Protein 9S7F (pdb70)

Secondary structure (DSSP, 8-state):
---B--S-TT----B-TT---THHHHHHHH-SEEEEE-TTSSEEEEE--HHHHHHHHT-TTEE--GGGS-GGGTTT-SS-----GGGGGG-GGG--HHHHHHHHHHHHHHT-HHHHHTTHHHHHHHHHHHHHHHHHHHHHHSS-EEHIIIIITHHHHHHHHHHHT---S-HHHHHHHHHHHHHHHTT------HHHHHHHHHHHHHHHH-----HHHHHHHHHHHHHS---HHHHHHHHHHHHHHHHHHHHHHHHHHHHHIIIIIS-TT--HHHHHHHHHHHHHH--S--BPPPEEESS-EEETTEEE-TT-EEEEBHHHHHT-TTTSSSTTS--TTSPP----TT--GGG--TTHHHHHHHHHHHHHHHHHH-TT-EESS-GGG--EE--TTSPPEES--EEE--/-PPPB--S-TT----EETT---THHHHHHHH-SEEEEE-TTSSEEEEE--HHHHHHHHT-TTEE--GGGS-GGGTTT-SSS----GGGGGG-GGG--HHHHHHHHHHHHHHT-HHHHHTTHHHHHHHHHHHHHHHHHHHHHHSS-EEHIIIIITHHHHHHHHHHHT---S-HHHHHHHHHHHHHHHTT-----HHHHHHHHHHHHHHHH--S--HHHHHHHHHHHHHS---HHHHHHHHHHHHHHHHHHHHHHHHHHHHHHHTT-S-TT--HHHHHHHHHHHHHHS-S-SBPPPEEESS-EEETTEEEPTT-EEEEBHHHHHT-TTSSSSTTS--TTSPP----TT--GGG--TTHHHHHHHHHHHHHHHHHH-TT-EESS-GGG-EEE--TTSPPEES--EEE--

GO terms:
  GO:0016709 oxidoreductase activity, acting on paired donors, with incorporation or reduction of molecular oxygen, NAD(P)H as one donor, and incorporation of one atom of oxygen (F, IDA)
  GO:1901771 daunorubicin biosynthetic process (P, IDA)

Structure (mmCIF, N/CA/C/O backbone):
data_9S7F
#
_entry.id   9S7F
#
_cell.length_a   101.755
_cell.length_b   107.708
_cell.length_c   184.457
_cell.angle_alpha   90
_cell.angle_beta   90
_cell.angle_gamma   90
#
_symmetry.space_group_name_H-M   'C 2 2 21'
#
loop_
_entity.id
_entity.type
_entity.pdbx_description
1 polymer 'Cytochrome P-450 monooxygenase DoxA'
2 non-polymer 'PROTOPORPHYRIN IX CONTAINING FE'
3 non-polymer (7~{S},9~{S})-7-[(2~{R},4~{S},5~{S},6~{S})-4-azanyl-6-methyl-5-oxidanyl-oxan-2-yl]oxy-9-ethyl-4-methoxy-6,9,11-tris(oxidanyl)-8,10-dihydro-7~{H}-tetracene-5,12-dione
4 water water
#
loop_
_atom_site.group_PDB
_atom_site.id
_atom_site.type_symbol
_atom_site.label_atom_id
_atom_site.label_alt_id
_atom_site.label_comp_id
_atom_site.label_asym_id
_atom_site.label_entity_id
_atom_site.label_seq_id
_atom_site.pdbx_PDB_ins_code
_atom_site.Cartn_x
_atom_site.Cartn_y
_atom_site.Cartn_z
_atom_site.occupancy
_atom_site.B_iso_or_equiv
_atom_site.auth_seq_id
_atom_site.auth_comp_id
_atom_site.auth_asym_id
_atom_site.auth_atom_id
_atom_site.pdbx_PDB_model_num
ATOM 1 N N . GLU A 1 39 ? 40.557 15.37 15.817 1 91.532 4 GLU A N 1
ATOM 2 C CA . GLU A 1 39 ? 40.66 16.615 16.629 1 87.057 4 GLU A CA 1
ATOM 3 C C . GLU A 1 39 ? 39.602 16.618 17.731 1 75.493 4 GLU A C 1
ATOM 4 O O . GLU A 1 39 ? 39.942 16.787 18.878 1 72.445 4 GLU A O 1
ATOM 10 N N . ALA A 1 40 ? 38.31 16.43 17.455 1 71.179 5 ALA A N 1
ATOM 11 C CA . ALA A 1 40 ? 37.354 16.411 18.536 1 67.128 5 ALA A CA 1
ATOM 12 C C . ALA A 1 40 ? 37.409 15.054 19.236 1 67.46 5 ALA A C 1
ATOM 13 O O . ALA A 1 40 ? 37.739 14.069 18.587 1 68.667 5 ALA A O 1
ATOM 15 N N . PRO A 1 41 ? 36.976 14.938 20.521 1 68.887 6 PRO A N 1
ATOM 16 C CA . PRO A 1 41 ? 36.501 13.653 21.034 1 67.852 6 PRO A CA 1
ATOM 17 C C . PRO A 1 41 ? 35.507 13.015 20.055 1 64.506 6 PRO A C 1
ATOM 18 O O . PRO A 1 41 ? 34.716 13.732 19.454 1 60.804 6 PRO A O 1
ATOM 22 N N . ARG A 1 42 ? 35.498 11.683 19.917 1 63.431 7 ARG A N 1
ATOM 23 C CA . ARG A 1 42 ? 34.647 11.041 18.932 1 62.376 7 ARG A CA 1
ATOM 24 C C . ARG A 1 42 ? 33.764 10.028 19.652 1 60.563 7 ARG A C 1
ATOM 25 O O . ARG A 1 42 ? 34.332 9.303 20.466 1 62.507 7 ARG A O 1
ATOM 33 N N . VAL A 1 43 ? 32.438 10.065 19.408 1 56.625 8 VAL A N 1
ATOM 34 C CA . VAL A 1 43 ? 31.526 9.009 19.802 1 55.168 8 VAL A CA 1
ATOM 35 C C . VAL A 1 43 ? 30.938 8.394 18.53 1 54.187 8 VAL A C 1
ATOM 36 O O . VAL A 1 43 ? 30.075 8.989 17.862 1 51.622 8 VAL A O 1
ATOM 40 N N . ALA A 1 44 ? 31.334 7.146 18.242 1 56.075 9 ALA A N 1
ATOM 41 C CA . ALA A 1 44 ? 31.062 6.511 16.962 1 56.707 9 ALA A CA 1
ATOM 42 C C . ALA A 1 44 ? 29.631 5.964 16.926 1 55.144 9 ALA A C 1
ATOM 43 O O . ALA A 1 44 ? 29.412 4.77 17.083 1 56.507 9 ALA A O 1
ATOM 45 N N . VAL A 1 45 ? 28.632 6.865 16.872 1 53.439 10 VAL A N 1
ATOM 46 C CA . VAL A 1 45 ? 27.219 6.517 16.866 1 51.22 10 VAL A CA 1
ATOM 47 C C . VAL A 1 45 ? 26.515 7.51 15.939 1 49.184 10 VAL A C 1
ATOM 48 O O . VAL A 1 45 ? 27.035 8.564 15.586 1 48.127 10 VAL A O 1
ATOM 52 N N . ASP A 1 46 ? 25.34 7.093 15.48 1 48.728 11 ASP A N 1
ATOM 53 C CA . ASP A 1 46 ? 24.439 7.951 14.749 1 45.957 11 ASP A CA 1
ATOM 54 C C . ASP A 1 46 ? 23.814 8.85 15.799 1 43.426 11 ASP A C 1
ATOM 55 O O . ASP A 1 46 ? 23.17 8.355 16.721 1 44.209 11 ASP A O 1
ATOM 60 N N . PRO A 1 47 ? 23.88 10.195 15.646 1 40.826 12 PRO A N 1
ATOM 61 C CA . PRO A 1 47 ? 23.268 11.093 16.605 1 38.866 12 PRO A CA 1
ATOM 62 C C . PRO A 1 47 ? 21.755 10.946 16.616 1 37.256 12 PRO A C 1
ATOM 63 O O . PRO A 1 47 ? 21.139 11.31 17.608 1 36.036 12 PRO A O 1
ATOM 67 N N . PHE A 1 48 ? 21.174 10.33 15.568 1 37.92 13 PHE A N 1
ATOM 68 C CA . PHE A 1 48 ? 19.705 10.248 15.456 1 37.202 13 PHE A CA 1
ATOM 69 C C . PHE A 1 48 ? 19.123 8.953 16.032 1 38.483 13 PHE A C 1
ATOM 70 O O . PHE A 1 48 ? 17.915 8.798 16.079 1 36.849 13 PHE A O 1
ATOM 78 N N . ALA A 1 49 ? 19.976 8.017 16.433 1 40.731 14 ALA A N 1
ATOM 79 C CA . ALA A 1 49 ? 19.618 6.812 17.159 1 42.599 14 ALA A CA 1
ATOM 80 C C . ALA A 1 49 ? 18.6 7.069 18.267 1 42.125 14 ALA A C 1
ATOM 81 O O . ALA A 1 49 ? 18.826 7.862 19.187 1 41.835 14 ALA A O 1
ATOM 83 N N . CYS A 1 50 ? 17.482 6.339 18.194 1 42.278 15 CYS A N 1
ATOM 84 C CA . CYS A 1 50 ? 16.377 6.515 19.128 1 42.163 15 CYS A CA 1
ATOM 85 C C . CYS A 1 50 ? 15.63 5.197 19.284 1 42.315 15 CYS A C 1
ATOM 86 O O . CYS A 1 50 ? 14.906 4.776 18.421 1 45.874 15 CYS A O 1
ATOM 89 N N . PRO A 1 51 ? 15.838 4.447 20.354 1 42.612 16 PRO A N 1
ATOM 90 C CA . PRO A 1 51 ? 14.954 3.334 20.637 1 42.794 16 PRO A CA 1
ATOM 91 C C . PRO A 1 51 ? 13.628 3.887 21.151 1 40.042 16 PRO A C 1
ATOM 92 O O . PRO A 1 51 ? 13.483 5.094 21.277 1 38.713 16 PRO A O 1
ATOM 96 N N . MET A 1 52 ? 12.649 3.022 21.387 1 41.06 17 MET A N 1
ATOM 97 C CA . MET A 1 52 ? 11.361 3.444 21.914 1 39.473 17 MET A CA 1
ATOM 98 C C . MET A 1 52 ? 11.62 4.035 23.296 1 37.153 17 MET A C 1
ATOM 99 O O . MET A 1 52 ? 12.26 3.392 24.107 1 36.86 17 MET A O 1
ATOM 104 N N . MET A 1 53 ? 11.112 5.23 23.576 1 33.57 18 MET A N 1
ATOM 105 C CA . MET A 1 53 ? 11.443 5.922 24.801 1 33.342 18 MET A CA 1
ATOM 106 C C . MET A 1 53 ? 10.218 6.012 25.696 1 32.425 18 MET A C 1
ATOM 107 O O . MET A 1 53 ? 9.104 6.101 25.145 1 30.684 18 MET A O 1
ATOM 112 N N . THR A 1 54 ? 10.413 6.043 27.025 1 32.379 19 THR A N 1
ATOM 113 C CA . THR A 1 54 ? 9.348 6.454 27.949 1 31.678 19 THR A CA 1
ATOM 114 C C . THR A 1 54 ? 9.287 7.991 27.992 1 30.46 19 THR A C 1
ATOM 115 O O . THR A 1 54 ? 10.151 8.683 27.414 1 29.341 19 THR A O 1
ATOM 119 N N . MET A 1 55 ? 8.215 8.499 28.646 1 28.901 20 MET A N 1
ATOM 120 C CA . MET A 1 55 ? 7.927 9.909 28.659 1 28.079 20 MET A CA 1
ATOM 121 C C . MET A 1 55 ? 9.065 10.687 29.328 1 28.739 20 MET A C 1
ATOM 122 O O . MET A 1 55 ? 9.258 11.83 28.949 1 27.298 20 MET A O 1
ATOM 127 N N . GLN A 1 56 ? 9.701 10.082 30.309 1 30.581 21 GLN A N 1
ATOM 128 C CA . GLN A 1 56 ? 10.6 10.802 31.194 1 33.808 21 GLN A CA 1
ATOM 129 C C . GLN A 1 56 ? 12.036 10.699 30.696 1 34.105 21 GLN A C 1
ATOM 130 O O . GLN A 1 56 ? 12.926 11.301 31.294 1 36.218 21 GLN A O 1
ATOM 136 N N . ARG A 1 57 ? 12.291 9.896 29.671 1 33.928 22 ARG A N 1
ATOM 137 C CA . ARG A 1 57 ? 13.691 9.62 29.323 1 36.855 22 ARG A CA 1
ATOM 138 C C . ARG A 1 57 ? 14.042 10.242 27.979 1 33.38 22 ARG A C 1
ATOM 139 O O . ARG A 1 57 ? 13.193 10.48 27.109 1 30.709 22 ARG A O 1
ATOM 147 N N . LYS A 1 58 ? 15.316 10.561 27.804 1 32.545 23 LYS A N 1
ATOM 148 C CA . LYS A 1 58 ? 15.853 10.983 26.532 1 31.97 23 LYS A CA 1
ATOM 149 C C . LYS A 1 58 ? 16.944 10.015 26.062 1 33.162 23 LYS A C 1
ATOM 150 O O . LYS A 1 58 ? 17.526 9.293 26.864 1 34.057 23 LYS A O 1
ATOM 156 N N . PRO A 1 59 ? 17.105 9.833 24.752 1 33.716 24 PRO A N 1
ATOM 157 C CA . PRO A 1 59 ? 18.125 8.906 24.253 1 36.563 24 PRO A CA 1
ATOM 158 C C . PRO A 1 59 ? 19.51 9.128 24.881 1 38.317 24 PRO A C 1
ATOM 159 O O . PRO A 1 59 ? 19.957 10.248 25.077 1 37.26 24 PRO A O 1
ATOM 163 N N . GLU A 1 60 ? 20.162 8.013 25.197 1 41.54 25 GLU A N 1
ATOM 164 C CA . GLU A 1 60 ? 21.469 7.935 25.852 1 44.869 25 GLU A CA 1
ATOM 165 C C . GLU A 1 60 ? 22.589 8.657 25.117 1 44.176 25 GLU A C 1
ATOM 166 O O . GLU A 1 60 ? 23.467 9.221 25.767 1 44.102 25 GLU A O 1
ATOM 172 N N . VAL A 1 61 ? 22.494 8.757 23.796 1 43.572 26 VAL A N 1
ATOM 173 C CA . VAL A 1 61 ? 23.498 9.464 23.013 1 43.886 26 VAL A CA 1
ATOM 174 C C . VAL A 1 61 ? 23.761 10.893 23.497 1 42.532 26 VAL A C 1
ATOM 175 O O . VAL A 1 61 ? 24.898 11.38 23.366 1 43.842 26 VAL A O 1
ATOM 179 N N . HIS A 1 62 ? 22.732 11.613 23.991 1 40.58 27 HIS A N 1
ATOM 180 C CA . HIS A 1 62 ? 22.91 13.007 24.408 1 39.5 27 HIS A CA 1
ATOM 181 C C . HIS A 1 62 ? 23.925 13.153 25.546 1 41.485 27 HIS A C 1
ATOM 182 O O . HIS A 1 62 ? 24.653 14.143 25.564 1 42.05 27 HIS A O 1
ATOM 189 N N . ASP A 1 63 ? 23.896 12.199 26.492 1 42.3 28 ASP A N 1
ATOM 190 C CA . ASP A 1 63 ? 24.655 12.233 27.718 1 44.473 28 ASP A CA 1
ATOM 191 C C . ASP A 1 63 ? 26.076 11.815 27.328 1 47.233 28 ASP A C 1
ATOM 192 O O . ASP A 1 63 ? 27.048 12.351 27.833 1 50.329 28 ASP A O 1
ATOM 197 N N . ALA A 1 64 ? 26.186 10.88 26.373 1 47.15 29 ALA A N 1
ATOM 198 C CA . ALA A 1 64 ? 27.474 10.382 25.911 1 49.349 29 ALA A CA 1
ATOM 199 C C . ALA A 1 64 ? 28.184 11.479 25.112 1 49.022 29 ALA A C 1
ATOM 200 O O . ALA A 1 64 ? 29.396 11.602 25.201 1 50.151 29 ALA A O 1
ATOM 202 N N . PHE A 1 65 ? 27.448 12.287 24.34 1 46.056 30 PHE A N 1
ATOM 203 C CA . PHE A 1 65 ? 28.05 13.418 23.65 1 46.233 30 PHE A CA 1
ATOM 204 C C . PHE A 1 65 ? 28.507 14.462 24.664 1 47.685 30 PHE A C 1
ATOM 205 O O . PHE A 1 65 ? 29.599 14.989 24.579 1 49.753 30 PHE A O 1
ATOM 213 N N . ARG A 1 66 ? 27.67 14.771 25.65 1 47.289 31 ARG A N 1
ATOM 214 C CA . ARG A 1 66 ? 27.944 15.868 26.568 1 48.332 31 ARG A CA 1
ATOM 215 C C . ARG A 1 66 ? 29.134 15.514 27.442 1 51.412 31 ARG A C 1
ATOM 216 O O . ARG A 1 66 ? 29.96 16.352 27.743 1 52.593 31 ARG A O 1
ATOM 224 N N . GLU A 1 67 ? 29.248 14.246 27.78 1 53.319 32 GLU A N 1
ATOM 225 C CA . GLU A 1 67 ? 30.384 13.762 28.548 1 57.11 32 GLU A CA 1
ATOM 226 C C . GLU A 1 67 ? 31.65 13.79 27.713 1 57.627 32 GLU A C 1
ATOM 227 O O . GLU A 1 67 ? 32.751 13.971 28.266 1 62.409 32 GLU A O 1
ATOM 233 N N . ALA A 1 68 ? 31.555 13.622 26.394 1 55.061 33 ALA A N 1
ATOM 234 C CA . ALA A 1 68 ? 32.763 13.632 25.581 1 56.653 33 ALA A CA 1
ATOM 235 C C . ALA A 1 68 ? 33.299 15.054 25.439 1 56.884 33 ALA A C 1
ATOM 236 O O . ALA A 1 68 ? 34.512 15.202 25.401 1 58.231 33 ALA A O 1
ATOM 238 N N . GLY A 1 69 ? 32.451 16.089 25.35 1 54.64 34 GLY A N 1
ATOM 239 C CA . GLY A 1 69 ? 32.968 17.441 25.145 1 55.325 34 GLY A CA 1
ATOM 240 C C . GLY A 1 69 ? 31.922 18.408 24.552 1 52.371 34 GLY A C 1
ATOM 241 O O . GLY A 1 69 ? 30.824 18.008 24.17 1 50.177 34 GLY A O 1
ATOM 242 N N . PRO A 1 70 ? 32.273 19.712 24.447 1 52.972 35 PRO A N 1
ATOM 243 C CA . PRO A 1 70 ? 31.425 20.709 23.812 1 51.003 35 PRO A CA 1
ATOM 244 C C . PRO A 1 70 ? 31.187 20.503 22.328 1 49.053 35 PRO A C 1
ATOM 245 O O . PRO A 1 70 ? 30.108 20.858 21.828 1 45.612 35 PRO A O 1
ATOM 249 N N . VAL A 1 71 ? 32.131 19.842 21.658 1 49.314 36 VAL A N 1
ATOM 250 C CA . VAL A 1 71 ? 32.051 19.588 20.234 1 49.001 36 VAL A CA 1
ATOM 251 C C . VAL A 1 71 ? 32.536 18.161 20.009 1 49.871 36 VAL A C 1
ATOM 252 O O . VAL A 1 71 ? 33.76 17.873 20.202 1 51.255 36 VAL A O 1
ATOM 256 N N . VAL A 1 72 ? 31.66 17.31 19.493 1 47.644 37 VAL A N 1
ATOM 257 C CA . VAL A 1 72 ? 31.873 15.876 19.443 1 48.789 37 VAL A CA 1
ATOM 258 C C . VAL A 1 72 ? 31.734 15.364 18.011 1 48.209 37 VAL A C 1
ATOM 259 O O . VAL A 1 72 ? 30.718 15.611 17.359 1 45.441 37 VAL A O 1
ATOM 263 N N . GLU A 1 73 ? 32.792 14.674 17.487 1 50.338 38 GLU A N 1
ATOM 264 C CA . GLU A 1 73 ? 32.627 14.017 16.194 1 50.527 38 GLU A CA 1
ATOM 265 C C . GLU A 1 73 ? 31.72 12.777 16.342 1 49.841 38 GLU A C 1
ATOM 266 O O . GLU A 1 73 ? 31.914 11.954 17.251 1 51.327 38 GLU A O 1
ATOM 272 N N . VAL A 1 74 ? 30.813 12.572 15.385 1 47.888 39 VAL A N 1
ATOM 273 C CA . VAL A 1 74 ? 29.943 11.404 15.384 1 47.655 39 VAL A CA 1
ATOM 274 C C . VAL A 1 74 ? 29.91 10.834 13.971 1 48.813 39 VAL A C 1
ATOM 275 O O . VAL A 1 74 ? 30.625 11.358 13.098 1 50.099 39 VAL A O 1
ATOM 279 N N . ASN A 1 75 ? 29.097 9.769 13.756 1 49.008 40 ASN A N 1
ATOM 280 C CA . ASN A 1 75 ? 28.904 9.234 12.413 1 50.299 40 ASN A CA 1
ATOM 281 C C . ASN A 1 75 ? 27.615 9.762 11.795 1 48.087 40 ASN A C 1
ATOM 282 O O . ASN A 1 75 ? 26.529 9.53 12.304 1 46.85 40 ASN A O 1
ATOM 287 N N . ALA A 1 76 ? 27.728 10.543 10.724 1 48.176 41 ALA A N 1
ATOM 288 C CA . ALA A 1 76 ? 26.529 11.02 10.043 1 47.077 41 ALA A CA 1
ATOM 289 C C . ALA A 1 76 ? 25.725 9.843 9.485 1 47.779 41 ALA A C 1
ATOM 290 O O . ALA A 1 76 ? 26.323 8.944 8.91 1 49.331 41 ALA A O 1
ATOM 292 N N . PRO A 1 77 ? 24.37 9.816 9.517 1 48.152 42 PRO A N 1
ATOM 293 C CA . PRO A 1 77 ? 23.626 8.634 9.074 1 48.579 42 PRO A CA 1
ATOM 294 C C . PRO A 1 77 ? 23.877 8.201 7.631 1 49.161 42 PRO A C 1
ATOM 295 O O . PRO A 1 77 ? 23.896 7.007 7.326 1 50.279 42 PRO A O 1
ATOM 299 N N . ALA A 1 78 ? 24.205 9.148 6.759 1 49.657 43 ALA A N 1
ATOM 300 C CA . ALA A 1 78 ? 24.339 8.846 5.338 1 52.428 43 ALA A CA 1
ATOM 301 C C . ALA A 1 78 ? 25.783 8.795 4.871 1 54.012 43 ALA A C 1
ATOM 302 O O . ALA A 1 78 ? 26.027 8.705 3.666 1 56.508 43 ALA A O 1
ATOM 304 N N . GLY A 1 79 ? 26.742 8.885 5.8 1 55.193 44 GLY A N 1
ATOM 305 C CA . GLY A 1 79 ? 28.135 8.655 5.471 1 55.678 44 GLY A CA 1
ATOM 306 C C . GLY A 1 79 ? 29.043 9.781 5.961 1 54.472 44 GLY A C 1
ATOM 307 O O . GLY A 1 79 ? 28.686 10.965 5.947 1 52.071 44 GLY A O 1
ATOM 308 N N . GLY A 1 80 ? 30.24 9.373 6.383 1 55.559 45 GLY A N 1
ATOM 309 C CA . GLY A 1 80 ? 31.266 10.291 6.847 1 55.157 45 GLY A CA 1
ATOM 310 C C . GLY A 1 80 ? 30.952 10.9 8.219 1 52.93 45 GLY A C 1
ATOM 311 O O . GLY A 1 80 ? 30.009 10.515 8.934 1 50.926 45 GLY A O 1
ATOM 312 N N . PRO A 1 81 ? 31.758 11.888 8.632 1 52.194 46 PRO A N 1
ATOM 313 C CA . PRO A 1 81 ? 31.591 12.458 9.949 1 50.465 46 PRO A CA 1
ATOM 314 C C . PRO A 1 81 ? 30.56 13.557 10.018 1 47.014 46 PRO A C 1
ATOM 315 O O . PRO A 1 81 ? 30.206 14.137 8.989 1 45.828 46 PRO A O 1
ATOM 319 N N . ALA A 1 82 ? 30.184 13.847 11.258 1 45.486 47 ALA A N 1
ATOM 320 C CA . ALA A 1 82 ? 29.372 15.004 11.612 1 42.777 47 ALA A CA 1
ATOM 321 C C . ALA A 1 82 ? 29.834 15.451 12.99 1 42.891 47 ALA A C 1
ATOM 322 O O . ALA A 1 82 ? 30.524 14.691 13.683 1 44.454 47 ALA A O 1
ATOM 324 N N . TRP A 1 83 ? 29.508 16.692 13.35 1 41.192 48 TRP A N 1
ATOM 325 C CA . TRP A 1 83 ? 29.911 17.216 14.633 1 41.843 48 TRP A CA 1
ATOM 326 C C . TRP A 1 83 ? 28.706 17.739 15.38 1 40.002 48 TRP A C 1
ATOM 327 O O . TRP A 1 83 ? 27.986 18.493 14.77 1 37.885 48 TRP A O 1
ATOM 338 N N . VAL A 1 84 ? 28.592 17.372 16.648 1 40.577 49 VAL A N 1
ATOM 339 C CA . VAL A 1 84 ? 27.494 17.803 17.483 1 39.513 49 VAL A CA 1
ATOM 340 C C . VAL A 1 84 ? 27.996 18.824 18.5 1 40.924 49 VAL A C 1
ATOM 341 O O . VAL A 1 84 ? 28.946 18.603 19.201 1 42.62 49 VAL A O 1
ATOM 345 N N . ILE A 1 85 ? 27.198 19.883 18.68 1 40.175 50 ILE A N 1
ATOM 346 C CA . ILE A 1 85 ? 27.403 20.885 19.705 1 41.871 50 ILE A CA 1
ATOM 347 C C . ILE A 1 85 ? 26.505 20.609 20.905 1 40.075 50 ILE A C 1
ATOM 348 O O . ILE A 1 85 ? 25.314 20.453 20.75 1 37.331 50 ILE A O 1
ATOM 353 N N . THR A 1 86 ? 27.104 20.414 22.088 1 41.324 51 THR A N 1
ATOM 354 C CA . THR A 1 86 ? 26.433 19.868 23.266 1 41.265 51 THR A CA 1
ATOM 355 C C . THR A 1 86 ? 26.321 20.914 24.374 1 42.405 51 THR A C 1
ATOM 356 O O . THR A 1 86 ? 25.841 20.593 25.463 1 42.815 51 THR A O 1
ATOM 360 N N . ASP A 1 87 ? 26.785 22.135 24.092 1 43.549 52 ASP A N 1
ATOM 361 C CA . ASP A 1 87 ? 26.821 23.213 25.055 1 45.034 52 ASP A CA 1
ATOM 362 C C . ASP A 1 87 ? 25.984 24.377 24.514 1 43.287 52 ASP A C 1
ATOM 363 O O . ASP A 1 87 ? 26.154 24.799 23.354 1 41.613 52 ASP A O 1
ATOM 368 N N . ASP A 1 88 ? 25.101 24.883 25.397 1 42.535 53 ASP A N 1
ATOM 369 C CA . ASP A 1 88 ? 24.126 25.89 25.048 1 42.537 53 ASP A CA 1
ATOM 370 C C . ASP A 1 88 ? 24.769 27.166 24.512 1 42.51 53 ASP A C 1
ATOM 371 O O . ASP A 1 88 ? 24.407 27.654 23.432 1 41.414 53 ASP A O 1
ATOM 376 N N . ALA A 1 89 ? 25.673 27.743 25.274 1 44.013 54 ALA A N 1
ATOM 377 C CA . ALA A 1 89 ? 26.254 29.014 24.881 1 44.813 54 ALA A CA 1
ATOM 378 C C . ALA A 1 89 ? 26.994 28.897 23.556 1 44.437 54 ALA A C 1
ATOM 379 O O . ALA A 1 89 ? 26.863 29.783 22.709 1 43.771 54 ALA A O 1
ATOM 381 N N . LEU A 1 90 ? 27.855 27.867 23.425 1 44.993 55 LEU A N 1
ATOM 382 C CA . LEU A 1 90 ? 28.528 27.579 22.176 1 44.891 55 LEU A CA 1
ATOM 383 C C . LEU A 1 90 ? 27.559 27.4 21.005 1 42.218 55 LEU A C 1
ATOM 384 O O . LEU A 1 90 ? 27.86 27.869 19.901 1 42.05 55 LEU A O 1
ATOM 389 N N . ALA A 1 91 ? 26.393 26.754 21.251 1 39.727 56 ALA A N 1
ATOM 390 C CA . ALA A 1 91 ? 25.401 26.507 20.218 1 38.082 56 ALA A CA 1
ATOM 391 C C . ALA A 1 91 ? 24.842 27.825 19.696 1 37.584 56 ALA A C 1
ATOM 392 O O . ALA A 1 91 ? 24.604 27.964 18.519 1 36.683 56 ALA A O 1
ATOM 394 N N . ARG A 1 92 ? 24.669 28.792 20.595 1 38.828 57 ARG A N 1
ATOM 395 C CA . ARG A 1 92 ? 24.158 30.108 20.253 1 38.964 57 ARG A CA 1
ATOM 396 C C . ARG A 1 92 ? 25.163 30.879 19.429 1 40.779 57 ARG A C 1
ATOM 397 O O . ARG A 1 92 ? 24.78 31.515 18.45 1 40.062 57 ARG A O 1
ATOM 405 N N . GLU A 1 93 ? 26.45 30.671 19.723 1 43.082 58 GLU A N 1
ATOM 406 C CA . GLU A 1 93 ? 27.511 31.31 18.974 1 44.728 58 GLU A CA 1
ATOM 407 C C . GLU A 1 93 ? 27.522 30.721 17.577 1 42.836 58 GLU A C 1
ATOM 408 O O . GLU A 1 93 ? 27.545 31.466 16.62 1 42.426 58 GLU A O 1
ATOM 414 N N . VAL A 1 94 ? 27.477 29.391 17.446 1 41.899 59 VAL A N 1
ATOM 415 C CA . VAL A 1 94 ? 27.492 28.747 16.131 1 41.33 59 VAL A CA 1
ATOM 416 C C . VAL A 1 94 ? 26.31 29.187 15.262 1 39.881 59 VAL A C 1
ATOM 417 O O . VAL A 1 94 ? 26.501 29.461 14.081 1 39.764 59 VAL A O 1
ATOM 421 N N . LEU A 1 95 ? 25.098 29.253 15.852 1 37.782 60 LEU A N 1
ATOM 422 C CA . LEU A 1 95 ? 23.888 29.496 15.084 1 35.975 60 LEU A CA 1
ATOM 423 C C . LEU A 1 95 ? 23.767 30.947 14.62 1 37.446 60 LEU A C 1
ATOM 424 O O . LEU A 1 95 ? 22.965 31.247 13.73 1 38.122 60 LEU A O 1
ATOM 429 N N . ALA A 1 96 ? 24.561 31.837 15.219 1 39.477 61 ALA A N 1
ATOM 430 C CA . ALA A 1 96 ? 24.695 33.211 14.769 1 41.493 61 ALA A CA 1
ATOM 431 C C . ALA A 1 96 ? 25.998 33.463 13.972 1 42.701 61 ALA A C 1
ATOM 432 O O . ALA A 1 96 ? 26.274 34.579 13.525 1 43.934 61 ALA A O 1
ATOM 434 N N . ASP A 1 97 ? 26.781 32.428 13.651 1 42.368 62 ASP A N 1
ATOM 435 C CA . ASP A 1 97 ? 28.082 32.652 13.004 1 44.525 62 ASP A CA 1
ATOM 436 C C . ASP A 1 97 ? 27.936 32.439 11.496 1 44.135 62 ASP A C 1
ATOM 437 O O . ASP A 1 97 ? 27.549 31.344 11.058 1 43.018 62 ASP A O 1
ATOM 442 N N . PRO A 1 98 ? 28.151 33.469 10.654 1 45.021 63 PRO A N 1
ATOM 443 C CA . PRO A 1 98 ? 27.874 33.313 9.233 1 44.623 63 PRO A CA 1
ATOM 444 C C . PRO A 1 98 ? 28.725 32.241 8.528 1 43.783 63 PRO A C 1
ATOM 445 O O . PRO A 1 98 ? 28.334 31.834 7.452 1 42.875 63 PRO A O 1
ATOM 449 N N . ARG A 1 99 ? 29.769 31.682 9.166 1 43.552 64 ARG A N 1
ATOM 450 C CA . ARG A 1 99 ? 30.583 30.639 8.569 1 43.871 64 ARG A CA 1
ATOM 451 C C . ARG A 1 99 ? 29.904 29.276 8.577 1 41.758 64 ARG A C 1
ATOM 452 O O . ARG A 1 99 ? 30.33 28.368 7.859 1 41.232 64 ARG A O 1
ATOM 460 N N . PHE A 1 100 ? 28.802 29.134 9.338 1 39.786 65 PHE A N 1
ATOM 461 C CA . PHE A 1 100 ? 28.062 27.898 9.272 1 38.803 65 PHE A CA 1
ATOM 462 C C . PHE A 1 100 ? 26.729 28.154 8.536 1 37.437 65 PHE A C 1
ATOM 463 O O . PHE A 1 100 ? 25.882 28.87 9.011 1 37.298 65 PHE A O 1
ATOM 471 N N . VAL A 1 101 ? 26.567 27.525 7.385 1 37.178 66 VAL A N 1
ATOM 472 C CA . VAL A 1 101 ? 25.556 27.907 6.443 1 36.477 66 VAL A CA 1
ATOM 473 C C . VAL A 1 101 ? 24.655 26.696 6.197 1 34.13 66 VAL A C 1
ATOM 474 O O . VAL A 1 101 ? 25.072 25.557 6.36 1 33.188 66 VAL A O 1
ATOM 478 N N . LYS A 1 102 ? 23.421 26.983 5.742 1 33.689 67 LYS A N 1
ATOM 479 C CA . LYS A 1 102 ? 22.506 25.926 5.323 1 32.993 67 LYS A CA 1
ATOM 480 C C . LYS A 1 102 ? 22.906 25.3 3.982 1 35.087 67 LYS A C 1
ATOM 481 O O . LYS A 1 102 ? 22.557 24.165 3.715 1 36.807 67 LYS A O 1
ATOM 487 N N . ASP A 1 103 ? 23.623 26.024 3.122 1 37.045 68 ASP A N 1
ATOM 488 C CA . ASP A 1 103 ? 23.863 25.645 1.726 1 38.836 68 ASP A CA 1
ATOM 489 C C . ASP A 1 103 ? 23.945 24.144 1.497 1 38.285 68 ASP A C 1
ATOM 490 O O . ASP A 1 103 ? 24.964 23.508 1.815 1 38.416 68 ASP A O 1
ATOM 495 N N . PRO A 1 104 ? 22.877 23.502 0.958 1 36.622 69 PRO A N 1
ATOM 496 C CA . PRO A 1 104 ? 22.879 22.057 0.825 1 38.367 69 PRO A CA 1
ATOM 497 C C . PRO A 1 104 ? 23.852 21.494 -0.191 1 40.78 69 PRO A C 1
ATOM 498 O O . PRO A 1 104 ? 24.029 20.285 -0.248 1 42.048 69 PRO A O 1
ATOM 502 N N . ASP A 1 105 ? 24.422 22.384 -1.008 1 41.857 70 ASP A N 1
ATOM 503 C CA . ASP A 1 105 ? 25.418 22.031 -1.981 1 45.314 70 ASP A CA 1
ATOM 504 C C . ASP A 1 105 ? 26.724 21.661 -1.271 1 44.887 70 ASP A C 1
ATOM 505 O O . ASP A 1 105 ? 27.511 20.973 -1.877 1 46.2 70 ASP A O 1
ATOM 510 N N . LEU A 1 106 ? 26.926 22.04 -0.002 1 42.87 71 LEU A N 1
ATOM 511 C CA . LEU A 1 106 ? 28.141 21.674 0.711 1 45.556 71 LEU A CA 1
ATOM 512 C C . LEU A 1 106 ? 28.072 20.29 1.328 1 45.163 71 LEU A C 1
ATOM 513 O O . LEU A 1 106 ? 29.104 19.811 1.792 1 44.606 71 LEU A O 1
ATOM 518 N N . ALA A 1 107 ? 26.911 19.658 1.33 1 42.145 72 ALA A N 1
ATOM 519 C CA . ALA A 1 107 ? 26.76 18.343 1.919 1 42.64 72 ALA A CA 1
ATOM 520 C C . ALA A 1 107 ? 27.507 17.331 1.08 1 45.411 72 ALA A C 1
ATOM 521 O O . ALA A 1 107 ? 27.647 17.507 -0.107 1 46.63 72 ALA A O 1
ATOM 523 N N . PRO A 1 108 ? 27.991 16.219 1.656 1 47.982 73 PRO A N 1
ATOM 524 C CA . PRO A 1 108 ? 28.722 15.234 0.868 1 51.269 73 PRO A CA 1
ATOM 525 C C . PRO A 1 108 ? 27.889 14.717 -0.315 1 52.954 73 PRO A C 1
ATOM 526 O O . PRO A 1 108 ? 26.656 14.678 -0.256 1 49.01 73 PRO A O 1
ATOM 530 N N . ALA A 1 109 ? 28.575 14.244 -1.363 1 55.697 74 ALA A N 1
ATOM 531 C CA . ALA A 1 109 ? 27.928 13.725 -2.568 1 58.199 74 ALA A CA 1
ATOM 532 C C . ALA A 1 109 ? 27.108 12.46 -2.274 1 58.739 74 ALA A C 1
ATOM 533 O O . ALA A 1 109 ? 26.054 12.236 -2.891 1 62.391 74 ALA A O 1
ATOM 535 N N . ALA A 1 110 ? 27.563 11.671 -1.295 1 57.573 75 ALA A N 1
ATOM 536 C CA . ALA A 1 110 ? 26.96 10.392 -0.95 1 59.435 75 ALA A CA 1
ATOM 537 C C . ALA A 1 110 ? 25.575 10.565 -0.329 1 57.882 75 ALA A C 1
ATOM 538 O O . ALA A 1 110 ? 24.838 9.588 -0.276 1 57.133 75 ALA A O 1
ATOM 540 N N . TRP A 1 111 ? 25.278 11.774 0.191 1 56.202 76 TRP A N 1
ATOM 541 C CA . TRP A 1 111 ? 24.039 12.08 0.882 1 54.005 76 TRP A CA 1
ATOM 542 C C . TRP A 1 111 ? 22.91 12.29 -0.125 1 56.669 76 TRP A C 1
ATOM 543 O O . TRP A 1 111 ? 21.772 11.991 0.181 1 54.554 76 TRP A O 1
ATOM 554 N N . ARG A 1 112 ? 23.227 12.777 -1.334 1 62.858 77 ARG A N 1
ATOM 555 C CA . ARG A 1 112 ? 22.203 13.198 -2.29 1 65.524 77 ARG A CA 1
ATOM 556 C C . ARG A 1 112 ? 21.415 11.984 -2.779 1 65.37 77 ARG A C 1
ATOM 557 O O . ARG A 1 112 ? 21.975 11.036 -3.305 1 67.142 77 ARG A O 1
ATOM 565 N N . GLY A 1 113 ? 20.103 12.014 -2.58 1 70.259 78 GLY A N 1
ATOM 566 C CA . GLY A 1 113 ? 19.273 10.877 -2.92 1 74.274 78 GLY A CA 1
ATOM 567 C C . GLY A 1 113 ? 19.144 9.888 -1.763 1 75.348 78 GLY A C 1
ATOM 568 O O . GLY A 1 113 ? 18.358 8.96 -1.879 1 81.179 78 GLY A O 1
ATOM 569 N N . VAL A 1 114 ? 19.88 10.079 -0.652 1 70.444 79 VAL A N 1
ATOM 570 C CA . VAL A 1 114 ? 19.92 9.067 0.386 1 64.363 79 VAL A CA 1
ATOM 571 C C . VAL A 1 114 ? 19.631 9.666 1.765 1 59.836 79 VAL A C 1
ATOM 572 O O . VAL A 1 114 ? 18.899 9.026 2.494 1 62.753 79 VAL A O 1
ATOM 576 N N . ASP A 1 115 ? 20.217 10.815 2.152 1 55.8 80 ASP A N 1
ATOM 577 C CA . ASP A 1 115 ? 20.209 11.232 3.551 1 54.175 80 ASP A CA 1
ATOM 578 C C . ASP A 1 115 ? 18.811 11.557 4.004 1 55.956 80 ASP A C 1
ATOM 579 O O . ASP A 1 115 ? 18.59 11.364 5.197 1 52.514 80 ASP A O 1
ATOM 584 N N . ASP A 1 116 ? 17.96 12.09 3.092 1 50.905 81 ASP A N 1
ATOM 585 C CA . ASP A 1 116 ? 16.544 12.344 3.394 1 58.531 81 ASP A CA 1
ATOM 586 C C . ASP A 1 116 ? 16.346 13.393 4.516 1 48.758 81 ASP A C 1
ATOM 587 O O . ASP A 1 116 ? 15.446 14.221 4.401 1 48.549 81 ASP A O 1
ATOM 592 N N . GLY A 1 117 ? 17.235 13.437 5.524 1 41.794 82 GLY A N 1
ATOM 593 C CA . GLY A 1 117 ? 17.435 14.606 6.377 1 38.537 82 GLY A CA 1
ATOM 594 C C . GLY A 1 117 ? 17.979 15.848 5.639 1 35.765 82 GLY A C 1
ATOM 595 O O . GLY A 1 117 ? 17.839 16.965 6.171 1 37.4 82 GLY A O 1
ATOM 596 N N . LEU A 1 118 ? 18.491 15.68 4.406 1 34.245 83 LEU A N 1
ATOM 597 C CA . LEU A 1 118 ? 19.093 16.783 3.654 1 33.745 83 LEU A CA 1
ATOM 598 C C . LEU A 1 118 ? 17.973 17.59 2.934 1 32.528 83 LEU A C 1
ATOM 599 O O . LEU A 1 118 ? 17.275 17.043 2.092 1 33.624 83 LEU A O 1
ATOM 604 N N . ASP A 1 119 ? 17.89 18.904 3.187 1 30.488 84 ASP A N 1
ATOM 605 C CA . ASP A 1 119 ? 16.894 19.779 2.567 1 30.037 84 ASP A CA 1
ATOM 606 C C . ASP A 1 119 ? 17.546 20.463 1.359 1 30 84 ASP A C 1
ATOM 607 O O . ASP A 1 119 ? 18.224 21.483 1.514 1 30.307 84 ASP A O 1
ATOM 612 N N . ILE A 1 120 ? 17.318 19.897 0.166 1 29.759 85 ILE A N 1
ATOM 613 C CA . ILE A 1 120 ? 17.982 20.333 -1.04 1 30.388 85 ILE A CA 1
ATOM 614 C C . ILE A 1 120 ? 17.001 20.537 -2.207 1 30.038 85 ILE A C 1
ATOM 615 O O . ILE A 1 120 ? 16.822 19.717 -3.106 1 30.467 85 ILE A O 1
ATOM 620 N N . PRO A 1 121 ? 16.258 21.676 -2.212 1 29.143 86 PRO A N 1
ATOM 621 C CA . PRO A 1 121 ? 15.484 22.052 -3.385 1 29.349 86 PRO A CA 1
ATOM 622 C C . PRO A 1 121 ? 16.329 22.197 -4.655 1 30.978 86 PRO A C 1
ATOM 623 O O . PRO A 1 121 ? 17.542 22.36 -4.575 1 32.033 86 PRO A O 1
ATOM 627 N N . VAL A 1 122 ? 15.723 22.095 -5.845 1 31.623 87 VAL A N 1
ATOM 628 C CA . VAL A 1 122 ? 16.434 22.48 -7.048 1 33.282 87 VAL A CA 1
ATOM 629 C C . VAL A 1 122 ? 16.948 23.912 -6.888 1 32.898 87 VAL A C 1
ATOM 630 O O . VAL A 1 122 ? 16.359 24.712 -6.158 1 31.351 87 VAL A O 1
ATOM 634 N N . PRO A 1 123 ? 18.103 24.273 -7.501 1 33.65 88 PRO A N 1
ATOM 635 C CA . PRO A 1 123 ? 18.675 25.602 -7.268 1 33.596 88 PRO A CA 1
ATOM 636 C C . PRO A 1 123 ? 17.692 26.781 -7.378 1 32.729 88 PRO A C 1
ATOM 637 O O . PRO A 1 123 ? 17.719 27.691 -6.548 1 31.833 88 PRO A O 1
ATOM 641 N N . GLU A 1 124 ? 16.914 26.812 -8.448 1 33.099 89 GLU A N 1
ATOM 642 C CA . GLU A 1 124 ? 16.057 27.944 -8.729 1 33.386 89 GLU A CA 1
ATOM 643 C C . GLU A 1 124 ? 14.947 28.101 -7.666 1 31.526 89 GLU A C 1
ATOM 644 O O . GLU A 1 124 ? 14.248 29.128 -7.673 1 31.398 89 GLU A O 1
ATOM 650 N N . LEU A 1 125 ? 14.718 27.099 -6.794 1 30.408 90 LEU A N 1
ATOM 651 C CA . LEU A 1 125 ? 13.68 27.2 -5.752 1 29.101 90 LEU A CA 1
ATOM 652 C C . LEU A 1 125 ? 14.282 27.488 -4.38 1 28.46 90 LEU A C 1
ATOM 653 O O . LEU A 1 125 ? 13.52 27.827 -3.485 1 27.304 90 LEU A O 1
ATOM 658 N N . ARG A 1 126 ? 15.635 27.486 -4.272 1 29.323 91 ARG A N 1
ATOM 659 C CA . ARG A 1 126 ? 16.28 27.758 -3.001 1 28.945 91 ARG A CA 1
ATOM 660 C C . ARG A 1 126 ? 15.968 29.184 -2.535 1 28.704 91 ARG A C 1
ATOM 661 O O . ARG A 1 126 ? 15.804 29.343 -1.339 1 28.135 91 ARG A O 1
ATOM 669 N N . PRO A 1 127 ? 15.932 30.22 -3.422 1 29.277 92 PRO A N 1
ATOM 670 C CA . PRO A 1 127 ? 15.571 31.572 -3.016 1 29.191 92 PRO A CA 1
ATOM 671 C C . PRO A 1 127 ? 14.193 31.698 -2.393 1 27.893 92 PRO A C 1
ATOM 672 O O . PRO A 1 127 ? 13.873 32.716 -1.778 1 27.977 92 PRO A O 1
ATOM 676 N N . PHE A 1 128 ? 13.309 30.711 -2.642 1 27.11 93 PHE A N 1
ATOM 677 C CA . PHE A 1 128 ? 11.962 30.705 -2.127 1 25.691 93 PHE A CA 1
ATOM 678 C C . PHE A 1 128 ? 11.867 29.805 -0.903 1 24.758 93 PHE A C 1
ATOM 679 O O . PHE A 1 128 ? 10.783 29.495 -0.471 1 23.774 93 PHE A O 1
ATOM 687 N N . THR A 1 129 ? 12.985 29.309 -0.387 1 24.249 94 THR A N 1
ATOM 688 C CA . THR A 1 129 ? 12.955 28.324 0.667 1 24.016 94 THR A CA 1
ATOM 689 C C . THR A 1 129 ? 13.703 28.863 1.882 1 24.456 94 THR A C 1
ATOM 690 O O . THR A 1 129 ? 14.952 28.962 1.85 1 24.52 94 THR A O 1
ATOM 694 N N . LEU A 1 130 ? 12.971 29.249 2.95 1 23.985 95 LEU A N 1
ATOM 695 C CA . LEU A 1 130 ? 13.599 29.846 4.146 1 24.444 95 LEU A CA 1
ATOM 696 C C . LEU A 1 130 ? 14.778 28.991 4.669 1 24.679 95 LEU A C 1
ATOM 697 O O . LEU A 1 130 ? 15.807 29.527 5.091 1 24.943 95 LEU A O 1
ATOM 702 N N . ILE A 1 131 ? 14.65 27.672 4.65 1 24.143 96 ILE A N 1
ATOM 703 C CA . ILE A 1 131 ? 15.641 26.81 5.264 1 24.37 96 ILE A CA 1
ATOM 704 C C . ILE A 1 131 ? 16.859 26.588 4.35 1 26.089 96 ILE A C 1
ATOM 705 O O . ILE A 1 131 ? 17.859 26.007 4.825 1 26.482 96 ILE A O 1
ATOM 710 N N . ALA A 1 132 ? 16.817 27.017 3.084 1 26.366 97 ALA A N 1
ATOM 711 C CA . ALA A 1 132 ? 17.882 26.66 2.16 1 27.571 97 ALA A CA 1
ATOM 712 C C . ALA A 1 132 ? 18.872 27.809 1.936 1 28.94 97 ALA A C 1
ATOM 713 O O . ALA A 1 132 ? 19.888 27.612 1.263 1 30.156 97 ALA A O 1
ATOM 715 N N . VAL A 1 133 ? 18.659 28.941 2.581 1 28.748 98 VAL A N 1
ATOM 716 C CA . VAL A 1 133 ? 19.469 30.114 2.283 1 30.581 98 VAL A CA 1
ATOM 717 C C . VAL A 1 133 ? 19.973 30.802 3.561 1 31.626 98 VAL A C 1
ATOM 718 O O . VAL A 1 133 ? 19.406 30.702 4.636 1 30.552 98 VAL A O 1
ATOM 722 N N . ASP A 1 134 ? 20.981 31.659 3.382 1 32.844 99 ASP A N 1
ATOM 723 C CA . ASP A 1 134 ? 21.45 32.58 4.418 1 34.711 99 ASP A CA 1
ATOM 724 C C . ASP A 1 134 ? 21.685 33.949 3.803 1 35.643 99 ASP A C 1
ATOM 725 O O . ASP A 1 134 ? 21.494 34.139 2.595 1 36.911 99 ASP A O 1
ATOM 730 N N . GLY A 1 135 ? 22.16 34.898 4.622 1 36.455 100 GLY A N 1
ATOM 731 C CA . GLY A 1 135 ? 22.634 36.163 4.061 1 37.401 100 GLY A CA 1
ATOM 732 C C . GLY A 1 135 ? 21.448 36.963 3.498 1 36.717 100 GLY A C 1
ATOM 733 O O . GLY A 1 135 ? 20.323 36.831 4.004 1 34.343 100 GLY A O 1
ATOM 734 N N . GLU A 1 136 ? 21.709 37.723 2.422 1 37.062 101 GLU A N 1
ATOM 735 C CA . GLU A 1 136 ? 20.692 38.632 1.894 1 37.4 101 GLU A CA 1
ATOM 736 C C . GLU A 1 136 ? 19.464 37.831 1.436 1 34.33 101 GLU A C 1
ATOM 737 O O . GLU A 1 136 ? 18.336 38.328 1.586 1 33.168 101 GLU A O 1
ATOM 743 N N . ALA A 1 137 ? 19.679 36.647 0.829 1 32.934 102 ALA A N 1
ATOM 744 C CA . ALA A 1 137 ? 18.554 35.874 0.308 1 32.137 102 ALA A CA 1
ATOM 745 C C . ALA A 1 137 ? 17.61 35.443 1.436 1 30.773 102 ALA A C 1
ATOM 746 O O . ALA A 1 137 ? 16.361 35.396 1.223 1 29.193 102 ALA A O 1
ATOM 748 N N . HIS A 1 138 ? 18.193 35.083 2.605 1 30.636 103 HIS A N 1
ATOM 749 C CA . HIS A 1 138 ? 17.412 34.725 3.778 1 29.914 103 HIS A CA 1
ATOM 750 C C . HIS A 1 138 ? 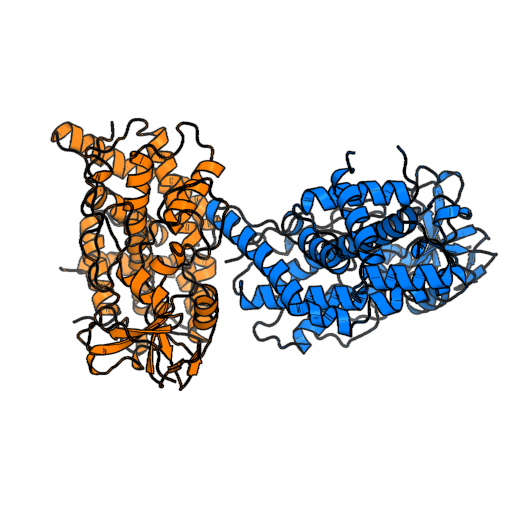16.705 35.969 4.339 1 30.551 103 HIS A C 1
ATOM 751 O O . HIS A 1 138 ? 15.521 35.906 4.633 1 28.238 103 HIS A O 1
ATOM 758 N N . ARG A 1 139 ? 17.429 37.105 4.494 1 31.933 104 ARG A N 1
ATOM 759 C CA . ARG A 1 139 ? 16.798 38.333 4.973 1 33.575 104 ARG A CA 1
ATOM 760 C C . ARG A 1 139 ? 15.569 38.717 4.105 1 32.47 104 ARG A C 1
ATOM 761 O O . ARG A 1 139 ? 14.563 39.204 4.649 1 32.948 104 ARG A O 1
ATOM 769 N N . ARG A 1 140 ? 15.645 38.534 2.772 1 31.321 105 ARG A N 1
ATOM 770 C CA . ARG A 1 140 ? 14.554 38.843 1.848 1 30.984 105 ARG A CA 1
ATOM 771 C C . ARG A 1 140 ? 13.327 38.005 2.244 1 29.485 105 ARG A C 1
ATOM 772 O O . ARG A 1 140 ? 12.202 38.501 2.314 1 30.272 105 ARG A O 1
ATOM 780 N N . LEU A 1 141 ? 13.532 36.692 2.434 1 28.616 106 LEU A N 1
ATOM 781 C CA . LEU A 1 141 ? 12.415 35.801 2.743 1 27.722 106 LEU A CA 1
ATOM 782 C C . LEU A 1 141 ? 11.853 36.136 4.117 1 27.855 106 LEU A C 1
ATOM 783 O O . LEU A 1 141 ? 10.637 36.007 4.316 1 27.038 106 LEU A O 1
ATOM 788 N N . ARG A 1 142 ? 12.716 36.526 5.077 1 28.269 107 ARG A N 1
ATOM 789 C CA . ARG A 1 142 ? 12.246 36.939 6.405 1 29.278 107 ARG A CA 1
ATOM 790 C C . ARG A 1 142 ? 11.356 38.171 6.281 1 29.549 107 ARG A C 1
ATOM 791 O O . ARG A 1 142 ? 10.307 38.283 6.925 1 29.545 107 ARG A O 1
ATOM 799 N N . ARG A 1 143 ? 11.743 39.101 5.412 1 30.35 108 ARG A N 1
ATOM 800 C CA . ARG A 1 143 ? 10.979 40.304 5.155 1 31.422 108 ARG A CA 1
ATOM 801 C C . ARG A 1 143 ? 9.6 39.971 4.577 1 30.986 108 ARG A C 1
ATOM 802 O O . ARG A 1 143 ? 8.615 40.661 4.84 1 31.844 108 ARG A O 1
ATOM 810 N N . ILE A 1 144 ? 9.547 38.97 3.709 1 28.854 109 ILE A N 1
ATOM 811 C CA . ILE A 1 144 ? 8.292 38.609 3.058 1 28.404 109 ILE A CA 1
ATOM 812 C C . ILE A 1 144 ? 7.339 37.972 4.085 1 27.3 109 ILE A C 1
ATOM 813 O O . ILE A 1 144 ? 6.119 38.254 4.077 1 27.574 109 ILE A O 1
ATOM 818 N N . HIS A 1 145 ? 7.88 37.127 4.98 1 26.368 110 HIS A N 1
ATOM 819 C CA . HIS A 1 145 ? 7.081 36.375 5.96 1 25.961 110 HIS A CA 1
ATOM 820 C C . HIS A 1 145 ? 6.68 37.187 7.206 1 27.491 110 HIS A C 1
ATOM 821 O O . HIS A 1 145 ? 5.566 36.953 7.765 1 27.821 110 HIS A O 1
ATOM 828 N N . ALA A 1 146 ? 7.509 38.157 7.637 1 28.853 111 ALA A N 1
ATOM 829 C CA . ALA A 1 146 ? 7.25 38.895 8.868 1 30.584 111 ALA A CA 1
ATOM 830 C C . ALA A 1 146 ? 5.81 39.431 8.956 1 32.65 111 ALA A C 1
ATOM 831 O O . ALA A 1 146 ? 5.089 39.101 9.901 1 33.32 111 ALA A O 1
ATOM 833 N N . PRO A 1 147 ? 5.342 40.279 8.014 1 36.855 112 PRO A N 1
ATOM 834 C CA . PRO A 1 147 ? 3.998 40.863 8.124 1 39.554 112 PRO A CA 1
ATOM 835 C C . PRO A 1 147 ? 2.908 39.815 8.059 1 40.542 112 PRO A C 1
ATOM 836 O O . PRO A 1 147 ? 1.87 39.944 8.704 1 43.237 112 PRO A O 1
ATOM 840 N N . ALA A 1 148 ? 3.18 38.699 7.379 1 39.248 113 ALA A N 1
ATOM 841 C CA . ALA A 1 148 ? 2.206 37.633 7.263 1 39.94 113 ALA A CA 1
ATOM 842 C C . ALA A 1 148 ? 1.956 36.948 8.605 1 38.028 113 ALA A C 1
ATOM 843 O O . ALA A 1 148 ? 0.891 36.396 8.83 1 38.857 113 ALA A O 1
ATOM 845 N N . PHE A 1 149 ? 2.955 36.941 9.491 1 35.338 114 PHE A N 1
ATOM 846 C CA . PHE A 1 149 ? 2.841 36.303 10.792 1 34.746 114 PHE A CA 1
ATOM 847 C C . PHE A 1 149 ? 2.683 37.366 11.892 1 37.843 114 PHE A C 1
ATOM 848 O O . PHE A 1 149 ? 3.008 37.095 13.043 1 42.437 114 PHE A O 1
ATOM 856 N N . ASN A 1 150 ? 2.289 38.59 11.54 1 40.424 115 ASN A N 1
ATOM 857 C CA . ASN A 1 150 ? 1.979 39.615 12.546 1 41.585 115 ASN A CA 1
ATOM 858 C C . ASN A 1 150 ? 1.107 39.001 13.64 1 38.506 115 ASN A C 1
ATOM 859 O O . ASN A 1 150 ? -0.044 38.626 13.393 1 38.078 115 ASN A O 1
ATOM 864 N N . PRO A 1 151 ? 1.611 38.9 14.888 1 37.5 116 PRO A N 1
ATOM 865 C CA . PRO A 1 151 ? 0.868 38.272 15.969 1 36.968 116 PRO A CA 1
ATOM 866 C C . PRO A 1 151 ? -0.477 38.916 16.302 1 40.613 116 PRO A C 1
ATOM 867 O O . PRO A 1 151 ? -1.383 38.213 16.789 1 38.555 116 PRO A O 1
ATOM 871 N N . ARG A 1 152 ? -0.656 40.213 15.992 1 41.993 117 ARG A N 1
ATOM 872 C CA . ARG A 1 152 ? -1.952 40.85 16.189 1 47.097 117 ARG A CA 1
ATOM 873 C C . ARG A 1 152 ? -2.978 40.19 15.274 1 46.83 117 ARG A C 1
ATOM 874 O O . ARG A 1 152 ? -4.12 39.925 15.663 1 45.989 117 ARG A O 1
ATOM 882 N N . ARG A 1 153 ? -2.562 39.93 14.052 1 43.08 118 ARG A N 1
ATOM 883 C CA . ARG A 1 153 ? -3.425 39.307 13.083 1 44.594 118 ARG A CA 1
ATOM 884 C C . ARG A 1 153 ? -3.748 37.868 13.466 1 44.248 118 ARG A C 1
ATOM 885 O O . ARG A 1 153 ? -4.901 37.455 13.277 1 41.724 118 ARG A O 1
ATOM 893 N N . LEU A 1 154 ? -2.752 37.112 13.954 1 41.602 119 LEU A N 1
ATOM 894 C CA . LEU A 1 154 ? -3.033 35.75 14.443 1 41.671 119 LEU A CA 1
ATOM 895 C C . LEU A 1 154 ? -4.093 35.758 15.561 1 38.943 119 LEU A C 1
ATOM 896 O O . LEU A 1 154 ? -4.987 34.889 15.605 1 37.814 119 LEU A O 1
ATOM 901 N N . ALA A 1 155 ? -3.965 36.696 16.526 1 39.346 120 ALA A N 1
ATOM 902 C CA . ALA A 1 155 ? -4.822 36.759 17.721 1 40.004 120 ALA A CA 1
ATOM 903 C C . ALA A 1 155 ? -6.293 36.979 17.369 1 41.967 120 ALA A C 1
ATOM 904 O O . ALA A 1 155 ? -7.147 36.493 18.105 1 37.674 120 ALA A O 1
ATOM 906 N N . GLU A 1 156 ? -6.558 37.748 16.292 1 41.049 121 GLU A N 1
ATOM 907 C CA . GLU A 1 156 ? -7.902 37.913 15.782 1 48.229 121 GLU A CA 1
ATOM 908 C C . GLU A 1 156 ? -8.521 36.556 15.399 1 43.845 121 GLU A C 1
ATOM 909 O O . GLU A 1 156 ? -9.751 36.531 15.223 1 44.179 121 GLU A O 1
ATOM 915 N N . ARG A 1 157 ? -7.679 35.512 15.222 1 43.744 122 ARG A N 1
ATOM 916 C CA . ARG A 1 157 ? -8.147 34.201 14.796 1 44.566 122 ARG A CA 1
ATOM 917 C C . ARG A 1 157 ? -8.375 33.23 15.967 1 41.665 122 ARG A C 1
ATOM 918 O O . ARG A 1 157 ? -8.712 32.055 15.679 1 36.325 122 ARG A O 1
ATOM 926 N N . THR A 1 158 ? -8.209 33.7 17.224 1 38.232 123 THR A N 1
ATOM 927 C CA . THR A 1 158 ? -8.272 32.865 18.416 1 36.381 123 THR A CA 1
ATOM 928 C C . THR A 1 158 ? -9.616 32.137 18.454 1 33.871 123 THR A C 1
ATOM 929 O O . THR A 1 158 ? -9.626 30.949 18.71 1 31.616 123 THR A O 1
ATOM 933 N N . ASP A 1 159 ? -10.714 32.842 18.263 1 35.134 124 ASP A N 1
ATOM 934 C CA . ASP A 1 159 ? -12.022 32.197 18.384 1 37.722 124 ASP A CA 1
ATOM 935 C C . ASP A 1 159 ? -12.202 31.051 17.361 1 36.668 124 ASP A C 1
ATOM 936 O O . ASP A 1 159 ? -12.764 30.004 17.692 1 34.174 124 ASP A O 1
ATOM 941 N N . ARG A 1 160 ? -11.757 31.273 16.119 1 37.219 125 ARG A N 1
ATOM 942 C CA . ARG A 1 160 ? -11.67 30.242 15.083 1 36.968 125 ARG A CA 1
ATOM 943 C C . ARG A 1 160 ? -10.75 29.06 15.422 1 33.362 125 ARG A C 1
ATOM 944 O O . ARG A 1 160 ? -11.098 27.886 15.203 1 32.624 125 ARG A O 1
ATOM 952 N N . ILE A 1 161 ? -9.578 29.332 15.972 1 28.428 126 ILE A N 1
ATOM 953 C CA . ILE A 1 161 ? -8.725 28.277 16.456 1 26.629 126 ILE A CA 1
ATOM 954 C C . ILE A 1 161 ? -9.395 27.394 17.514 1 25.504 126 ILE A C 1
ATOM 955 O O . ILE A 1 161 ? -9.345 26.156 17.389 1 23.894 126 ILE A O 1
ATOM 960 N N . ALA A 1 162 ? -10.051 28.047 18.493 1 26.64 127 ALA A N 1
ATOM 961 C CA . ALA A 1 162 ? -10.815 27.346 19.508 1 27.016 127 ALA A CA 1
ATOM 962 C C . ALA A 1 162 ? -11.894 26.499 18.862 1 27.851 127 ALA A C 1
ATOM 963 O O . ALA A 1 162 ? -12.174 25.424 19.397 1 28.313 127 ALA A O 1
ATOM 965 N N . ALA A 1 163 ? -12.649 27.066 17.893 1 28.41 128 ALA A N 1
ATOM 966 C CA . ALA A 1 163 ? -13.737 26.373 17.24 1 29.325 128 ALA A CA 1
ATOM 967 C C . ALA A 1 163 ? -13.24 25.098 16.559 1 27.733 128 ALA A C 1
ATOM 968 O O . ALA A 1 163 ? -13.899 24.029 16.641 1 27.296 128 ALA A O 1
ATOM 970 N N . ILE A 1 164 ? -12.136 25.23 15.864 1 26.882 129 ILE A N 1
ATOM 971 C CA . ILE A 1 164 ? -11.448 24.106 15.231 1 26.389 129 ILE A CA 1
ATOM 972 C C . ILE A 1 164 ? -11.157 22.992 16.239 1 25.038 129 ILE A C 1
ATOM 973 O O . ILE A 1 164 ? -11.582 21.832 16.072 1 25.061 129 ILE A O 1
ATOM 978 N N . ALA A 1 165 ? -10.497 23.373 17.326 1 24.181 130 ALA A N 1
ATOM 979 C CA . ALA A 1 165 ? -10.119 22.373 18.322 1 23.72 130 ALA A CA 1
ATOM 980 C C . ALA A 1 165 ? -11.373 21.711 18.899 1 24.584 130 ALA A C 1
ATOM 981 O O . ALA A 1 165 ? -11.449 20.499 19.177 1 24.441 130 ALA A O 1
ATOM 983 N N . GLY A 1 166 ? -12.373 22.546 19.198 1 25.629 131 GLY A N 1
ATOM 984 C CA . GLY A 1 166 ? -13.565 22.088 19.889 1 27.255 131 GLY A CA 1
ATOM 985 C C . GLY A 1 166 ? -14.384 21.152 19.003 1 28.149 131 GLY A C 1
ATOM 986 O O . GLY A 1 166 ? -14.982 20.191 19.498 1 28.158 131 GLY A O 1
ATOM 987 N N . ARG A 1 167 ? -14.41 21.41 17.704 1 28.58 132 ARG A N 1
ATOM 988 C CA . ARG A 1 167 ? -15.192 20.535 16.82 1 29.894 132 ARG A CA 1
ATOM 989 C C . ARG A 1 167 ? -14.486 19.172 16.7 1 28.293 132 ARG A C 1
ATOM 990 O O . ARG A 1 167 ? -15.17 18.142 16.797 1 28.748 132 ARG A O 1
ATOM 998 N N . LEU A 1 168 ? -13.159 19.193 16.557 1 26.666 133 LEU A N 1
ATOM 999 C CA . LEU A 1 168 ? -12.323 17.986 16.47 1 26.238 133 LEU A CA 1
ATOM 1000 C C . LEU A 1 168 ? -12.469 17.129 17.724 1 26.454 133 LEU A C 1
ATOM 1001 O O . LEU A 1 168 ? -12.812 15.939 17.64 1 27.105 133 LEU A O 1
ATOM 1006 N N . LEU A 1 169 ? -12.44 17.763 18.897 1 26.26 134 LEU A N 1
ATOM 1007 C CA . LEU A 1 169 ? -12.608 17.069 20.164 1 27.049 134 LEU A CA 1
ATOM 1008 C C . LEU A 1 169 ? -14.035 16.556 20.344 1 27.276 134 LEU A C 1
ATOM 1009 O O . LEU A 1 169 ? -14.17 15.434 20.834 1 27.108 134 LEU A O 1
ATOM 1014 N N . THR A 1 170 ? -15.144 17.327 20.021 1 27.922 135 THR A N 1
ATOM 1015 C CA . THR A 1 170 ? -16.496 16.842 20.131 1 29.614 135 THR A CA 1
ATOM 1016 C C . THR A 1 170 ? -16.714 15.626 19.219 1 29.782 135 THR A C 1
ATOM 1017 O O . THR A 1 170 ? -17.343 14.666 19.65 1 30.004 135 THR A O 1
ATOM 1021 N N . GLU A 1 171 ? -16.064 15.649 18.045 1 29.407 136 GLU A N 1
ATOM 1022 C CA . GLU A 1 171 ? -16.211 14.536 17.127 1 31.011 136 GLU A CA 1
ATOM 1023 C C . GLU A 1 171 ? -15.603 13.259 17.711 1 29.76 136 GLU A C 1
ATOM 1024 O O . GLU A 1 171 ? -16.17 12.189 17.588 1 30.25 136 GLU A O 1
ATOM 1030 N N . LEU A 1 172 ? -14.388 13.409 18.222 1 27.693 137 LEU A N 1
ATOM 1031 C CA . LEU A 1 172 ? -13.641 12.332 18.881 1 27.31 137 LEU A CA 1
ATOM 1032 C C . LEU A 1 172 ? -14.38 11.781 20.114 1 27.879 137 LEU A C 1
ATOM 1033 O O . LEU A 1 172 ? -14.47 10.539 20.261 1 28.568 137 LEU A O 1
ATOM 1038 N N . ALA A 1 173 ? -15.071 12.66 20.89 1 27.731 138 ALA A N 1
ATOM 1039 C CA . ALA A 1 173 ? -15.721 12.208 22.096 1 28.479 138 ALA A CA 1
ATOM 1040 C C . ALA A 1 173 ? -16.972 11.44 21.676 1 30.298 138 ALA A C 1
ATOM 1041 O O . ALA A 1 173 ? -17.303 10.393 22.252 1 31.052 138 ALA A O 1
ATOM 1043 N N . ASP A 1 174 ? -17.624 11.957 20.648 1 31.015 139 ASP A N 1
ATOM 1044 C CA . ASP A 1 174 ? -18.82 11.284 20.15 1 33.395 139 ASP A CA 1
ATOM 1045 C C . ASP A 1 174 ? -18.452 9.886 19.604 1 33.427 139 ASP A C 1
ATOM 1046 O O . ASP A 1 174 ? -19.128 8.909 19.858 1 34.501 139 ASP A O 1
ATOM 1051 N N . ALA A 1 175 ? -17.346 9.785 18.855 1 32.068 140 ALA A N 1
ATOM 1052 C CA . ALA A 1 175 ? -16.929 8.497 18.288 1 32.646 140 ALA A CA 1
ATOM 1053 C C . ALA A 1 175 ? -16.574 7.487 19.401 1 32.631 140 ALA A C 1
ATOM 1054 O O . ALA A 1 175 ? -16.907 6.304 19.31 1 34.071 140 ALA A O 1
ATOM 1056 N N . SER A 1 176 ? -15.958 7.981 20.484 1 31.305 141 SER A N 1
ATOM 1057 C CA . SER A 1 176 ? -15.637 7.14 21.63 1 31.561 141 SER A CA 1
ATOM 1058 C C . SER A 1 176 ? -16.919 6.658 22.392 1 33.226 141 SER A C 1
ATOM 1059 O O . SER A 1 176 ? -17.001 5.506 22.778 1 34.047 141 SE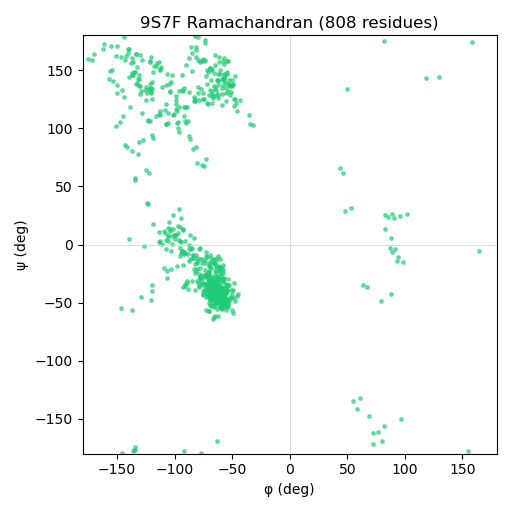R A O 1
ATOM 1062 N N . GLY A 1 177 ? -17.95 7.53 22.528 1 33.709 142 GLY A N 1
ATOM 1063 C CA . GLY A 1 177 ? -19.237 7.186 23.104 1 35.63 142 GLY A CA 1
ATOM 1064 C C . GLY A 1 177 ? -19.894 6.043 22.337 1 37.642 142 GLY A C 1
ATOM 1065 O O . GLY A 1 177 ? -20.53 5.142 22.939 1 39.364 142 GLY A O 1
ATOM 1066 N N . ARG A 1 178 ? -19.719 6.04 21.003 1 37.869 143 ARG A N 1
ATOM 1067 C CA . ARG A 1 178 ? -20.48 5.13 20.094 1 40.266 143 ARG A CA 1
ATOM 1068 C C . ARG A 1 178 ? -19.774 3.777 20.095 1 40.815 143 ARG A C 1
ATOM 1069 O O . ARG A 1 178 ? -20.399 2.739 20.041 1 42.779 143 ARG A O 1
ATOM 1077 N N . SER A 1 179 ? -18.435 3.84 20.101 1 39.013 144 SER A N 1
ATOM 1078 C CA . SER A 1 179 ? -17.52 2.719 19.871 1 39.367 144 SER A CA 1
ATOM 1079 C C . SER A 1 179 ? -17.116 1.996 21.158 1 39.236 144 SER A C 1
ATOM 1080 O O . SER A 1 179 ? -17.079 0.78 21.107 1 40.76 144 SER A O 1
ATOM 1083 N N . GLY A 1 180 ? -16.945 2.684 22.297 1 37.609 145 GLY A N 1
ATOM 1084 C CA . GLY A 1 180 ? -16.533 2.051 23.526 1 37.766 145 GLY A CA 1
ATOM 1085 C C . GLY A 1 180 ? -14.998 2.01 23.566 1 36.655 145 GLY A C 1
ATOM 1086 O O . GLY A 1 180 ? -14.461 1.429 24.456 1 36.636 145 GLY A O 1
ATOM 1087 N N . LYS A 1 181 ? -14.377 2.629 22.604 1 35.895 146 LYS A N 1
ATOM 1088 C CA . LYS A 1 181 ? -12.925 2.663 22.496 1 35.575 146 LYS A CA 1
ATOM 1089 C C . LYS A 1 181 ? -12.449 4.064 22.872 1 33.159 146 LYS A C 1
ATOM 1090 O O . LYS A 1 181 ? -13.071 5.077 22.561 1 32.495 146 LYS A O 1
ATOM 1096 N N . PRO A 1 182 ? -11.263 4.2 23.498 1 31.583 147 PRO A N 1
ATOM 1097 C CA . PRO A 1 182 ? -10.69 5.518 23.721 1 29.921 147 PRO A CA 1
ATOM 1098 C C . PRO A 1 182 ? -10.421 6.284 22.442 1 29.033 147 PRO A C 1
ATOM 1099 O O . PRO A 1 182 ? -10.259 5.709 21.369 1 29.826 147 PRO A O 1
ATOM 1103 N N . ALA A 1 183 ? -10.58 7.577 22.547 1 27.944 148 ALA A N 1
ATOM 1104 C CA . ALA A 1 183 ? -10.152 8.487 21.508 1 27.423 148 ALA A CA 1
ATOM 1105 C C . ALA A 1 183 ? -8.637 8.432 21.378 1 27.092 148 ALA A C 1
ATOM 1106 O O . ALA A 1 183 ? -7.944 8.566 22.365 1 27.037 148 ALA A O 1
ATOM 1108 N N . GLU A 1 184 ? -8.145 8.358 20.168 1 27.353 149 GLU A N 1
ATOM 1109 C CA . GLU A 1 184 ? -6.714 8.284 19.943 1 26.838 149 GLU A CA 1
ATOM 1110 C C . GLU A 1 184 ? -6.322 9.652 19.436 1 25.343 149 GLU A C 1
ATOM 1111 O O . GLU A 1 184 ? -6.511 9.924 18.239 1 25.155 149 GLU A O 1
ATOM 1117 N N . LEU A 1 185 ? -5.705 10.456 20.287 1 24.096 150 LEU A N 1
ATOM 1118 C CA . LEU A 1 185 ? -5.518 11.845 19.945 1 23.427 150 LEU A CA 1
ATOM 1119 C C . LEU A 1 185 ? -4.339 12.121 19.015 1 23.817 150 LEU A C 1
ATOM 1120 O O . LEU A 1 185 ? -4.274 13.208 18.459 1 22.545 150 LEU A O 1
ATOM 1125 N N . ILE A 1 186 ? -3.421 11.169 18.813 1 23.941 151 ILE A N 1
ATOM 1126 C CA . ILE A 1 186 ? -2.35 11.505 17.896 1 24.737 151 ILE A CA 1
ATOM 1127 C C . ILE A 1 186 ? -2.924 11.513 16.476 1 25.372 151 ILE A C 1
ATOM 1128 O O . ILE A 1 186 ? -2.787 12.503 15.742 1 25.894 151 ILE A O 1
ATOM 1133 N N . GLY A 1 187 ? -3.521 10.396 16.071 1 26.252 152 GLY A N 1
ATOM 1134 C CA . GLY A 1 187 ? -4.104 10.29 14.745 1 27.63 152 GLY A CA 1
ATOM 1135 C C . GLY A 1 187 ? -5.376 11.153 14.555 1 28.472 152 GLY A C 1
ATOM 1136 O O . GLY A 1 187 ? -5.665 11.58 13.462 1 28.57 152 GLY A O 1
ATOM 1137 N N . GLY A 1 188 ? -6.139 11.377 15.622 1 28.435 153 GLY A N 1
ATOM 1138 C CA . GLY A 1 188 ? -7.402 12.097 15.506 1 26.916 153 GLY A CA 1
ATOM 1139 C C . GLY A 1 188 ? -7.353 13.61 15.8 1 25.162 153 GLY A C 1
ATOM 1140 O O . GLY A 1 188 ? -8.345 14.323 15.487 1 25.351 153 GLY A O 1
ATOM 1141 N N . PHE A 1 189 ? -6.243 14.165 16.325 1 23.144 154 PHE A N 1
ATOM 1142 C CA . PHE A 1 189 ? -6.256 15.528 16.838 1 21.808 154 PHE A CA 1
ATOM 1143 C C . PHE A 1 189 ? -4.904 16.206 16.601 1 20.356 154 PHE A C 1
ATOM 1144 O O . PHE A 1 189 ? -4.876 17.315 16.071 1 20.027 154 PHE A O 1
ATOM 1152 N N . ALA A 1 190 ? -3.821 15.577 17.068 1 19.895 155 ALA A N 1
ATOM 1153 C CA . ALA A 1 190 ? -2.561 16.336 17.206 1 19.543 155 ALA A CA 1
ATOM 1154 C C . ALA A 1 190 ? -2.108 16.977 15.883 1 19.647 155 ALA A C 1
ATOM 1155 O O . ALA A 1 190 ? -1.585 18.127 15.956 1 19.288 155 ALA A O 1
ATOM 1157 N N . TYR A 1 191 ? -2.184 16.256 14.749 1 20.838 156 TYR A N 1
ATOM 1158 C CA . TYR A 1 191 ? -1.699 16.864 13.502 1 21.32 156 TYR A CA 1
ATOM 1159 C C . TYR A 1 191 ? -2.905 17.577 12.842 1 22.024 156 TYR A C 1
ATOM 1160 O O . TYR A 1 191 ? -2.718 18.623 12.239 1 22.072 156 TYR A O 1
ATOM 1169 N N . HIS A 1 192 ? -4.122 17.038 12.97 1 22.042 157 HIS A N 1
ATOM 1170 C CA . HIS A 1 192 ? -5.243 17.655 12.302 1 22.413 157 HIS A CA 1
ATOM 1171 C C . HIS A 1 192 ? -5.494 19.086 12.745 1 21.561 157 HIS A C 1
ATOM 1172 O O . HIS A 1 192 ? -5.844 19.928 11.894 1 22.221 157 HIS A O 1
ATOM 1179 N N . PHE A 1 193 ? -5.395 19.36 14.046 1 21.083 158 PHE A N 1
ATOM 1180 C CA . PHE A 1 193 ? -5.686 20.666 14.602 1 20.679 158 PHE A CA 1
ATOM 1181 C C . PHE A 1 193 ? -4.697 21.678 13.999 1 20.284 158 PHE A C 1
ATOM 1182 O O . PHE A 1 193 ? -5.093 22.598 13.33 1 20.7 158 PHE A O 1
ATOM 1190 N N . PRO A 1 194 ? -3.388 21.602 14.162 1 20.379 159 PRO A N 1
ATOM 1191 C CA . PRO A 1 194 ? -2.525 22.629 13.567 1 20.173 159 PRO A CA 1
ATOM 1192 C C . PRO A 1 194 ? -2.596 22.691 12.036 1 20.723 159 PRO A C 1
ATOM 1193 O O . PRO A 1 194 ? -2.302 23.763 11.482 1 21.04 159 PRO A O 1
ATOM 1197 N N . LEU A 1 195 ? -2.851 21.569 11.338 1 20.377 160 LEU A N 1
ATOM 1198 C CA . LEU A 1 195 ? -2.95 21.581 9.904 1 21.293 160 LEU A CA 1
ATOM 1199 C C . LEU A 1 195 ? -4.131 22.439 9.457 1 21.827 160 LEU A C 1
ATOM 1200 O O . LEU A 1 195 ? -4.04 23.283 8.587 1 21.308 160 LEU A O 1
ATOM 1205 N N . LEU A 1 196 ? -5.265 22.224 10.115 1 21.278 161 LEU A N 1
ATOM 1206 C CA . LEU A 1 196 ? -6.449 22.999 9.782 1 22.555 161 LEU A CA 1
ATOM 1207 C C . LEU A 1 196 ? -6.267 24.457 10.13 1 22.331 161 LEU A C 1
ATOM 1208 O O . LEU A 1 196 ? -6.721 25.29 9.375 1 23.176 161 LEU A O 1
ATOM 1213 N N . VAL A 1 197 ? -5.514 24.8 11.18 1 21.667 162 VAL A N 1
ATOM 1214 C CA . VAL A 1 197 ? -5.277 26.18 11.537 1 21.633 162 VAL A CA 1
ATOM 1215 C C . VAL A 1 197 ? -4.457 26.838 10.428 1 21.832 162 VAL A C 1
ATOM 1216 O O . VAL A 1 197 ? -4.782 27.933 10.013 1 22.406 162 VAL A O 1
ATOM 1220 N N . ILE A 1 198 ? -3.305 26.232 10.065 1 20.847 163 ILE A N 1
ATOM 1221 C CA . ILE A 1 198 ? -2.407 26.942 9.143 1 21.393 163 ILE A CA 1
ATOM 1222 C C . ILE A 1 198 ? -3.053 27 7.752 1 22.003 163 ILE A C 1
ATOM 1223 O O . ILE A 1 198 ? -2.911 28.001 7.056 1 22.717 163 ILE A O 1
ATOM 1228 N N . CYS A 1 199 ? -3.828 25.962 7.378 1 22.762 164 CYS A N 1
ATOM 1229 C CA . CYS A 1 199 ? -4.521 25.956 6.103 1 24.335 164 CYS A CA 1
ATOM 1230 C C . CYS A 1 199 ? -5.52 27.094 6.082 1 25.464 164 CYS A C 1
ATOM 1231 O O . CYS A 1 199 ? -5.584 27.787 5.087 1 26.267 164 CYS A O 1
ATOM 1234 N N . GLU A 1 200 ? -6.268 27.262 7.158 1 25.782 165 GLU A N 1
ATOM 1235 C CA . GLU A 1 200 ? -7.266 28.312 7.129 1 28.971 165 GLU A CA 1
ATOM 1236 C C . GLU A 1 200 ? -6.629 29.709 7.138 1 27.905 165 GLU A C 1
ATOM 1237 O O . GLU A 1 200 ? -7.137 30.61 6.455 1 26.962 165 GLU A O 1
ATOM 1243 N N . LEU A 1 201 ? -5.533 29.869 7.871 1 25.698 166 LEU A N 1
ATOM 1244 C CA . LEU A 1 201 ? -4.798 31.136 7.836 1 26.597 166 LEU A CA 1
ATOM 1245 C C . LEU A 1 201 ? -4.326 31.478 6.42 1 27.089 166 LEU A C 1
ATOM 1246 O O . LEU A 1 201 ? -4.383 32.667 6.036 1 29.284 166 LEU A O 1
ATOM 1251 N N . LEU A 1 202 ? -3.904 30.485 5.618 1 25.69 167 LEU A N 1
ATOM 1252 C CA . LEU A 1 202 ? -3.427 30.676 4.251 1 26.441 167 LEU A CA 1
ATOM 1253 C C . LEU A 1 202 ? -4.554 30.691 3.228 1 27.602 167 LEU A C 1
ATOM 1254 O O . LEU A 1 202 ? -4.325 30.954 2.053 1 28.474 167 LEU A O 1
ATOM 1259 N N . GLY A 1 203 ? -5.81 30.456 3.625 1 28.484 168 GLY A N 1
ATOM 1260 C CA . GLY A 1 203 ? -6.878 30.531 2.652 1 29.072 168 GLY A CA 1
ATOM 1261 C C . GLY A 1 203 ? -7.041 29.253 1.847 1 29.738 168 GLY A C 1
ATOM 1262 O O . GLY A 1 203 ? -7.593 29.295 0.759 1 31.66 168 GLY A O 1
ATOM 1263 N N . VAL A 1 204 ? -6.62 28.114 2.407 1 29.032 169 VAL A N 1
ATOM 1264 C CA . VAL A 1 204 ? -6.633 26.836 1.722 1 31.096 169 VAL A CA 1
ATOM 1265 C C . VAL A 1 204 ? -7.751 26 2.334 1 32.089 169 VAL A C 1
ATOM 1266 O O . VAL A 1 204 ? -7.581 25.482 3.444 1 31.415 169 VAL A O 1
ATOM 1270 N N . PRO A 1 205 ? -8.92 25.825 1.673 1 36.459 170 PRO A N 1
ATOM 1271 C CA . PRO A 1 205 ? -10.078 25.235 2.332 1 38.229 170 PRO A CA 1
ATOM 1272 C C . PRO A 1 205 ? -10.069 23.721 2.398 1 40.628 170 PRO A C 1
ATOM 1273 O O . PRO A 1 205 ? -10.731 23.081 1.62 1 45.969 170 PRO A O 1
ATOM 1277 N N . VAL A 1 206 ? -9.408 23.159 3.384 1 42.007 171 VAL A N 1
ATOM 1278 C CA . VAL A 1 206 ? -9.249 21.721 3.519 1 40.34 171 VAL A CA 1
ATOM 1279 C C . VAL A 1 206 ? -10.44 21.192 4.28 1 45.645 171 VAL A C 1
ATOM 1280 O O . VAL A 1 206 ? -10.678 21.675 5.372 1 51.925 171 VAL A O 1
ATOM 1284 N N . THR A 1 207 ? -11.074 20.128 3.765 1 43.376 172 THR A N 1
ATOM 1285 C CA . THR A 1 207 ? -12.137 19.439 4.487 1 47.091 172 THR A CA 1
ATOM 1286 C C . THR A 1 207 ? -11.68 18.069 5.033 1 44.62 172 THR A C 1
ATOM 1287 O O . THR A 1 207 ? -12.31 17.543 5.95 1 48.168 172 THR A O 1
ATOM 1291 N N . ASP A 1 208 ? -10.644 17.443 4.46 1 39.125 173 ASP A N 1
ATOM 1292 C CA . ASP A 1 208 ? -10.183 16.171 4.966 1 36.971 173 ASP A CA 1
ATOM 1293 C C . ASP A 1 208 ? -8.729 16.289 5.418 1 34.581 173 ASP A C 1
ATOM 1294 O O . ASP A 1 208 ? -7.81 16.113 4.609 1 34.523 173 ASP A O 1
ATOM 1299 N N . PRO A 1 209 ? -8.457 16.544 6.706 1 32.237 174 PRO A N 1
ATOM 1300 C CA . PRO A 1 209 ? -7.07 16.788 7.101 1 29.762 174 PRO A CA 1
ATOM 1301 C C . PRO A 1 209 ? -6.132 15.593 7.01 1 29.443 174 PRO A C 1
ATOM 1302 O O . PRO A 1 209 ? -4.9 15.771 6.855 1 27.544 174 PRO A O 1
ATOM 1306 N N . ALA A 1 210 ? -6.68 14.392 7.134 1 31.028 175 ALA A N 1
ATOM 1307 C CA . ALA A 1 210 ? -5.881 13.182 6.985 1 31.996 175 ALA A CA 1
ATOM 1308 C C . ALA A 1 210 ? -5.307 13.059 5.564 1 33.329 175 ALA A C 1
ATOM 1309 O O . ALA A 1 210 ? -4.062 12.876 5.419 1 33.329 175 ALA A O 1
ATOM 1311 N N . MET A 1 211 ? -6.141 13.332 4.564 1 33.729 176 MET A N 1
ATOM 1312 C CA . MET A 1 211 ? -5.717 13.269 3.171 1 36.361 176 MET A CA 1
ATOM 1313 C C . MET A 1 211 ? -4.771 14.426 2.882 1 33.736 176 MET A C 1
ATOM 1314 O O . MET A 1 211 ? -3.746 14.226 2.227 1 32.506 176 MET A O 1
ATOM 1319 N N . ALA A 1 212 ? -5.03 15.586 3.481 1 30.853 177 ALA A N 1
ATOM 1320 C CA . ALA A 1 212 ? -4.193 16.744 3.219 1 29.522 177 ALA A CA 1
ATOM 1321 C C . ALA A 1 212 ? -2.796 16.528 3.791 1 28.581 177 ALA A C 1
ATOM 1322 O O . ALA A 1 212 ? -1.806 16.947 3.224 1 26.468 177 ALA A O 1
ATOM 1324 N N . ARG A 1 213 ? -2.739 15.925 4.973 1 28.539 178 ARG A N 1
ATOM 1325 C CA . ARG A 1 213 ? -1.493 15.658 5.66 1 29.174 178 ARG A CA 1
ATOM 1326 C C . ARG A 1 213 ? -0.647 14.721 4.793 1 29.904 178 ARG A C 1
ATOM 1327 O O . ARG A 1 213 ? 0.538 14.956 4.535 1 28.627 178 ARG A O 1
ATOM 1335 N N . GLU A 1 214 ? -1.289 13.678 4.26 1 30.961 179 GLU A N 1
ATOM 1336 C CA . GLU A 1 214 ? -0.533 12.765 3.399 1 33.255 179 GLU A CA 1
ATOM 1337 C C . GLU A 1 214 ? -0.005 13.477 2.143 1 31.484 179 GLU A C 1
ATOM 1338 O O . GLU A 1 214 ? 1.143 13.276 1.725 1 30.498 179 GLU A O 1
ATOM 1344 N N . ALA A 1 215 ? -0.874 14.253 1.486 1 30.087 180 ALA A N 1
ATOM 1345 C CA . ALA A 1 215 ? -0.508 14.902 0.239 1 30.067 180 ALA A CA 1
ATOM 1346 C C . ALA A 1 215 ? 0.527 15.997 0.443 1 28.199 180 ALA A C 1
ATOM 1347 O O . ALA A 1 215 ? 1.456 16.099 -0.362 1 28.055 180 ALA A O 1
ATOM 1349 N N . VAL A 1 216 ? 0.391 16.832 1.473 1 26.529 181 VAL A N 1
ATOM 1350 C CA . VAL A 1 216 ? 1.439 17.854 1.673 1 26.511 181 VAL A CA 1
ATOM 1351 C C . VAL A 1 216 ? 2.793 17.226 2.06 1 26.662 181 VAL A C 1
ATOM 1352 O O . VAL A 1 216 ? 3.878 17.791 1.697 1 25.752 181 VAL A O 1
ATOM 1356 N N . SER A 1 217 ? 2.759 16.068 2.74 1 26.457 182 SER A N 1
ATOM 1357 C CA . SER A 1 217 ? 4.008 15.337 2.969 1 27.697 182 SER A CA 1
ATOM 1358 C C . SER A 1 217 ? 4.678 14.954 1.663 1 28.635 182 SER A C 1
ATOM 1359 O O . SER A 1 217 ? 5.933 15.039 1.573 1 28.213 182 SER A O 1
ATOM 1362 N N . VAL A 1 218 ? 3.901 14.463 0.693 1 29.277 183 VAL A N 1
ATOM 1363 C CA . VAL A 1 218 ? 4.484 14.111 -0.591 1 30.641 183 VAL A CA 1
ATOM 1364 C C . VAL A 1 218 ? 5.095 15.339 -1.269 1 30.259 183 VAL A C 1
ATOM 1365 O O . VAL A 1 218 ? 6.181 15.24 -1.842 1 30.483 183 VAL A O 1
ATOM 1369 N N . LEU A 1 219 ? 4.354 16.455 -1.321 1 28.86 184 LEU A N 1
ATOM 1370 C CA . LEU A 1 219 ? 4.845 17.67 -1.964 1 28.71 184 LEU A CA 1
ATOM 1371 C C . LEU A 1 219 ? 6.071 18.237 -1.247 1 28.048 184 LEU A C 1
ATOM 1372 O O . LEU A 1 219 ? 6.985 18.77 -1.92 1 27.942 184 LEU A O 1
ATOM 1377 N N . LYS A 1 220 ? 6.075 18.153 0.088 1 27.248 185 LYS A N 1
ATOM 1378 C CA . LYS A 1 220 ? 7.244 18.589 0.843 1 27.549 185 LYS A CA 1
ATOM 1379 C C . LYS A 1 220 ? 8.47 17.771 0.402 1 29.078 185 LYS A C 1
ATOM 1380 O O . LYS A 1 220 ? 9.534 18.334 0.155 1 29.877 185 LYS A O 1
ATOM 1386 N N . ALA A 1 221 ? 8.327 16.447 0.369 1 30.392 186 ALA A N 1
ATOM 1387 C CA . ALA A 1 221 ? 9.461 15.57 0.069 1 31.911 186 ALA A CA 1
ATOM 1388 C C . ALA A 1 221 ? 9.998 15.861 -1.345 1 33.862 186 ALA A C 1
ATOM 1389 O O . ALA A 1 221 ? 11.224 15.922 -1.558 1 34.89 186 ALA A O 1
ATOM 1391 N N . LEU A 1 222 ? 9.096 15.989 -2.33 1 33.609 187 LEU A N 1
ATOM 1392 C CA . LEU A 1 222 ? 9.462 16.351 -3.673 1 34.473 187 LEU A CA 1
ATOM 1393 C C . LEU A 1 222 ? 10.15 17.703 -3.681 1 33.226 187 LEU A C 1
ATOM 1394 O O . LEU A 1 222 ? 11.239 17.798 -4.263 1 33.043 187 LEU A O 1
ATOM 1399 N N . GLY A 1 223 ? 9.556 18.722 -3.041 1 31.324 188 GLY A N 1
ATOM 1400 C CA . GLY A 1 223 ? 10.144 20.064 -3.056 1 30.382 188 GLY A CA 1
ATOM 1401 C C . GLY A 1 223 ? 11.524 20.14 -2.393 1 30.433 188 GLY A C 1
ATOM 1402 O O . GLY A 1 223 ? 12.35 20.994 -2.764 1 30.438 188 GLY A O 1
ATOM 1403 N N . LEU A 1 224 ? 11.774 19.312 -1.379 1 29.295 189 LEU A N 1
ATOM 1404 C CA . LEU A 1 224 ? 13.06 19.425 -0.714 1 28.868 189 LEU A CA 1
ATOM 1405 C C . LEU A 1 224 ? 14.065 18.407 -1.257 1 31.254 189 LEU A C 1
ATOM 1406 O O . LEU A 1 224 ? 15.059 18.136 -0.577 1 31.698 189 LEU A O 1
ATOM 1411 N N . GLY A 1 225 ? 13.773 17.819 -2.419 1 33.943 190 GLY A N 1
ATOM 1412 C CA . GLY A 1 225 ? 14.742 17.08 -3.213 1 38.328 190 GLY A CA 1
ATOM 1413 C C . GLY A 1 225 ? 14.655 15.571 -3.102 1 43.469 190 GLY A C 1
ATOM 1414 O O . GLY A 1 225 ? 15.652 14.912 -3.412 1 47.137 190 GLY A O 1
ATOM 1415 N N . GLY A 1 226 ? 13.495 14.99 -2.778 1 47.197 191 GLY A N 1
ATOM 1416 C CA . GLY A 1 226 ? 13.361 13.538 -2.67 1 52.363 191 GLY A CA 1
ATOM 1417 C C . GLY A 1 226 ? 13.067 12.883 -4.019 1 57.908 191 GLY A C 1
ATOM 1418 O O . GLY A 1 226 ? 12.737 13.592 -4.995 1 53.107 191 GLY A O 1
ATOM 1419 N N . PRO A 1 227 ? 13.13 11.511 -4.078 1 68.988 192 PRO A N 1
ATOM 1420 C CA . PRO A 1 227 ? 13.028 10.77 -5.348 1 71.728 192 PRO A CA 1
ATOM 1421 C C . PRO A 1 227 ? 11.683 10.941 -6.078 1 74.269 192 PRO A C 1
ATOM 1422 O O . PRO A 1 227 ? 10.872 11.78 -5.707 1 72.561 192 PRO A O 1
ATOM 1426 N N . GLN A 1 228 ? 11.442 10.122 -7.119 1 87.928 193 GLN A N 1
ATOM 1427 C CA . GLN A 1 228 ? 10.123 9.913 -7.725 1 86.039 193 GLN A CA 1
ATOM 1428 C C . GLN A 1 228 ? 9.977 10.826 -8.956 1 79.752 193 GLN A C 1
ATOM 1429 O O . GLN A 1 228 ? 9.855 12.048 -8.712 1 70.502 193 GLN A O 1
ATOM 1435 N N . PRO A 1 242 ? 0.553 8.407 -3.605 1 88.45 207 PRO A N 1
ATOM 1436 C CA . PRO A 1 242 ? 1.268 9.43 -4.456 1 87.662 207 PRO A CA 1
ATOM 1437 C C . PRO A 1 242 ? 0.375 10.509 -5.094 1 82.646 207 PRO A C 1
ATOM 1438 O O . PRO A 1 242 ? 0.958 11.38 -5.739 1 79.513 207 PRO A O 1
ATOM 1442 N N . ASP A 1 243 ? -0.983 10.468 -4.987 1 70.443 208 ASP A N 1
ATOM 1443 C CA . ASP A 1 243 ? -1.839 11.388 -5.763 1 67.042 208 ASP A CA 1
ATOM 1444 C C . ASP A 1 243 ? -2.178 12.681 -5.006 1 58.919 208 ASP A C 1
ATOM 1445 O O . ASP A 1 243 ? -2.957 12.678 -4.06 1 58.585 208 ASP A O 1
ATOM 1450 N N . THR A 1 244 ? -1.618 13.814 -5.466 1 53.694 209 THR A N 1
ATOM 1451 C CA . THR A 1 244 ? -1.667 15.062 -4.709 1 46.683 209 THR A CA 1
ATOM 1452 C C . THR A 1 244 ? -2.513 16.124 -5.422 1 46.4 209 THR A C 1
ATOM 1453 O O . THR A 1 244 ? -2.513 17.273 -4.995 1 45.649 209 THR A O 1
ATOM 1457 N N . SER A 1 245 ? -3.253 15.762 -6.475 1 45.698 210 SER A N 1
ATOM 1458 C CA . SER A 1 245 ? -3.784 16.763 -7.389 1 45.718 210 SER A CA 1
ATOM 1459 C C . SER A 1 245 ? -4.919 17.524 -6.702 1 43.447 210 SER A C 1
ATOM 1460 O O . SER A 1 245 ? -5.154 18.686 -7.006 1 42.738 210 SER A O 1
ATOM 1463 N N . ALA A 1 246 ? -5.617 16.894 -5.752 1 42.029 211 ALA A N 1
ATOM 1464 C CA . ALA A 1 246 ? -6.736 17.567 -5.101 1 40.726 211 ALA A CA 1
ATOM 1465 C C . ALA A 1 246 ? -6.175 18.708 -4.221 1 38.067 211 ALA A C 1
ATOM 1466 O O . ALA A 1 246 ? -6.672 19.85 -4.179 1 37.494 211 ALA A O 1
ATOM 1468 N N . LEU A 1 247 ? -5.124 18.385 -3.48 1 35.725 212 LEU A N 1
ATOM 1469 C CA . LEU A 1 247 ? -4.54 19.402 -2.635 1 34.326 212 LEU A CA 1
ATOM 1470 C C . LEU A 1 247 ? -3.933 20.531 -3.492 1 34.094 212 LEU A C 1
ATOM 1471 O O . LEU A 1 247 ? -4.071 21.698 -3.135 1 32.425 212 LEU A O 1
ATOM 1476 N N . GLU A 1 248 ? -3.182 20.186 -4.561 1 35.931 213 GLU A N 1
ATOM 1477 C CA . GLU A 1 248 ? -2.561 21.165 -5.453 1 36.817 213 GLU A CA 1
ATOM 1478 C C . GLU A 1 248 ? -3.613 22.145 -5.997 1 36.809 213 GLU A C 1
ATOM 1479 O O . GLU A 1 248 ? -3.31 23.323 -6.119 1 35.203 213 GLU A O 1
ATOM 1485 N N . SER A 1 249 ? -4.857 21.675 -6.244 1 37.177 214 SER A N 1
ATOM 1486 C CA . SER A 1 249 ? -5.964 22.506 -6.721 1 38.846 214 SER A CA 1
ATOM 1487 C C . SER A 1 249 ? -6.354 23.56 -5.698 1 36.597 214 SER A C 1
ATOM 1488 O O . SER A 1 249 ? -6.578 24.727 -6.063 1 36.261 214 SER A O 1
ATOM 1491 N N . LEU A 1 250 ? -6.39 23.143 -4.422 1 35.024 215 LEU A N 1
ATOM 1492 C CA . LEU A 1 250 ? -6.758 24.046 -3.335 1 34.308 215 LEU A CA 1
ATOM 1493 C C . LEU A 1 250 ? -5.653 25.061 -3.101 1 31.399 215 LEU A C 1
ATOM 1494 O O . LEU A 1 250 ? -5.93 26.199 -2.753 1 30.191 215 LEU A O 1
ATOM 1499 N N . LEU A 1 251 ? -4.381 24.611 -3.164 1 30.156 216 LEU A N 1
ATOM 1500 C CA . LEU A 1 251 ? -3.284 25.545 -2.982 1 29.187 216 LEU A CA 1
ATOM 1501 C C . LEU A 1 251 ? -3.267 26.606 -4.085 1 29.459 216 LEU A C 1
ATOM 1502 O O . LEU A 1 251 ? -3.151 27.782 -3.837 1 28.157 216 LEU A O 1
ATOM 1507 N N . LEU A 1 252 ? -3.426 26.201 -5.33 1 31.265 217 LEU A N 1
ATOM 1508 C CA . LEU A 1 252 ? -3.49 27.151 -6.413 1 33.584 217 LEU A CA 1
ATOM 1509 C C . LEU A 1 252 ? -4.705 28.087 -6.29 1 34.417 217 LEU A C 1
ATOM 1510 O O . LEU A 1 252 ? -4.624 29.29 -6.592 1 34.123 217 LEU A O 1
ATOM 1515 N N . GLU A 1 253 ? -5.861 27.562 -5.834 1 34.657 218 GLU A N 1
ATOM 1516 C CA . GLU A 1 253 ? -7.012 28.404 -5.614 1 35.635 218 GLU A CA 1
ATOM 1517 C C . GLU A 1 253 ? -6.715 29.492 -4.566 1 33.489 218 GLU A C 1
ATOM 1518 O O . GLU A 1 253 ? -7.044 30.67 -4.767 1 33.793 218 GLU A O 1
ATOM 1524 N N . ALA A 1 254 ? -6.007 29.147 -3.476 1 31.194 219 ALA A N 1
ATOM 1525 C CA . ALA A 1 254 ? -5.632 30.13 -2.48 1 30.022 219 ALA A CA 1
ATOM 1526 C C . ALA A 1 254 ? -4.683 31.173 -3.121 1 29.699 219 ALA A C 1
ATOM 1527 O O . ALA A 1 254 ? -4.812 32.358 -2.838 1 29.521 219 ALA A O 1
ATOM 1529 N N . VAL A 1 255 ? -3.728 30.744 -3.976 1 29.728 220 VAL A N 1
ATOM 1530 C CA . VAL A 1 255 ? -2.864 31.732 -4.613 1 30.255 220 VAL A CA 1
ATOM 1531 C C . VAL A 1 255 ? -3.653 32.608 -5.59 1 32.49 220 VAL A C 1
ATOM 1532 O O . VAL A 1 255 ? -3.471 33.823 -5.615 1 33.217 220 VAL A O 1
ATOM 1536 N N . HIS A 1 256 ? -4.49 32.025 -6.439 1 33.41 221 HIS A N 1
ATOM 1537 C CA . HIS A 1 256 ? -5.3 32.833 -7.34 1 36.482 221 HIS A CA 1
ATOM 1538 C C . HIS A 1 256 ? -6.137 33.855 -6.565 1 37.064 221 HIS A C 1
ATOM 1539 O O . HIS A 1 256 ? -6.302 35.008 -6.989 1 38.509 221 HIS A O 1
ATOM 1546 N N . SER A 1 257 ? -6.671 33.411 -5.428 1 36.645 222 SER A N 1
ATOM 1547 C CA . SER A 1 257 ? -7.52 34.278 -4.639 1 38.642 222 SER A CA 1
ATOM 1548 C C . SER A 1 257 ? -6.726 35.433 -3.987 1 37.634 222 SER A C 1
ATOM 1549 O O . SER A 1 257 ? -7.132 36.598 -4.025 1 39.179 222 SER A O 1
ATOM 1552 N N . ALA A 1 258 ? -5.495 35.156 -3.573 1 36.816 223 ALA A N 1
ATOM 1553 C CA . ALA A 1 258 ? -4.593 36.154 -3.023 1 36.109 223 ALA A CA 1
ATOM 1554 C C . ALA A 1 258 ? -4.24 37.222 -4.04 1 37.888 223 ALA A C 1
ATOM 1555 O O . ALA A 1 258 ? -4.119 38.386 -3.689 1 39.754 223 ALA A O 1
ATOM 1557 N N . ARG A 1 259 ? -4.091 36.852 -5.306 1 38.978 224 ARG A N 1
ATOM 1558 C CA . ARG A 1 259 ? -3.714 37.822 -6.305 1 42.129 224 ARG A CA 1
ATOM 1559 C C . ARG A 1 259 ? -4.881 38.685 -6.737 1 44.924 224 ARG A C 1
ATOM 1560 O O . ARG A 1 259 ? -4.637 39.791 -7.17 1 45.295 224 ARG A O 1
ATOM 1568 N N . ARG A 1 260 ? -6.091 38.12 -6.666 1 44.931 225 ARG A N 1
ATOM 1569 C CA . ARG A 1 260 ? -7.266 38.759 -7.24 1 49.071 225 ARG A CA 1
ATOM 1570 C C . ARG A 1 260 ? -7.832 39.735 -6.223 1 50.096 225 ARG A C 1
ATOM 1571 O O . ARG A 1 260 ? -8.505 40.675 -6.608 1 54.867 225 ARG A O 1
ATOM 1579 N N . ASN A 1 261 ? -7.688 39.443 -4.935 1 50.757 226 ASN A N 1
ATOM 1580 C CA . ASN A 1 261 ? -8.428 40.153 -3.898 1 53.734 226 ASN A CA 1
ATOM 1581 C C . ASN A 1 261 ? -7.471 40.791 -2.909 1 55.546 226 ASN A C 1
ATOM 1582 O O . ASN A 1 261 ? -6.61 40.101 -2.36 1 51.96 226 ASN A O 1
ATOM 1587 N N . ASP A 1 262 ? -7.773 42.063 -2.619 1 60.321 227 ASP A N 1
ATOM 1588 C CA . ASP A 1 262 ? -6.969 42.987 -1.847 1 64.115 227 ASP A CA 1
ATOM 1589 C C . ASP A 1 262 ? -7.08 42.725 -0.36 1 63.93 227 ASP A C 1
ATOM 1590 O O . ASP A 1 262 ? -6.412 43.434 0.387 1 59.415 227 ASP A O 1
ATOM 1595 N N . THR A 1 263 ? -7.916 41.751 0.041 1 61.531 228 THR A N 1
ATOM 1596 C CA . THR A 1 263 ? -8.117 41.448 1.449 1 65.749 228 THR A CA 1
ATOM 1597 C C . THR A 1 263 ? -6.782 41.149 2.108 1 63.63 228 THR A C 1
ATOM 1598 O O . THR A 1 263 ? -6.149 40.184 1.683 1 65.321 228 THR A O 1
ATOM 1602 N N . PRO A 1 264 ? -6.378 41.872 3.191 1 64.993 229 PRO A N 1
ATOM 1603 C CA . PRO A 1 264 ? -5.068 41.66 3.821 1 61.515 229 PRO A CA 1
ATOM 1604 C C . PRO A 1 264 ? -4.939 40.38 4.662 1 59.001 229 PRO A C 1
ATOM 1605 O O . PRO A 1 264 ? -4.719 40.418 5.868 1 67.639 229 PRO A O 1
ATOM 1609 N N . THR A 1 265 ? -4.978 39.224 3.995 1 50.255 230 THR A N 1
ATOM 1610 C CA . THR A 1 265 ? -4.8 37.921 4.611 1 43.837 230 THR A CA 1
ATOM 1611 C C . THR A 1 265 ? -3.303 37.564 4.525 1 44.921 230 THR A C 1
ATOM 1612 O O . THR A 1 265 ? -2.493 38.341 3.985 1 38.724 230 THR A O 1
ATOM 1616 N N . MET A 1 266 ? -2.995 36.369 5.002 1 43.834 231 MET A N 1
ATOM 1617 C CA . MET A 1 266 ? -1.664 35.858 5.133 1 42.608 231 MET A CA 1
ATOM 1618 C C . MET A 1 266 ? -1.043 35.71 3.741 1 43.642 231 MET A C 1
ATOM 1619 O O . MET A 1 266 ? 0.121 36.175 3.558 1 37.154 231 MET A O 1
ATOM 1624 N N . THR A 1 267 ? -1.791 35.045 2.822 1 38.685 232 THR A N 1
ATOM 1625 C CA . THR A 1 267 ? -1.272 34.652 1.512 1 36.054 232 THR A CA 1
ATOM 1626 C C . THR A 1 267 ? -1.225 35.898 0.649 1 34.619 232 THR A C 1
ATOM 1627 O O . THR A 1 267 ? -0.265 36.058 -0.114 1 32.592 232 THR A O 1
ATOM 1631 N N . ARG A 1 268 ? -2.153 36.821 0.835 1 32.673 233 ARG A N 1
ATOM 1632 C CA . ARG A 1 268 ? -2.126 38.105 0.16 1 35.161 233 ARG A CA 1
ATOM 1633 C C . ARG A 1 268 ? -0.823 38.86 0.515 1 34.991 233 ARG A C 1
ATOM 1634 O O . ARG A 1 268 ? -0.146 39.402 -0.348 1 33.517 233 ARG A O 1
ATOM 1642 N N . VAL A 1 269 ? -0.462 38.869 1.8 1 34.739 234 VAL A N 1
ATOM 1643 C CA . VAL A 1 269 ? 0.671 39.66 2.254 1 36.115 234 VAL A CA 1
ATOM 1644 C C . VAL A 1 269 ? 1.956 38.999 1.703 1 32.895 234 VAL A C 1
ATOM 1645 O O . VAL A 1 269 ? 2.805 39.716 1.195 1 32.773 234 VAL A O 1
ATOM 1649 N N . LEU A 1 270 ? 2.022 37.68 1.731 1 31.046 235 LEU A N 1
ATOM 1650 C CA . LEU A 1 270 ? 3.132 36.951 1.144 1 31.044 235 LEU A CA 1
ATOM 1651 C C . LEU A 1 270 ? 3.251 37.331 -0.327 1 30.826 235 LEU A C 1
ATOM 1652 O O . LEU A 1 270 ? 4.362 37.57 -0.782 1 29.585 235 LEU A O 1
ATOM 1657 N N . TYR A 1 271 ? 2.133 37.214 -1.085 1 29.941 236 TYR A N 1
ATOM 1658 C CA . TYR A 1 271 ? 2.073 37.639 -2.479 1 31.467 236 TYR A CA 1
ATOM 1659 C C . TYR A 1 271 ? 2.611 39.062 -2.637 1 32.318 236 TYR A C 1
ATOM 1660 O O . TYR A 1 271 ? 3.549 39.297 -3.441 1 31.323 236 TYR A O 1
ATOM 1669 N N . GLU A 1 272 ? 2.034 40.032 -1.908 1 33.037 237 GLU A N 1
ATOM 1670 C CA . GLU A 1 272 ? 2.425 41.41 -2.131 1 35.79 237 GLU A CA 1
ATOM 1671 C C . GLU A 1 272 ? 3.899 41.659 -1.83 1 34.78 237 GLU A C 1
ATOM 1672 O O . GLU A 1 272 ? 4.611 42.392 -2.556 1 34.855 237 GLU A O 1
ATOM 1678 N N . ARG A 1 273 ? 4.38 40.999 -0.789 1 33.268 238 ARG A N 1
ATOM 1679 C CA . ARG A 1 273 ? 5.777 41.243 -0.416 1 33.479 238 ARG A CA 1
ATOM 1680 C C . ARG A 1 273 ? 6.748 40.468 -1.337 1 31.993 238 ARG A C 1
ATOM 1681 O O . ARG A 1 273 ? 7.76 41.034 -1.768 1 31.27 238 ARG A O 1
ATOM 1689 N N . ALA A 1 274 ? 6.401 39.253 -1.758 1 30.068 239 ALA A N 1
ATOM 1690 C CA . ALA A 1 274 ? 7.277 38.586 -2.734 1 30.039 239 ALA A CA 1
ATOM 1691 C C . ALA A 1 274 ? 7.292 39.276 -4.094 1 31.218 239 ALA A C 1
ATOM 1692 O O . ALA A 1 274 ? 8.331 39.439 -4.694 1 31.282 239 ALA A O 1
ATOM 1694 N N . GLN A 1 275 ? 6.121 39.809 -4.566 1 32.367 240 GLN A N 1
ATOM 1695 C CA . GLN A 1 275 ? 6.081 40.517 -5.818 1 34.396 240 GLN A CA 1
ATOM 1696 C C . GLN A 1 275 ? 7.052 41.715 -5.743 1 34.837 240 GLN A C 1
ATOM 1697 O O . GLN A 1 275 ? 7.782 42.031 -6.694 1 35.238 240 GLN A O 1
ATOM 1703 N N . ALA A 1 276 ? 7.076 42.381 -4.585 1 34.335 241 ALA A N 1
ATOM 1704 C CA . ALA A 1 276 ? 7.839 43.596 -4.455 1 35.426 241 ALA A CA 1
ATOM 1705 C C . ALA A 1 276 ? 9.325 43.23 -4.466 1 34.752 241 ALA A C 1
ATOM 1706 O O . ALA A 1 276 ? 10.15 43.942 -5.02 1 36.126 241 ALA A O 1
ATOM 1708 N N . GLU A 1 277 ? 9.678 42.205 -3.735 1 33.039 242 GLU A N 1
ATOM 1709 C CA . GLU A 1 277 ? 11.106 41.914 -3.569 1 32.834 242 GLU A CA 1
ATOM 1710 C C . GLU A 1 277 ? 11.703 41.27 -4.818 1 32.584 242 GLU A C 1
ATOM 1711 O O . GLU A 1 277 ? 12.859 41.605 -5.2 1 33.217 242 GLU A O 1
ATOM 1717 N N . PHE A 1 278 ? 10.988 40.307 -5.428 1 31.405 243 PHE A N 1
ATOM 1718 C CA . PHE A 1 278 ? 11.426 39.596 -6.633 1 31.428 243 PHE A CA 1
ATOM 1719 C C . PHE A 1 278 ? 11.023 40.306 -7.929 1 32.801 243 PHE A C 1
ATOM 1720 O O . PHE A 1 278 ? 11.426 39.888 -9.005 1 33.144 243 PHE A O 1
ATOM 1728 N N . GLY A 1 279 ? 10.252 41.435 -7.902 1 33.865 244 GLY A N 1
ATOM 1729 C CA . GLY A 1 279 ? 9.775 42.072 -9.123 1 35.315 244 GLY A CA 1
ATOM 1730 C C . GLY A 1 279 ? 8.566 41.354 -9.718 1 35.325 244 GLY A C 1
ATOM 1731 O O . GLY A 1 279 ? 7.516 41.962 -10.038 1 35.967 244 GLY A O 1
ATOM 1732 N N . SER A 1 280 ? 8.663 40.036 -9.841 1 34.549 245 SER A N 1
ATOM 1733 C CA . SER A 1 280 ? 7.632 39.195 -10.427 1 34.819 245 SER A CA 1
ATOM 1734 C C . SER A 1 280 ? 7.716 37.837 -9.763 1 33.503 245 SER A C 1
ATOM 1735 O O . SER A 1 280 ? 8.816 37.273 -9.701 1 32.602 245 SER A O 1
ATOM 1738 N N . VAL A 1 281 ? 6.594 37.289 -9.283 1 33.117 246 VAL A N 1
ATOM 1739 C CA . VAL A 1 281 ? 6.572 35.997 -8.627 1 32.646 246 VAL A CA 1
ATOM 1740 C C . VAL A 1 281 ? 5.45 35.153 -9.289 1 32.536 246 VAL A C 1
ATOM 1741 O O . VAL A 1 281 ? 4.427 35.698 -9.666 1 33.819 246 VAL A O 1
ATOM 1745 N N . SER A 1 282 ? 5.708 33.872 -9.58 1 31.816 247 SER A N 1
ATOM 1746 C CA . SER A 1 282 ? 4.78 33.013 -10.299 1 32.109 247 SER A CA 1
ATOM 1747 C C . SER A 1 282 ? 3.816 32.348 -9.307 1 31.362 247 SER A C 1
ATOM 1748 O O . SER A 1 282 ? 4.143 32.17 -8.149 1 29.811 247 SER A O 1
ATOM 1751 N N . ASP A 1 283 ? 2.672 31.871 -9.826 1 32.51 248 ASP A N 1
ATOM 1752 C CA . ASP A 1 283 ? 1.738 31.092 -9.05 1 32.599 248 ASP A CA 1
ATOM 1753 C C . ASP A 1 283 ? 2.471 29.863 -8.512 1 31.574 248 ASP A C 1
ATOM 1754 O O . ASP A 1 283 ? 2.239 29.47 -7.372 1 30.625 248 ASP A O 1
ATOM 1759 N N . ASP A 1 284 ? 3.263 29.182 -9.345 1 31.953 249 ASP A N 1
ATOM 1760 C CA . ASP A 1 284 ? 3.949 27.987 -8.871 1 32.09 249 ASP A CA 1
ATOM 1761 C C . ASP A 1 284 ? 4.894 28.3 -7.694 1 29.511 249 ASP A C 1
ATOM 1762 O O . ASP A 1 284 ? 5.062 27.469 -6.781 1 28.144 249 ASP A O 1
ATOM 1767 N N . GLN A 1 285 ? 5.643 29.426 -7.769 1 28.647 250 GLN A N 1
ATOM 1768 C CA . GLN A 1 285 ? 6.505 29.816 -6.656 1 27.342 250 GLN A CA 1
ATOM 1769 C C . GLN A 1 285 ? 5.72 30.054 -5.355 1 26.376 250 GLN A C 1
ATOM 1770 O O . GLN A 1 285 ? 6.197 29.654 -4.302 1 25.251 250 GLN A O 1
ATOM 1776 N N . LEU A 1 286 ? 4.552 30.73 -5.43 1 26.876 251 LEU A N 1
ATOM 1777 C CA . LEU A 1 286 ? 3.754 30.979 -4.238 1 26.503 251 LEU A CA 1
ATOM 1778 C C . LEU A 1 286 ? 3.186 29.675 -3.695 1 25.018 251 LEU A C 1
ATOM 1779 O O . LEU A 1 286 ? 3.158 29.468 -2.496 1 23.832 251 LEU A O 1
ATOM 1784 N N . VAL A 1 287 ? 2.739 28.763 -4.573 1 25.414 252 VAL A N 1
ATOM 1785 C CA . VAL A 1 287 ? 2.244 27.47 -4.144 1 24.939 252 VAL A CA 1
ATOM 1786 C C . VAL A 1 287 ? 3.321 26.684 -3.386 1 23.969 252 VAL A C 1
ATOM 1787 O O . VAL A 1 287 ? 3.06 26.008 -2.372 1 22.967 252 VAL A O 1
ATOM 1791 N N . TYR A 1 288 ? 4.55 26.732 -3.946 1 24.196 253 TYR A N 1
ATOM 1792 C CA . TYR A 1 288 ? 5.711 26.109 -3.315 1 23.739 253 TYR A CA 1
ATOM 1793 C C . TYR A 1 288 ? 5.903 26.71 -1.922 1 23.078 253 TYR A C 1
ATOM 1794 O O . TYR A 1 288 ? 6.133 25.968 -0.982 1 22.679 253 TYR A O 1
ATOM 1803 N N . MET A 1 289 ? 5.929 28.049 -1.78 1 23.468 254 MET A N 1
ATOM 1804 C CA . MET A 1 289 ? 6.146 28.674 -0.485 1 23.446 254 MET A CA 1
ATOM 1805 C C . MET A 1 289 ? 5.041 28.257 0.483 1 23.185 254 MET A C 1
ATOM 1806 O O . MET A 1 289 ? 5.36 27.977 1.624 1 22.997 254 MET A O 1
ATOM 1811 N N . ILE A 1 290 ? 3.758 28.262 0.063 1 23.47 255 ILE A N 1
ATOM 1812 C CA . ILE A 1 290 ? 2.719 27.939 1.04 1 23.526 255 ILE A CA 1
ATOM 1813 C C . ILE A 1 290 ? 2.677 26.459 1.391 1 22.909 255 ILE A C 1
ATOM 1814 O O . ILE A 1 290 ? 2.277 26.147 2.501 1 22.164 255 ILE A O 1
ATOM 1819 N N . THR A 1 291 ? 3.11 25.578 0.492 1 23.539 256 THR A N 1
ATOM 1820 C CA . THR A 1 291 ? 3.28 24.171 0.782 1 23.875 256 THR A CA 1
ATOM 1821 C C . THR A 1 291 ? 4.254 24.027 1.933 1 23.664 256 THR A C 1
ATOM 1822 O O . THR A 1 291 ? 4.072 23.278 2.885 1 23.921 256 THR A O 1
ATOM 1826 N N . GLY A 1 292 ? 5.369 24.716 1.832 1 22.993 257 GLY A N 1
ATOM 1827 C CA . GLY A 1 292 ? 6.29 24.675 2.927 1 22.926 257 GLY A CA 1
ATOM 1828 C C . GLY A 1 292 ? 5.717 25.154 4.272 1 21.633 257 GLY A C 1
ATOM 1829 O O . GLY A 1 292 ? 6.022 24.55 5.298 1 21.282 257 GLY A O 1
ATOM 1830 N N . LEU A 1 293 ? 4.93 26.257 4.304 1 21.213 258 LEU A N 1
ATOM 1831 C CA . LEU A 1 293 ? 4.465 26.754 5.57 1 21.202 258 LEU A CA 1
ATOM 1832 C C . LEU A 1 293 ? 3.371 25.786 6.117 1 20.936 258 LEU A C 1
ATOM 1833 O O . LEU A 1 293 ? 3.248 25.665 7.322 1 20.598 258 LEU A O 1
ATOM 1838 N N . ILE A 1 294 ? 2.663 25.056 5.245 1 21.321 259 ILE A N 1
ATOM 1839 C CA . ILE A 1 294 ? 1.706 24.06 5.686 1 21.615 259 ILE A CA 1
ATOM 1840 C C . ILE A 1 294 ? 2.433 22.945 6.407 1 21.848 259 ILE A C 1
ATOM 1841 O O . ILE A 1 294 ? 2.026 22.498 7.497 1 21.956 259 ILE A O 1
ATOM 1846 N N . PHE A 1 295 ? 3.53 22.454 5.816 1 22.091 260 PHE A N 1
ATOM 1847 C CA . PHE A 1 295 ? 4.224 21.361 6.443 1 22.243 260 PHE A CA 1
ATOM 1848 C C . PHE A 1 295 ? 4.916 21.844 7.729 1 21.776 260 PHE A C 1
ATOM 1849 O O . PHE A 1 295 ? 4.77 21.19 8.78 1 21.649 260 PHE A O 1
ATOM 1857 N N . ALA A 1 296 ? 5.688 22.941 7.649 1 22.59 261 ALA A N 1
ATOM 1858 C CA . ALA A 1 296 ? 6.353 23.532 8.795 1 22.231 261 ALA A CA 1
ATOM 1859 C C . ALA A 1 296 ? 5.361 23.856 9.927 1 23.864 261 ALA A C 1
ATOM 1860 O O . ALA A 1 296 ? 5.736 23.89 11.078 1 23.694 261 ALA A O 1
ATOM 1862 N N . GLY A 1 297 ? 4.161 24.257 9.557 1 23.564 262 GLY A N 1
ATOM 1863 C CA . GLY A 1 297 ? 3.187 24.748 10.524 1 22.748 262 GLY A CA 1
ATOM 1864 C C . GLY A 1 297 ? 2.463 23.608 11.255 1 22.456 262 GLY A C 1
ATOM 1865 O O . GLY A 1 297 ? 1.799 23.901 12.275 1 21.781 262 GLY A O 1
ATOM 1866 N N . HIS A 1 298 ? 2.505 22.357 10.771 1 21.254 263 HIS A N 1
ATOM 1867 C CA . HIS A 1 298 ? 1.669 21.308 11.352 1 21.484 263 HIS A CA 1
ATOM 1868 C C . HIS A 1 298 ? 2.511 20.15 11.914 1 21.506 263 HIS A C 1
ATOM 1869 O O . HIS A 1 298 ? 2.106 19.498 12.853 1 21.33 263 HIS A O 1
ATOM 1876 N N . ASP A 1 299 ? 3.587 19.741 11.231 1 22.337 264 ASP A N 1
ATOM 1877 C CA . ASP A 1 299 ? 4.33 18.562 11.649 1 22.809 264 ASP A CA 1
ATOM 1878 C C . ASP A 1 299 ? 5 18.73 13.012 1 22.262 264 ASP A C 1
ATOM 1879 O O . ASP A 1 299 ? 4.876 17.932 13.932 1 21.758 264 ASP A O 1
ATOM 1884 N N . THR A 1 300 ? 5.895 19.687 13.121 1 21.725 265 THR A N 1
ATOM 1885 C CA . THR A 1 300 ? 6.476 19.997 14.413 1 22.276 265 THR A CA 1
ATOM 1886 C C . THR A 1 300 ? 5.429 20.292 15.466 1 20.904 265 THR A C 1
ATOM 1887 O O . THR A 1 300 ? 5.54 19.819 16.562 1 20.412 265 THR A O 1
ATOM 1891 N N . THR A 1 301 ? 4.471 21.184 15.182 1 20.029 266 THR A N 1
ATOM 1892 C CA . THR A 1 301 ? 3.443 21.499 16.16 1 19.757 266 THR A CA 1
ATOM 1893 C C . THR A 1 301 ? 2.668 20.257 16.585 1 19.165 266 THR A C 1
ATOM 1894 O O . THR A 1 301 ? 2.43 20.14 17.756 1 19.442 266 THR A O 1
ATOM 1898 N N . GLY A 1 302 ? 2.272 19.418 15.651 1 18.935 267 GLY A N 1
ATOM 1899 C CA . GLY A 1 302 ? 1.459 18.273 15.981 1 19.532 267 GLY A CA 1
ATOM 1900 C C . GLY A 1 302 ? 2.254 17.26 16.807 1 20.094 267 GLY A C 1
ATOM 1901 O O . GLY A 1 302 ? 1.741 16.663 17.74 1 19.479 267 GLY A O 1
ATOM 1902 N N . SER A 1 303 ? 3.553 17.101 16.499 1 19.979 268 SER A N 1
ATOM 1903 C CA . SER A 1 303 ? 4.401 16.285 17.357 1 21.113 268 SER A CA 1
ATOM 1904 C C . SER A 1 303 ? 4.463 16.83 18.795 1 20.891 268 SER A C 1
ATOM 1905 O O . SER A 1 303 ? 4.258 16.076 19.756 1 21.782 268 SER A O 1
ATOM 1908 N N . PHE A 1 304 ? 4.672 18.141 18.969 1 20.364 269 PHE A N 1
ATOM 1909 C CA . PHE A 1 304 ? 4.675 18.741 20.274 1 20.096 269 PHE A CA 1
ATOM 1910 C C . PHE A 1 304 ? 3.346 18.605 20.995 1 20.867 269 PHE A C 1
ATOM 1911 O O . PHE A 1 304 ? 3.353 18.261 22.176 1 20.991 269 PHE A O 1
ATOM 1919 N N . LEU A 1 305 ? 2.242 18.912 20.296 1 20.963 270 LEU A N 1
ATOM 1920 C CA . LEU A 1 305 ? 0.964 18.833 20.938 1 21.358 270 LEU A CA 1
ATOM 1921 C C . LEU A 1 305 ? 0.63 17.475 21.506 1 21.804 270 LEU A C 1
ATOM 1922 O O . LEU A 1 305 ? -0.056 17.486 22.52 1 20.8 270 LEU A O 1
ATOM 1927 N N . GLY A 1 306 ? 1.081 16.362 20.896 1 21.632 271 GLY A N 1
ATOM 1928 C CA . GLY A 1 306 ? 0.84 15.054 21.455 1 21.873 271 GLY A CA 1
ATOM 1929 C C . GLY A 1 306 ? 1.481 14.994 22.833 1 22.246 271 GLY A C 1
ATOM 1930 O O . GLY A 1 306 ? 0.87 14.534 23.787 1 22.065 271 GLY A O 1
ATOM 1931 N N . PHE A 1 307 ? 2.753 15.459 22.948 1 20.956 272 PHE A N 1
ATOM 1932 C CA . PHE A 1 307 ? 3.375 15.485 24.26 1 21.467 272 PHE A CA 1
ATOM 1933 C C . PHE A 1 307 ? 2.715 16.442 25.259 1 21.443 272 PHE A C 1
ATOM 1934 O O . PHE A 1 307 ? 2.571 16.061 26.413 1 22.296 272 PHE A O 1
ATOM 1942 N N . LEU A 1 308 ? 2.275 17.622 24.82 1 20.646 273 LEU A N 1
ATOM 1943 C CA . LEU A 1 308 ? 1.671 18.594 25.708 1 21.303 273 LEU A CA 1
ATOM 1944 C C . LEU A 1 308 ? 0.348 18.003 26.247 1 22.13 273 LEU A C 1
ATOM 1945 O O . LEU A 1 308 ? 0.039 18.119 27.424 1 23.091 273 LEU A O 1
ATOM 1950 N N . LEU A 1 309 ? -0.413 17.392 25.344 1 22.018 274 LEU A N 1
ATOM 1951 C CA . LEU A 1 309 ? -1.686 16.73 25.696 1 22.975 274 LEU A CA 1
ATOM 1952 C C . LEU A 1 309 ? -1.435 15.66 26.763 1 23.412 274 LEU A C 1
ATOM 1953 O O . LEU A 1 309 ? -2.226 15.503 27.719 1 25.067 274 LEU A O 1
ATOM 1958 N N . ALA A 1 310 ? -0.444 14.812 26.536 1 22.397 275 ALA A N 1
ATOM 1959 C CA . ALA A 1 310 ? -0.114 13.78 27.509 1 23.242 275 ALA A CA 1
ATOM 1960 C C . ALA A 1 310 ? 0.185 14.368 28.901 1 24.015 275 ALA A C 1
ATOM 1961 O O . ALA A 1 310 ? -0.241 13.846 29.923 1 23.876 275 ALA A O 1
ATOM 1963 N N . GLU A 1 311 ? 0.906 15.475 28.974 1 23.766 276 GLU A N 1
ATOM 1964 C CA . GLU A 1 311 ? 1.249 16.015 30.273 1 25.549 276 GLU A CA 1
ATOM 1965 C C . GLU A 1 311 ? 0.035 16.667 30.952 1 25.273 276 GLU A C 1
ATOM 1966 O O . GLU A 1 311 ? -0.106 16.58 32.147 1 26.131 276 GLU A O 1
ATOM 1972 N N . VAL A 1 312 ? -0.875 17.289 30.186 1 25.056 277 VAL A N 1
ATOM 1973 C CA . VAL A 1 312 ? -2.053 17.906 30.734 1 25.429 277 VAL A CA 1
ATOM 1974 C C . VAL A 1 312 ? -2.987 16.802 31.243 1 26.125 277 VAL A C 1
ATOM 1975 O O . VAL A 1 312 ? -3.473 16.885 32.351 1 26.437 277 VAL A O 1
ATOM 1979 N N . LEU A 1 313 ? -3.196 15.786 30.413 1 26.576 278 LEU A N 1
ATOM 1980 C CA . LEU A 1 313 ? -4.131 14.708 30.698 1 27.452 278 LEU A CA 1
ATOM 1981 C C . LEU A 1 313 ? -3.615 13.839 31.807 1 29.238 278 LEU A C 1
ATOM 1982 O O . LEU A 1 313 ? -4.355 13.138 32.425 1 30.693 278 LEU A O 1
ATOM 1987 N N . ALA A 1 314 ? -2.295 13.824 32.049 1 29.537 279 ALA A N 1
ATOM 1988 C CA . ALA A 1 314 ? -1.745 13.098 33.161 1 32.432 279 ALA A CA 1
ATOM 1989 C C . ALA A 1 314 ? -2.067 13.831 34.457 1 36.81 279 ALA A C 1
ATOM 1990 O O . ALA A 1 314 ? -1.811 13.305 35.518 1 39.812 279 ALA A O 1
ATOM 1992 N N . GLY A 1 315 ? -2.651 15.019 34.377 1 37.418 280 GLY A N 1
ATOM 1993 C CA . GLY A 1 315 ? -3.137 15.711 35.555 1 39.303 280 GLY A CA 1
ATOM 1994 C C . GLY A 1 315 ? -2.015 16.567 36.15 1 37.643 280 GLY A C 1
ATOM 1995 O O . GLY A 1 315 ? -2.06 16.965 37.292 1 38.418 280 GLY A O 1
ATOM 1996 N N . ARG A 1 316 ? -1.055 16.987 35.342 1 39.33 281 ARG A N 1
ATOM 1997 C CA . ARG A 1 316 ? 0.038 17.785 35.872 1 37.982 281 ARG A CA 1
ATOM 1998 C C . ARG A 1 316 ? -0.231 19.298 35.934 1 37.953 281 ARG A C 1
ATOM 1999 O O . ARG A 1 316 ? 0.606 20.053 36.484 1 42.493 281 ARG A O 1
ATOM 2007 N N . LEU A 1 317 ? -1.29 19.787 35.283 1 35.894 282 LEU A N 1
ATOM 2008 C CA . LEU A 1 317 ? -1.623 21.196 35.306 1 34.391 282 LEU A CA 1
ATOM 2009 C C . LEU A 1 317 ? -2.586 21.416 36.432 1 37.308 282 LEU A C 1
ATOM 2010 O O . LEU A 1 317 ? -3.627 20.723 36.492 1 35.743 282 LEU A O 1
ATOM 2015 N N . ALA A 1 318 ? -2.318 22.437 37.253 1 39.333 283 ALA A N 1
ATOM 2016 C CA . ALA A 1 318 ? -3.222 22.761 38.36 1 43.665 283 ALA A CA 1
ATOM 2017 C C . ALA A 1 318 ? -4.679 22.936 37.877 1 43.806 283 ALA A C 1
ATOM 2018 O O . ALA A 1 318 ? -4.922 23.527 36.835 1 42.524 283 ALA A O 1
ATOM 2020 N N . ALA A 1 319 ? -5.68 22.474 38.641 1 47.637 284 ALA A N 1
ATOM 2021 C CA . ALA A 1 319 ? -7.081 22.491 38.203 1 46.313 284 ALA A CA 1
ATOM 2022 C C . ALA A 1 319 ? -7.589 23.926 38.074 1 47.879 284 ALA A C 1
ATOM 2023 O O . ALA A 1 319 ? -8.367 24.257 37.181 1 46.366 284 ALA A O 1
ATOM 2025 N N . ASP A 1 320 ? -7.157 24.792 38.988 1 49.222 285 ASP A N 1
ATOM 2026 C CA . ASP A 1 320 ? -7.54 26.192 38.917 1 52.66 285 ASP A CA 1
ATOM 2027 C C . ASP A 1 320 ? -6.449 27.033 38.219 1 47.816 285 ASP A C 1
ATOM 2028 O O . ASP A 1 320 ? -6.325 28.216 38.505 1 48.881 285 ASP A O 1
ATOM 2033 N N . ALA A 1 321 ? -5.683 26.473 37.273 1 42.98 286 ALA A N 1
ATOM 2034 C CA . ALA A 1 321 ? -4.609 27.232 36.666 1 40.654 286 ALA A CA 1
ATOM 2035 C C . ALA A 1 321 ? -5.116 28.461 35.917 1 40.584 286 ALA A C 1
ATOM 2036 O O . ALA A 1 321 ? -5.874 28.317 34.986 1 40.286 286 ALA A O 1
ATOM 2038 N N . ASP A 1 322 ? -4.578 29.652 36.232 1 41.703 287 ASP A N 1
ATOM 2039 C CA . ASP A 1 322 ? -4.837 30.871 35.479 1 42.997 287 ASP A CA 1
ATOM 2040 C C . ASP A 1 322 ? -4.037 30.902 34.189 1 41.599 287 ASP A C 1
ATOM 2041 O O . ASP A 1 322 ? -3.244 30.006 33.909 1 38.362 287 ASP A O 1
ATOM 2046 N N . GLU A 1 323 ? -4.19 31.982 33.431 1 43.975 288 GLU A N 1
ATOM 2047 C CA . GLU A 1 323 ? -3.554 32.077 32.128 1 44.936 288 GLU A CA 1
ATOM 2048 C C . GLU A 1 323 ? -2.027 31.976 32.264 1 40.974 288 GLU A C 1
ATOM 2049 O O . GLU A 1 323 ? -1.404 31.345 31.428 1 37.405 288 GLU A O 1
ATOM 2055 N N . ASP A 1 324 ? -1.479 32.608 33.288 1 40.485 289 ASP A N 1
ATOM 2056 C CA . ASP A 1 324 ? -0.048 32.64 33.513 1 40.859 289 ASP A CA 1
ATOM 2057 C C . ASP A 1 324 ? 0.488 31.241 33.788 1 36.259 289 ASP A C 1
ATOM 2058 O O . ASP A 1 324 ? 1.504 30.861 33.203 1 34.477 289 ASP A O 1
ATOM 2063 N N . ALA A 1 325 ? -0.2 30.509 34.662 1 34.774 290 ALA A N 1
ATOM 2064 C CA . ALA A 1 325 ? 0.163 29.14 34.979 1 33.126 290 ALA A CA 1
ATOM 2065 C C . ALA A 1 325 ? 0.065 28.251 33.744 1 30.551 290 ALA A C 1
ATOM 2066 O O . ALA A 1 325 ? 0.885 27.352 33.536 1 28.33 290 ALA A O 1
ATOM 2068 N N . VAL A 1 326 ? -0.974 28.451 32.904 1 29.425 291 VAL A N 1
ATOM 2069 C CA . VAL A 1 326 ? -1.012 27.679 31.679 1 28.019 291 VAL A CA 1
ATOM 2070 C C . VAL A 1 326 ? 0.219 27.955 30.791 1 27.023 291 VAL A C 1
ATOM 2071 O O . VAL A 1 326 ? 0.725 27.026 30.169 1 25.376 291 VAL A O 1
ATOM 2075 N N . SER A 1 327 ? 0.577 29.221 30.598 1 27.994 292 SER A N 1
ATOM 2076 C CA . SER A 1 327 ? 1.637 29.583 29.65 1 28.385 292 SER A CA 1
ATOM 2077 C C . SER A 1 327 ? 2.98 29.094 30.208 1 28.279 292 SER A C 1
ATOM 2078 O O . SER A 1 327 ? 3.821 28.626 29.462 1 29.246 292 SER A O 1
ATOM 2081 N N . ARG A 1 328 ? 3.131 29.029 31.529 1 29.41 293 ARG A N 1
ATOM 2082 C CA . ARG A 1 328 ? 4.34 28.463 32.164 1 29.571 293 ARG A CA 1
ATOM 2083 C C . ARG A 1 328 ? 4.429 26.95 31.974 1 28.142 293 ARG A C 1
ATOM 2084 O O . ARG A 1 328 ? 5.491 26.39 31.651 1 27.267 293 ARG A O 1
ATOM 2092 N N . PHE A 1 329 ? 3.242 26.287 32.039 1 26.959 294 PHE A N 1
ATOM 2093 C CA . PHE A 1 329 ? 3.146 24.869 31.753 1 26.083 294 PHE A CA 1
ATOM 2094 C C . PHE A 1 329 ? 3.528 24.544 30.32 1 24.412 294 PHE A C 1
ATOM 2095 O O . PHE A 1 329 ? 4.31 23.6 30.083 1 23.61 294 PHE A O 1
ATOM 2103 N N . VAL A 1 330 ? 3.057 25.353 29.357 1 23.154 295 VAL A N 1
ATOM 2104 C CA . VAL A 1 330 ? 3.398 25.16 27.976 1 22.045 295 VAL A CA 1
ATOM 2105 C C . VAL A 1 330 ? 4.925 25.351 27.822 1 22.631 295 VAL A C 1
ATOM 2106 O O . VAL A 1 330 ? 5.542 24.579 27.107 1 22.249 295 VAL A O 1
ATOM 2110 N N . GLU A 1 331 ? 5.433 26.374 28.44 1 24.217 296 GLU A N 1
ATOM 2111 C CA . GLU A 1 331 ? 6.889 26.681 28.349 1 25.72 296 GLU A CA 1
ATOM 2112 C C . GLU A 1 331 ? 7.723 25.474 28.82 1 25.719 296 GLU A C 1
ATOM 2113 O O . GLU A 1 331 ? 8.734 25.13 28.139 1 25.016 296 GLU A O 1
ATOM 2119 N N . GLU A 1 332 ? 7.354 24.858 29.948 1 26.368 297 GLU A N 1
ATOM 2120 C CA . GLU A 1 332 ? 8.095 23.714 30.488 1 26.729 297 GLU A CA 1
ATOM 2121 C C . GLU A 1 332 ? 7.986 22.555 29.51 1 25.16 297 GLU A C 1
ATOM 2122 O O . GLU A 1 332 ? 8.924 21.782 29.303 1 24.436 297 GLU A O 1
ATOM 2128 N N . ALA A 1 333 ? 6.78 22.33 28.94 1 23.516 298 ALA A N 1
ATOM 2129 C CA . ALA A 1 333 ? 6.636 21.279 27.972 1 22.579 298 ALA A CA 1
ATOM 2130 C C . ALA A 1 333 ? 7.474 21.459 26.705 1 21.889 298 ALA A C 1
ATOM 2131 O O . ALA A 1 333 ? 8.007 20.456 26.162 1 21.593 298 ALA A O 1
ATOM 2133 N N . LEU A 1 334 ? 7.701 22.714 26.308 1 22.036 299 LEU A N 1
ATOM 2134 C CA . LEU A 1 334 ? 8.55 22.992 25.165 1 21.519 299 LEU A CA 1
ATOM 2135 C C . LEU A 1 334 ? 10.011 22.716 25.501 1 22.356 299 LEU A C 1
ATOM 2136 O O . LEU A 1 334 ? 10.71 22.222 24.615 1 22.557 299 LEU A O 1
ATOM 2141 N N . ARG A 1 335 ? 10.417 23.014 26.727 1 23.228 300 ARG A N 1
ATOM 2142 C CA . ARG A 1 335 ? 11.746 22.566 27.172 1 24.267 300 ARG A CA 1
ATOM 2143 C C . ARG A 1 335 ? 11.876 21.036 27.125 1 24.06 300 ARG A C 1
ATOM 2144 O O . ARG A 1 335 ? 12.904 20.444 26.692 1 24.106 300 ARG A O 1
ATOM 2152 N N . TYR A 1 336 ? 10.947 20.386 27.792 1 23.975 301 TYR A N 1
ATOM 2153 C CA . TYR A 1 336 ? 11.048 18.986 28.146 1 24.849 301 TYR A CA 1
ATOM 2154 C C . TYR A 1 336 ? 10.777 18.036 26.959 1 24.249 301 TYR A C 1
ATOM 2155 O O . TYR A 1 336 ? 11.355 16.931 26.894 1 24.889 301 TYR A O 1
ATOM 2164 N N . HIS A 1 337 ? 9.881 18.417 26.033 1 22.433 302 HIS A N 1
ATOM 2165 C CA . HIS A 1 337 ? 9.549 17.543 24.923 1 22.358 302 HIS A CA 1
ATOM 2166 C C . HIS A 1 337 ? 9.758 18.235 23.583 1 21.823 302 HIS A C 1
ATOM 2167 O O . HIS A 1 337 ? 8.815 18.475 22.813 1 20.567 302 HIS A O 1
ATOM 2174 N N . PRO A 1 338 ? 10.995 18.613 23.226 1 21.785 303 PRO A N 1
ATOM 2175 C CA . PRO A 1 338 ? 11.238 19.24 21.949 1 21.555 303 PRO A CA 1
ATOM 2176 C C . PRO A 1 338 ? 10.984 18.225 20.852 1 21.788 303 PRO A C 1
ATOM 2177 O O . PRO A 1 338 ? 11.507 17.081 20.91 1 22.461 303 PRO A O 1
ATOM 2181 N N . P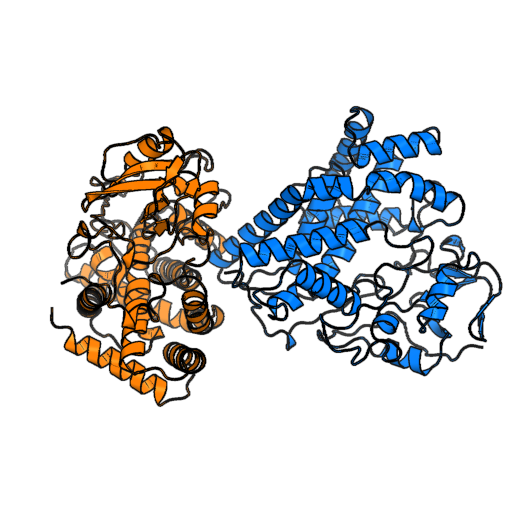RO A 1 339 ? 10.23 18.58 19.815 1 21.417 304 PRO A N 1
ATOM 2182 C CA . PRO A 1 339 ? 9.928 17.64 18.736 1 21.98 304 PRO A CA 1
ATOM 2183 C C . PRO A 1 339 ? 11.071 17.444 17.729 1 23.724 304 PRO A C 1
ATOM 2184 O O . PRO A 1 339 ? 11.183 16.415 17.088 1 25.561 304 PRO A O 1
ATOM 2188 N N . VAL A 1 340 ? 11.963 18.418 17.711 1 22.435 305 VAL A N 1
ATOM 2189 C CA . VAL A 1 340 ? 13.074 18.467 16.789 1 24.004 305 VAL A CA 1
ATOM 2190 C C . VAL A 1 340 ? 14.314 18.317 17.658 1 24.351 305 VAL A C 1
ATOM 2191 O O . VAL A 1 340 ? 14.574 19.192 18.477 1 25.08 305 VAL A O 1
ATOM 2195 N N . PRO A 1 341 ? 15.084 17.211 17.569 1 25.27 306 PRO A N 1
ATOM 2196 C CA . PRO A 1 341 ? 16.178 16.975 18.498 1 25.65 306 PRO A CA 1
ATOM 2197 C C . PRO A 1 341 ? 17.508 17.681 18.186 1 26.174 306 PRO A C 1
ATOM 2198 O O . PRO A 1 341 ? 18.231 17.953 19.113 1 26.811 306 PRO A O 1
ATOM 2202 N N . TYR A 1 342 ? 17.736 18.012 16.932 1 25.799 307 TYR A N 1
ATOM 2203 C CA . TYR A 1 342 ? 18.903 18.758 16.488 1 27.165 307 TYR A CA 1
ATOM 2204 C C . TYR A 1 342 ? 18.438 19.869 15.564 1 26.141 307 TYR A C 1
ATOM 2205 O O . TYR A 1 342 ? 17.497 19.713 14.846 1 25.272 307 TYR A O 1
ATOM 2214 N N . THR A 1 343 ? 19.2 20.956 15.49 1 26.649 308 THR A N 1
ATOM 2215 C CA . THR A 1 343 ? 19.046 21.865 14.378 1 26.286 308 THR A CA 1
ATOM 2216 C C . THR A 1 343 ? 19.168 21.167 13.01 1 26.451 308 THR A C 1
ATOM 2217 O O . THR A 1 343 ? 19.849 20.139 12.851 1 26.92 308 THR A O 1
ATOM 2221 N N . LEU A 1 344 ? 18.589 21.833 11.977 1 25.448 309 LEU A N 1
ATOM 2222 C CA . LEU A 1 344 ? 18.791 21.39 10.604 1 26.019 309 LEU A CA 1
ATOM 2223 C C . LEU A 1 344 ? 20.295 21.454 10.251 1 27.32 309 LEU A C 1
ATOM 2224 O O . LEU A 1 344 ? 20.953 22.348 10.772 1 27.375 309 LEU A O 1
ATOM 2229 N N . TRP A 1 345 ? 20.767 20.68 9.255 1 28.062 310 TRP A N 1
ATOM 2230 C CA . TRP A 1 345 ? 22.19 20.629 8.97 1 29.862 310 TRP A CA 1
ATOM 2231 C C . TRP A 1 345 ? 22.737 22.002 8.631 1 30.149 310 TRP A C 1
ATOM 2232 O O . TRP A 1 345 ? 22.122 22.763 7.86 1 28.98 310 TRP A O 1
ATOM 2243 N N . ARG A 1 346 ? 23.899 22.306 9.237 1 31.227 311 ARG A N 1
ATOM 2244 C CA . ARG A 1 346 ? 24.686 23.434 8.788 1 32.324 311 ARG A CA 1
ATOM 2245 C C . ARG A 1 346 ? 26.061 22.869 8.393 1 33.935 311 ARG A C 1
ATOM 2246 O O . ARG A 1 346 ? 26.456 21.789 8.814 1 34.223 311 ARG A O 1
ATOM 2254 N N . PHE A 1 347 ? 26.746 23.626 7.555 1 34.708 312 PHE A N 1
ATOM 2255 C CA . PHE A 1 347 ? 28.032 23.195 7.058 1 36.81 312 PHE A CA 1
ATOM 2256 C C . PHE A 1 347 ? 28.979 24.354 7.208 1 38.068 312 PHE A C 1
ATOM 2257 O O . PHE A 1 347 ? 28.636 25.476 6.897 1 37.071 312 PHE A O 1
ATOM 2265 N N . ALA A 1 348 ? 30.21 24.022 7.636 1 40.43 313 ALA A N 1
ATOM 2266 C CA . ALA A 1 348 ? 31.228 25.03 7.72 1 42.309 313 ALA A CA 1
ATOM 2267 C C . ALA A 1 348 ? 31.627 25.518 6.33 1 43.415 313 ALA A C 1
ATOM 2268 O O . ALA A 1 348 ? 32.093 24.724 5.513 1 44.589 313 ALA A O 1
ATOM 2270 N N . ALA A 1 349 ? 31.632 26.833 6.123 1 43.806 314 ALA A N 1
ATOM 2271 C CA . ALA A 1 349 ? 31.929 27.394 4.814 1 45.319 314 ALA A CA 1
ATOM 2272 C C . ALA A 1 349 ? 33.428 27.496 4.589 1 48.215 314 ALA A C 1
ATOM 2273 O O . ALA A 1 349 ? 33.871 27.59 3.464 1 49.205 314 ALA A O 1
ATOM 2275 N N . THR A 1 350 ? 34.16 27.487 5.698 1 50.113 315 THR A N 1
ATOM 2276 C CA . THR A 1 350 ? 35.607 27.49 5.698 1 53.543 315 THR A CA 1
ATOM 2277 C C . THR A 1 350 ? 36.065 26.618 6.858 1 53.779 315 THR A C 1
ATOM 2278 O O . THR A 1 350 ? 35.256 26.156 7.639 1 50.369 315 THR A O 1
ATOM 2282 N N . GLU A 1 351 ? 37.392 26.463 7.007 1 56.136 316 GLU A N 1
ATOM 2283 C CA . GLU A 1 351 ? 37.889 25.795 8.19 1 57.943 316 GLU A CA 1
ATOM 2284 C C . GLU A 1 351 ? 37.557 26.673 9.389 1 57.58 316 GLU A C 1
ATOM 2285 O O . GLU A 1 351 ? 37.833 27.866 9.393 1 59.048 316 GLU A O 1
ATOM 2291 N N . VAL A 1 352 ? 37.086 26.038 10.441 1 57.837 317 VAL A N 1
ATOM 2292 C CA . VAL A 1 352 ? 36.676 26.746 11.641 1 58.025 317 VAL A CA 1
ATOM 2293 C C . VAL A 1 352 ? 37.336 26.034 12.815 1 59.269 317 VAL A C 1
ATOM 2294 O O . VAL A 1 352 ? 37.209 24.824 12.912 1 59.947 317 VAL A O 1
ATOM 2298 N N . THR A 1 353 ? 37.89 26.791 13.754 1 60.342 318 THR A N 1
ATOM 2299 C CA . THR A 1 353 ? 38.185 26.247 15.069 1 62.621 318 THR A CA 1
ATOM 2300 C C . THR A 1 353 ? 37.22 26.789 16.12 1 64.099 318 THR A C 1
ATOM 2301 O O . THR A 1 353 ? 37.157 27.98 16.335 1 68.117 318 THR A O 1
ATOM 2305 N N . ILE A 1 354 ? 36.487 25.917 16.799 1 64.841 319 ILE A N 1
ATOM 2306 C CA . ILE A 1 354 ? 35.368 26.314 17.654 1 68.227 319 ILE A CA 1
ATOM 2307 C C . ILE A 1 354 ? 35.356 25.346 18.834 1 70.037 319 ILE A C 1
ATOM 2308 O O . ILE A 1 354 ? 35.543 24.149 18.624 1 70.948 319 ILE A O 1
ATOM 2313 N N . GLY A 1 355 ? 35.224 25.873 20.065 1 71.185 320 GLY A N 1
ATOM 2314 C CA . GLY A 1 355 ? 35.351 25.081 21.28 1 72.389 320 GLY A CA 1
ATOM 2315 C C . GLY A 1 355 ? 36.666 24.298 21.32 1 79.684 320 GLY A C 1
ATOM 2316 O O . GLY A 1 355 ? 36.694 23.211 21.874 1 87.218 320 GLY A O 1
ATOM 2317 N N . GLY A 1 356 ? 37.742 24.823 20.719 1 75.375 321 GLY A N 1
ATOM 2318 C CA . GLY A 1 356 ? 39.04 24.161 20.811 1 80.843 321 GLY A CA 1
ATOM 2319 C C . GLY A 1 356 ? 39.314 23.202 19.649 1 79.22 321 GLY A C 1
ATOM 2320 O O . GLY A 1 356 ? 40.456 22.855 19.417 1 78.816 321 GLY A O 1
ATOM 2321 N N . VAL A 1 357 ? 38.274 22.853 18.868 1 75.54 322 VAL A N 1
ATOM 2322 C CA . VAL A 1 357 ? 38.333 21.789 17.861 1 73.002 322 VAL A CA 1
ATOM 2323 C C . VAL A 1 357 ? 38.461 22.379 16.457 1 68.511 322 VAL A C 1
ATOM 2324 O O . VAL A 1 357 ? 37.685 23.281 16.13 1 67.411 322 VAL A O 1
ATOM 2328 N N . ARG A 1 358 ? 39.279 21.766 15.592 1 67.233 323 ARG A N 1
ATOM 2329 C CA . ARG A 1 358 ? 39.367 22.179 14.196 1 65.341 323 ARG A CA 1
ATOM 2330 C C . ARG A 1 358 ? 38.349 21.432 13.318 1 61.573 323 ARG A C 1
ATOM 2331 O O . ARG A 1 358 ? 38.477 20.23 13.1 1 61.517 323 ARG A O 1
ATOM 2339 N N . LEU A 1 359 ? 37.425 22.167 12.69 1 58.044 324 LEU A N 1
ATOM 2340 C CA . LEU A 1 359 ? 36.435 21.58 11.799 1 55.466 324 LEU A CA 1
ATOM 2341 C C . LEU A 1 359 ? 36.848 21.889 10.366 1 55.711 324 LEU A C 1
ATOM 2342 O O . LEU A 1 359 ? 37.118 23.05 10.06 1 56.856 324 LEU A O 1
ATOM 2347 N N . PRO A 1 360 ? 36.857 20.901 9.433 1 55.276 325 PRO A N 1
ATOM 2348 C CA . PRO A 1 360 ? 37.221 21.178 8.042 1 55.538 325 PRO A CA 1
ATOM 2349 C C . PRO A 1 360 ? 36.133 21.926 7.289 1 52.808 325 PRO A C 1
ATOM 2350 O O . PRO A 1 360 ? 34.952 21.858 7.686 1 50.333 325 PRO A O 1
ATOM 2354 N N . ARG A 1 361 ? 36.52 22.595 6.204 1 52.996 326 ARG A N 1
ATOM 2355 C CA . ARG A 1 361 ? 35.534 23.139 5.269 1 51.199 326 ARG A CA 1
ATOM 2356 C C . ARG A 1 361 ? 34.616 22.026 4.795 1 49.463 326 ARG A C 1
ATOM 2357 O O . ARG A 1 361 ? 35.045 20.929 4.506 1 50.323 326 ARG A O 1
ATOM 2365 N N . GLY A 1 362 ? 33.315 22.263 4.867 1 47.131 327 GLY A N 1
ATOM 2366 C CA . GLY A 1 362 ? 32.312 21.275 4.509 1 45.85 327 GLY A CA 1
ATOM 2367 C C . GLY A 1 362 ? 31.74 20.528 5.717 1 44.685 327 GLY A C 1
ATOM 2368 O O . GLY A 1 362 ? 30.798 19.763 5.56 1 43.716 327 GLY A O 1
ATOM 2369 N N . ALA A 1 363 ? 32.406 20.618 6.88 1 45.527 328 ALA A N 1
ATOM 2370 C CA . ALA A 1 363 ? 32.004 19.917 8.103 1 44.696 328 ALA A CA 1
ATOM 2371 C C . ALA A 1 363 ? 30.512 20.042 8.401 1 41.684 328 ALA A C 1
ATOM 2372 O O . ALA A 1 363 ? 29.985 21.14 8.619 1 39.959 328 ALA A O 1
ATOM 2374 N N . PRO A 1 364 ? 29.797 18.915 8.493 1 41.03 329 PRO A N 1
ATOM 2375 C CA . PRO A 1 364 ? 28.371 18.97 8.87 1 38.795 329 PRO A CA 1
ATOM 2376 C C . PRO A 1 364 ? 28.181 19.057 10.379 1 38.546 329 PRO A C 1
ATOM 2377 O O . PRO A 1 364 ? 28.693 18.235 11.135 1 39.248 329 PRO A O 1
ATOM 2381 N N . VAL A 1 365 ? 27.45 20.086 10.798 1 37.664 330 VAL A N 1
ATOM 2382 C CA . VAL A 1 365 ? 27.325 20.46 12.193 1 37.936 330 VAL A CA 1
ATOM 2383 C C . VAL A 1 365 ? 25.868 20.457 12.629 1 35.055 330 VAL A C 1
ATOM 2384 O O . VAL A 1 365 ? 24.96 20.988 11.937 1 32.657 330 VAL A O 1
ATOM 2388 N N . LEU A 1 366 ? 25.682 19.834 13.8 1 34.887 331 LEU A N 1
ATOM 2389 C CA . LEU A 1 366 ? 24.366 19.768 14.457 1 32.79 331 LEU A CA 1
ATOM 2390 C C . LEU A 1 366 ? 24.455 20.408 15.843 1 33.103 331 LEU A C 1
ATOM 2391 O O . LEU A 1 366 ? 25.395 20.125 16.601 1 34.565 331 LEU A O 1
ATOM 2396 N N . VAL A 1 367 ? 23.452 21.202 16.233 1 31.613 332 VAL A N 1
ATOM 2397 C CA . VAL A 1 367 ? 23.281 21.649 17.598 1 31.903 332 VAL A CA 1
ATOM 2398 C C . VAL A 1 367 ? 22.29 20.709 18.267 1 31.217 332 VAL A C 1
ATOM 2399 O O . VAL A 1 367 ? 21.196 20.486 17.73 1 29.475 332 VAL A O 1
ATOM 2403 N N . ASP A 1 368 ? 22.646 20.244 19.456 1 32.135 333 ASP A N 1
ATOM 2404 C CA . ASP A 1 368 ? 21.866 19.263 20.201 1 31.583 333 ASP A CA 1
ATOM 2405 C C . ASP A 1 368 ? 20.811 19.998 21.055 1 30.211 333 ASP A C 1
ATOM 2406 O O . ASP A 1 368 ? 21.096 20.503 22.14 1 31.04 333 ASP A O 1
ATOM 2411 N N . ILE A 1 369 ? 19.624 20.127 20.483 1 28.369 334 ILE A N 1
ATOM 2412 C CA . ILE A 1 369 ? 18.456 20.753 21.137 1 27.31 334 ILE A CA 1
ATOM 2413 C C . ILE A 1 369 ? 17.939 19.915 22.308 1 27.021 334 ILE A C 1
ATOM 2414 O O . ILE A 1 369 ? 17.839 20.419 23.399 1 27.367 334 ILE A O 1
ATOM 2419 N N . GLU A 1 370 ? 17.68 18.645 22.095 1 26.848 335 GLU A N 1
ATOM 2420 C CA . GLU A 1 370 ? 17.138 17.789 23.116 1 27.638 335 GLU A CA 1
ATOM 2421 C C . GLU A 1 370 ? 18.116 17.617 24.271 1 28.853 335 GLU A C 1
ATOM 2422 O O . GLU A 1 370 ? 17.717 17.598 25.439 1 29.089 335 GLU A O 1
ATOM 2428 N N . GLY A 1 371 ? 19.413 17.539 23.938 1 29.696 336 GLY A N 1
ATOM 2429 C CA . GLY A 1 371 ? 20.411 17.375 24.976 1 31.355 336 GLY A CA 1
ATOM 2430 C C . GLY A 1 371 ? 20.671 18.669 25.769 1 31.576 336 GLY A C 1
ATOM 2431 O O . GLY A 1 371 ? 20.736 18.652 26.973 1 32.304 336 GLY A O 1
ATOM 2432 N N . THR A 1 372 ? 20.76 19.815 25.124 1 31.155 337 THR A N 1
ATOM 2433 C CA . THR A 1 372 ? 20.977 21.063 25.837 1 31.967 337 THR A CA 1
ATOM 2434 C C . THR A 1 372 ? 19.748 21.417 26.675 1 31.089 337 THR A C 1
ATOM 2435 O O . THR A 1 372 ? 19.903 21.925 27.762 1 31.972 337 THR A O 1
ATOM 2439 N N . ASN A 1 373 ? 18.541 21.145 26.161 1 29.766 338 ASN A N 1
ATOM 2440 C CA . ASN A 1 373 ? 17.324 21.385 26.922 1 29.168 338 ASN A CA 1
ATOM 2441 C C . ASN A 1 373 ? 17.282 20.556 28.222 1 30.15 338 ASN A C 1
ATOM 2442 O O . ASN A 1 373 ? 16.56 20.937 29.153 1 29.864 338 ASN A O 1
ATOM 2447 N N . THR A 1 374 ? 18.062 19.428 28.302 1 31.12 339 THR A N 1
ATOM 2448 C CA . THR A 1 374 ? 18.013 18.559 29.459 1 32.223 339 THR A CA 1
ATOM 2449 C C . THR A 1 374 ? 19.442 18.431 30.026 1 34.733 339 THR A C 1
ATOM 2450 O O . THR A 1 374 ? 19.732 17.444 30.662 1 35.654 339 THR A O 1
ATOM 2454 N N . ASP A 1 375 ? 20.222 19.522 29.969 1 35.892 340 ASP A N 1
ATOM 2455 C CA . ASP A 1 375 ? 21.543 19.63 30.569 1 39.009 340 ASP A CA 1
ATOM 2456 C C . ASP A 1 375 ? 21.407 20.182 31.992 1 40.855 340 ASP A C 1
ATOM 2457 O O . ASP A 1 375 ? 20.877 21.273 32.201 1 41.041 340 ASP A O 1
ATOM 2462 N N . GLY A 1 376 ? 21.84 19.369 32.97 1 42.708 341 GLY A N 1
ATOM 2463 C CA . GLY A 1 376 ? 21.863 19.717 34.387 1 44.766 341 GLY A CA 1
ATOM 2464 C C . GLY A 1 376 ? 22.697 20.967 34.702 1 48.184 341 GLY A C 1
ATOM 2465 O O . GLY A 1 376 ? 22.485 21.628 35.712 1 49.359 341 GLY A O 1
ATOM 2466 N N . ARG A 1 377 ? 23.624 21.328 33.821 1 49.08 342 ARG A N 1
ATOM 2467 C CA . ARG A 1 377 ? 24.36 22.562 34.008 1 53.912 342 ARG A CA 1
ATOM 2468 C C . ARG A 1 377 ? 23.448 23.782 33.925 1 52.72 342 ARG A C 1
ATOM 2469 O O . ARG A 1 377 ? 23.803 24.809 34.447 1 55.312 342 ARG A O 1
ATOM 2477 N N . HIS A 1 378 ? 22.268 23.711 33.332 1 53.705 343 HIS A N 1
ATOM 2478 C CA . HIS A 1 378 ? 21.425 24.903 33.302 1 52.961 343 HIS A CA 1
ATOM 2479 C C . HIS A 1 378 ? 20.027 24.683 33.836 1 50.154 343 HIS A C 1
ATOM 2480 O O . HIS A 1 378 ? 19.215 25.596 33.735 1 51.494 343 HIS A O 1
ATOM 2487 N N . HIS A 1 379 ? 19.7 23.454 34.25 1 47.213 344 HIS A N 1
ATOM 2488 C CA . HIS A 1 379 ? 18.335 23.105 34.619 1 44.441 344 HIS A CA 1
ATOM 2489 C C . HIS A 1 379 ? 18.433 22.113 35.767 1 45.772 344 HIS A C 1
ATOM 2490 O O . HIS A 1 379 ? 18.985 21.047 35.562 1 50.059 344 HIS A O 1
ATOM 2497 N N . ASP A 1 380 ? 18.036 22.511 36.977 1 45.058 345 ASP A N 1
ATOM 2498 C CA . ASP A 1 380 ? 17.986 21.609 38.12 1 45.066 345 ASP A CA 1
ATOM 2499 C C . ASP A 1 380 ? 16.989 20.484 37.841 1 41.578 345 ASP A C 1
ATOM 2500 O O . ASP A 1 380 ? 15.885 20.723 37.353 1 39.668 345 ASP A O 1
ATOM 2505 N N . ALA A 1 381 ? 17.325 19.244 38.171 1 40.805 346 ALA A N 1
ATOM 2506 C CA . ALA A 1 381 ? 16.464 18.122 37.816 1 38.818 346 ALA A CA 1
ATOM 2507 C C . ALA A 1 381 ? 15.947 18.252 36.371 1 36.307 346 ALA A C 1
ATOM 2508 O O . ALA A 1 381 ? 14.716 18.227 36.115 1 34.485 346 ALA A O 1
ATOM 2510 N N . PRO A 1 382 ? 16.875 18.16 35.377 1 35.866 347 PRO A N 1
ATOM 2511 C CA . PRO A 1 382 ? 16.649 18.366 33.95 1 34.081 347 PRO A CA 1
ATOM 2512 C C . PRO A 1 382 ? 15.705 17.349 33.332 1 32.898 347 PRO A C 1
ATOM 2513 O O . PRO A 1 382 ? 14.887 17.742 32.461 1 31.532 347 PRO A O 1
ATOM 2517 N N . HIS A 1 383 ? 15.586 16.16 33.977 1 33.298 348 HIS A N 1
ATOM 2518 C CA . HIS A 1 383 ? 14.677 15.147 33.47 1 32.451 348 HIS A CA 1
ATOM 2519 C C . HIS A 1 383 ? 13.338 15.093 34.218 1 31.481 348 HIS A C 1
ATOM 2520 O O . HIS A 1 383 ? 12.54 14.178 33.981 1 30.644 348 HIS A O 1
ATOM 2527 N N . ALA A 1 384 ? 13.123 16.017 35.164 1 32.044 349 ALA A N 1
ATOM 2528 C CA . ALA A 1 384 ? 11.82 16.237 35.792 1 31.867 349 ALA A CA 1
ATOM 2529 C C . ALA A 1 384 ? 11.01 17.331 35.097 1 30.924 349 ALA A C 1
ATOM 2530 O O . ALA A 1 384 ? 11.568 18.319 34.626 1 30.668 349 ALA A O 1
ATOM 2532 N N . PHE A 1 385 ? 9.69 17.111 35.089 1 30.636 350 PHE A N 1
ATOM 2533 C CA . PHE A 1 385 ? 8.741 18.069 34.532 1 30.67 350 PHE A CA 1
ATOM 2534 C C . PHE A 1 385 ? 8.294 19.005 35.663 1 32.025 350 PHE A C 1
ATOM 2535 O O . PHE A 1 385 ? 7.63 18.574 36.563 1 33.035 350 PHE A O 1
ATOM 2543 N N . HIS A 1 386 ? 8.769 20.252 35.683 1 33.782 351 HIS A N 1
ATOM 2544 C CA . HIS A 1 386 ? 8.565 21.194 36.774 1 36.137 351 HIS A CA 1
ATOM 2545 C C . HIS A 1 386 ? 8.083 22.529 36.17 1 37.433 351 HIS A C 1
ATOM 2546 O O . HIS A 1 386 ? 8.875 23.407 35.836 1 38.583 351 HIS A O 1
ATOM 2553 N N . PRO A 1 387 ? 6.753 22.711 35.979 1 38.336 352 PRO A N 1
ATOM 2554 C CA . PRO A 1 387 ? 6.259 23.945 35.36 1 40.597 352 PRO A CA 1
ATOM 2555 C C . PRO A 1 387 ? 6.559 25.245 36.118 1 44.738 352 PRO A C 1
ATOM 2556 O O . PRO A 1 387 ? 6.588 26.274 35.479 1 46.461 352 PRO A O 1
ATOM 2560 N N . ASP A 1 388 ? 6.868 25.212 37.427 1 47.164 353 ASP A N 1
ATOM 2561 C CA . ASP A 1 388 ? 7.099 26.383 38.273 1 53.73 353 ASP A CA 1
ATOM 2562 C C . ASP A 1 388 ? 8.581 26.709 38.347 1 52.223 353 ASP A C 1
ATOM 2563 O O . ASP A 1 388 ? 9.018 27.615 39.043 1 54.251 353 ASP A O 1
ATOM 2568 N N . ARG A 1 389 ? 9.359 25.921 37.619 1 52.788 354 ARG A N 1
ATOM 2569 C CA . ARG A 1 389 ? 10.767 26.178 37.427 1 54.998 354 ARG A CA 1
ATOM 2570 C C . ARG A 1 389 ? 10.99 27.619 36.98 1 57.27 354 ARG A C 1
ATOM 2571 O O . ARG A 1 389 ? 10.288 28.129 36.129 1 56.924 354 ARG A O 1
ATOM 2579 N N . PRO A 1 390 ? 11.996 28.335 37.506 1 64.95 355 PRO A N 1
ATOM 2580 C CA . PRO A 1 390 ? 12.356 29.619 36.913 1 66.051 355 PRO A CA 1
ATOM 2581 C C . PRO A 1 390 ? 12.584 29.483 35.414 1 65.545 355 PRO A C 1
ATOM 2582 O O . PRO A 1 390 ? 13.151 28.517 34.924 1 66.984 355 PRO A O 1
ATOM 2586 N N . SER A 1 391 ? 12.035 30.45 34.682 1 68.886 356 SER A N 1
ATOM 2587 C CA . SER A 1 391 ? 12.077 30.481 33.227 1 60.664 356 SER A CA 1
ATOM 2588 C C . SER A 1 391 ? 13.53 30.691 32.796 1 60.241 356 SER A C 1
ATOM 2589 O O . SER A 1 391 ? 14.196 31.611 33.267 1 56.882 356 SER A O 1
ATOM 2592 N N . TRP A 1 392 ? 14.003 29.79 31.938 1 56.631 357 TRP A N 1
ATOM 2593 C CA . TRP A 1 392 ? 15.344 29.869 31.404 1 61.477 357 TRP A CA 1
ATOM 2594 C C . TRP A 1 392 ? 15.241 29.528 29.919 1 53.146 357 TRP A C 1
ATOM 2595 O O . TRP A 1 392 ? 14.241 28.926 29.511 1 44.295 357 TRP A O 1
ATOM 2606 N N . ARG A 1 393 ? 16.221 30.006 29.127 1 48.869 358 ARG A N 1
ATOM 2607 C CA . ARG A 1 393 ? 16.246 29.751 27.7 1 48.842 358 ARG A CA 1
ATOM 2608 C C . ARG A 1 393 ? 16.351 28.236 27.402 1 47.236 358 ARG A C 1
ATOM 2609 O O . ARG A 1 393 ? 16.637 27.408 28.256 1 51.123 358 ARG A O 1
ATOM 2617 N N . ARG A 1 394 ? 15.986 27.899 26.167 1 39.8 359 ARG A N 1
ATOM 2618 C CA . ARG A 1 394 ? 15.902 26.575 25.608 1 36.324 359 ARG A CA 1
ATOM 2619 C C . ARG A 1 394 ? 16.193 26.724 24.12 1 32.715 359 ARG A C 1
ATOM 2620 O O . ARG A 1 394 ? 16.14 27.82 23.597 1 33.439 359 ARG A O 1
ATOM 2628 N N . LEU A 1 395 ? 16.362 25.615 23.397 1 29.548 360 LEU A N 1
ATOM 2629 C CA . LEU A 1 395 ? 16.692 25.718 21.993 1 27.897 360 LEU A CA 1
ATOM 2630 C C . LEU A 1 395 ? 15.641 25.078 21.115 1 25.331 360 LEU A C 1
ATOM 2631 O O . LEU A 1 395 ? 15.875 24.86 19.934 1 24.362 360 LEU A O 1
ATOM 2636 N N . THR A 1 396 ? 14.43 24.855 21.681 1 24.341 361 THR A N 1
ATOM 2637 C CA . THR A 1 396 ? 13.355 24.181 20.991 1 22.872 361 THR A CA 1
ATOM 2638 C C . THR A 1 396 ? 12.926 24.842 19.675 1 21.903 361 THR A C 1
ATOM 2639 O O . THR A 1 396 ? 12.481 24.076 18.805 1 21.338 361 THR A O 1
ATOM 2643 N N . PHE A 1 397 ? 13.025 26.164 19.545 1 22.012 362 PHE A N 1
ATOM 2644 C CA . PHE A 1 397 ? 12.687 26.871 18.323 1 21.973 362 PHE A CA 1
ATOM 2645 C C . PHE A 1 397 ? 13.93 27.356 17.563 1 22.769 362 PHE A C 1
ATOM 2646 O O . PHE A 1 397 ? 13.834 28.203 16.693 1 22.453 362 PHE A O 1
ATOM 2654 N N . GLY A 1 398 ? 15.097 26.834 17.935 1 23.659 363 GLY A N 1
ATOM 2655 C CA . GLY A 1 398 ? 16.301 27.359 17.319 1 24.974 363 GLY A CA 1
ATOM 2656 C C . GLY A 1 398 ? 16.761 28.67 17.934 1 26.822 363 GLY A C 1
ATOM 2657 O O . GLY A 1 398 ? 16.347 29.068 19.042 1 26.881 363 GLY A O 1
ATOM 2658 N N . ASP A 1 399 ? 17.739 29.258 17.211 1 28.147 364 ASP A N 1
ATOM 2659 C CA . ASP A 1 399 ? 18.331 30.529 17.558 1 31.014 364 ASP A CA 1
ATOM 2660 C C . ASP A 1 399 ? 19.021 31.074 16.302 1 30.836 364 ASP A C 1
ATOM 2661 O O . ASP A 1 399 ? 19.364 30.338 15.366 1 29.443 364 ASP A O 1
ATOM 2666 N N . GLY A 1 400 ? 19.475 32.314 16.415 1 33.904 365 GLY A N 1
ATOM 2667 C CA . GLY A 1 400 ? 20.128 32.987 15.321 1 33.906 365 GLY A CA 1
ATOM 2668 C C . GLY A 1 400 ? 19.13 33.384 14.22 1 33.343 365 GLY A C 1
ATOM 2669 O O . GLY A 1 400 ? 17.899 33.461 14.493 1 32.82 365 GLY A O 1
ATOM 2670 N N . PRO A 1 401 ? 19.624 33.679 12.986 1 33.606 366 PRO A N 1
ATOM 2671 C CA . PRO A 1 401 ? 18.737 34.213 11.963 1 33.129 366 PRO A CA 1
ATOM 2672 C C . PRO A 1 401 ? 17.55 33.31 11.641 1 30.321 366 PRO A C 1
ATOM 2673 O O . PRO A 1 401 ? 16.54 33.827 11.147 1 29.635 366 PRO A O 1
ATOM 2677 N N . HIS A 1 402 ? 17.724 31.984 11.803 1 28.932 367 HIS A N 1
ATOM 2678 C CA . HIS A 1 402 ? 16.711 31.03 11.36 1 28.347 367 HIS A CA 1
ATOM 2679 C C . HIS A 1 402 ? 15.763 30.643 12.482 1 26.551 367 HIS A C 1
ATOM 2680 O O . HIS A 1 402 ? 14.957 29.733 12.237 1 25.148 367 HIS A O 1
ATOM 2687 N N . TYR A 1 403 ? 15.624 31.47 13.523 1 26.292 368 TYR A N 1
ATOM 2688 C CA . TYR A 1 403 ? 14.735 31.21 14.647 1 26.067 368 TYR A CA 1
ATOM 2689 C C . TYR A 1 403 ? 13.311 31.044 14.11 1 24.329 368 TYR A C 1
ATOM 2690 O O . TYR A 1 403 ? 12.937 31.869 13.289 1 23.774 368 TYR A O 1
ATOM 2699 N N . CYS A 1 404 ? 12.568 30.109 14.712 1 23.604 369 CYS A N 1
ATOM 2700 C CA . CYS A 1 404 ? 11.23 29.735 14.273 1 23.45 369 CYS A CA 1
ATOM 2701 C C . CYS A 1 404 ? 10.373 30.958 14.057 1 23.791 369 CYS A C 1
ATOM 2702 O O . CYS A 1 404 ? 10.237 31.72 15.008 1 26.331 369 CYS A O 1
ATOM 2705 N N . ILE A 1 405 ? 9.789 31.108 12.858 1 23.293 370 ILE A N 1
ATOM 2706 C CA . ILE A 1 405 ? 8.899 32.232 12.655 1 24.122 370 ILE A CA 1
ATOM 2707 C C . ILE A 1 405 ? 7.469 31.894 13.156 1 22.442 370 ILE A C 1
ATOM 2708 O O . ILE A 1 405 ? 6.688 32.822 13.275 1 22.772 370 ILE A O 1
ATOM 2713 N N . GLY A 1 406 ? 7.252 30.651 13.432 1 21.82 371 GLY A N 1
ATOM 2714 C CA . GLY A 1 406 ? 5.948 30.135 13.912 1 21.743 371 GLY A CA 1
ATOM 2715 C C . GLY A 1 406 ? 5.738 30.094 15.433 1 22.771 371 GLY A C 1
ATOM 2716 O O . GLY A 1 406 ? 4.685 29.617 15.882 1 22.022 371 GLY A O 1
ATOM 2717 N N . GLU A 1 407 ? 6.686 30.578 16.27 1 24.981 372 GLU A N 1
ATOM 2718 C CA . GLU A 1 407 ? 6.622 30.404 17.715 1 27.759 372 GLU A CA 1
ATOM 2719 C C . GLU A 1 407 ? 5.391 31.053 18.321 1 27.868 372 GLU A C 1
ATOM 2720 O O . GLU A 1 407 ? 4.667 30.391 19.086 1 28.672 372 GLU A O 1
ATOM 2726 N N . GLN A 1 408 ? 5.014 32.229 17.836 1 27.228 373 GLN A N 1
ATOM 2727 C CA . GLN A 1 408 ? 3.848 32.909 18.385 1 29.073 373 GLN A CA 1
ATOM 2728 C C . GLN A 1 408 ? 2.581 32.1 18.077 1 27.963 373 GLN A C 1
ATOM 2729 O O . GLN A 1 408 ? 1.727 31.922 18.956 1 27.636 373 GLN A O 1
ATOM 2735 N N . LEU A 1 409 ? 2.495 31.604 16.835 1 25.937 374 LEU A N 1
ATOM 2736 C CA . LEU A 1 409 ? 1.364 30.775 16.438 1 24.591 374 LEU A CA 1
ATOM 2737 C C . LEU A 1 409 ? 1.312 29.471 17.208 1 23.677 374 LEU A C 1
ATOM 2738 O O . LEU A 1 409 ? 0.231 29.089 17.649 1 23.497 374 LEU A O 1
ATOM 2743 N N . ALA A 1 410 ? 2.415 28.758 17.332 1 22.061 375 ALA A N 1
ATOM 2744 C CA . ALA A 1 410 ? 2.457 27.498 18.061 1 22.084 375 ALA A CA 1
ATOM 2745 C C . ALA A 1 410 ? 2.055 27.631 19.523 1 22.502 375 ALA A C 1
ATOM 2746 O O . ALA A 1 410 ? 1.25 26.816 20.034 1 21.326 375 ALA A O 1
ATOM 2748 N N . GLN A 1 411 ? 2.564 28.676 20.199 1 23.19 376 GLN A N 1
ATOM 2749 C CA . GLN A 1 411 ? 2.092 29.078 21.515 1 25.551 376 GLN A CA 1
ATOM 2750 C C . GLN A 1 411 ? 0.578 29.358 21.579 1 24.951 376 GLN A C 1
ATOM 2751 O O . GLN A 1 411 ? -0.006 28.84 22.535 1 25.773 376 GLN A O 1
ATOM 2757 N N . LEU A 1 412 ? 0.036 30.191 20.695 1 24.254 377 LEU A N 1
ATOM 2758 C CA . LEU A 1 412 ? -1.389 30.5 20.662 1 26.013 377 LEU A CA 1
ATOM 2759 C C . LEU A 1 412 ? -2.162 29.186 20.559 1 24.129 377 LEU A C 1
ATOM 2760 O O . LEU A 1 412 ? -3.126 28.965 21.287 1 24.556 377 LEU A O 1
ATOM 2765 N N . GLU A 1 413 ? -1.75 28.318 19.658 1 23.232 378 GLU A N 1
ATOM 2766 C CA . GLU A 1 413 ? -2.488 27.061 19.44 1 22.627 378 GLU A CA 1
ATOM 2767 C C . GLU A 1 413 ? -2.476 26.202 20.694 1 22.386 378 GLU A C 1
ATOM 2768 O O . GLU A 1 413 ? -3.508 25.585 20.995 1 21.353 378 GLU A O 1
ATOM 2774 N N . SER A 1 414 ? -1.334 26.09 21.36 1 21.824 379 SER A N 1
ATOM 2775 C CA . SER A 1 414 ? -1.094 25.377 22.611 1 22.037 379 SER A CA 1
ATOM 2776 C C . SER A 1 414 ? -2.031 25.857 23.702 1 23.444 379 SER A C 1
ATOM 2777 O O . SER A 1 414 ? -2.737 25.04 24.349 1 22.842 379 SER A O 1
ATOM 2780 N N . ARG A 1 415 ? -2 27.158 23.962 1 24.468 380 ARG A N 1
ATOM 2781 C CA . ARG A 1 415 ? -2.805 27.66 25.06 1 26.081 380 ARG A CA 1
ATOM 2782 C C . ARG A 1 415 ? -4.311 27.581 24.7 1 26.142 380 ARG A C 1
ATOM 2783 O O . ARG A 1 415 ? -5.151 27.285 25.561 1 26.318 380 ARG A O 1
ATOM 2791 N N . THR A 1 416 ? -4.642 27.744 23.423 1 25.217 381 THR A N 1
ATOM 2792 C CA . THR A 1 416 ? -6.048 27.688 23.032 1 25.516 381 THR A CA 1
ATOM 2793 C C . THR A 1 416 ? -6.594 26.266 23.178 1 24.389 381 THR A C 1
ATOM 2794 O O . THR A 1 416 ? -7.74 26.124 23.693 1 25.522 381 THR A O 1
ATOM 2798 N N . MET A 1 417 ? -5.825 25.253 22.789 1 22.91 382 MET A N 1
ATOM 2799 C CA . MET A 1 417 ? -6.132 23.842 22.932 1 22.645 382 MET A CA 1
ATOM 2800 C C . MET A 1 417 ? -6.406 23.489 24.387 1 22.822 382 MET A C 1
ATOM 2801 O O . MET A 1 417 ? -7.435 22.867 24.711 1 22.18 382 MET A O 1
ATOM 2806 N N . ILE A 1 418 ? -5.565 23.984 25.329 1 22.769 383 ILE A N 1
ATOM 2807 C CA . ILE A 1 418 ? -5.758 23.706 26.743 1 23.46 383 ILE A CA 1
ATOM 2808 C C . ILE A 1 418 ? -6.994 24.369 27.284 1 24.236 383 ILE A C 1
ATOM 2809 O O . ILE A 1 418 ? -7.728 23.718 28.047 1 24.952 383 ILE A O 1
ATOM 2814 N N . GLY A 1 419 ? -7.286 25.585 26.832 1 24.458 384 GLY A N 1
ATOM 2815 C CA . GLY A 1 419 ? -8.526 26.262 27.216 1 25.962 384 GLY A CA 1
ATOM 2816 C C . GLY A 1 419 ? -9.755 25.425 26.823 1 26.145 384 GLY A C 1
ATOM 2817 O O . GLY A 1 419 ? -10.754 25.363 27.602 1 27.03 384 GLY A O 1
ATOM 2818 N N . VAL A 1 420 ? -9.723 24.938 25.572 1 25.401 385 VAL A N 1
ATOM 2819 C CA . VAL A 1 420 ? -10.885 24.187 25.068 1 25.963 385 VAL A CA 1
ATOM 2820 C C . VAL A 1 420 ? -11.005 22.926 25.924 1 26.231 385 VAL A C 1
ATOM 2821 O O . VAL A 1 420 ? -12.132 22.521 26.331 1 26.884 385 VAL A O 1
ATOM 2825 N N . LEU A 1 421 ? -9.885 22.193 26.066 1 25.789 386 LEU A N 1
ATOM 2826 C CA . LEU A 1 421 ? -9.92 20.972 26.845 1 27.743 386 LEU A CA 1
ATOM 2827 C C . LEU A 1 421 ? -10.469 21.17 28.24 1 29.975 386 LEU A C 1
ATOM 2828 O O . LEU A 1 421 ? -11.307 20.364 28.681 1 29.845 386 LEU A O 1
ATOM 2833 N N . ARG A 1 422 ? -9.915 22.158 28.965 1 30.761 387 ARG A N 1
ATOM 2834 C CA . ARG A 1 422 ? -10.281 22.463 30.339 1 35.43 387 ARG A CA 1
ATOM 2835 C C . ARG A 1 422 ? -11.731 22.896 30.473 1 35.862 387 ARG A C 1
ATOM 2836 O O . ARG A 1 422 ? -12.389 22.606 31.468 1 37.627 387 ARG A O 1
ATOM 2844 N N . SER A 1 423 ? -12.275 23.618 29.498 1 35.052 388 SER A N 1
ATOM 2845 C CA . SER A 1 423 ? -13.574 24.169 29.638 1 37.921 388 SER A CA 1
ATOM 2846 C C . SER A 1 423 ? -14.632 23.148 29.155 1 37.223 388 SER A C 1
ATOM 2847 O O . SER A 1 423 ? -15.734 23.138 29.689 1 38.684 388 SER A O 1
ATOM 2850 N N . ARG A 1 424 ? -14.338 22.405 28.081 1 34.398 389 ARG A N 1
ATOM 2851 C CA . ARG A 1 424 ? -15.331 21.549 27.419 1 35.694 389 ARG A CA 1
ATOM 2852 C C . ARG A 1 424 ? -15.181 20.059 27.736 1 32.485 389 ARG A C 1
ATOM 2853 O O . ARG A 1 424 ? -16.158 19.276 27.628 1 31.906 389 ARG A O 1
ATOM 2861 N N . PHE A 1 425 ? -14.012 19.646 28.175 1 29.446 390 PHE A N 1
ATOM 2862 C CA . PHE A 1 425 ? -13.711 18.269 28.53 1 29.105 390 PHE A CA 1
ATOM 2863 C C . PHE A 1 425 ? -12.969 18.224 29.856 1 28.807 390 PHE A C 1
ATOM 2864 O O . PHE A 1 425 ? -11.877 17.642 29.908 1 27.458 390 PHE A O 1
ATOM 2872 N N . PRO A 1 426 ? -13.54 18.817 30.934 1 30.254 391 PRO A N 1
ATOM 2873 C CA . PRO A 1 426 ? -12.839 18.947 32.204 1 30.849 391 PRO A CA 1
ATOM 2874 C C . PRO A 1 426 ? -12.477 17.631 32.825 1 30.964 391 PRO A C 1
ATOM 2875 O O . PRO A 1 426 ? -11.549 17.593 33.608 1 31.877 391 PRO A O 1
ATOM 2879 N N . GLU A 1 427 ? -13.121 16.518 32.448 1 31.286 392 GLU A N 1
ATOM 2880 C CA . GLU A 1 427 ? -12.784 15.245 33.063 1 32.069 392 GLU A CA 1
ATOM 2881 C C . GLU A 1 427 ? -11.929 14.343 32.165 1 30.651 392 GLU A C 1
ATOM 2882 O O . GLU A 1 427 ? -11.808 13.18 32.474 1 31.443 392 GLU A O 1
ATOM 2888 N N . ALA A 1 428 ? -11.403 14.857 31.078 1 29.486 393 ALA A N 1
ATOM 2889 C CA . ALA A 1 428 ? -10.604 14.059 30.167 1 28.457 393 ALA A CA 1
ATOM 2890 C C . ALA A 1 428 ? -9.462 13.415 30.926 1 30.027 393 ALA A C 1
ATOM 2891 O O . ALA A 1 428 ? -8.801 14.09 31.702 1 28.446 393 ALA A O 1
ATOM 2893 N N . ARG A 1 429 ? -9.257 12.152 30.672 1 31.786 394 ARG A N 1
ATOM 2894 C CA . ARG A 1 429 ? -8.103 11.483 31.264 1 33.047 394 ARG A CA 1
ATOM 2895 C C . ARG A 1 429 ? -7.47 10.485 30.297 1 31.185 394 ARG A C 1
ATOM 2896 O O . ARG A 1 429 ? -8.076 9.935 29.41 1 29.355 394 ARG A O 1
ATOM 2904 N N . LEU A 1 430 ? -6.222 10.119 30.596 1 30.891 395 LEU A N 1
ATOM 2905 C CA . LEU A 1 430 ? -5.556 9.053 29.866 1 30.017 395 LEU A CA 1
ATOM 2906 C C . LEU A 1 430 ? -6.277 7.743 30.037 1 30.263 395 LEU A C 1
ATOM 2907 O O . LEU A 1 430 ? -6.665 7.354 31.146 1 31.781 395 LEU A O 1
ATOM 2912 N N . ALA A 1 431 ? -6.344 6.963 28.957 1 30.321 396 ALA A N 1
ATOM 2913 C CA . ALA A 1 431 ? -6.963 5.648 29.005 1 31.5 396 ALA A CA 1
ATOM 2914 C C . ALA A 1 431 ? -5.91 4.575 29.329 1 32.974 396 ALA A C 1
ATOM 2915 O O . ALA A 1 431 ? -6.23 3.42 29.557 1 34.541 396 ALA A O 1
ATOM 2917 N N . VAL A 1 432 ? -4.646 4.956 29.385 1 32.621 397 VAL A N 1
ATOM 2918 C CA . VAL A 1 432 ? -3.573 4.095 29.873 1 33.743 397 VAL A CA 1
ATOM 2919 C C . VAL A 1 432 ? -2.676 4.929 30.803 1 32.899 397 VAL A C 1
ATOM 2920 O O . VAL A 1 432 ? -2.63 6.148 30.74 1 31.736 397 VAL A O 1
ATOM 2924 N N . PRO A 1 433 ? -1.914 4.327 31.732 1 33.781 398 PRO A N 1
ATOM 2925 C CA . PRO A 1 433 ? -1.023 5.119 32.581 1 33.774 398 PRO A CA 1
ATOM 2926 C C . PRO A 1 433 ? 0.023 5.874 31.773 1 31.629 398 PRO A C 1
ATOM 2927 O O . PRO A 1 433 ? 0.483 5.381 30.723 1 32.315 398 PRO A O 1
ATOM 2931 N N . TYR A 1 434 ? 0.424 7.021 32.319 1 30.042 399 TYR A N 1
ATOM 2932 C CA . TYR A 1 434 ? 1.415 7.863 31.744 1 29.65 399 TYR A CA 1
ATOM 2933 C C . TYR A 1 434 ? 2.708 7.051 31.485 1 30.751 399 TYR A C 1
ATOM 2934 O O . TYR A 1 434 ? 3.331 7.24 30.435 1 29.35 399 TYR A O 1
ATOM 2943 N N . ASP A 1 435 ? 3.014 6.116 32.378 1 33.037 400 ASP A N 1
ATOM 2944 C CA . ASP A 1 435 ? 4.232 5.31 32.328 1 36.486 400 ASP A CA 1
ATOM 2945 C C . ASP A 1 435 ? 4.206 4.246 31.235 1 37.154 400 ASP A C 1
ATOM 2946 O O . ASP A 1 435 ? 5.279 3.757 30.867 1 39.25 400 ASP A O 1
ATOM 2951 N N . GLU A 1 436 ? 3.039 3.97 30.638 1 35.086 401 GLU A N 1
ATOM 2952 C CA . GLU A 1 436 ? 2.941 3.091 29.48 1 35.448 401 GLU A CA 1
ATOM 2953 C C . GLU A 1 436 ? 2.991 3.805 28.136 1 32.292 401 GLU A C 1
ATOM 2954 O O . GLU A 1 436 ? 3.086 3.117 27.126 1 32.161 401 GLU A O 1
ATOM 2960 N N . LEU A 1 437 ? 2.995 5.154 28.109 1 30.1 402 LEU A N 1
ATOM 2961 C CA . LEU A 1 437 ? 3.141 5.9 26.865 1 28.408 402 LEU A CA 1
ATOM 2962 C C . LEU A 1 437 ? 4.582 5.736 26.377 1 28.8 402 LEU A C 1
ATOM 2963 O O . LEU A 1 437 ? 5.48 5.556 27.182 1 29.271 402 LEU A O 1
ATOM 2968 N N . ARG A 1 438 ? 4.759 5.748 25.071 1 28.473 403 ARG A N 1
ATOM 2969 C CA . ARG A 1 438 ? 6.029 5.604 24.401 1 28.709 403 ARG A CA 1
ATOM 2970 C C . ARG A 1 438 ? 6.13 6.608 23.281 1 28.191 403 ARG A C 1
ATOM 2971 O O . ARG A 1 438 ? 5.14 6.962 22.617 1 28.218 403 ARG A O 1
ATOM 2979 N N . TRP A 1 439 ? 7.354 7.096 23.048 1 27.69 404 TRP A N 1
ATOM 2980 C CA . TRP A 1 439 ? 7.61 7.892 21.881 1 27.237 404 TRP A CA 1
ATOM 2981 C C . TRP A 1 439 ? 8.879 7.457 21.157 1 28.448 404 TRP A C 1
ATOM 2982 O O . TRP A 1 439 ? 9.699 6.71 21.714 1 29.224 404 TRP A O 1
ATOM 2993 N N . CYS A 1 440 ? 8.995 7.92 19.916 1 28.927 405 CYS A N 1
ATOM 2994 C CA . CYS A 1 440 ? 10.085 7.547 19.033 1 31.941 405 CYS A CA 1
ATOM 2995 C C . CYS A 1 440 ? 10.222 8.527 17.882 1 30.17 405 CYS A C 1
ATOM 2996 O O . CYS A 1 440 ? 9.412 9.423 17.703 1 27.674 405 CYS A O 1
ATOM 2999 N N . ARG A 1 441 ? 11.352 8.417 17.144 1 31.036 406 ARG A N 1
ATOM 3000 C CA . ARG A 1 441 ? 11.538 9.142 15.888 1 30.821 406 ARG A CA 1
ATOM 3001 C C . ARG A 1 441 ? 12.503 8.35 15.033 1 33.097 406 ARG A C 1
ATOM 3002 O O . ARG A 1 441 ? 13.397 7.709 15.599 1 32.753 406 ARG A O 1
ATOM 3010 N N . LYS A 1 442 ? 12.278 8.277 13.722 1 35.178 407 LYS A N 1
ATOM 3011 C CA . LYS A 1 442 ? 13.296 7.686 12.846 1 39.113 407 LYS A CA 1
ATOM 3012 C C . LYS A 1 442 ? 13.906 8.784 11.982 1 35.809 407 LYS A C 1
ATOM 3013 O O . LYS A 1 442 ? 13.207 9.677 11.512 1 33.97 407 LYS A O 1
ATOM 3019 N N . GLY A 1 443 ? 15.233 8.782 11.851 1 36.118 408 GLY A N 1
ATOM 3020 C CA . GLY A 1 443 ? 15.892 9.704 10.963 1 35.829 408 GLY A CA 1
ATOM 3021 C C . GLY A 1 443 ? 15.64 11.157 11.349 1 34.256 408 GLY A C 1
ATOM 3022 O O . GLY A 1 443 ? 15.793 11.546 12.508 1 34.563 408 GLY A O 1
ATOM 3023 N N . ALA A 1 444 ? 15.27 11.958 10.357 1 33.289 409 ALA A N 1
ATOM 3024 C CA . ALA A 1 444 ? 15.1 13.382 10.587 1 32.757 409 ALA A CA 1
ATOM 3025 C C . ALA A 1 444 ? 13.654 13.715 10.949 1 30.205 409 ALA A C 1
ATOM 3026 O O . ALA A 1 444 ? 13.283 14.855 10.989 1 28.61 409 ALA A O 1
ATOM 3028 N N . GLN A 1 445 ? 12.843 12.725 11.259 1 31.371 410 GLN A N 1
ATOM 3029 C CA . GLN A 1 445 ? 11.481 13.023 11.59 1 31.753 410 GLN A CA 1
ATOM 3030 C C . GLN A 1 445 ? 11.314 13.511 13.028 1 28.139 410 GLN A C 1
ATOM 3031 O O . GLN A 1 445 ? 12.121 13.31 13.927 1 25.259 410 GLN A O 1
ATOM 3037 N N . THR A 1 446 ? 10.178 14.224 13.26 1 24.778 411 THR A N 1
ATOM 3038 C CA . THR A 1 446 ? 9.953 14.813 14.561 1 24.55 411 THR A CA 1
ATOM 3039 C C . THR A 1 446 ? 9.607 13.697 15.532 1 26.076 411 THR A C 1
ATOM 3040 O O . THR A 1 446 ? 9.046 12.683 15.12 1 27.218 411 THR A O 1
ATOM 3044 N N . ALA A 1 447 ? 10.036 13.818 16.787 1 26.654 412 ALA A N 1
ATOM 3045 C CA . ALA A 1 447 ? 9.622 12.923 17.859 1 27.491 412 ALA A CA 1
ATOM 3046 C C . ALA A 1 447 ? 8.104 12.902 18.026 1 26.037 412 ALA A C 1
ATOM 3047 O O . ALA A 1 447 ? 7.492 13.959 18.002 1 25.39 412 ALA A O 1
ATOM 3049 N N . ARG A 1 448 ? 7.528 11.729 18.285 1 26.542 413 ARG A N 1
ATOM 3050 C CA . ARG A 1 448 ? 6.073 11.63 18.453 1 28.74 413 ARG A CA 1
ATOM 3051 C C . ARG A 1 448 ? 5.707 10.403 19.268 1 26.377 413 ARG A C 1
ATOM 3052 O O . ARG A 1 448 ? 6.268 9.31 19.149 1 26.798 413 ARG A O 1
ATOM 3060 N N . LEU A 1 449 ? 4.692 10.593 20.09 1 26.019 414 LEU A N 1
ATOM 3061 C CA . LEU A 1 449 ? 4.045 9.471 20.765 1 26.771 414 LEU A CA 1
ATOM 3062 C C . LEU A 1 449 ? 3.526 8.416 19.782 1 27.674 414 LEU A C 1
ATOM 3063 O O . LEU A 1 449 ? 3.058 8.782 18.694 1 27.469 414 LEU A O 1
ATOM 3068 N N . THR A 1 450 ? 3.557 7.139 20.166 1 28.553 415 THR A N 1
ATOM 3069 C CA . THR A 1 450 ? 3.051 6.07 19.308 1 30.594 415 THR A CA 1
ATOM 3070 C C . THR A 1 450 ? 1.513 6.154 19.261 1 30.887 415 THR A C 1
ATOM 3071 O O . THR A 1 450 ? 0.927 5.723 18.304 1 32.292 415 THR A O 1
ATOM 3075 N N . GLU A 1 451 ? 0.883 6.583 20.342 1 29.092 416 GLU A N 1
ATOM 3076 C CA . GLU A 1 451 ? -0.564 6.774 20.415 1 28.756 416 GLU A CA 1
ATOM 3077 C C . GLU A 1 451 ? -0.832 7.5 21.722 1 27.101 416 GLU A C 1
ATOM 3078 O O . GLU A 1 451 ? 0.025 7.532 22.637 1 25.68 416 GLU A O 1
ATOM 3084 N N . LEU A 1 452 ? -2.026 8.068 21.846 1 25.113 417 LEU A N 1
ATOM 3085 C CA . LEU A 1 452 ? -2.389 8.75 23.077 1 24.533 417 LEU A CA 1
ATOM 3086 C C . LEU A 1 452 ? -3.885 8.458 23.32 1 25.085 417 LEU A C 1
ATOM 3087 O O . LEU A 1 452 ? -4.755 9.267 22.971 1 24.253 417 LEU A O 1
ATOM 3092 N N . PRO A 1 453 ? -4.137 7.33 23.962 1 25.84 418 PRO A N 1
ATOM 3093 C CA . PRO A 1 453 ? -5.528 6.89 24.18 1 26.56 418 PRO A CA 1
ATOM 3094 C C . PRO A 1 453 ? -6.148 7.651 25.342 1 26.228 418 PRO A C 1
ATOM 3095 O O . PRO A 1 453 ? -5.553 7.701 26.42 1 26.135 418 PRO A O 1
ATOM 3099 N N . VAL A 1 454 ? -7.304 8.328 25.097 1 25.988 419 VAL A N 1
ATOM 3100 C CA . VAL A 1 454 ? -7.944 9.182 26.076 1 25.923 419 VAL A CA 1
ATOM 3101 C C . VAL A 1 454 ? -9.458 8.904 26.216 1 26.911 419 VAL A C 1
ATOM 3102 O O . VAL A 1 454 ? -10.102 8.674 25.205 1 27.4 419 VAL A O 1
ATOM 3106 N N . TRP A 1 455 ? -9.995 8.978 27.439 1 27.466 420 TRP A N 1
ATOM 3107 C CA . TRP A 1 455 ? -11.462 9.097 27.693 1 28.721 420 TRP A CA 1
ATOM 3108 C C . TRP A 1 455 ? -11.802 10.569 27.908 1 28.606 420 TRP A C 1
ATOM 3109 O O . TRP A 1 455 ? -11.254 11.213 28.81 1 29.184 420 TRP A O 1
ATOM 3120 N N . LEU A 1 456 ? -12.431 11.186 26.909 1 28.12 421 LEU A N 1
ATOM 3121 C CA . LEU A 1 456 ? -12.575 12.617 26.889 1 27.726 421 LEU A CA 1
ATOM 3122 C C . LEU A 1 456 ? -13.717 13.067 27.816 1 28.935 421 LEU A C 1
ATOM 3123 O O . LEU A 1 456 ? -13.758 14.197 28.252 1 28.141 421 LEU A O 1
ATOM 3128 N N . ARG A 1 457 ? -14.704 12.249 28.088 1 31.302 422 ARG A N 1
ATOM 3129 C CA . ARG A 1 457 ? -15.735 12.602 29.06 1 33.863 422 ARG A CA 1
ATOM 3130 C C . ARG A 1 457 ? -16.447 11.342 29.594 1 38.595 422 ARG A C 1
ATOM 3131 O O . ARG A 1 457 ? -16.163 10.244 29.012 1 42.16 422 ARG A O 1
ATOM 3140 N N . GLY B 1 38 ? -36.561 44.238 29.651 1 73.8 3 GLY D N 1
ATOM 3141 C CA . GLY B 1 38 ? -35.887 43.048 29.11 1 70.63 3 GLY D CA 1
ATOM 3142 C C . GLY B 1 38 ? -36.623 41.741 29.439 1 68.675 3 GLY D C 1
ATOM 3143 O O . GLY B 1 38 ? -36.009 40.767 29.886 1 66.149 3 GLY D O 1
ATOM 3144 N N . GLU B 1 39 ? -37.935 41.689 29.155 1 69.593 4 GLU D N 1
ATOM 3145 C CA . GLU B 1 39 ? -38.771 40.511 29.406 1 68.786 4 GLU D CA 1
ATOM 3146 C C . GLU B 1 39 ? -38.672 39.54 28.227 1 65.301 4 GLU D C 1
ATOM 3147 O O . GLU B 1 39 ? -38.547 39.966 27.081 1 66.399 4 GLU D O 1
ATOM 3153 N N . ALA B 1 40 ? -38.807 38.245 28.501 1 61.183 5 ALA D N 1
ATOM 3154 C CA . ALA B 1 40 ? -38.753 37.273 27.426 1 59.163 5 ALA D CA 1
ATOM 3155 C C . ALA B 1 40 ? -40.07 37.266 26.654 1 60.366 5 ALA D C 1
ATOM 3156 O O . ALA B 1 40 ? -41.096 37.633 27.217 1 62.45 5 ALA D O 1
ATOM 3158 N N . PRO B 1 41 ? -40.132 36.8 25.385 1 59.716 6 PRO D N 1
ATOM 3159 C CA . PRO B 1 41 ? -41.422 36.364 24.862 1 59.885 6 PRO D CA 1
ATOM 3160 C C . PRO B 1 41 ? -42.006 35.312 25.803 1 57.464 6 PRO D C 1
ATOM 3161 O O . PRO B 1 41 ? -41.257 34.541 26.382 1 54.931 6 PRO D O 1
ATOM 3165 N N . ARG B 1 42 ? -43.326 35.272 25.94 1 58.518 7 ARG D N 1
ATOM 3166 C CA . ARG B 1 42 ? -43.989 34.355 26.846 1 57.681 7 ARG D CA 1
ATOM 3167 C C . ARG B 1 42 ? -44.921 33.432 26.062 1 57.142 7 ARG D C 1
ATOM 3168 O O . ARG B 1 42 ? -45.727 33.888 25.265 1 59.446 7 ARG D O 1
ATOM 3176 N N . VAL B 1 43 ? -44.867 32.146 26.345 1 54.265 8 VAL D N 1
ATOM 3177 C CA . VAL B 1 43 ? -45.818 31.16 25.864 1 53.991 8 VAL D CA 1
ATOM 3178 C C . VAL B 1 43 ? -46.387 30.495 27.116 1 53.422 8 VAL D C 1
ATOM 3179 O O . VAL B 1 43 ? -45.716 29.68 27.779 1 50.345 8 VAL D O 1
ATOM 3183 N N . ALA B 1 44 ? -47.637 30.856 27.406 1 56.233 9 ALA D N 1
ATOM 3184 C CA . ALA B 1 44 ? -48.343 30.536 28.64 1 57.121 9 ALA D CA 1
ATOM 3185 C C . ALA B 1 44 ? -48.805 29.076 28.64 1 55.851 9 ALA D C 1
ATOM 3186 O O . ALA B 1 44 ? -49.995 28.822 28.552 1 56.435 9 ALA D O 1
ATOM 3188 N N . VAL B 1 45 ? -47.856 28.132 28.704 1 53.202 10 VAL D N 1
ATOM 3189 C CA . VAL B 1 45 ? -48.191 26.725 28.816 1 52.622 10 VAL D CA 1
ATOM 3190 C C . VAL B 1 45 ? -47.223 26.028 29.769 1 50.133 10 VAL D C 1
ATOM 3191 O O . VAL B 1 45 ? -46.183 26.565 30.124 1 49.532 10 VAL D O 1
ATOM 3195 N N . ASP B 1 46 ? -47.591 24.827 30.201 1 48.843 11 ASP D N 1
ATOM 3196 C CA . ASP B 1 46 ? -46.643 23.953 30.869 1 47.622 11 ASP D CA 1
ATOM 3197 C C . ASP B 1 46 ? -45.674 23.369 29.832 1 44.985 11 ASP D C 1
ATOM 3198 O O . ASP B 1 46 ? -46.049 22.59 28.958 1 45.545 11 ASP D O 1
ATOM 3203 N N . PRO B 1 47 ? -44.352 23.52 29.994 1 42.299 12 PRO D N 1
ATOM 3204 C CA . PRO B 1 47 ? -43.418 22.862 29.086 1 40.78 12 PRO D CA 1
ATOM 3205 C C . PRO B 1 47 ? -43.369 21.335 29.147 1 38.84 12 PRO D C 1
ATOM 3206 O O . PRO B 1 47 ? -42.929 20.73 28.191 1 37.786 12 PRO D O 1
ATOM 3210 N N . PHE B 1 48 ? -43.919 20.728 30.211 1 39.664 13 PHE D N 1
ATOM 3211 C CA . PHE B 1 48 ? -43.966 19.288 30.361 1 38.614 13 PHE D CA 1
ATOM 3212 C C . PHE B 1 48 ? -45.199 18.671 29.737 1 40.858 13 PHE D C 1
ATOM 3213 O O . PHE B 1 48 ? -45.257 17.449 29.705 1 40.344 13 PHE D O 1
ATOM 3221 N N . ALA B 1 49 ? -46.154 19.498 29.279 1 43.044 14 ALA D N 1
ATOM 3222 C CA . ALA B 1 49 ? -47.331 19.02 28.585 1 44.98 14 ALA D CA 1
ATOM 3223 C C . ALA B 1 49 ? -46.943 18.108 27.431 1 43.705 14 ALA D C 1
ATOM 3224 O O . ALA B 1 49 ? -46.102 18.437 26.584 1 44.144 14 ALA D O 1
ATOM 3226 N N . CYS B 1 50 ? -47.587 16.94 27.431 1 43.519 15 CYS D N 1
ATOM 3227 C CA . CYS B 1 50 ? -47.264 15.886 26.493 1 42.765 15 CYS D CA 1
ATOM 3228 C C . CYS B 1 50 ? -48.556 15.147 26.186 1 43.595 15 CYS D C 1
ATOM 3229 O O . CYS B 1 50 ? -48.974 14.335 26.977 1 43.99 15 CYS D O 1
ATOM 3232 N N . PRO B 1 51 ? -49.171 15.316 25.019 1 43.57 16 PRO D N 1
ATOM 3233 C CA . PRO B 1 51 ? -50.272 14.427 24.666 1 46.076 16 PRO D CA 1
ATOM 3234 C C . PRO B 1 51 ? -49.713 13.062 24.297 1 44.412 16 PRO D C 1
ATOM 3235 O O . PRO B 1 51 ? -48.511 12.887 24.266 1 43.89 16 PRO D O 1
ATOM 3239 N N . MET B 1 52 ? -50.572 12.079 24.066 1 44.567 17 MET D N 1
ATOM 3240 C CA . MET B 1 52 ? -50.087 10.785 23.628 1 44.025 17 MET D CA 1
ATOM 3241 C C . MET B 1 52 ? -49.399 10.97 22.27 1 41.775 17 MET D C 1
ATOM 3242 O O . MET B 1 52 ? -49.993 11.513 21.354 1 42.326 17 MET D O 1
ATOM 3247 N N . MET B 1 53 ? -48.174 10.494 22.087 1 38.173 18 MET D N 1
ATOM 3248 C CA . MET B 1 53 ? -47.41 10.823 20.901 1 38.107 18 MET D CA 1
ATOM 3249 C C . MET B 1 53 ? -47.211 9.595 20.018 1 36.967 18 MET D C 1
ATOM 3250 O O . MET B 1 53 ? -46.989 8.535 20.57 1 36.339 18 MET D O 1
ATOM 3255 N N . THR B 1 54 ? -47.087 9.795 18.696 1 37.06 19 THR D N 1
ATOM 3256 C CA . THR B 1 54 ? -46.607 8.807 17.728 1 36.844 19 THR D CA 1
ATOM 3257 C C . THR B 1 54 ? -45.073 8.785 17.736 1 35.354 19 THR D C 1
ATOM 3258 O O . THR B 1 54 ? -44.394 9.66 18.274 1 34.098 19 THR D O 1
ATOM 3262 N N . MET B 1 55 ? -44.504 7.706 17.208 1 35.705 20 MET D N 1
ATOM 3263 C CA . MET B 1 55 ? -43.057 7.527 17.238 1 34.505 20 MET D CA 1
ATOM 3264 C C . MET B 1 55 ? -42.33 8.628 16.478 1 34.781 20 MET D C 1
ATOM 3265 O O . MET B 1 55 ? -41.181 8.942 16.836 1 33.334 20 MET D O 1
ATOM 3270 N N . GLN B 1 56 ? -42.967 9.215 15.475 1 36.479 21 GLN D N 1
ATOM 3271 C CA . GLN B 1 56 ? -42.237 10.113 14.579 1 37.823 21 GLN D CA 1
ATOM 3272 C C . GLN B 1 56 ? -42.387 11.58 15.003 1 38.422 21 GLN D C 1
ATOM 3273 O O . GLN B 1 56 ? -41.761 12.46 14.423 1 40.096 21 GLN D O 1
ATOM 3279 N N . ARG B 1 57 ? -43.171 11.88 16.042 1 37.457 22 ARG D N 1
ATOM 3280 C CA . ARG B 1 57 ? -43.494 13.264 16.346 1 38.219 22 ARG D CA 1
ATOM 3281 C C . ARG B 1 57 ? -42.958 13.64 17.718 1 35.013 22 ARG D C 1
ATOM 3282 O O . ARG B 1 57 ? -42.805 12.771 18.566 1 32.838 22 ARG D O 1
ATOM 3290 N N . LYS B 1 58 ? -42.68 14.926 17.929 1 34.504 23 LYS D N 1
ATOM 3291 C CA . LYS B 1 58 ? -42.484 15.49 19.257 1 34.234 23 LYS D CA 1
ATOM 3292 C C . LYS B 1 58 ? -43.59 16.499 19.649 1 36.178 23 LYS D C 1
ATOM 3293 O O . LYS B 1 58 ? -44.266 17.046 18.76 1 36.503 23 LYS D O 1
ATOM 3299 N N . PRO B 1 59 ? -43.84 16.764 20.97 1 36.799 24 PRO D N 1
ATOM 3300 C CA . PRO B 1 59 ? -44.811 17.782 21.391 1 38.867 24 PRO D CA 1
ATOM 3301 C C . PRO B 1 59 ? -44.594 19.107 20.683 1 40.559 24 PRO D C 1
ATOM 3302 O O . PRO B 1 59 ? -43.463 19.552 20.553 1 40.392 24 PRO D O 1
ATOM 3306 N N . GLU B 1 60 ? -45.719 19.72 20.235 1 43.544 25 GLU D N 1
ATOM 3307 C CA . GLU B 1 60 ? -45.708 20.944 19.464 1 46.533 25 GLU D CA 1
ATOM 3308 C C . GLU B 1 60 ? -45.186 22.077 20.339 1 45.475 25 GLU D C 1
ATOM 3309 O O . GLU B 1 60 ? -44.824 23.094 19.77 1 46.421 25 GLU D O 1
ATOM 3315 N N . VAL B 1 61 ? -45.071 21.91 21.675 1 43.999 26 VAL D N 1
ATOM 3316 C CA . VAL B 1 61 ? -44.688 23.027 22.539 1 45.428 26 VAL D CA 1
ATOM 3317 C C . VAL B 1 61 ? -43.262 23.431 22.179 1 44.169 26 VAL D C 1
ATOM 3318 O O . VAL B 1 61 ? -42.893 24.589 22.355 1 44.858 26 VAL D O 1
ATOM 3322 N N . HIS B 1 62 ? -42.447 22.461 21.723 1 41.64 27 HIS D N 1
ATOM 3323 C CA . HIS B 1 62 ? -41.049 22.732 21.373 1 40.487 27 HIS D CA 1
ATOM 3324 C C . HIS B 1 62 ? -40.897 23.717 20.201 1 41.712 27 HIS D C 1
ATOM 3325 O O . HIS B 1 62 ? -40.015 24.587 20.212 1 41.406 27 HIS D O 1
ATOM 3332 N N . ASP B 1 63 ? -41.805 23.613 19.215 1 43.268 28 ASP D N 1
ATOM 3333 C CA . ASP B 1 63 ? -41.81 24.458 18.034 1 45.187 28 ASP D CA 1
ATOM 3334 C C . ASP B 1 63 ? -42.309 25.838 18.451 1 46.22 28 ASP D C 1
ATOM 3335 O O . ASP B 1 63 ? -41.767 26.842 17.992 1 46.606 28 ASP D O 1
ATOM 3340 N N . ALA B 1 64 ? -43.346 25.878 19.312 1 45.789 29 ALA D N 1
ATOM 3341 C CA . ALA B 1 64 ? -43.902 27.146 19.779 1 47.743 29 ALA D CA 1
ATOM 3342 C C . ALA B 1 64 ? -42.852 27.921 20.565 1 47.222 29 ALA D C 1
ATOM 3343 O O . ALA B 1 64 ? -42.756 29.142 20.454 1 48.953 29 ALA D O 1
ATOM 3345 N N . PHE B 1 65 ? -42.093 27.22 21.401 1 45.186 30 PHE D N 1
ATOM 3346 C CA . PHE B 1 65 ? -41.042 27.873 22.168 1 44.861 30 PHE D CA 1
ATOM 3347 C C . PHE B 1 65 ? -39.998 28.408 21.197 1 45.141 30 PHE D C 1
ATOM 3348 O O . PHE B 1 65 ? -39.603 29.565 21.29 1 45.984 30 PHE D O 1
ATOM 3356 N N . ARG B 1 66 ? -39.551 27.548 20.289 1 44.222 31 ARG D N 1
ATOM 3357 C CA . ARG B 1 66 ? -38.456 27.887 19.401 1 45.041 31 ARG D CA 1
ATOM 3358 C C . ARG B 1 66 ? -38.804 29.11 18.552 1 47.659 31 ARG D C 1
ATOM 3359 O O . ARG B 1 66 ? -37.967 29.966 18.315 1 48.209 31 ARG D O 1
ATOM 3367 N N . GLU B 1 67 ? -40.049 29.2 18.098 1 48.932 32 GLU D N 1
ATOM 3368 C CA . GLU B 1 67 ? -40.475 30.323 17.279 1 52.262 32 GLU D CA 1
ATOM 3369 C C . GLU B 1 67 ? -40.583 31.582 18.112 1 53.119 32 GLU D C 1
ATOM 3370 O O . GLU B 1 67 ? -40.466 32.663 17.575 1 55.554 32 GLU D O 1
ATOM 3376 N N . ALA B 1 68 ? -40.839 31.436 19.408 1 51.764 33 ALA D N 1
ATOM 3377 C CA . ALA B 1 68 ? -40.953 32.59 20.278 1 53.031 33 ALA D CA 1
ATOM 3378 C C . ALA B 1 68 ? -39.604 33.267 20.463 1 52.515 33 ALA D C 1
ATOM 3379 O O . ALA B 1 68 ? -39.575 34.468 20.583 1 54.191 33 ALA D O 1
ATOM 3381 N N . GLY B 1 69 ? -38.517 32.494 20.645 1 50.203 34 GLY D N 1
ATOM 3382 C CA . GLY B 1 69 ? -37.183 33.054 20.733 1 49.995 34 GLY D CA 1
ATOM 3383 C C . GLY B 1 69 ? -36.259 32.122 21.519 1 47.312 34 GLY D C 1
ATOM 3384 O O . GLY B 1 69 ? -36.708 31.075 21.992 1 45.607 34 GLY D O 1
ATOM 3385 N N . PRO B 1 70 ? -34.989 32.527 21.738 1 47.159 35 PRO D N 1
ATOM 3386 C CA . PRO B 1 70 ? -34.005 31.669 22.402 1 44.884 35 PRO D CA 1
ATOM 3387 C C . PRO B 1 70 ? -34.253 31.442 23.891 1 43.481 35 PRO D C 1
ATOM 3388 O O . PRO B 1 70 ? -33.823 30.425 24.455 1 41.863 35 PRO D O 1
ATOM 3392 N N . VAL B 1 71 ? -34.903 32.42 24.524 1 44.796 36 VAL D N 1
ATOM 3393 C CA . VAL B 1 71 ? -35.235 32.356 25.938 1 44.223 36 VAL D CA 1
ATOM 3394 C C . VAL B 1 71 ? -36.728 32.661 26.078 1 45.781 36 VAL D C 1
ATOM 3395 O O . VAL B 1 71 ? -37.141 33.765 25.798 1 47.935 36 VAL D O 1
ATOM 3399 N N . VAL B 1 72 ? -37.537 31.688 26.501 1 44.915 37 VAL D N 1
ATOM 3400 C CA . VAL B 1 72 ? -38.98 31.88 26.537 1 46.612 37 VAL D CA 1
ATOM 3401 C C . VAL B 1 72 ? -39.507 31.703 27.955 1 46.234 37 VAL D C 1
ATOM 3402 O O . VAL B 1 72 ? -39.224 30.699 28.593 1 44.153 37 VAL D O 1
ATOM 3406 N N . GLU B 1 73 ? -40.313 32.657 28.425 1 48.148 38 GLU D N 1
ATOM 3407 C CA . GLU B 1 73 ? -40.977 32.491 29.699 1 48.716 38 GLU D CA 1
ATOM 3408 C C . GLU B 1 73 ? -42.198 31.587 29.503 1 48.45 38 GLU D C 1
ATOM 3409 O O . GLU B 1 73 ? -43.038 31.863 28.642 1 50.33 38 GLU D O 1
ATOM 3415 N N . VAL B 1 74 ? -42.372 30.64 30.409 1 47.013 39 VAL D N 1
ATOM 3416 C CA . VAL B 1 74 ? -43.472 29.693 30.418 1 46.99 39 VAL D CA 1
ATOM 3417 C C . VAL B 1 74 ? -44.04 29.599 31.839 1 47.838 39 VAL D C 1
ATOM 3418 O O . VAL B 1 74 ? -43.664 30.385 32.712 1 48.141 39 VAL D O 1
ATOM 3422 N N . ASN B 1 75 ? -45.038 28.715 32.056 1 48.362 40 ASN D N 1
ATOM 3423 C CA . ASN B 1 75 ? -45.633 28.474 33.367 1 49.457 40 ASN D CA 1
ATOM 3424 C C . ASN B 1 75 ? -45.043 27.199 33.97 1 47.872 40 ASN D C 1
ATOM 3425 O O . ASN B 1 75 ? -45.264 26.093 33.447 1 47.341 40 ASN D O 1
ATOM 3430 N N . ALA B 1 76 ? -44.264 27.348 35.048 1 46.91 41 ALA D N 1
ATOM 3431 C CA . ALA B 1 76 ? -43.85 26.202 35.856 1 45.306 41 ALA D CA 1
ATOM 3432 C C . ALA B 1 76 ? -45.043 25.41 36.41 1 46.741 41 ALA D C 1
ATOM 3433 O O . ALA B 1 76 ? -46.073 25.997 36.801 1 47.867 41 ALA D O 1
ATOM 3435 N N . PRO B 1 77 ? -45.007 24.056 36.372 1 45.42 42 PRO D N 1
ATOM 3436 C CA . PRO B 1 77 ? -46.165 23.249 36.765 1 46.675 42 PRO D CA 1
ATOM 3437 C C . PRO B 1 77 ? -46.6 23.403 38.214 1 48.189 42 PRO D C 1
ATOM 3438 O O . PRO B 1 77 ? -47.8 23.285 38.431 1 49.282 42 PRO D O 1
ATOM 3442 N N . ALA B 1 78 ? -45.694 23.752 39.155 1 47.546 43 ALA D N 1
ATOM 3443 C CA . ALA B 1 78 ? -46.026 23.987 40.566 1 49.116 43 ALA D CA 1
ATOM 3444 C C . ALA B 1 78 ? -46.13 25.462 40.926 1 51.105 43 ALA D C 1
ATOM 3445 O O . ALA B 1 78 ? -46.163 25.797 42.113 1 53.427 43 ALA D O 1
ATOM 3447 N N . GLY B 1 79 ? -46.195 26.35 39.937 1 50.876 44 GLY D N 1
ATOM 3448 C CA . GLY B 1 79 ? -46.588 27.72 40.225 1 52.825 44 GLY D CA 1
ATOM 3449 C C . GLY B 1 79 ? -45.48 28.695 39.878 1 52.043 44 GLY D C 1
ATOM 3450 O O . GLY B 1 79 ? -44.313 28.39 40.051 1 49.048 44 GLY D O 1
ATOM 3451 N N . GLY B 1 80 ? -45.865 29.865 39.366 1 53.593 45 GLY D N 1
ATOM 3452 C CA . GLY B 1 80 ? -44.873 30.872 39.004 1 53.875 45 GLY D CA 1
ATOM 3453 C C . GLY B 1 80 ? -44.231 30.641 37.626 1 51.752 45 GLY D C 1
ATOM 3454 O O . GLY B 1 80 ? -44.536 29.675 36.912 1 50.289 45 GLY D O 1
ATOM 3455 N N . PRO B 1 81 ? -43.382 31.588 37.169 1 51.759 46 PRO D N 1
ATOM 3456 C CA . PRO B 1 81 ? -42.733 31.473 35.87 1 50.23 46 PRO D CA 1
ATOM 3457 C C . PRO B 1 81 ? -41.596 30.473 35.869 1 47.127 46 PRO D C 1
ATOM 3458 O O . PRO B 1 81 ? -41.027 30.183 36.934 1 46.336 46 PRO D O 1
ATOM 3462 N N . ALA B 1 82 ? -41.271 30.024 34.649 1 45.722 47 ALA D N 1
ATOM 3463 C CA . ALA B 1 82 ? -39.991 29.39 34.34 1 43.251 47 ALA D CA 1
ATOM 3464 C C . ALA B 1 82 ? -39.519 29.883 32.97 1 43.14 47 ALA D C 1
ATOM 3465 O O . ALA B 1 82 ? -40.302 30.475 32.235 1 44.631 47 ALA D O 1
ATOM 3467 N N . TRP B 1 83 ? -38.252 29.615 32.609 1 40.952 48 TRP D N 1
ATOM 3468 C CA . TRP B 1 83 ? -37.716 30.098 31.35 1 41.156 48 TRP D CA 1
ATOM 3469 C C . TRP B 1 83 ? -37.076 28.902 30.654 1 39.259 48 TRP D C 1
ATOM 3470 O O . TRP B 1 83 ? -36.31 28.136 31.282 1 37.655 48 TRP D O 1
ATOM 3481 N N . VAL B 1 84 ? -37.442 28.709 29.386 1 39.319 49 VAL D N 1
ATOM 3482 C CA . VAL B 1 84 ? -36.85 27.646 28.585 1 37.543 49 VAL D CA 1
ATOM 3483 C C . VAL B 1 84 ? -35.848 28.184 27.574 1 38.021 49 VAL D C 1
ATOM 3484 O O . VAL B 1 84 ? -36.092 29.199 26.933 1 40.225 49 VAL D O 1
ATOM 3488 N N . ILE B 1 85 ? -34.71 27.487 27.424 1 36.597 50 ILE D N 1
ATOM 3489 C CA . ILE B 1 85 ? -33.686 27.821 26.447 1 37.072 50 ILE D CA 1
ATOM 3490 C C . ILE B 1 85 ? -33.875 26.909 25.243 1 36.475 50 ILE D C 1
ATOM 3491 O O . ILE B 1 85 ? -33.866 25.679 25.428 1 35.308 50 ILE D O 1
ATOM 3496 N N . THR B 1 86 ? -34.03 27.486 24.047 1 38.092 51 THR D N 1
ATOM 3497 C CA . THR B 1 86 ? -34.445 26.726 22.858 1 38.249 51 THR D CA 1
ATOM 3498 C C . THR B 1 86 ? -33.321 26.65 21.829 1 38.802 51 THR D C 1
ATOM 3499 O O . THR B 1 86 ? -33.505 26.145 20.739 1 39.232 51 THR D O 1
ATOM 3503 N N . ASP B 1 87 ? -32.175 27.195 22.188 1 40.083 52 ASP D N 1
ATOM 3504 C CA . ASP B 1 87 ? -31.042 27.371 21.295 1 42.2 52 ASP D CA 1
ATOM 3505 C C . ASP B 1 87 ? -29.85 26.596 21.865 1 40.424 52 ASP D C 1
ATOM 3506 O O . ASP B 1 87 ? -29.527 26.817 23.047 1 39.065 52 ASP D O 1
ATOM 3511 N N . ASP B 1 88 ? -29.274 25.707 21.023 1 39.658 53 ASP D N 1
ATOM 3512 C CA . ASP B 1 88 ? -28.24 24.769 21.428 1 39.851 53 ASP D CA 1
ATOM 3513 C C . ASP B 1 88 ? -27.023 25.537 21.953 1 38.852 53 ASP D C 1
ATOM 3514 O O . ASP B 1 88 ? -26.522 25.297 23.055 1 39.423 53 ASP D O 1
ATOM 3519 N N . ALA B 1 89 ? -26.506 26.446 21.156 1 39.755 54 ALA D N 1
ATOM 3520 C CA . ALA B 1 89 ? -25.316 27.161 21.615 1 39.804 54 ALA D CA 1
ATOM 3521 C C . ALA B 1 89 ? -25.568 27.861 22.967 1 39.95 54 ALA D C 1
ATOM 3522 O O . ALA B 1 89 ? -24.765 27.857 23.902 1 39.131 54 ALA D O 1
ATOM 3524 N N . LEU B 1 90 ? -26.673 28.584 23.071 1 40.305 55 LEU D N 1
ATOM 3525 C CA . LEU B 1 90 ? -26.907 29.358 24.275 1 41.618 55 LEU D CA 1
ATOM 3526 C C . LEU B 1 90 ? -27.128 28.415 25.465 1 39.7 55 LEU D C 1
ATOM 3527 O O . LEU B 1 90 ? -26.67 28.751 26.554 1 39.299 55 LEU D O 1
ATOM 3532 N N . ALA B 1 91 ? -27.745 27.254 25.228 1 37.483 56 ALA D N 1
ATOM 3533 C CA . ALA B 1 91 ? -27.976 26.211 26.231 1 37.56 56 ALA D CA 1
ATOM 3534 C C . ALA B 1 91 ? -26.648 25.714 26.804 1 37.146 56 ALA D C 1
ATOM 3535 O O . ALA B 1 91 ? -26.484 25.578 28.023 1 35.945 56 ALA D O 1
ATOM 3537 N N . ARG B 1 92 ? -25.687 25.47 25.904 1 36.594 57 ARG D N 1
ATOM 3538 C CA . ARG B 1 92 ? -24.349 25.059 26.344 1 35.214 57 ARG D CA 1
ATOM 3539 C C . ARG B 1 92 ? -23.664 26.167 27.162 1 37.992 57 ARG D C 1
ATOM 3540 O O . ARG B 1 92 ? -22.984 25.852 28.124 1 37.419 57 ARG D O 1
ATOM 3548 N N . GLU B 1 93 ? -23.864 27.444 26.838 1 38.426 58 GLU D N 1
ATOM 3549 C CA . GLU B 1 93 ? -23.307 28.498 27.665 1 41.554 58 GLU D CA 1
ATOM 3550 C C . GLU B 1 93 ? -23.94 28.471 29.05 1 38.984 58 GLU D C 1
ATOM 3551 O O . GLU B 1 93 ? -23.204 28.592 30.017 1 38.04 58 GLU D O 1
ATOM 3557 N N . VAL B 1 94 ? -25.27 28.313 29.125 1 37.344 59 VAL D N 1
ATOM 3558 C CA . VAL B 1 94 ? -25.968 28.367 30.397 1 37.4 59 VAL D CA 1
ATOM 3559 C C . VAL B 1 94 ? -25.499 27.212 31.277 1 35.127 59 VAL D C 1
ATOM 3560 O O . VAL B 1 94 ? -25.277 27.402 32.463 1 34.952 59 VAL D O 1
ATOM 3564 N N . LEU B 1 95 ? -25.347 26.032 30.676 1 33.396 60 LEU D N 1
ATOM 3565 C CA . LEU B 1 95 ? -25.037 24.808 31.397 1 32.776 60 LEU D CA 1
ATOM 3566 C C . LEU B 1 95 ? -23.62 24.828 31.95 1 33.079 60 LEU D C 1
ATOM 3567 O O . LEU B 1 95 ? -23.342 24.081 32.861 1 33.527 60 LEU D O 1
ATOM 3572 N N . ALA B 1 96 ? -22.762 25.685 31.416 1 34.902 61 ALA D N 1
ATOM 3573 C CA . ALA B 1 96 ? -21.391 25.826 31.887 1 37.066 61 ALA D CA 1
ATOM 3574 C C . ALA B 1 96 ? -21.219 27.12 32.681 1 38.164 61 ALA D C 1
ATOM 3575 O O . ALA B 1 96 ? -20.116 27.454 33.088 1 39.738 61 ALA D O 1
ATOM 3577 N N . ASP B 1 97 ? -22.307 27.88 32.884 1 38.761 62 ASP D N 1
ATOM 3578 C CA . ASP B 1 97 ? -22.252 29.152 33.584 1 40.593 62 ASP D CA 1
ATOM 3579 C C . ASP B 1 97 ? -22.509 28.924 35.071 1 40.692 62 ASP D C 1
ATOM 3580 O O . ASP B 1 97 ? -23.649 28.545 35.459 1 40.877 62 ASP D O 1
ATOM 3585 N N . PRO B 1 98 ? -21.515 29.26 35.938 1 41.852 63 PRO D N 1
ATOM 3586 C CA . PRO B 1 98 ? -21.648 29.007 37.376 1 41.783 63 PRO D CA 1
ATOM 3587 C C . PRO B 1 98 ? -22.785 29.782 38.072 1 41.638 63 PRO D C 1
ATOM 3588 O O . PRO B 1 98 ? -23.121 29.489 39.208 1 42.009 63 PRO D O 1
ATOM 3592 N N . ARG B 1 99 ? -23.38 30.772 37.391 1 42.65 64 ARG D N 1
ATOM 3593 C CA . ARG B 1 99 ? -24.488 31.541 37.952 1 43.548 64 ARG D CA 1
ATOM 3594 C C . ARG B 1 99 ? -25.822 30.777 37.883 1 41.945 64 ARG D C 1
ATOM 3595 O O . ARG B 1 99 ? -26.769 31.179 38.558 1 41.836 64 ARG D O 1
ATOM 3603 N N . PHE B 1 100 ? -25.876 29.671 37.131 1 39.499 65 PHE D N 1
ATOM 3604 C CA . PHE B 1 100 ? -27.07 28.843 37.098 1 38.941 65 PHE D CA 1
ATOM 3605 C C . PHE B 1 100 ? -26.753 27.579 37.905 1 36.916 65 PHE D C 1
ATOM 3606 O O . PHE B 1 100 ? -25.997 26.746 37.464 1 35.282 65 PHE D O 1
ATOM 3614 N N . VAL B 1 101 ? -27.41 27.395 39.056 1 36.532 66 VAL D N 1
ATOM 3615 C CA . VAL B 1 101 ? -27.031 26.382 40.022 1 35.08 66 VAL D CA 1
ATOM 3616 C C . VAL B 1 101 ? -28.181 25.414 40.239 1 33.754 66 VAL D C 1
ATOM 3617 O O . VAL B 1 101 ? -29.347 25.739 39.997 1 33.77 66 VAL D O 1
ATOM 3621 N N . LYS B 1 102 ? -27.857 24.257 40.775 1 31.982 67 LYS D N 1
ATOM 3622 C CA . LYS B 1 102 ? -28.855 23.252 41.063 1 31.66 67 LYS D CA 1
ATOM 3623 C C . LYS B 1 102 ? -29.577 23.566 42.372 1 33.151 67 LYS D C 1
ATOM 3624 O O . LYS B 1 102 ? -30.7 23.084 42.576 1 32.783 67 LYS D O 1
ATOM 3630 N N . ASP B 1 103 ? -28.955 24.377 43.23 1 33.79 68 ASP D N 1
ATOM 3631 C CA . ASP B 1 103 ? -29.345 24.601 44.611 1 35.782 68 ASP D CA 1
ATOM 3632 C C . ASP B 1 103 ? -30.863 24.566 44.823 1 36.588 68 ASP D C 1
ATOM 3633 O O . ASP B 1 103 ? -31.539 25.559 44.514 1 36.841 68 ASP D O 1
ATOM 3638 N N . PRO B 1 104 ? -31.432 23.478 45.387 1 36.973 69 PRO D N 1
ATOM 3639 C CA . PRO B 1 104 ? -32.912 23.343 45.45 1 38.114 69 PRO D CA 1
ATOM 3640 C C . PRO B 1 104 ? -33.549 24.326 46.431 1 40.669 69 PRO D C 1
ATOM 3641 O O . PRO B 1 104 ? -34.748 24.582 46.361 1 41.82 69 PRO D O 1
ATOM 3645 N N . ASP B 1 105 ? -32.744 24.904 47.325 1 41.815 70 ASP D N 1
ATOM 3646 C CA . ASP B 1 105 ? -33.208 25.963 48.21 1 45.338 70 ASP D CA 1
ATOM 3647 C C . ASP B 1 105 ? -33.579 27.24 47.461 1 45.37 70 ASP D C 1
ATOM 3648 O O . ASP B 1 105 ? -34.273 28.085 48.058 1 47.456 70 ASP D O 1
ATOM 3653 N N . LEU B 1 106 ? -33.162 27.398 46.185 1 42.694 71 LEU D N 1
ATOM 3654 C CA . LEU B 1 106 ? -33.527 28.593 45.41 1 43.419 71 LEU D CA 1
ATOM 3655 C C . LEU B 1 106 ? -34.913 28.446 44.773 1 43.052 71 LEU D C 1
ATOM 3656 O O . LEU B 1 106 ? -35.446 29.4 44.194 1 43.898 71 LEU D O 1
ATOM 3661 N N . ALA B 1 107 ? -35.479 27.245 44.841 1 41.776 72 ALA D N 1
ATOM 3662 C CA . ALA B 1 107 ? -36.766 26.964 44.225 1 42.65 72 ALA D CA 1
ATOM 3663 C C . ALA B 1 107 ? -37.887 27.731 44.937 1 45.544 72 ALA D C 1
ATOM 3664 O O . ALA B 1 107 ? -37.811 28.009 46.132 1 46.527 72 ALA D O 1
ATOM 3666 N N . PRO B 1 108 ? -38.973 28.085 44.247 1 47.769 73 PRO D N 1
ATOM 3667 C CA . PRO B 1 108 ? -40.101 28.737 44.924 1 51.959 73 PRO D CA 1
ATOM 3668 C C . PRO B 1 108 ? -40.583 27.931 46.142 1 53.293 73 PRO D C 1
ATOM 3669 O O . PRO B 1 108 ? -40.722 26.714 46.03 1 50.992 73 PRO D O 1
ATOM 3673 N N . ALA B 1 109 ? -40.9 28.618 47.263 1 58.018 74 ALA D N 1
ATOM 3674 C CA . ALA B 1 109 ? -41.485 28.026 48.471 1 60.437 74 ALA D CA 1
ATOM 3675 C C . ALA B 1 109 ? -42.688 27.145 48.132 1 61.881 74 ALA D C 1
ATOM 3676 O O . ALA B 1 109 ? -42.897 26.104 48.753 1 63.727 74 ALA D O 1
ATOM 3678 N N . ALA B 1 110 ? -43.494 27.601 47.168 1 63.28 75 ALA D N 1
ATOM 3679 C CA . ALA B 1 110 ? -44.704 26.917 46.746 1 63.426 75 ALA D CA 1
ATOM 3680 C C . ALA B 1 110 ? -44.441 25.488 46.257 1 60.928 75 ALA D C 1
ATOM 3681 O O . ALA B 1 110 ? -45.311 24.618 46.387 1 61.077 75 ALA D O 1
ATOM 3683 N N . TRP B 1 111 ? -43.254 25.246 45.688 1 55.497 76 TRP D N 1
ATOM 3684 C CA . TRP B 1 111 ? -42.959 23.979 45.049 1 53.209 76 TRP D CA 1
ATOM 3685 C C . TRP B 1 111 ? -42.701 22.885 46.08 1 55.748 76 TRP D C 1
ATOM 3686 O O . TRP B 1 111 ? -42.83 21.703 45.773 1 55.216 76 TRP D O 1
ATOM 3697 N N . ARG B 1 112 ? -42.258 23.253 47.27 1 59.468 77 ARG D N 1
ATOM 3698 C CA . ARG B 1 112 ? -41.822 22.257 48.228 1 60.678 77 ARG D CA 1
ATOM 3699 C C . ARG B 1 112 ? -43.022 21.515 48.758 1 64.337 77 ARG D C 1
ATOM 3700 O O . ARG B 1 112 ? -43.98 22.113 49.242 1 65.247 77 ARG D O 1
ATOM 3708 N N . GLY B 1 113 ? -42.95 20.217 48.549 1 64.45 78 GLY D N 1
ATOM 3709 C CA . GLY B 1 113 ? -44.039 19.34 48.891 1 66.306 78 GLY D CA 1
ATOM 3710 C C . GLY B 1 113 ? -44.974 19.095 47.706 1 69.86 78 GLY D C 1
ATOM 3711 O O . GLY B 1 113 ? -45.809 18.205 47.787 1 73.413 78 GLY D O 1
ATOM 3712 N N . VAL B 1 114 ? -44.835 19.846 46.604 1 68.239 79 VAL D N 1
ATOM 3713 C CA . VAL B 1 114 ? -45.758 19.727 45.484 1 67.44 79 VAL D CA 1
ATOM 3714 C C . VAL B 1 114 ? -45.095 19.321 44.156 1 69.66 79 VAL D C 1
ATOM 3715 O O . VAL B 1 114 ? -45.612 18.422 43.499 1 73.188 79 VAL D O 1
ATOM 3719 N N . ASP B 1 115 ? -43.981 19.964 43.74 1 66.023 80 ASP D N 1
ATOM 3720 C CA . ASP B 1 115 ? -43.527 19.871 42.355 1 64.221 80 ASP D CA 1
ATOM 3721 C C . ASP B 1 115 ? -43.009 18.47 42.034 1 66.062 80 ASP D C 1
ATOM 3722 O O . ASP B 1 115 ? -43.115 18.033 40.876 1 58.927 80 ASP D O 1
ATOM 3727 N N . ASP B 1 116 ? -42.359 17.813 43.009 1 64.469 81 ASP D N 1
ATOM 3728 C CA . ASP B 1 116 ? -41.967 16.42 42.807 1 66.714 81 ASP D CA 1
ATOM 3729 C C . ASP B 1 116 ? -40.875 16.263 41.718 1 56.226 81 ASP D C 1
ATOM 3730 O O . ASP B 1 116 ? -40.03 15.383 41.872 1 56.525 81 ASP D O 1
ATOM 3735 N N . GLY B 1 117 ? -40.887 17.064 40.626 1 47.204 82 GLY D N 1
ATOM 3736 C CA . GLY B 1 117 ? -39.759 17.261 39.727 1 44.027 82 GLY D CA 1
ATOM 3737 C C . GLY B 1 117 ? -38.661 18.04 40.444 1 40.478 82 GLY D C 1
ATOM 3738 O O . GLY B 1 117 ? -37.598 18.202 39.859 1 40.284 82 GLY D O 1
ATOM 3739 N N . LEU B 1 118 ? -38.955 18.564 41.664 1 39.078 83 LEU D N 1
ATOM 3740 C CA . LEU B 1 118 ? -37.933 19.299 42.427 1 38.005 83 LEU D CA 1
ATOM 3741 C C . LEU B 1 118 ? -37.053 18.296 43.164 1 35.908 83 LEU D C 1
ATOM 3742 O O . LEU B 1 118 ? -37.571 17.502 43.946 1 35.457 83 LEU D O 1
ATOM 3747 N N . ASP B 1 119 ? -35.712 18.327 42.939 1 34.197 84 ASP D N 1
ATOM 3748 C CA . ASP B 1 119 ? -34.839 17.325 43.557 1 33.802 84 ASP D CA 1
ATOM 3749 C C . ASP B 1 119 ? -34.236 17.921 44.825 1 34.371 84 ASP D C 1
ATOM 3750 O O . ASP B 1 119 ? -33.296 18.748 44.717 1 33.901 84 ASP D O 1
ATOM 3755 N N . ILE B 1 120 ? -34.806 17.572 46.006 1 34.493 85 ILE D N 1
ATOM 3756 C CA . ILE B 1 120 ? -34.505 18.359 47.203 1 35.442 85 ILE D CA 1
ATOM 3757 C C . ILE B 1 120 ? -34.263 17.417 48.373 1 35.497 85 ILE D C 1
ATOM 3758 O O . ILE B 1 120 ? -35.139 17.118 49.181 1 36.449 85 ILE D O 1
ATOM 3763 N N . PRO B 1 121 ? -33.058 16.832 48.486 1 34.152 86 PRO D N 1
ATOM 3764 C CA . PRO B 1 121 ? -32.722 16.038 49.664 1 34.506 86 PRO D CA 1
ATOM 3765 C C . PRO B 1 121 ? -32.682 16.89 50.923 1 35.59 86 PRO D C 1
ATOM 3766 O O . PRO B 1 121 ? -32.479 18.087 50.814 1 35.702 86 PRO D O 1
ATOM 3770 N N . VAL B 1 122 ? -32.727 16.258 52.099 1 36.608 87 VAL D N 1
ATOM 3771 C CA . VAL B 1 122 ? -32.469 16.968 53.328 1 38.543 87 VAL D CA 1
ATOM 3772 C C . VAL B 1 122 ? -31.081 17.599 53.226 1 38.184 87 VAL D C 1
ATOM 3773 O O . VAL B 1 122 ? -30.197 17.027 52.567 1 36.555 87 VAL D O 1
ATOM 3777 N N . PRO B 1 123 ? -30.858 18.787 53.828 1 39.65 88 PRO D N 1
ATOM 3778 C CA . PRO B 1 123 ? -29.585 19.495 53.68 1 39.547 88 PRO D CA 1
ATOM 3779 C C . PRO B 1 123 ? -28.318 18.633 53.85 1 39.263 88 PRO D C 1
ATOM 3780 O O . PRO B 1 123 ? -27.396 18.754 53.06 1 37.879 88 PRO D O 1
ATOM 3784 N N . GLU B 1 124 ? -28.292 17.767 54.871 1 40.57 89 GLU D N 1
ATOM 3785 C CA . GLU B 1 124 ? -27.116 16.991 55.224 1 41.027 89 GLU D CA 1
ATOM 3786 C C . GLU B 1 124 ? -26.809 15.859 54.242 1 39.004 89 GLU D C 1
ATOM 3787 O O . GLU B 1 124 ? -25.696 15.275 54.316 1 38.365 89 GLU D O 1
ATOM 3793 N N . LEU B 1 125 ? -27.726 15.584 53.318 1 37.208 90 LEU D N 1
ATOM 3794 C CA . LEU B 1 125 ? -27.439 14.596 52.286 1 35.841 90 LEU D CA 1
ATOM 3795 C C . LEU B 1 125 ? -27.214 15.256 50.923 1 33.414 90 LEU D C 1
ATOM 3796 O O . LEU B 1 125 ? -26.846 14.567 49.979 1 31.963 90 LEU D O 1
ATOM 3801 N N . ARG B 1 126 ? -27.369 16.58 50.803 1 32.893 91 ARG D N 1
ATOM 3802 C CA . ARG B 1 126 ? -27.075 17.237 49.541 1 32.003 91 ARG D CA 1
ATOM 3803 C C . ARG B 1 126 ? -25.584 17.047 49.141 1 31.356 91 ARG D C 1
ATOM 3804 O O . ARG B 1 126 ? -25.338 16.901 47.95 1 30.382 91 ARG D O 1
ATOM 3812 N N . PRO B 1 127 ? -24.583 17.088 50.063 1 31.976 92 PRO D N 1
ATOM 3813 C CA . PRO B 1 127 ? -23.152 16.849 49.719 1 31.543 92 PRO D CA 1
ATOM 3814 C C . PRO B 1 127 ? -22.861 15.471 49.139 1 30.482 92 PRO D C 1
ATOM 3815 O O . PRO B 1 127 ? -21.805 15.29 48.524 1 30.224 92 PRO D O 1
ATOM 3819 N N . PHE B 1 128 ? -23.853 14.549 49.253 1 30.29 93 PHE D N 1
ATOM 3820 C CA . PHE B 1 128 ? -23.788 13.173 48.77 1 29.327 93 PHE D CA 1
ATOM 3821 C C . PHE B 1 128 ? -24.615 12.96 47.515 1 28.022 93 PHE D C 1
ATOM 3822 O O . PHE B 1 128 ? -24.738 11.819 47.062 1 27.766 93 PHE D O 1
ATOM 3830 N N . THR B 1 129 ? -25.144 14.055 46.934 1 27.41 94 THR D N 1
ATOM 3831 C CA . THR B 1 129 ? -26.095 13.977 45.842 1 26.559 94 THR D CA 1
ATOM 3832 C C . THR B 1 129 ? -25.518 14.766 44.658 1 26.235 94 THR D C 1
ATOM 3833 O O . THR B 1 129 ? -25.531 16.012 44.712 1 26.784 94 THR D O 1
ATOM 3837 N N . LEU B 1 130 ? -25.053 14.047 43.593 1 25.334 95 LEU D N 1
ATOM 3838 C CA . LEU B 1 130 ? -24.47 14.665 42.393 1 25.064 95 LEU D CA 1
ATOM 3839 C C . LEU B 1 130 ? -25.387 15.772 41.834 1 25.243 95 LEU D C 1
ATOM 3840 O O . LEU B 1 130 ? -24.912 16.839 41.422 1 25.121 95 LEU D O 1
ATOM 3845 N N . ILE B 1 131 ? -26.698 15.497 41.802 1 25.399 96 ILE D N 1
ATOM 3846 C CA . ILE B 1 131 ? -27.579 16.481 41.19 1 26.292 96 ILE D CA 1
ATOM 3847 C C . ILE B 1 131 ? -27.92 17.704 42.066 1 27.671 96 ILE D C 1
ATOM 3848 O O . ILE B 1 131 ? -28.598 18.631 41.561 1 28.299 96 ILE D O 1
ATOM 3853 N N . ALA B 1 132 ? -27.478 17.778 43.315 1 28.102 97 ALA D N 1
ATOM 3854 C CA . ALA B 1 132 ? -27.957 18.847 44.184 1 29.484 97 ALA D CA 1
ATOM 3855 C C . ALA B 1 132 ? -26.865 19.861 44.497 1 29.949 97 ALA D C 1
ATOM 3856 O O . ALA B 1 132 ? -27.12 20.854 45.168 1 30.647 97 ALA D O 1
ATOM 3858 N N . VAL B 1 133 ? -25.651 19.678 43.963 1 29.375 98 VAL D N 1
ATOM 3859 C CA . VAL B 1 133 ? -24.538 20.542 44.308 1 29.715 98 VAL D CA 1
ATOM 3860 C C . VAL B 1 133 ? -23.824 21.059 43.058 1 29.526 98 VAL D C 1
ATOM 3861 O O . VAL B 1 133 ? -23.981 20.495 41.992 1 28.123 98 VAL D O 1
ATOM 3865 N N . ASP B 1 134 ? -23.026 22.128 43.238 1 30.489 99 ASP D N 1
ATOM 3866 C CA . ASP B 1 134 ? -22.165 22.668 42.183 1 31.958 99 ASP D CA 1
ATOM 3867 C C . ASP B 1 134 ? -20.799 22.932 42.793 1 32.66 99 ASP D C 1
ATOM 3868 O O . ASP B 1 134 ? -20.621 22.688 43.979 1 32.81 99 ASP D O 1
ATOM 3873 N N . GLY B 1 135 ? -19.896 23.533 42.021 1 33.352 100 GLY D N 1
ATOM 3874 C CA . GLY B 1 135 ? -18.625 24.005 42.548 1 34.426 100 GLY D CA 1
ATOM 3875 C C . GLY B 1 135 ? -17.806 22.867 43.178 1 34.365 100 GLY D C 1
ATOM 3876 O O . GLY B 1 135 ? -17.898 21.745 42.703 1 32.316 100 GLY D O 1
ATOM 3877 N N . GLU B 1 136 ? -17.124 23.167 44.3 1 35.39 101 GLU D N 1
ATOM 3878 C CA . GLU B 1 136 ? -16.146 22.232 44.88 1 37.685 101 GLU D CA 1
ATOM 3879 C C . GLU B 1 136 ? -16.864 20.979 45.377 1 35.738 101 GLU D C 1
ATOM 3880 O O . GLU B 1 136 ? -16.352 19.887 45.236 1 35.646 101 GLU D O 1
ATOM 3886 N N . ALA B 1 137 ? -18.063 21.127 45.936 1 33.842 102 ALA D N 1
ATOM 3887 C CA . ALA B 1 137 ? -18.798 19.981 46.438 1 32.394 102 ALA D CA 1
ATOM 3888 C C . ALA B 1 137 ? -19.16 19.004 45.317 1 30.326 102 ALA D C 1
ATOM 3889 O O . ALA B 1 137 ? -19.174 17.772 45.543 1 29.037 102 ALA D O 1
ATOM 3891 N N . HIS B 1 138 ? -19.479 19.577 44.136 1 29.54 103 HIS D N 1
ATOM 3892 C CA . HIS B 1 138 ? -19.787 18.775 42.969 1 28.642 103 HIS D CA 1
ATOM 3893 C C . HIS B 1 138 ? -18.506 18.139 42.436 1 28.323 103 HIS D C 1
ATOM 3894 O O . HIS B 1 138 ? -18.496 16.951 42.152 1 28.3 103 HIS D O 1
ATOM 3901 N N . ARG B 1 139 ? -17.432 18.925 42.338 1 29.568 104 ARG D N 1
ATOM 3902 C CA . ARG B 1 139 ? -16.197 18.326 41.795 1 30.177 104 ARG D CA 1
ATOM 3903 C C . ARG B 1 139 ? -15.743 17.144 42.649 1 29.89 104 ARG D C 1
ATOM 3904 O O . ARG B 1 139 ? -15.27 16.134 42.133 1 28.943 104 ARG D O 1
ATOM 3912 N N . ARG B 1 140 ? -15.864 17.244 43.98 1 31.003 105 ARG D N 1
ATOM 3913 C CA . ARG B 1 140 ? -15.52 16.126 44.877 1 30.881 105 ARG D CA 1
ATOM 3914 C C . ARG B 1 140 ? -16.288 14.857 44.529 1 29.448 105 ARG D C 1
ATOM 3915 O O . ARG B 1 140 ? -15.764 13.76 44.479 1 28.843 105 ARG D O 1
ATOM 3923 N N . LEU B 1 141 ? -17.598 15.005 44.307 1 27.927 106 LEU D N 1
ATOM 3924 C CA . LEU B 1 141 ? -18.444 13.886 43.949 1 27.315 106 LEU D CA 1
ATOM 3925 C C . LEU B 1 141 ? -18.062 13.283 42.608 1 26.442 106 LEU D C 1
ATOM 3926 O O . LEU B 1 141 ? -18.07 12.071 42.44 1 26.252 106 LEU D O 1
ATOM 3931 N N . ARG B 1 142 ? -17.711 14.134 41.647 1 26.671 107 ARG D N 1
ATOM 3932 C CA . ARG B 1 142 ? -17.309 13.659 40.314 1 26.671 107 ARG D CA 1
ATOM 3933 C C . ARG B 1 142 ? -15.982 12.903 40.427 1 26.501 107 ARG D C 1
ATOM 3934 O O . ARG B 1 142 ? -15.783 11.844 39.82 1 25.712 107 ARG D O 1
ATOM 3942 N N . ARG B 1 143 ? -15.097 13.374 41.293 1 28.348 108 ARG D N 1
ATOM 3943 C CA . ARG B 1 143 ? -13.861 12.621 41.584 1 29.302 108 ARG D CA 1
ATOM 3944 C C . ARG B 1 143 ? -14.115 11.243 42.215 1 29.689 108 ARG D C 1
ATOM 3945 O O . ARG B 1 143 ? -13.396 10.256 41.957 1 29.933 108 ARG D O 1
ATOM 3953 N N . ILE B 1 144 ? -15.088 11.146 43.133 1 28.715 109 ILE D N 1
ATOM 3954 C CA . ILE B 1 144 ? -15.384 9.885 43.782 1 28.979 109 ILE D CA 1
ATOM 3955 C C . ILE B 1 144 ? -15.912 8.875 42.751 1 27.954 109 ILE D C 1
ATOM 3956 O O . ILE B 1 144 ? -15.576 7.694 42.82 1 27.805 109 ILE D O 1
ATOM 3961 N N . HIS B 1 145 ? -16.795 9.324 41.841 1 27.5 110 HIS D N 1
ATOM 3962 C CA . HIS B 1 145 ? -17.459 8.452 40.862 1 27.296 110 HIS D CA 1
ATOM 3963 C C . HIS B 1 145 ? -16.589 8.05 39.649 1 28.268 110 HIS D C 1
ATOM 3964 O O . HIS B 1 145 ? -16.768 6.961 39.119 1 28.167 110 HIS D O 1
ATOM 3971 N N . ALA B 1 146 ? -15.627 8.892 39.245 1 29.686 111 ALA D N 1
ATOM 3972 C CA . ALA B 1 146 ? -14.823 8.665 38.046 1 31.33 111 ALA D CA 1
ATOM 3973 C C . ALA B 1 146 ? -14.142 7.299 38.034 1 31.87 111 ALA D C 1
ATOM 3974 O O . ALA B 1 146 ? -14.358 6.551 37.101 1 34.207 111 ALA D O 1
ATOM 3976 N N . PRO B 1 147 ? -13.393 6.874 39.043 1 35.547 112 PRO D N 1
ATOM 3977 C CA . PRO B 1 147 ? -12.74 5.57 38.953 1 38.136 112 PRO D CA 1
ATOM 3978 C C . PRO B 1 147 ? -13.743 4.429 38.907 1 37.315 112 PRO D C 1
ATOM 3979 O O . PRO B 1 147 ? -13.54 3.435 38.24 1 37.461 112 PRO D O 1
ATOM 3983 N N . ALA B 1 148 ? -14.893 4.607 39.546 1 37.583 113 ALA D N 1
ATOM 3984 C CA . ALA B 1 148 ? -15.896 3.557 39.546 1 36.528 113 ALA D CA 1
ATOM 3985 C C . ALA B 1 148 ? -16.498 3.351 38.159 1 34.554 113 ALA D C 1
ATOM 3986 O O . ALA B 1 148 ? -17.013 2.27 37.868 1 35.139 113 ALA D O 1
ATOM 3988 N N . PHE B 1 149 ? -16.573 4.41 37.331 1 32.41 114 PHE D N 1
ATOM 3989 C CA . PHE B 1 149 ? -17.122 4.289 35.995 1 33.042 114 PHE D CA 1
ATOM 3990 C C . PHE B 1 149 ? -16.066 4.112 34.899 1 34.116 114 PHE D C 1
ATOM 3991 O O . PHE B 1 149 ? -16.403 4.197 33.745 1 36.918 114 PHE D O 1
ATOM 3999 N N . ASN B 1 150 ? -14.801 3.885 35.25 1 35.401 115 ASN D N 1
ATOM 4000 C CA . ASN B 1 150 ? -13.733 3.522 34.302 1 36.581 115 ASN D CA 1
ATOM 4001 C C . ASN B 1 150 ? -14.256 2.629 33.183 1 34.46 115 ASN D C 1
ATOM 4002 O O . ASN B 1 150 ? -14.576 1.484 33.441 1 35.052 115 ASN D O 1
ATOM 4007 N N . PRO B 1 151 ? -14.323 3.088 31.919 1 32.995 116 PRO D N 1
ATOM 4008 C CA . PRO B 1 151 ? -14.804 2.297 30.798 1 34.061 116 PRO D CA 1
ATOM 4009 C C . PRO B 1 151 ? -14.138 0.945 30.574 1 37.248 116 PRO D C 1
ATOM 4010 O O . PRO B 1 151 ? -14.744 -0.008 30.112 1 37.04 116 PRO D O 1
ATOM 4014 N N . ARG B 1 152 ? -12.88 0.833 30.94 1 40.192 117 ARG D N 1
ATOM 4015 C CA . ARG B 1 152 ? -12.205 -0.447 30.83 1 45.875 117 ARG D CA 1
ATOM 4016 C C . ARG B 1 152 ? -12.798 -1.469 31.794 1 42.121 117 ARG D C 1
ATOM 4017 O O . ARG B 1 152 ? -12.888 -2.642 31.445 1 42 117 ARG D O 1
ATOM 4025 N N . ARG B 1 153 ? -13.234 -1.002 32.974 1 41.23 118 ARG D N 1
ATOM 4026 C CA . ARG B 1 153 ? -13.759 -1.869 34.024 1 42.814 118 ARG D CA 1
ATOM 4027 C C . ARG B 1 153 ? -15.143 -2.363 33.597 1 40.551 118 ARG D C 1
ATOM 4028 O O . ARG B 1 153 ? -15.456 -3.539 33.814 1 39.624 118 ARG D O 1
ATOM 4036 N N . LEU B 1 154 ? -15.915 -1.461 32.976 1 38.855 119 LEU D N 1
ATOM 4037 C CA . LEU B 1 154 ? -17.234 -1.798 32.429 1 37.046 119 LEU D CA 1
ATOM 4038 C C . LEU B 1 154 ? -17.15 -2.873 31.345 1 39.033 119 LEU D C 1
ATOM 4039 O O . LEU B 1 154 ? -17.944 -3.843 31.345 1 37.87 119 LEU D O 1
ATOM 4044 N N . ALA B 1 155 ? -16.239 -2.696 30.396 1 37.699 120 ALA D N 1
ATOM 4045 C CA . ALA B 1 155 ? -16.034 -3.65 29.318 1 39.324 120 ALA D CA 1
ATOM 4046 C C . ALA B 1 155 ? -15.749 -5.085 29.761 1 42.34 120 ALA D C 1
ATOM 4047 O O . ALA B 1 155 ? -16.183 -6.03 29.068 1 42.359 120 ALA D O 1
ATOM 4049 N N . GLU B 1 156 ? -15.059 -5.273 30.88 1 40.931 121 GLU D N 1
ATOM 4050 C CA . GLU B 1 156 ? -14.805 -6.607 31.412 1 43.927 121 GLU D CA 1
ATOM 4051 C C . GLU B 1 156 ? -16.11 -7.361 31.738 1 43.552 121 GLU D C 1
ATOM 4052 O O . GLU B 1 156 ? -16.094 -8.583 31.935 1 44.963 121 GLU D O 1
ATOM 4058 N N . ARG B 1 157 ? -17.207 -6.6 31.877 1 42.51 122 ARG D N 1
ATOM 4059 C CA . ARG B 1 157 ? -18.489 -7.128 32.314 1 42.449 122 ARG D CA 1
ATOM 4060 C C . ARG B 1 157 ? -19.407 -7.33 31.112 1 39.371 122 ARG D C 1
ATOM 4061 O O . ARG B 1 157 ? -20.595 -7.646 31.319 1 37.849 122 ARG D O 1
ATOM 4069 N N . THR B 1 158 ? -18.886 -7.176 29.875 1 36.172 123 THR D N 1
ATOM 4070 C CA . THR B 1 158 ? -19.715 -7.287 28.674 1 36.456 123 THR D CA 1
ATOM 4071 C C . THR B 1 158 ? -20.361 -8.672 28.599 1 36.556 123 THR D C 1
ATOM 4072 O O . THR B 1 158 ? -21.509 -8.789 28.243 1 34.228 123 THR D O 1
ATOM 4076 N N . ASP B 1 159 ? -19.58 -9.744 28.84 1 37.273 124 ASP D N 1
ATOM 4077 C CA . ASP B 1 159 ? -20.219 -11.062 28.746 1 39.915 124 ASP D CA 1
ATOM 4078 C C . ASP B 1 159 ? -21.379 -11.238 29.736 1 38.051 124 ASP D C 1
ATOM 4079 O O . ASP B 1 159 ? -22.409 -11.852 29.408 1 36.583 124 ASP D O 1
ATOM 4084 N N . ARG B 1 160 ? -21.207 -10.738 30.956 1 36.973 125 ARG D N 1
ATOM 4085 C CA . ARG B 1 160 ? -22.237 -10.811 31.978 1 37.448 125 ARG D CA 1
ATOM 4086 C C . ARG B 1 160 ? -23.468 -9.964 31.613 1 34.378 125 ARG D C 1
ATOM 4087 O O . ARG B 1 160 ? -24.608 -10.388 31.839 1 34.217 125 ARG D O 1
ATOM 4095 N N . ILE B 1 161 ? -23.231 -8.783 31.056 1 31.745 126 ILE D N 1
ATOM 4096 C CA . ILE B 1 161 ? -24.309 -7.944 30.576 1 30.148 126 ILE D CA 1
ATOM 4097 C C . ILE B 1 161 ? -25.132 -8.692 29.499 1 30.178 126 ILE D C 1
ATOM 4098 O O . ILE B 1 161 ? -26.372 -8.68 29.579 1 29.748 126 ILE D O 1
ATOM 4103 N N . ALA B 1 162 ? -24.442 -9.375 28.561 1 30.725 127 ALA D N 1
ATOM 4104 C CA . ALA B 1 162 ? -25.044 -10.157 27.484 1 31.312 127 ALA D CA 1
ATOM 4105 C C . ALA B 1 162 ? -25.878 -11.276 28.079 1 32.465 127 ALA D C 1
ATOM 4106 O O . ALA B 1 162 ? -26.994 -11.545 27.592 1 32.359 127 ALA D O 1
ATOM 4108 N N . ALA B 1 163 ? -25.347 -11.894 29.129 1 33.182 128 ALA D N 1
ATOM 4109 C CA . ALA B 1 163 ? -26.014 -13.02 29.742 1 34.669 128 ALA D CA 1
ATOM 4110 C C . ALA B 1 163 ? -27.302 -12.56 30.419 1 33.93 128 ALA D C 1
ATOM 4111 O O . ALA B 1 163 ? -28.299 -13.298 30.324 1 34.717 128 ALA D O 1
ATOM 4113 N N . ILE B 1 164 ? -27.279 -11.431 31.125 1 32.622 129 ILE D N 1
ATOM 4114 C CA . ILE B 1 164 ? -28.477 -10.899 31.764 1 32.462 129 ILE D CA 1
ATOM 4115 C C . ILE B 1 164 ? -29.563 -10.582 30.717 1 31.806 129 ILE D C 1
ATOM 4116 O O . ILE B 1 164 ? -30.744 -11.033 30.855 1 32.602 129 ILE D O 1
ATOM 4121 N N . ALA B 1 165 ? -29.151 -9.931 29.625 1 30.335 130 ALA D N 1
ATOM 4122 C CA . ALA B 1 165 ? -30.079 -9.635 28.544 1 30.227 130 ALA D CA 1
ATOM 4123 C C . ALA B 1 165 ? -30.661 -10.936 27.965 1 31.994 130 ALA D C 1
ATOM 4124 O O . ALA B 1 165 ? -31.898 -11.071 27.741 1 32.93 130 ALA D O 1
ATOM 4126 N N . GLY B 1 166 ? -29.781 -11.92 27.71 1 32.899 131 GLY D N 1
ATOM 4127 C CA . GLY B 1 166 ? -30.202 -13.176 27.119 1 35.106 131 GLY D CA 1
ATOM 4128 C C . GLY B 1 166 ? -31.145 -13.96 28.021 1 36.521 131 GLY D C 1
ATOM 4129 O O . GLY B 1 166 ? -32.114 -14.585 27.522 1 37.215 131 GLY D O 1
ATOM 4130 N N . ARG B 1 167 ? -30.855 -13.982 29.324 1 36.81 132 ARG D N 1
ATOM 4131 C CA . ARG B 1 167 ? -31.728 -14.685 30.261 1 39.187 132 ARG D CA 1
ATOM 4132 C C . ARG B 1 167 ? -33.142 -14.06 30.222 1 37.639 132 ARG D C 1
ATOM 4133 O O . ARG B 1 167 ? -34.171 -14.8 30.131 1 38.625 132 ARG D O 1
ATOM 4141 N N . LEU B 1 168 ? -33.205 -12.73 30.389 1 35.805 133 LEU D N 1
ATOM 4142 C CA . LEU B 1 168 ? -34.485 -12.004 30.379 1 35.429 133 LEU D CA 1
ATOM 4143 C C . LEU B 1 168 ? -35.278 -12.311 29.107 1 35.762 133 LEU D C 1
ATOM 4144 O O . LEU B 1 168 ? -36.488 -12.613 29.178 1 36.107 133 LEU D O 1
ATOM 4149 N N . LEU B 1 169 ? -34.618 -12.219 27.943 1 35.073 134 LEU D N 1
ATOM 4150 C CA . LEU B 1 169 ? -35.31 -12.424 26.664 1 35.66 134 LEU D CA 1
ATOM 4151 C C . LEU B 1 169 ? -35.768 -13.872 26.442 1 37.669 134 LEU D C 1
ATOM 4152 O O . LEU B 1 169 ? -36.86 -14.145 25.887 1 38.516 134 LEU D O 1
ATOM 4157 N N . THR B 1 170 ? -34.949 -14.859 26.841 1 38.851 135 THR D N 1
ATOM 4158 C CA . THR B 1 170 ? -35.325 -16.244 26.774 1 41.7 135 THR D CA 1
ATOM 4159 C C . THR B 1 170 ? -36.562 -16.495 27.653 1 42.293 135 THR D C 1
ATOM 4160 O O . THR B 1 170 ? -37.47 -17.251 27.264 1 42.809 135 THR D O 1
ATOM 4164 N N . GLU B 1 171 ? -36.593 -15.908 28.857 1 41.603 136 GLU D N 1
ATOM 4165 C CA . GLU B 1 171 ? -37.742 -16.15 29.73 1 43.805 136 GLU D CA 1
ATOM 4166 C C . GLU B 1 171 ? -39.015 -15.608 29.082 1 42.109 136 GLU D C 1
ATOM 4167 O O . GLU B 1 171 ? -40.074 -16.259 29.137 1 43.526 136 GLU D O 1
ATOM 4173 N N . LEU B 1 172 ? -38.911 -14.4 28.512 1 39.558 137 LEU D N 1
ATOM 4174 C CA . LEU B 1 172 ? -40.012 -13.714 27.831 1 39.023 137 LEU D CA 1
ATOM 4175 C C . LEU B 1 172 ? -40.486 -14.498 26.606 1 39.638 137 LEU D C 1
ATOM 4176 O O . LEU B 1 172 ? -41.711 -14.749 26.451 1 40.243 137 LEU D O 1
ATOM 4181 N N . ALA B 1 173 ? -39.554 -14.98 25.779 1 39.192 138 ALA D N 1
ATOM 4182 C CA . ALA B 1 173 ? -39.914 -15.829 24.646 1 40.763 138 ALA D CA 1
ATOM 4183 C C . ALA B 1 173 ? -40.618 -17.108 25.114 1 43.146 138 ALA D C 1
ATOM 4184 O O . ALA B 1 173 ? -41.611 -17.551 24.529 1 44.094 138 ALA D O 1
ATOM 4186 N N . ASP B 1 174 ? -40.082 -17.751 26.141 1 44.202 139 ASP D N 1
ATOM 4187 C CA . ASP B 1 174 ? -40.689 -18.955 26.701 1 47.553 139 ASP D CA 1
ATOM 4188 C C . ASP B 1 174 ? -42.126 -18.675 27.21 1 47.141 139 ASP D C 1
ATOM 4189 O O . ASP B 1 174 ? -43.097 -19.398 26.942 1 48.425 139 ASP D O 1
ATOM 4194 N N . ALA B 1 175 ? -42.289 -17.553 27.929 1 44.91 140 ALA D N 1
ATOM 4195 C CA . ALA B 1 175 ? -43.589 -17.2 28.483 1 45.416 140 ALA D CA 1
ATOM 4196 C C . ALA B 1 175 ? -44.574 -16.948 27.333 1 45.471 140 ALA D C 1
ATOM 4197 O O . ALA B 1 175 ? -45.718 -17.238 27.452 1 46.96 140 ALA D O 1
ATOM 4199 N N . SER B 1 176 ? -44.129 -16.376 26.209 1 43.878 141 SER D N 1
ATOM 4200 C CA . SER B 1 176 ? -44.996 -16.085 25.071 1 44.145 141 SER D CA 1
ATOM 4201 C C . SER B 1 176 ? -45.382 -17.366 24.303 1 46.11 141 SER D C 1
ATOM 4202 O O . SER B 1 176 ? -46.535 -17.526 23.852 1 47.282 141 SER D O 1
ATOM 4205 N N . GLY B 1 177 ? -44.473 -18.352 24.23 1 46.612 142 GLY D N 1
ATOM 4206 C CA . GLY B 1 177 ? -44.808 -19.683 23.745 1 49.055 142 GLY D CA 1
ATOM 4207 C C . GLY B 1 177 ? -45.97 -20.297 24.549 1 51.183 142 GLY D C 1
ATOM 4208 O O . GLY B 1 177 ? -46.937 -20.896 24.012 1 53.47 142 GLY D O 1
ATOM 4209 N N . ARG B 1 178 ? -45.902 -20.112 25.876 1 50.996 143 ARG D N 1
ATOM 4210 C CA . ARG B 1 178 ? -46.874 -20.719 26.8 1 53.33 143 ARG D CA 1
ATOM 4211 C C . ARG B 1 178 ? -48.227 -19.991 26.764 1 53.634 143 ARG D C 1
ATOM 4212 O O . ARG B 1 178 ? -49.274 -20.613 26.895 1 55.696 143 ARG D O 1
ATOM 4220 N N . SER B 1 179 ? -48.196 -18.644 26.679 1 51.456 144 SER D N 1
ATOM 4221 C CA . SER B 1 179 ? -49.402 -17.84 26.814 1 51.873 144 SER D CA 1
ATOM 4222 C C . SER B 1 179 ? -50.095 -17.612 25.476 1 52.104 144 SER D C 1
ATOM 4223 O O . SER B 1 179 ? -51.286 -17.464 25.491 1 53.523 144 SER D O 1
ATOM 4226 N N . GLY B 1 180 ? -49.393 -17.543 24.346 1 50.984 145 GLY D N 1
ATOM 4227 C CA . GLY B 1 180 ? -50.032 -17.163 23.101 1 51.439 145 GLY D CA 1
ATOM 4228 C C . GLY B 1 180 ? -50.137 -15.647 23.006 1 50.213 145 GLY D C 1
ATOM 4229 O O . GLY B 1 180 ? -50.771 -15.124 22.13 1 50.428 145 GLY D O 1
ATOM 4230 N N . LYS B 1 181 ? -49.422 -14.937 23.861 1 48.916 146 LYS D N 1
ATOM 4231 C CA . LYS B 1 181 ? -49.51 -13.491 23.838 1 48.556 146 LYS D CA 1
ATOM 4232 C C . LYS B 1 181 ? -48.15 -12.979 23.468 1 45.574 146 LYS D C 1
ATOM 4233 O O . LYS B 1 181 ? -47.151 -13.595 23.823 1 44.633 146 LYS D O 1
ATOM 4239 N N . PRO B 1 182 ? -48.072 -11.784 22.856 1 43.803 147 PRO D N 1
ATOM 4240 C CA . PRO B 1 182 ? -46.772 -11.213 22.622 1 41.509 147 PRO D CA 1
ATOM 4241 C C . PRO B 1 182 ? -46.058 -10.853 23.912 1 40.47 147 PRO D C 1
ATOM 4242 O O . PRO B 1 182 ? -46.699 -10.619 24.916 1 40.735 147 PRO D O 1
ATOM 4246 N N . ALA B 1 183 ? -44.737 -10.971 23.887 1 39.333 148 ALA D N 1
ATOM 4247 C CA . ALA B 1 183 ? -43.856 -10.492 24.948 1 38.547 148 ALA D CA 1
ATOM 4248 C C . ALA B 1 183 ? -43.914 -8.977 25.025 1 37.802 148 ALA D C 1
ATOM 4249 O O . ALA B 1 183 ? -43.847 -8.294 24.04 1 37.399 148 ALA D O 1
ATOM 4251 N N . GLU B 1 184 ? -44.159 -8.477 26.199 1 38.333 149 GLU D N 1
ATOM 4252 C CA . GLU B 1 184 ? -44.288 -7.05 26.364 1 37.201 149 GLU D CA 1
ATOM 4253 C C . GLU B 1 184 ? -42.973 -6.502 26.866 1 34.592 149 GLU D C 1
ATOM 4254 O O . GLU B 1 184 ? -42.722 -6.511 28.047 1 34.073 149 GLU D O 1
ATOM 4260 N N . LEU B 1 185 ? -42.217 -5.863 26.028 1 32.633 150 LEU D N 1
ATOM 4261 C CA . LEU B 1 185 ? -40.819 -5.64 26.404 1 31.111 150 LEU D CA 1
ATOM 4262 C C . LEU B 1 185 ? -40.604 -4.446 27.316 1 30.067 150 LEU D C 1
ATOM 4263 O O . LEU B 1 185 ? -39.501 -4.303 27.899 1 28.714 150 LEU D O 1
ATOM 4268 N N . ILE B 1 186 ? -41.569 -3.543 27.409 1 30.192 151 ILE D N 1
ATOM 4269 C CA . ILE B 1 186 ? -41.374 -2.405 28.29 1 30.124 151 ILE D CA 1
ATOM 4270 C C . ILE B 1 186 ? -41.41 -2.877 29.733 1 31.538 151 ILE D C 1
ATOM 4271 O O . ILE B 1 186 ? -40.45 -2.703 30.467 1 31.4 151 ILE D O 1
ATOM 4276 N N . GLY B 1 187 ? -42.487 -3.524 30.154 1 33.575 152 GLY D N 1
ATOM 4277 C CA . GLY B 1 187 ? -42.569 -4.063 31.517 1 35.55 152 GLY D CA 1
ATOM 4278 C C . GLY B 1 187 ? -41.663 -5.299 31.775 1 37.282 152 GLY D C 1
ATOM 4279 O O . GLY B 1 187 ? -41.218 -5.538 32.885 1 38.962 152 GLY D O 1
ATOM 4280 N N . GLY B 1 188 ? -41.323 -6.08 30.741 1 36.755 153 GLY D N 1
ATOM 4281 C CA . GLY B 1 188 ? -40.62 -7.343 30.948 1 36.743 153 GLY D CA 1
ATOM 4282 C C . GLY B 1 188 ? -39.096 -7.226 30.747 1 34.507 153 GLY D C 1
ATOM 4283 O O . GLY B 1 188 ? -38.409 -8.129 31.229 1 35.767 153 GLY D O 1
ATOM 4284 N N . PHE B 1 189 ? -38.596 -6.183 30.068 1 31.882 154 PHE D N 1
ATOM 4285 C CA . PHE B 1 189 ? -37.19 -6.129 29.665 1 30.773 154 PHE D CA 1
ATOM 4286 C C . PHE B 1 189 ? -36.594 -4.764 29.91 1 28.853 154 PHE D C 1
ATOM 4287 O O . PHE B 1 189 ? -35.433 -4.66 30.454 1 28.016 154 PHE D O 1
ATOM 4295 N N . ALA B 1 190 ? -37.219 -3.723 29.333 1 27.862 155 ALA D N 1
ATOM 4296 C CA . ALA B 1 190 ? -36.519 -2.434 29.178 1 26.999 155 ALA D CA 1
ATOM 4297 C C . ALA B 1 190 ? -35.963 -1.887 30.491 1 26.953 155 ALA D C 1
ATOM 4298 O O . ALA B 1 190 ? -34.877 -1.302 30.433 1 26.537 155 ALA D O 1
ATOM 4300 N N . TYR B 1 191 ? -36.7 -2 31.621 1 28.936 156 TYR D N 1
ATOM 4301 C CA . TYR B 1 191 ? -36.198 -1.483 32.903 1 28.945 156 TYR D CA 1
ATOM 4302 C C . TYR B 1 191 ? -35.454 -2.584 33.679 1 28.961 156 TYR D C 1
ATOM 4303 O O . TYR B 1 191 ? -34.404 -2.29 34.307 1 28.892 156 TYR D O 1
ATOM 4312 N N . HIS B 1 192 ? -35.924 -3.821 33.595 1 28.888 157 HIS D N 1
ATOM 4313 C CA . HIS B 1 192 ? -35.31 -4.924 34.326 1 29.867 157 HIS D CA 1
ATOM 4314 C C . HIS B 1 192 ? -33.834 -5.139 33.903 1 28.444 157 HIS D C 1
ATOM 4315 O O . HIS B 1 192 ? -32.972 -5.413 34.732 1 28.166 157 HIS D O 1
ATOM 4322 N N . PHE B 1 193 ? -33.546 -4.975 32.625 1 27.647 158 PHE D N 1
ATOM 4323 C CA . PHE B 1 193 ? -32.221 -5.238 32.098 1 26.81 158 PHE D CA 1
ATOM 4324 C C . PHE B 1 193 ? -31.254 -4.221 32.713 1 26.19 158 PHE D C 1
ATOM 4325 O O . PHE B 1 193 ? -30.341 -4.631 33.426 1 26.578 158 PHE D O 1
ATOM 4333 N N . PRO B 1 194 ? -31.388 -2.91 32.504 1 25.653 159 PRO D N 1
ATOM 4334 C CA . PRO B 1 194 ? -30.395 -1.986 33.058 1 24.91 159 PRO D CA 1
ATOM 4335 C C . PRO B 1 194 ? -30.405 -1.984 34.571 1 25.751 159 PRO D C 1
ATOM 4336 O O . PRO B 1 194 ? -29.399 -1.682 35.201 1 25.11 159 PRO D O 1
ATOM 4340 N N . LEU B 1 195 ? -31.563 -2.261 35.19 1 26.759 160 LEU D N 1
ATOM 4341 C CA . LEU B 1 195 ? -31.575 -2.366 36.641 1 28.551 160 LEU D CA 1
ATOM 4342 C C . LEU B 1 195 ? -30.681 -3.501 37.15 1 28.639 160 LEU D C 1
ATOM 4343 O O . LEU B 1 195 ? -29.98 -3.335 38.166 1 28.241 160 LEU D O 1
ATOM 4348 N N . LEU B 1 196 ? -30.783 -4.678 36.526 1 28.283 161 LEU D N 1
ATOM 4349 C CA . LEU B 1 196 ? -30.036 -5.812 36.981 1 29.731 161 LEU D CA 1
ATOM 4350 C C . LEU B 1 196 ? -28.539 -5.562 36.728 1 29.181 161 LEU D C 1
ATOM 4351 O O . LEU B 1 196 ? -27.685 -5.97 37.531 1 30.066 161 LEU D O 1
ATOM 4356 N N . VAL B 1 197 ? -28.237 -4.819 35.657 1 27.838 162 VAL D N 1
ATOM 4357 C CA . VAL B 1 197 ? -26.856 -4.507 35.32 1 27.454 162 VAL D CA 1
ATOM 4358 C C . VAL B 1 197 ? -26.243 -3.616 36.397 1 27.589 162 VAL D C 1
ATOM 4359 O O . VAL B 1 197 ? -25.191 -3.97 36.96 1 28.067 162 VAL D O 1
ATOM 4363 N N . ILE B 1 198 ? -26.888 -2.498 36.72 1 26.79 163 ILE D N 1
ATOM 4364 C CA . ILE B 1 198 ? -26.276 -1.583 37.681 1 26.572 163 ILE D CA 1
ATOM 4365 C C . ILE B 1 198 ? -26.263 -2.197 39.078 1 27.915 163 ILE D C 1
ATOM 4366 O O . ILE B 1 198 ? -25.278 -2.033 39.809 1 28.344 163 ILE D O 1
ATOM 4371 N N . CYS B 1 199 ? -27.276 -2.983 39.463 1 28.634 164 CYS D N 1
ATOM 4372 C CA . CYS B 1 199 ? -27.273 -3.649 40.742 1 30.817 164 CYS D CA 1
ATOM 4373 C C . CYS B 1 199 ? -26.105 -4.626 40.85 1 32.208 164 CYS D C 1
ATOM 4374 O O . CYS B 1 199 ? -25.433 -4.632 41.859 1 33.623 164 CYS D O 1
ATOM 4377 N N . GLU B 1 200 ? -25.841 -5.406 39.799 1 32.476 165 GLU D N 1
ATOM 4378 C CA . GLU B 1 200 ? -24.768 -6.362 39.859 1 35.187 165 GLU D CA 1
ATOM 4379 C C . GLU B 1 200 ? -23.425 -5.633 39.885 1 33.397 165 GLU D C 1
ATOM 4380 O O . GLU B 1 200 ? -22.517 -6.048 40.597 1 34.192 165 GLU D O 1
ATOM 4386 N N . LEU B 1 201 ? -23.314 -4.559 39.136 1 31.378 166 LEU D N 1
ATOM 4387 C CA . LEU B 1 201 ? -22.061 -3.802 39.191 1 31.79 166 LEU D CA 1
ATOM 4388 C C . LEU B 1 201 ? -21.806 -3.322 40.629 1 32.479 166 LEU D C 1
ATOM 4389 O O . LEU B 1 201 ? -20.653 -3.168 41.047 1 32.329 166 LEU D O 1
ATOM 4394 N N . LEU B 1 202 ? -22.845 -2.9 41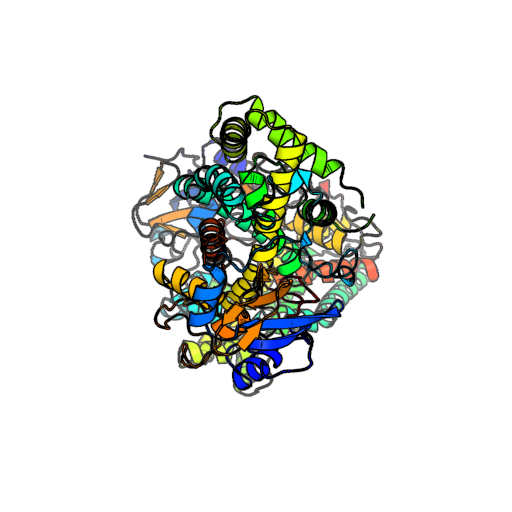.348 1 31.453 167 LEU D N 1
ATOM 4395 C CA . LEU B 1 202 ? -22.738 -2.389 42.691 1 32.728 167 LEU D CA 1
ATOM 4396 C C . LEU B 1 202 ? -22.754 -3.47 43.762 1 34.952 167 LEU D C 1
ATOM 4397 O O . LEU B 1 202 ? -22.574 -3.115 44.926 1 36.592 167 LEU D O 1
ATOM 4402 N N . GLY B 1 203 ? -22.914 -4.763 43.422 1 35.596 168 GLY D N 1
ATOM 4403 C CA . GLY B 1 203 ? -22.774 -5.847 44.384 1 36.907 168 GLY D CA 1
ATOM 4404 C C . GLY B 1 203 ? -24.082 -6.092 45.133 1 37.99 168 GLY D C 1
ATOM 4405 O O . GLY B 1 203 ? -24.104 -6.611 46.248 1 38.414 168 GLY D O 1
ATOM 4406 N N . VAL B 1 204 ? -25.191 -5.682 44.495 1 37.511 169 VAL D N 1
ATOM 4407 C CA . VAL B 1 204 ? -26.503 -5.764 45.116 1 39.599 169 VAL D CA 1
ATOM 4408 C C . VAL B 1 204 ? -27.247 -6.886 44.423 1 40.689 169 VAL D C 1
ATOM 4409 O O . VAL B 1 204 ? -27.615 -6.724 43.277 1 39.278 169 VAL D O 1
ATOM 4413 N N . PRO B 1 205 ? -27.373 -8.076 45.055 1 45.372 170 PRO D N 1
ATOM 4414 C CA . PRO B 1 205 ? -27.875 -9.264 44.366 1 48.13 170 PRO D CA 1
ATOM 4415 C C . PRO B 1 205 ? -29.403 -9.312 44.343 1 49.267 170 PRO D C 1
ATOM 4416 O O . PRO B 1 205 ? -30.037 -9.942 45.169 1 51.95 170 PRO D O 1
ATOM 4420 N N . VAL B 1 206 ? -29.981 -8.594 43.399 1 49.519 171 VAL D N 1
ATOM 4421 C CA . VAL B 1 206 ? -31.427 -8.581 43.19 1 48.178 171 VAL D CA 1
ATOM 4422 C C . VAL B 1 206 ? -31.862 -9.84 42.473 1 50.571 171 VAL D C 1
ATOM 4423 O O . VAL B 1 206 ? -31.327 -10.104 41.402 1 48.91 171 VAL D O 1
ATOM 4427 N N . THR B 1 207 ? -32.941 -10.468 42.976 1 54.184 172 THR D N 1
ATOM 4428 C CA . THR B 1 207 ? -33.555 -11.62 42.33 1 57.892 172 THR D CA 1
ATOM 4429 C C . THR B 1 207 ? -34.885 -11.243 41.668 1 55.826 172 THR D C 1
ATOM 4430 O O . THR B 1 207 ? -35.285 -11.917 40.719 1 57.76 172 THR D O 1
ATOM 4434 N N . ASP B 1 208 ? -35.597 -10.226 42.184 1 51.854 173 ASP D N 1
ATOM 4435 C CA . ASP B 1 208 ? -36.925 -9.888 41.664 1 50.382 173 ASP D CA 1
ATOM 4436 C C . ASP B 1 208 ? -36.909 -8.46 41.118 1 45.614 173 ASP D C 1
ATOM 4437 O O . ASP B 1 208 ? -37.081 -7.511 41.894 1 44.267 173 ASP D O 1
ATOM 4442 N N . PRO B 1 209 ? -36.616 -8.241 39.81 1 42.728 174 PRO D N 1
ATOM 4443 C CA . PRO B 1 209 ? -36.383 -6.89 39.319 1 40.482 174 PRO D CA 1
ATOM 4444 C C . PRO B 1 209 ? -37.598 -5.956 39.385 1 38.759 174 PRO D C 1
ATOM 4445 O O . PRO B 1 209 ? -37.461 -4.737 39.525 1 36.803 174 PRO D O 1
ATOM 4449 N N . ALA B 1 210 ? -38.798 -6.529 39.246 1 39.527 175 ALA D N 1
ATOM 4450 C CA . ALA B 1 210 ? -40.019 -5.733 39.337 1 39.748 175 ALA D CA 1
ATOM 4451 C C . ALA B 1 210 ? -40.202 -5.127 40.751 1 41.123 175 ALA D C 1
ATOM 4452 O O . ALA B 1 210 ? -40.552 -3.965 40.909 1 40.064 175 ALA D O 1
ATOM 4454 N N . MET B 1 211 ? -39.939 -5.898 41.804 1 43.054 176 MET D N 1
ATOM 4455 C CA . MET B 1 211 ? -40.084 -5.4 43.163 1 45.418 176 MET D CA 1
ATOM 4456 C C . MET B 1 211 ? -38.916 -4.489 43.555 1 42.125 176 MET D C 1
ATOM 4457 O O . MET B 1 211 ? -39.086 -3.517 44.275 1 40.512 176 MET D O 1
ATOM 4462 N N . ALA B 1 212 ? -37.719 -4.787 43.057 1 40.404 177 ALA D N 1
ATOM 4463 C CA . ALA B 1 212 ? -36.582 -3.899 43.308 1 38.396 177 ALA D CA 1
ATOM 4464 C C . ALA B 1 212 ? -36.797 -2.531 42.666 1 36.511 177 ALA D C 1
ATOM 4465 O O . ALA B 1 212 ? -36.44 -1.517 43.252 1 34.943 177 ALA D O 1
ATOM 4467 N N . ARG B 1 213 ? -37.369 -2.527 41.457 1 35.938 178 ARG D N 1
ATOM 4468 C CA . ARG B 1 213 ? -37.708 -1.306 40.763 1 36.004 178 ARG D CA 1
ATOM 4469 C C . ARG B 1 213 ? -38.663 -0.487 41.613 1 37.228 178 ARG D C 1
ATOM 4470 O O . ARG B 1 213 ? -38.484 0.727 41.745 1 35.208 178 ARG D O 1
ATOM 4478 N N . GLU B 1 214 ? -39.734 -1.155 42.085 1 39.751 179 GLU D N 1
ATOM 4479 C CA . GLU B 1 214 ? -40.721 -0.474 42.897 1 43.025 179 GLU D CA 1
ATOM 4480 C C . GLU B 1 214 ? -40.106 0.043 44.197 1 41.788 179 GLU D C 1
ATOM 4481 O O . GLU B 1 214 ? -40.324 1.187 44.566 1 41.334 179 GLU D O 1
ATOM 4487 N N . ALA B 1 215 ? -39.25 -0.753 44.844 1 41.004 180 ALA D N 1
ATOM 4488 C CA . ALA B 1 215 ? -38.631 -0.314 46.094 1 41.114 180 ALA D CA 1
ATOM 4489 C C . ALA B 1 215 ? -37.654 0.842 45.912 1 38.712 180 ALA D C 1
ATOM 4490 O O . ALA B 1 215 ? -37.646 1.797 46.683 1 38.563 180 ALA D O 1
ATOM 4492 N N . VAL B 1 216 ? -36.828 0.759 44.884 1 37.177 181 VAL D N 1
ATOM 4493 C CA . VAL B 1 216 ? -35.811 1.781 44.679 1 35.391 181 VAL D CA 1
ATOM 4494 C C . VAL B 1 216 ? -36.504 3.082 44.282 1 35.638 181 VAL D C 1
ATOM 4495 O O . VAL B 1 216 ? -36.02 4.138 44.675 1 35.629 181 VAL D O 1
ATOM 4499 N N . SER B 1 217 ? -37.664 3.022 43.585 1 35.377 182 SER D N 1
ATOM 4500 C CA . SER B 1 217 ? -38.455 4.224 43.307 1 35.968 182 SER D CA 1
ATOM 4501 C C . SER B 1 217 ? -38.99 4.912 44.567 1 36.683 182 SER D C 1
ATOM 4502 O O . SER B 1 217 ? -38.948 6.128 44.615 1 35.99 182 SER D O 1
ATOM 4505 N N . VAL B 1 218 ? -39.455 4.16 45.559 1 37.578 183 VAL D N 1
ATOM 4506 C CA . VAL B 1 218 ? -39.826 4.724 46.85 1 39.975 183 VAL D CA 1
ATOM 4507 C C . VAL B 1 218 ? -38.61 5.338 47.539 1 40.643 183 VAL D C 1
ATOM 4508 O O . VAL B 1 218 ? -38.716 6.468 48.013 1 42.015 183 VAL D O 1
ATOM 4512 N N . LEU B 1 219 ? -37.464 4.614 47.606 1 38.751 184 LEU D N 1
ATOM 4513 C CA . LEU B 1 219 ? -36.278 5.163 48.25 1 38.642 184 LEU D CA 1
ATOM 4514 C C . LEU B 1 219 ? -35.787 6.442 47.555 1 36.445 184 LEU D C 1
ATOM 4515 O O . LEU B 1 219 ? -35.365 7.397 48.197 1 35.962 184 LEU D O 1
ATOM 4520 N 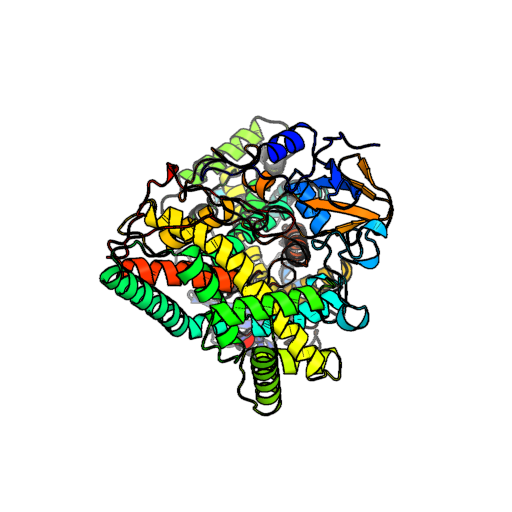N . LYS B 1 220 ? -35.81 6.496 46.235 1 35.927 185 LYS D N 1
ATOM 4521 C CA . LYS B 1 220 ? -35.434 7.711 45.508 1 34.71 185 LYS D CA 1
ATOM 4522 C C . LYS B 1 220 ? -36.366 8.885 45.819 1 36.436 185 LYS D C 1
ATOM 4523 O O . LYS B 1 220 ? -35.923 9.999 46.1 1 36.279 185 LYS D O 1
ATOM 4529 N N . ALA B 1 221 ? -37.668 8.618 45.842 1 38.573 186 ALA D N 1
ATOM 4530 C CA . ALA B 1 221 ? -38.636 9.684 46.088 1 40.149 186 ALA D CA 1
ATOM 4531 C C . ALA B 1 221 ? -38.443 10.235 47.496 1 40.643 186 ALA D C 1
ATOM 4532 O O . ALA B 1 221 ? -38.422 11.454 47.665 1 41.789 186 ALA D O 1
ATOM 4534 N N . LEU B 1 222 ? -38.294 9.343 48.494 1 41.154 187 LEU D N 1
ATOM 4535 C CA . LEU B 1 222 ? -37.992 9.755 49.861 1 42.426 187 LEU D CA 1
ATOM 4536 C C . LEU B 1 222 ? -36.679 10.528 49.899 1 40.436 187 LEU D C 1
ATOM 4537 O O . LEU B 1 222 ? -36.585 11.573 50.535 1 40.014 187 LEU D O 1
ATOM 4542 N N . GLY B 1 223 ? -35.618 10.008 49.25 1 38.152 188 GLY D N 1
ATOM 4543 C CA . GLY B 1 223 ? -34.336 10.684 49.364 1 36.291 188 GLY D CA 1
ATOM 4544 C C . GLY B 1 223 ? -34.27 12.064 48.697 1 35.111 188 GLY D C 1
ATOM 4545 O O . GLY B 1 223 ? -33.571 12.938 49.162 1 34.309 188 GLY D O 1
ATOM 4546 N N . LEU B 1 224 ? -34.978 12.269 47.601 1 35.607 189 LEU D N 1
ATOM 4547 C CA . LEU B 1 224 ? -35.023 13.554 46.907 1 35.797 189 LEU D CA 1
ATOM 4548 C C . LEU B 1 224 ? -36.234 14.41 47.334 1 38.417 189 LEU D C 1
ATOM 4549 O O . LEU B 1 224 ? -36.574 15.376 46.656 1 37.595 189 LEU D O 1
ATOM 4554 N N . GLY B 1 225 ? -36.864 14.038 48.451 1 40.685 190 GLY D N 1
ATOM 4555 C CA . GLY B 1 225 ? -37.674 14.977 49.207 1 45.557 190 GLY D CA 1
ATOM 4556 C C . GLY B 1 225 ? -39.171 14.921 48.875 1 49.729 190 GLY D C 1
ATOM 4557 O O . GLY B 1 225 ? -39.822 15.912 49.132 1 52.21 190 GLY D O 1
ATOM 4558 N N . GLY B 1 226 ? -39.722 13.796 48.371 1 54.561 191 GLY D N 1
ATOM 4559 C CA . GLY B 1 226 ? -41.174 13.565 48.336 1 57.168 191 GLY D CA 1
ATOM 4560 C C . GLY B 1 226 ? -41.716 13.062 49.688 1 65.545 191 GLY D C 1
ATOM 4561 O O . GLY B 1 226 ? -40.964 12.663 50.6 1 60.64 191 GLY D O 1
ATOM 4562 N N . PRO B 1 227 ? -43.066 13.058 49.893 1 74.681 192 PRO D N 1
ATOM 4563 C CA . PRO B 1 227 ? -43.62 12.746 51.223 1 73.807 192 PRO D CA 1
ATOM 4564 C C . PRO B 1 227 ? -43.37 11.299 51.666 1 70.302 192 PRO D C 1
ATOM 4565 O O . PRO B 1 227 ? -42.864 11.056 52.788 1 69.764 192 PRO D O 1
ATOM 4569 N N . PRO B 1 242 ? -45.479 0.624 49.409 1 85.925 207 PRO D N 1
ATOM 4570 C CA . PRO B 1 242 ? -44.464 -0.473 49.194 1 84.21 207 PRO D CA 1
ATOM 4571 C C . PRO B 1 242 ? -43.424 -0.496 50.321 1 79.225 207 PRO D C 1
ATOM 4572 O O . PRO B 1 242 ? -42.888 0.532 50.733 1 81.202 207 PRO D O 1
ATOM 4576 N N . ASP B 1 243 ? -43.174 -1.713 50.81 1 72.946 208 ASP D N 1
ATOM 4577 C CA . ASP B 1 243 ? -42.183 -2.008 51.827 1 70.365 208 ASP D CA 1
ATOM 4578 C C . ASP B 1 243 ? -40.819 -2.139 51.153 1 63.831 208 ASP D C 1
ATOM 4579 O O . ASP B 1 243 ? -40.65 -2.915 50.212 1 63.957 208 ASP D O 1
ATOM 4584 N N . THR B 1 244 ? -39.844 -1.39 51.668 1 57.235 209 THR D N 1
ATOM 4585 C CA . THR B 1 244 ? -38.535 -1.299 51.049 1 52.443 209 THR D CA 1
ATOM 4586 C C . THR B 1 244 ? -37.476 -2.054 51.866 1 51.982 209 THR D C 1
ATOM 4587 O O . THR B 1 244 ? -36.325 -2.003 51.495 1 48.596 209 THR D O 1
ATOM 4591 N N . SER B 1 245 ? -37.855 -2.747 52.945 1 53.033 210 SER D N 1
ATOM 4592 C CA . SER B 1 245 ? -36.948 -3.402 53.891 1 54.646 210 SER D CA 1
ATOM 4593 C C . SER B 1 245 ? -35.962 -4.324 53.204 1 53.363 210 SER D C 1
ATOM 4594 O O . SER B 1 245 ? -34.794 -4.364 53.576 1 53.388 210 SER D O 1
ATOM 4597 N N . ALA B 1 246 ? -36.467 -5.14 52.282 1 52.966 211 ALA D N 1
ATOM 4598 C CA . ALA B 1 246 ? -35.658 -6.205 51.721 1 52.518 211 ALA D CA 1
ATOM 4599 C C . ALA B 1 246 ? -34.536 -5.582 50.89 1 48.624 211 ALA D C 1
ATOM 4600 O O . ALA B 1 246 ? -33.391 -5.993 51.019 1 48.46 211 ALA D O 1
ATOM 4602 N N . LEU B 1 247 ? -34.883 -4.575 50.08 1 46.691 212 LEU D N 1
ATOM 4603 C CA . LEU B 1 247 ? -33.895 -3.895 49.263 1 43.652 212 LEU D CA 1
ATOM 4604 C C . LEU B 1 247 ? -32.916 -3.132 50.146 1 43.776 212 LEU D C 1
ATOM 4605 O O . LEU B 1 247 ? -31.716 -3.159 49.854 1 40.511 212 LEU D O 1
ATOM 4610 N N . GLU B 1 248 ? -33.416 -2.429 51.175 1 44.853 213 GLU D N 1
ATOM 4611 C CA . GLU B 1 248 ? -32.516 -1.693 52.072 1 46.557 213 GLU D CA 1
ATOM 4612 C C . GLU B 1 248 ? -31.481 -2.636 52.694 1 46.751 213 GLU D C 1
ATOM 4613 O O . GLU B 1 248 ? -30.326 -2.241 52.811 1 45.45 213 GLU D O 1
ATOM 4619 N N . SER B 1 249 ? -31.875 -3.877 53.032 1 47.692 214 SER D N 1
ATOM 4620 C CA . SER B 1 249 ? -30.935 -4.855 53.584 1 49.987 214 SER D CA 1
ATOM 4621 C C . SER B 1 249 ? -29.886 -5.279 52.559 1 47.865 214 SER D C 1
ATOM 4622 O O . SER B 1 249 ? -28.743 -5.485 52.955 1 47.238 214 SER D O 1
ATOM 4625 N N . LEU B 1 250 ? -30.286 -5.519 51.293 1 46.139 215 LEU D N 1
ATOM 4626 C CA . LEU B 1 250 ? -29.338 -5.791 50.213 1 44.643 215 LEU D CA 1
ATOM 4627 C C . LEU B 1 250 ? -28.359 -4.613 50.051 1 42.884 215 LEU D C 1
ATOM 4628 O O . LEU B 1 250 ? -27.162 -4.843 49.863 1 42.849 215 LEU D O 1
ATOM 4633 N N . LEU B 1 251 ? -28.846 -3.368 50.097 1 40.624 216 LEU D N 1
ATOM 4634 C CA . LEU B 1 251 ? -27.957 -2.233 49.887 1 40.086 216 LEU D CA 1
ATOM 4635 C C . LEU B 1 251 ? -26.926 -2.146 51.025 1 41.286 216 LEU D C 1
ATOM 4636 O O . LEU B 1 251 ? -25.73 -1.913 50.768 1 40.987 216 LEU D O 1
ATOM 4641 N N . LEU B 1 252 ? -27.368 -2.372 52.265 1 43.603 217 LEU D N 1
ATOM 4642 C CA . LEU B 1 252 ? -26.516 -2.291 53.443 1 46.499 217 LEU D CA 1
ATOM 4643 C C . LEU B 1 252 ? -25.461 -3.404 53.414 1 48.182 217 LEU D C 1
ATOM 4644 O O . LEU B 1 252 ? -24.302 -3.169 53.745 1 49.16 217 LEU D O 1
ATOM 4649 N N . GLU B 1 253 ? -25.848 -4.586 52.934 1 49.087 218 GLU D N 1
ATOM 4650 C CA . GLU B 1 253 ? -24.951 -5.723 52.861 1 51.36 218 GLU D CA 1
ATOM 4651 C C . GLU B 1 253 ? -23.92 -5.47 51.766 1 47.863 218 GLU D C 1
ATOM 4652 O O . GLU B 1 253 ? -22.766 -5.827 51.972 1 48.688 218 GLU D O 1
ATOM 4658 N N . ALA B 1 254 ? -24.302 -4.809 50.657 1 44.517 219 ALA D N 1
ATOM 4659 C CA . ALA B 1 254 ? -23.35 -4.451 49.609 1 42.512 219 ALA D CA 1
ATOM 4660 C C . ALA B 1 254 ? -22.302 -3.495 50.165 1 41.771 219 ALA D C 1
ATOM 4661 O O . ALA B 1 254 ? -21.121 -3.599 49.827 1 41.191 219 ALA D O 1
ATOM 4663 N N . VAL B 1 255 ? -22.766 -2.512 50.942 1 40.658 220 VAL D N 1
ATOM 4664 C CA . VAL B 1 255 ? -21.879 -1.525 51.527 1 40.666 220 VAL D CA 1
ATOM 4665 C C . VAL B 1 255 ? -20.979 -2.208 52.564 1 42.823 220 VAL D C 1
ATOM 4666 O O . VAL B 1 255 ? -19.78 -1.962 52.57 1 42.832 220 VAL D O 1
ATOM 4670 N N . HIS B 1 256 ? -21.557 -3.024 53.464 1 44.737 221 HIS D N 1
ATOM 4671 C CA . HIS B 1 256 ? -20.791 -3.744 54.476 1 47.916 221 HIS D CA 1
ATOM 4672 C C . HIS B 1 256 ? -19.696 -4.575 53.816 1 49.01 221 HIS D C 1
ATOM 4673 O O . HIS B 1 256 ? -18.563 -4.551 54.266 1 48.935 221 HIS D O 1
ATOM 4680 N N . SER B 1 257 ? -20.039 -5.224 52.702 1 49.748 222 SER D N 1
ATOM 4681 C CA . SER B 1 257 ? -19.114 -6.081 51.985 1 51.333 222 SER D CA 1
ATOM 4682 C C . SER B 1 257 ? -18.012 -5.252 51.332 1 49.758 222 SER D C 1
ATOM 4683 O O . SER B 1 257 ? -16.847 -5.649 51.394 1 49.354 222 SER D O 1
ATOM 4686 N N . ALA B 1 258 ? -18.364 -4.079 50.781 1 46.576 223 ALA D N 1
ATOM 4687 C CA . ALA B 1 258 ? -17.363 -3.204 50.189 1 45.098 223 ALA D CA 1
ATOM 4688 C C . ALA B 1 258 ? -16.35 -2.718 51.231 1 46.404 223 ALA D C 1
ATOM 4689 O O . ALA B 1 258 ? -15.147 -2.586 50.952 1 48.461 223 ALA D O 1
ATOM 4691 N N . ARG B 1 259 ? -16.795 -2.423 52.453 1 47.331 224 ARG D N 1
ATOM 4692 C CA . ARG B 1 259 ? -15.87 -1.886 53.441 1 50.265 224 ARG D CA 1
ATOM 4693 C C . ARG B 1 259 ? -14.963 -2.987 53.989 1 53.934 224 ARG D C 1
ATOM 4694 O O . ARG B 1 259 ? -13.866 -2.724 54.446 1 56.73 224 ARG D O 1
ATOM 4702 N N . ARG B 1 260 ? -15.445 -4.229 54.003 1 56.671 225 ARG D N 1
ATOM 4703 C CA . ARG B 1 260 ? -14.754 -5.314 54.666 1 59.55 225 ARG D CA 1
ATOM 4704 C C . ARG B 1 260 ? -13.825 -6.069 53.735 1 61.393 225 ARG D C 1
ATOM 4705 O O . ARG B 1 260 ? -13.037 -6.813 54.288 1 65.56 225 ARG D O 1
ATOM 4713 N N . ASN B 1 261 ? -13.969 -5.945 52.401 1 61.863 226 ASN D N 1
ATOM 4714 C CA . ASN B 1 261 ? -13.174 -6.703 51.434 1 67.538 226 ASN D CA 1
ATOM 4715 C C . ASN B 1 261 ? -12.467 -5.764 50.461 1 68.972 226 ASN D C 1
ATOM 4716 O O . ASN B 1 261 ? -13.106 -4.869 49.921 1 65.838 226 ASN D O 1
ATOM 4721 N N . ASP B 1 262 ? -11.174 -6.038 50.193 1 74.218 227 ASP D N 1
ATOM 4722 C CA . ASP B 1 262 ? -10.306 -5.151 49.422 1 77.497 227 ASP D CA 1
ATOM 4723 C C . ASP B 1 262 ? -10.428 -5.464 47.936 1 75.748 227 ASP D C 1
ATOM 4724 O O . ASP B 1 262 ? -9.778 -4.798 47.141 1 76.123 227 ASP D O 1
ATOM 4729 N N . THR B 1 263 ? -11.252 -6.455 47.565 1 76.429 228 THR D N 1
ATOM 4730 C CA . THR B 1 263 ? -11.484 -6.742 46.158 1 73.16 228 THR D CA 1
ATOM 4731 C C . THR B 1 263 ? -12.046 -5.476 45.489 1 68.04 228 THR D C 1
ATOM 4732 O O . THR B 1 263 ? -13.102 -4.956 45.876 1 67.8 228 THR D O 1
ATOM 4736 N N . PRO B 1 264 ? -11.347 -4.929 44.462 1 62.183 229 PRO D N 1
ATOM 4737 C CA . PRO B 1 264 ? -11.725 -3.657 43.859 1 60.553 229 PRO D CA 1
ATOM 4738 C C . PRO B 1 264 ? -12.989 -3.704 42.976 1 56.317 229 PRO D C 1
ATOM 4739 O O . PRO B 1 264 ? -12.895 -3.58 41.763 1 58.715 229 PRO D O 1
ATOM 4743 N N . THR B 1 265 ? -14.183 -3.817 43.579 1 50.22 230 THR D N 1
ATOM 4744 C CA . THR B 1 265 ? -15.448 -3.65 42.871 1 44.991 230 THR D CA 1
ATOM 4745 C C . THR B 1 265 ? -15.799 -2.165 42.754 1 44.727 230 THR D C 1
ATOM 4746 O O . THR B 1 265 ? -15.072 -1.262 43.217 1 42.753 230 THR D O 1
ATOM 4750 N N . MET B 1 266 ? -16.935 -1.914 42.105 1 41.386 231 MET D N 1
ATOM 4751 C CA . MET B 1 266 ? -17.419 -0.57 41.907 1 42.428 231 MET D CA 1
ATOM 4752 C C . MET B 1 266 ? -17.679 0.103 43.259 1 40.425 231 MET D C 1
ATOM 4753 O O . MET B 1 266 ? -17.268 1.267 43.442 1 38.634 231 MET D O 1
ATOM 4758 N N . THR B 1 267 ? -18.359 -0.629 44.171 1 38.663 232 THR D N 1
ATOM 4759 C CA . THR B 1 267 ? -18.809 -0.084 45.445 1 37.852 232 THR D CA 1
ATOM 4760 C C . THR B 1 267 ? -17.561 0.142 46.331 1 37.152 232 THR D C 1
ATOM 4761 O O . THR B 1 267 ? -17.497 1.094 47.085 1 36.24 232 THR D O 1
ATOM 4765 N N . ARG B 1 268 ? -16.557 -0.733 46.237 1 38.735 233 ARG D N 1
ATOM 4766 C CA . ARG B 1 268 ? -15.32 -0.595 46.994 1 41.041 233 ARG D CA 1
ATOM 4767 C C . ARG B 1 268 ? -14.599 0.676 46.567 1 39.74 233 ARG D C 1
ATOM 4768 O O . ARG B 1 268 ? -14.14 1.443 47.402 1 39.164 233 ARG D O 1
ATOM 4776 N N . VAL B 1 269 ? -14.594 0.948 45.266 1 39.414 234 VAL D N 1
ATOM 4777 C CA . VAL B 1 269 ? -13.915 2.129 44.769 1 41.408 234 VAL D CA 1
ATOM 4778 C C . VAL B 1 269 ? -14.664 3.377 45.244 1 36.996 234 VAL D C 1
ATOM 4779 O O . VAL B 1 269 ? -14.054 4.327 45.728 1 35.024 234 VAL D O 1
ATOM 4783 N N . LEU B 1 270 ? -15.99 3.358 45.182 1 34.443 235 LEU D N 1
ATOM 4784 C CA . LEU B 1 270 ? -16.787 4.465 45.712 1 33.058 235 LEU D CA 1
ATOM 4785 C C . LEU B 1 270 ? -16.507 4.711 47.199 1 32.805 235 LEU D C 1
ATOM 4786 O O . LEU B 1 270 ? -16.246 5.829 47.601 1 32.86 235 LEU D O 1
ATOM 4791 N N . TYR B 1 271 ? -16.506 3.65 48.004 1 33.462 236 TYR D N 1
ATOM 4792 C CA . TYR B 1 271 ? -16.205 3.729 49.408 1 34.977 236 TYR D CA 1
ATOM 4793 C C . TYR B 1 271 ? -14.818 4.367 49.628 1 35.404 236 TYR D C 1
ATOM 4794 O O . TYR B 1 271 ? -14.663 5.295 50.41 1 34.828 236 TYR D O 1
ATOM 4803 N N . GLU B 1 272 ? -13.792 3.87 48.934 1 36.263 237 GLU D N 1
ATOM 4804 C CA . GLU B 1 272 ? -12.442 4.301 49.214 1 38.199 237 GLU D CA 1
ATOM 4805 C C . GLU B 1 272 ? -12.289 5.775 48.859 1 35.812 237 GLU D C 1
ATOM 4806 O O . GLU B 1 272 ? -11.629 6.506 49.599 1 35.236 237 GLU D O 1
ATOM 4812 N N . ARG B 1 273 ? -12.828 6.171 47.71 1 34.132 238 ARG D N 1
ATOM 4813 C CA . ARG B 1 273 ? -12.736 7.547 47.241 1 34.102 238 ARG D CA 1
ATOM 4814 C C . ARG B 1 273 ? -13.532 8.5 48.156 1 32.836 238 ARG D C 1
ATOM 4815 O O . ARG B 1 273 ? -13.033 9.555 48.567 1 32.638 238 ARG D O 1
ATOM 4823 N N . ALA B 1 274 ? -14.716 8.09 48.602 1 31.911 239 ALA D N 1
ATOM 4824 C CA . ALA B 1 274 ? -15.482 8.939 49.504 1 31.882 239 ALA D CA 1
ATOM 4825 C C . ALA B 1 274 ? -14.865 9.087 50.885 1 33.24 239 ALA D C 1
ATOM 4826 O O . ALA B 1 274 ? -14.858 10.182 51.455 1 33.049 239 ALA D O 1
ATOM 4828 N N . GLN B 1 275 ? -14.214 8.006 51.383 1 34.758 240 GLN D N 1
ATOM 4829 C CA . GLN B 1 275 ? -13.515 8.095 52.631 1 37.263 240 GLN D CA 1
ATOM 4830 C C . GLN B 1 275 ? -12.322 9.054 52.527 1 37.264 240 GLN D C 1
ATOM 4831 O O . GLN B 1 275 ? -12.082 9.84 53.45 1 37.686 240 GLN D O 1
ATOM 4837 N N . ALA B 1 276 ? -11.577 8.974 51.413 1 36.378 241 ALA D N 1
ATOM 4838 C CA . ALA B 1 276 ? -10.466 9.897 51.205 1 36.63 241 ALA D CA 1
ATOM 4839 C C . ALA B 1 276 ? -10.967 11.341 51.195 1 35.979 241 ALA D C 1
ATOM 4840 O O . ALA B 1 276 ? -10.343 12.204 51.818 1 36.59 241 ALA D O 1
ATOM 4842 N N . GLU B 1 277 ? -11.986 11.598 50.377 1 34.304 242 GLU D N 1
ATOM 4843 C CA . GLU B 1 277 ? -12.432 12.96 50.115 1 34.243 242 GLU D CA 1
ATOM 4844 C C . GLU B 1 277 ? -13.138 13.612 51.321 1 34.443 242 GLU D C 1
ATOM 4845 O O . GLU B 1 277 ? -12.851 14.762 51.662 1 34.914 242 GLU D O 1
ATOM 4851 N N . PHE B 1 278 ? -14.033 12.89 52.003 1 33.944 243 PHE D N 1
ATOM 4852 C CA . PHE B 1 278 ? -14.78 13.393 53.168 1 34.446 243 PHE D CA 1
ATOM 4853 C C . PHE B 1 278 ? -14.117 13.112 54.499 1 35.867 243 PHE D C 1
ATOM 4854 O O . PHE B 1 278 ? -14.571 13.562 55.553 1 36.408 243 PHE D O 1
ATOM 4862 N N . GLY B 1 279 ? -13.049 12.302 54.443 1 36.455 244 GLY D N 1
ATOM 4863 C CA . GLY B 1 279 ? -12.263 11.962 55.59 1 38.219 244 GLY D CA 1
ATOM 4864 C C . GLY B 1 279 ? -12.827 10.734 56.293 1 38.824 244 GLY D C 1
ATOM 4865 O O . GLY B 1 279 ? -12.097 9.854 56.725 1 39.633 244 GLY D O 1
ATOM 4866 N N . SER B 1 280 ? -14.158 10.719 56.406 1 38.432 245 SER D N 1
ATOM 4867 C CA . SER B 1 280 ? -14.899 9.635 57.012 1 39.255 245 SER D CA 1
ATOM 4868 C C . SER B 1 280 ? -16.27 9.569 56.348 1 38.163 245 SER D C 1
ATOM 4869 O O . SER B 1 280 ? -16.83 10.61 56.069 1 37.862 245 SER D O 1
ATOM 4872 N N . VAL B 1 281 ? -16.796 8.394 56.016 1 37.703 246 VAL D N 1
ATOM 4873 C CA . VAL B 1 281 ? -18.082 8.283 55.347 1 36.674 246 VAL D CA 1
ATOM 4874 C C . VAL B 1 281 ? -18.865 7.19 56.087 1 37.642 246 VAL D C 1
ATOM 4875 O O . VAL B 1 281 ? -18.262 6.236 56.539 1 38.253 246 VAL D O 1
ATOM 4879 N N . SER B 1 282 ? -20.171 7.418 56.325 1 37.812 247 SER D N 1
ATOM 4880 C CA . SER B 1 282 ? -21.004 6.505 57.105 1 39.089 247 SER D CA 1
ATOM 4881 C C . SER B 1 282 ? -21.63 5.484 56.155 1 38.73 247 SER D C 1
ATOM 4882 O O . SER B 1 282 ? -21.794 5.766 54.973 1 36.586 247 SER D O 1
ATOM 4885 N N . ASP B 1 283 ? -21.967 4.307 56.709 1 40.734 248 ASP D N 1
ATOM 4886 C CA . ASP B 1 283 ? -22.691 3.256 55.993 1 41.659 248 ASP D CA 1
ATOM 4887 C C . ASP B 1 283 ? -23.892 3.87 55.304 1 39.949 248 ASP D C 1
ATOM 4888 O O . ASP B 1 283 ? -24.117 3.583 54.148 1 38.983 248 ASP D O 1
ATOM 4893 N N . ASP B 1 284 ? -24.636 4.706 56.022 1 40.812 249 ASP D N 1
ATOM 4894 C CA . ASP B 1 284 ? -25.874 5.282 55.528 1 40.015 249 ASP D CA 1
ATOM 4895 C C . ASP B 1 284 ? -25.649 6.259 54.383 1 36.866 249 ASP D C 1
ATOM 4896 O O . ASP B 1 284 ? -26.448 6.333 53.479 1 35.234 249 ASP D O 1
ATOM 4901 N N . GLN B 1 285 ? -24.611 7.079 54.463 1 35.875 250 GLN D N 1
ATOM 4902 C CA . GLN B 1 285 ? -24.27 7.947 53.349 1 34.007 250 GLN D CA 1
ATOM 4903 C C . GLN B 1 285 ? -23.979 7.122 52.09 1 32.373 250 GLN D C 1
ATOM 4904 O O . GLN B 1 285 ? -24.405 7.529 51.025 1 30.887 250 GLN D O 1
ATOM 4910 N N . LEU B 1 286 ? -23.226 6.018 52.203 1 32.757 251 LEU D N 1
ATOM 4911 C CA . LEU B 1 286 ? -22.903 5.144 51.067 1 31.966 251 LEU D CA 1
ATOM 4912 C C . LEU B 1 286 ? -24.188 4.495 50.516 1 31.136 251 LEU D C 1
ATOM 4913 O O . LEU B 1 286 ? -24.372 4.388 49.329 1 29.807 251 LEU D O 1
ATOM 4918 N N . VAL B 1 287 ? -25.059 4.031 51.394 1 32.21 252 VAL D N 1
ATOM 4919 C CA . VAL B 1 287 ? -26.277 3.384 50.948 1 32.216 252 VAL D CA 1
ATOM 4920 C C . VAL B 1 287 ? -27.093 4.368 50.116 1 31.071 252 VAL D C 1
ATOM 4921 O O . VAL B 1 287 ? -27.635 4.017 49.067 1 30.147 252 VAL D O 1
ATOM 4925 N N . TYR B 1 288 ? -27.16 5.605 50.597 1 31.228 253 TYR D N 1
ATOM 4926 C CA . TYR B 1 288 ? -27.84 6.677 49.915 1 30.447 253 TYR D CA 1
ATOM 4927 C C . TYR B 1 288 ? -27.253 6.871 48.523 1 29.146 253 TYR D C 1
ATOM 4928 O O . TYR B 1 288 ? -27.978 7.019 47.554 1 28.121 253 TYR D O 1
ATOM 4937 N N . MET B 1 289 ? -25.919 7.06 48.432 1 29.064 254 MET D N 1
ATOM 4938 C CA . MET B 1 289 ? -25.29 7.249 47.143 1 28.315 254 MET D CA 1
ATOM 4939 C C . MET B 1 289 ? -25.61 6.103 46.169 1 27.704 254 MET D C 1
ATOM 4940 O O . MET B 1 289 ? -25.859 6.361 45.022 1 26.252 254 MET D O 1
ATOM 4945 N N . ILE B 1 290 ? -25.447 4.828 46.567 1 29.065 255 ILE D N 1
ATOM 4946 C CA . ILE B 1 290 ? -25.661 3.737 45.637 1 29.16 255 ILE D CA 1
ATOM 4947 C C . ILE B 1 290 ? -27.154 3.577 45.314 1 29.003 255 ILE D C 1
ATOM 4948 O O . ILE B 1 290 ? -27.471 3.157 44.214 1 28.427 255 ILE D O 1
ATOM 4953 N N . THR B 1 291 ? -28.043 3.998 46.211 1 29.592 256 THR D N 1
ATOM 4954 C CA . THR B 1 291 ? -29.494 4.105 45.94 1 29.463 256 THR D CA 1
ATOM 4955 C C . THR B 1 291 ? -29.738 5.026 44.756 1 28.272 256 THR D C 1
ATOM 4956 O O . THR B 1 291 ? -30.385 4.687 43.766 1 27.857 256 THR D O 1
ATOM 4960 N N . GLY B 1 292 ? -29.085 6.186 44.773 1 27.998 257 GLY D N 1
ATOM 4961 C CA . GLY B 1 292 ? -29.149 7.129 43.663 1 27.297 257 GLY D CA 1
ATOM 4962 C C . GLY B 1 292 ? -28.63 6.548 42.346 1 26.372 257 GLY D C 1
ATOM 4963 O O . GLY B 1 292 ? -29.22 6.768 41.294 1 26.782 257 GLY D O 1
ATOM 4964 N N . LEU B 1 293 ? -27.487 5.854 42.389 1 26.138 258 LEU D N 1
ATOM 4965 C CA . LEU B 1 293 ? -26.886 5.329 41.185 1 25.676 258 LEU D CA 1
ATOM 4966 C C . LEU B 1 293 ? -27.799 4.259 40.603 1 25.241 258 LEU D C 1
ATOM 4967 O O . LEU B 1 293 ? -27.868 4.179 39.403 1 24.792 258 LEU D O 1
ATOM 4972 N N . ILE B 1 294 ? -28.493 3.465 41.43 1 26.631 259 ILE D N 1
ATOM 4973 C CA . ILE B 1 294 ? -29.365 2.417 40.951 1 26.61 259 ILE D CA 1
ATOM 4974 C C . ILE B 1 294 ? -30.522 3.088 40.214 1 26.65 259 ILE D C 1
ATOM 4975 O O . ILE B 1 294 ? -30.95 2.605 39.154 1 26.973 259 ILE D O 1
ATOM 4980 N N . PHE B 1 295 ? -31.055 4.148 40.783 1 26.261 260 PHE D N 1
ATOM 4981 C CA . PHE B 1 295 ? -32.177 4.815 40.104 1 26.866 260 PHE D CA 1
ATOM 4982 C C . PHE B 1 295 ? -31.739 5.522 38.828 1 26.451 260 PHE D C 1
ATOM 4983 O O . PHE B 1 295 ? -32.285 5.259 37.755 1 26.638 260 PHE D O 1
ATOM 4991 N N . ALA B 1 296 ? -30.698 6.381 38.92 1 26.905 261 ALA D N 1
ATOM 4992 C CA . ALA B 1 296 ? -30.108 7.006 37.76 1 26.047 261 ALA D CA 1
ATOM 4993 C C . ALA B 1 296 ? -29.699 5.993 36.694 1 26.237 261 ALA D C 1
ATOM 4994 O O . ALA B 1 296 ? -29.759 6.297 35.542 1 28.51 261 ALA D O 1
ATOM 4996 N N . GLY B 1 297 ? -29.247 4.817 37.049 1 26.96 262 GLY D N 1
ATOM 4997 C CA . GLY B 1 297 ? -28.68 3.889 36.072 1 27.499 262 GLY D CA 1
ATOM 4998 C C . GLY B 1 297 ? -29.765 3.07 35.358 1 27.443 262 GLY D C 1
ATOM 4999 O O . GLY B 1 297 ? -29.475 2.386 34.401 1 29.004 262 GLY D O 1
ATOM 5000 N N . HIS B 1 298 ? -31.041 3.066 35.791 1 28.204 263 HIS D N 1
ATOM 5001 C CA . HIS B 1 298 ? -31.991 2.185 35.141 1 27.593 263 HIS D CA 1
ATOM 5002 C C . HIS B 1 298 ? -33.141 2.962 34.507 1 27.726 263 HIS D C 1
ATOM 5003 O O . HIS B 1 298 ? -33.806 2.496 33.574 1 27.377 263 HIS D O 1
ATOM 5010 N N . ASP B 1 299 ? -33.565 4.047 35.126 1 27.902 264 ASP D N 1
ATOM 5011 C CA . ASP B 1 299 ? -34.811 4.691 34.698 1 28.308 264 ASP D CA 1
ATOM 5012 C C . ASP B 1 299 ? -34.668 5.359 33.326 1 27.246 264 ASP D C 1
ATOM 5013 O O . ASP B 1 299 ? -35.485 5.143 32.438 1 28.125 264 ASP D O 1
ATOM 5018 N N . THR B 1 300 ? -33.73 6.275 33.17 1 27.437 265 THR D N 1
ATOM 5019 C CA . THR B 1 300 ? -33.5 6.893 31.891 1 27.272 265 THR D CA 1
ATOM 5020 C C . THR B 1 300 ? -33.093 5.821 30.88 1 24.909 265 THR D C 1
ATOM 5021 O O . THR B 1 300 ? -33.523 5.892 29.742 1 23.066 265 THR D O 1
ATOM 5025 N N . THR B 1 301 ? -32.229 4.867 31.287 1 23.709 266 THR D N 1
ATOM 5026 C CA . THR B 1 301 ? -31.768 3.868 30.337 1 23.555 266 THR D CA 1
ATOM 5027 C C . THR B 1 301 ? -32.936 3.029 29.806 1 24.26 266 THR D C 1
ATOM 5028 O O . THR B 1 301 ? -32.993 2.79 28.596 1 24.039 266 THR D O 1
ATOM 5032 N N . GLY B 1 302 ? -33.809 2.58 30.733 1 23.406 267 GLY D N 1
ATOM 5033 C CA . GLY B 1 302 ? -34.929 1.741 30.408 1 25.217 267 GLY D CA 1
ATOM 5034 C C . GLY B 1 302 ? -35.875 2.466 29.462 1 25.336 267 GLY D C 1
ATOM 5035 O O . GLY B 1 302 ? -36.405 1.847 28.557 1 25.167 267 GLY D O 1
ATOM 5036 N N . SER B 1 303 ? -36.117 3.747 29.714 1 25.6 268 SER D N 1
ATOM 5037 C CA . SER B 1 303 ? -36.922 4.552 28.808 1 27.562 268 SER D CA 1
ATOM 5038 C C . SER B 1 303 ? -36.314 4.594 27.406 1 26.069 268 SER D C 1
ATOM 5039 O O . SER B 1 303 ? -37.069 4.293 26.474 1 27.132 268 SER D O 1
ATOM 5042 N N . PHE B 1 304 ? -35.023 4.932 27.305 1 25.198 269 PHE D N 1
ATOM 5043 C CA . PHE B 1 304 ? -34.257 4.912 26.07 1 24.128 269 PHE D CA 1
ATOM 5044 C C . PHE B 1 304 ? -34.363 3.562 25.365 1 23.648 269 PHE D C 1
ATOM 5045 O O . PHE B 1 304 ? -34.691 3.492 24.168 1 23.73 269 PHE D O 1
ATOM 5053 N N . LEU B 1 305 ? -34.151 2.484 26.11 1 23.632 270 LEU D N 1
ATOM 5054 C CA . LEU B 1 305 ? -34.085 1.157 25.511 1 24.308 270 LEU D CA 1
ATOM 5055 C C . LEU B 1 305 ? -35.407 0.731 24.888 1 24.947 270 LEU D C 1
ATOM 5056 O O . LEU B 1 305 ? -35.401 0.002 23.919 1 24.782 270 LEU D O 1
ATOM 5061 N N . GLY B 1 306 ? -36.515 1.172 25.458 1 25.713 271 GLY D N 1
ATOM 5062 C CA . GLY B 1 306 ? -37.808 0.887 24.845 1 25.717 271 GLY D CA 1
ATOM 5063 C C . GLY B 1 306 ? -37.879 1.439 23.4 1 26.236 271 GLY D C 1
ATOM 5064 O O . GLY B 1 306 ? -38.313 0.786 22.421 1 26.554 271 GLY D O 1
ATOM 5065 N N . PHE B 1 307 ? -37.493 2.705 23.237 1 26.118 272 PHE D N 1
ATOM 5066 C CA . PHE B 1 307 ? -37.428 3.32 21.911 1 26.908 272 PHE D CA 1
ATOM 5067 C C . PHE B 1 307 ? -36.367 2.71 20.975 1 25.858 272 PHE D C 1
ATOM 5068 O O . PHE B 1 307 ? -36.66 2.486 19.793 1 25.923 272 PHE D O 1
ATOM 5076 N N . LEU B 1 308 ? -35.186 2.339 21.483 1 25.097 273 LEU D N 1
ATOM 5077 C CA . LEU B 1 308 ? -34.202 1.661 20.661 1 25.489 273 LEU D CA 1
ATOM 5078 C C . LEU B 1 308 ? -34.719 0.31 20.172 1 26.58 273 LEU D C 1
ATOM 5079 O O . LEU B 1 308 ? -34.538 -0.061 19.033 1 27.395 273 LEU D O 1
ATOM 5084 N N . LEU B 1 309 ? -35.369 -0.425 21.043 1 27.209 274 LEU D N 1
ATOM 5085 C CA . LEU B 1 309 ? -36.003 -1.694 20.697 1 28.476 274 LEU D CA 1
ATOM 5086 C C . LEU B 1 309 ? -36.983 -1.52 19.551 1 29.083 274 LEU D C 1
ATOM 5087 O O . LEU B 1 309 ? -36.969 -2.325 18.616 1 30.723 274 LEU D O 1
ATOM 5092 N N . ALA B 1 310 ? -37.915 -0.586 19.722 1 28.73 275 ALA D N 1
ATOM 5093 C CA . ALA B 1 310 ? -38.908 -0.285 18.721 1 29.838 275 ALA D CA 1
ATOM 5094 C C . ALA B 1 310 ? -38.274 -0.05 17.357 1 30.135 275 ALA D C 1
ATOM 5095 O O . ALA B 1 310 ? -38.726 -0.656 16.404 1 31.501 275 ALA D O 1
ATOM 5097 N N . GLU B 1 311 ? -37.202 0.735 17.268 1 29.627 276 GLU D N 1
ATOM 5098 C CA . GLU B 1 311 ? -36.528 1.031 16.014 1 30.063 276 GLU D CA 1
ATOM 5099 C C . GLU B 1 311 ? -35.766 -0.198 15.488 1 30.603 276 GLU D C 1
ATOM 5100 O O . GLU B 1 311 ? -35.77 -0.467 14.302 1 31.146 276 GLU D O 1
ATOM 5106 N N . VAL B 1 312 ? -35.125 -0.989 16.355 1 30.505 277 VAL D N 1
ATOM 5107 C CA . VAL B 1 312 ? -34.486 -2.195 15.849 1 32.142 277 VAL D CA 1
ATOM 5108 C C . VAL B 1 312 ? -35.578 -3.104 15.298 1 34.227 277 VAL D C 1
ATOM 5109 O O . VAL B 1 312 ? -35.438 -3.624 14.201 1 36.115 277 VAL D O 1
ATOM 5113 N N . LEU B 1 313 ? -36.628 -3.314 16.1 1 34.441 278 LEU D N 1
ATOM 5114 C CA . LEU B 1 313 ? -37.585 -4.367 15.803 1 36.866 278 LEU D CA 1
ATOM 5115 C C . LEU B 1 313 ? -38.49 -3.933 14.669 1 37.678 278 LEU D C 1
ATOM 5116 O O . LEU B 1 313 ? -39.123 -4.786 14.072 1 38.241 278 LEU D O 1
ATOM 5121 N N . ALA B 1 314 ? -38.525 -2.642 14.355 1 37.571 279 ALA D N 1
ATOM 5122 C CA . ALA B 1 314 ? -39.197 -2.126 13.176 1 39.139 279 ALA D CA 1
ATOM 5123 C C . ALA B 1 314 ? -38.439 -2.487 11.904 1 43.038 279 ALA D C 1
ATOM 5124 O O . ALA B 1 314 ? -38.917 -2.201 10.832 1 44.081 279 ALA D O 1
ATOM 5126 N N . GLY B 1 315 ? -37.203 -3.011 12.035 1 43.649 280 GLY D N 1
ATOM 5127 C CA . GLY B 1 315 ? -36.424 -3.492 10.903 1 44.376 280 GLY D CA 1
ATOM 5128 C C . GLY B 1 315 ? -35.54 -2.397 10.313 1 44.564 280 GLY D C 1
ATOM 5129 O O . GLY B 1 315 ? -35.108 -2.488 9.183 1 48.459 280 GLY D O 1
ATOM 5130 N N . ARG B 1 316 ? -35.206 -1.368 11.076 1 42.587 281 ARG D N 1
ATOM 5131 C CA . ARG B 1 316 ? -34.513 -0.219 10.541 1 41.208 281 ARG D CA 1
ATOM 5132 C C . ARG B 1 316 ? -33.001 -0.326 10.662 1 40.425 281 ARG D C 1
ATOM 5133 O O . ARG B 1 316 ? -32.359 0.563 10.186 1 38.484 281 ARG D O 1
ATOM 5141 N N . LEU B 1 317 ? -32.474 -1.355 11.324 1 40.944 282 LEU D N 1
ATOM 5142 C CA . LEU B 1 317 ? -31.04 -1.602 11.383 1 41.041 282 LEU D CA 1
ATOM 5143 C C . LEU B 1 317 ? -30.749 -2.673 10.337 1 42.771 282 LEU D C 1
ATOM 5144 O O . LEU B 1 317 ? -31.443 -3.661 10.294 1 42.934 282 LEU D O 1
ATOM 5149 N N . ALA B 1 318 ? -29.793 -2.436 9.435 1 45.429 283 ALA D N 1
ATOM 5150 C CA . ALA B 1 318 ? -29.518 -3.382 8.359 1 48.031 283 ALA D CA 1
ATOM 5151 C C . ALA B 1 318 ? -29.184 -4.76 8.932 1 48.141 283 ALA D C 1
ATOM 5152 O O . ALA B 1 318 ? -28.505 -4.876 9.965 1 46.916 283 ALA D O 1
ATOM 5154 N N . ALA B 1 319 ? -29.655 -5.801 8.22 1 50.311 284 ALA D N 1
ATOM 5155 C CA . ALA B 1 319 ? -29.522 -7.201 8.602 1 50.799 284 ALA D CA 1
ATOM 5156 C C . ALA B 1 319 ? -28.068 -7.538 8.947 1 53.956 284 ALA D C 1
ATOM 5157 O O . ALA B 1 319 ? -27.775 -8.198 9.95 1 53.141 284 ALA D O 1
ATOM 5159 N N . ASP B 1 320 ? -27.163 -7.067 8.087 1 55.848 285 ASP D N 1
ATOM 5160 C CA . ASP B 1 320 ? -25.756 -7.419 8.17 1 59.52 285 ASP D CA 1
ATOM 5161 C C . ASP B 1 320 ? -24.949 -6.281 8.826 1 53.4 285 ASP D C 1
ATOM 5162 O O . ASP B 1 320 ? -23.758 -6.235 8.614 1 57.542 285 ASP D O 1
ATOM 5167 N N . ALA B 1 321 ? -25.547 -5.412 9.666 1 48.891 286 ALA D N 1
ATOM 5168 C CA . ALA B 1 321 ? -24.871 -4.239 10.202 1 46.104 286 ALA D CA 1
ATOM 5169 C C . ALA B 1 321 ? -23.605 -4.616 10.986 1 44.003 286 ALA D C 1
ATOM 5170 O O . ALA B 1 321 ? -23.659 -5.414 11.919 1 41.035 286 ALA D O 1
ATOM 5172 N N . ASP B 1 322 ? -22.483 -3.966 10.658 1 44.069 287 ASP D N 1
ATOM 5173 C CA . ASP B 1 322 ? -21.259 -4.149 11.422 1 44.087 287 ASP D CA 1
ATOM 5174 C C . ASP B 1 322 ? -21.291 -3.315 12.699 1 41.712 287 ASP D C 1
ATOM 5175 O O . ASP B 1 322 ? -22.227 -2.56 12.966 1 41.075 287 ASP D O 1
ATOM 5180 N N . GLU B 1 323 ? -20.247 -3.403 13.525 1 43.168 288 GLU D N 1
ATOM 5181 C CA . GLU B 1 323 ? -20.312 -2.736 14.812 1 42.051 288 GLU D CA 1
ATOM 5182 C C . GLU B 1 323 ? -20.426 -1.225 14.585 1 38.93 288 GLU D C 1
ATOM 5183 O O . GLU B 1 323 ? -21.04 -0.544 15.386 1 35.843 288 GLU D O 1
ATOM 5189 N N . ASP B 1 324 ? -19.759 -0.672 13.563 1 39.276 289 ASP D N 1
ATOM 5190 C CA . ASP B 1 324 ? -19.821 0.764 13.338 1 39.331 289 ASP D CA 1
ATOM 5191 C C . ASP B 1 324 ? -21.258 1.194 12.968 1 36.879 289 ASP D C 1
ATOM 5192 O O . ASP B 1 324 ? -21.738 2.226 13.432 1 35.646 289 ASP D O 1
ATOM 5197 N N . ALA B 1 325 ? -21.915 0.387 12.15 1 35.976 290 ALA D N 1
ATOM 5198 C CA . ALA B 1 325 ? -23.293 0.636 11.775 1 35.166 290 ALA D CA 1
ATOM 5199 C C . ALA B 1 325 ? -24.238 0.562 12.985 1 32.86 290 ALA D C 1
ATOM 5200 O O . ALA B 1 325 ? -25.112 1.428 13.147 1 31.235 290 ALA D O 1
ATOM 5202 N N . VAL B 1 326 ? -23.984 -0.386 13.914 1 32.23 291 VAL D N 1
ATOM 5203 C CA . VAL B 1 326 ? -24.773 -0.482 15.131 1 30.955 291 VAL D CA 1
ATOM 5204 C C . VAL B 1 326 ? -24.569 0.772 15.975 1 30.07 291 VAL D C 1
ATOM 5205 O O . VAL B 1 326 ? -25.561 1.305 16.49 1 29.371 291 VAL D O 1
ATOM 5209 N N . SER B 1 327 ? -23.312 1.202 16.165 1 29.825 292 SER D N 1
ATOM 5210 C CA . SER B 1 327 ? -23.032 2.339 17.023 1 29.208 292 SER D CA 1
ATOM 5211 C C . SER B 1 327 ? -23.672 3.646 16.431 1 28.818 292 SER D C 1
ATOM 5212 O O . SER B 1 327 ? -24.166 4.463 17.195 1 26.634 292 SER D O 1
ATOM 5215 N N . ARG B 1 328 ? -23.66 3.836 15.101 1 29.406 293 ARG D N 1
ATOM 5216 C CA . ARG B 1 328 ? -24.342 4.953 14.438 1 29.892 293 ARG D CA 1
ATOM 5217 C C . ARG B 1 328 ? -25.858 4.89 14.679 1 28.404 293 ARG D C 1
ATOM 5218 O O . ARG B 1 328 ? -26.481 5.916 14.893 1 27.841 293 ARG D O 1
ATOM 5226 N N . PHE B 1 329 ? -26.424 3.701 14.639 1 28.203 294 PHE D N 1
ATOM 5227 C CA . PHE B 1 329 ? -27.855 3.487 14.876 1 27.832 294 PHE D CA 1
ATOM 5228 C C . PHE B 1 329 ? -28.266 3.856 16.286 1 26.688 294 PHE D C 1
ATOM 5229 O O . PHE B 1 329 ? -29.203 4.595 16.493 1 25.775 294 PHE D O 1
ATOM 5237 N N . VAL B 1 330 ? -27.461 3.446 17.279 1 26.038 295 VAL D N 1
ATOM 5238 C CA . VAL B 1 330 ? -27.656 3.859 18.651 1 24.71 295 VAL D CA 1
ATOM 5239 C C . VAL B 1 330 ? -27.525 5.38 18.786 1 24.483 295 VAL D C 1
ATOM 5240 O O . VAL B 1 330 ? -28.344 5.984 19.478 1 23.821 295 VAL D O 1
ATOM 5244 N N . GLU B 1 331 ? -26.492 5.99 18.183 1 24.819 296 GLU D N 1
ATOM 5245 C CA . GLU B 1 331 ? -26.323 7.43 18.279 1 25.437 296 GLU D CA 1
ATOM 5246 C C . GLU B 1 331 ? -27.59 8.159 17.745 1 25.121 296 GLU D C 1
ATOM 5247 O O . GLU B 1 331 ? -28.015 9.174 18.309 1 24.593 296 GLU D O 1
ATOM 5253 N N . GLU B 1 332 ? -28.073 7.718 16.601 1 25.397 297 GLU D N 1
ATOM 5254 C CA . GLU B 1 332 ? -29.225 8.382 15.977 1 26.197 297 GLU D CA 1
ATOM 5255 C C . GLU B 1 332 ? -30.435 8.204 16.893 1 25.314 297 GLU D C 1
ATOM 5256 O O . GLU B 1 332 ? -31.246 9.133 17.069 1 26.544 297 GLU D O 1
ATOM 5262 N N . ALA B 1 333 ? -30.571 7.044 17.543 1 24.466 298 ALA D N 1
ATOM 5263 C CA . ALA B 1 333 ? -31.702 6.829 18.441 1 24.102 298 ALA D CA 1
ATOM 5264 C C . ALA B 1 333 ? -31.63 7.742 19.648 1 23.607 298 ALA D C 1
ATOM 5265 O O . ALA B 1 333 ? -32.631 8.191 20.169 1 23.672 298 ALA D O 1
ATOM 5267 N N . LEU B 1 334 ? -30.405 8.023 20.146 1 23.442 299 LEU D N 1
ATOM 5268 C CA . LEU B 1 334 ? -30.173 8.909 21.272 1 23.361 299 LEU D CA 1
ATOM 5269 C C . LEU B 1 334 ? -30.582 10.323 20.882 1 23.493 299 LEU D C 1
ATOM 5270 O O . LEU B 1 334 ? -31.135 11.036 21.73 1 23.692 299 LEU D O 1
ATOM 5275 N N . ARG B 1 335 ? -30.286 10.701 19.632 1 23.931 300 ARG D N 1
ATOM 5276 C CA . ARG B 1 335 ? -30.706 12.005 19.142 1 24.527 300 ARG D CA 1
ATOM 5277 C C . ARG B 1 335 ? -32.246 12.067 19.058 1 24.766 300 ARG D C 1
ATOM 5278 O O . ARG B 1 335 ? -32.882 13.032 19.54 1 24.857 300 ARG D O 1
ATOM 5286 N N . TYR B 1 336 ? -32.829 11.043 18.433 1 25.028 301 TYR D N 1
ATOM 5287 C CA . TYR B 1 336 ? -34.238 11.118 18.044 1 25.953 301 TYR D CA 1
ATOM 5288 C C . TYR B 1 336 ? -35.2 10.844 19.194 1 25.973 301 TYR D C 1
ATOM 5289 O O . TYR B 1 336 ? -36.36 11.303 19.159 1 26.125 301 TYR D O 1
ATOM 5298 N N . HIS B 1 337 ? -34.817 9.978 20.131 1 25.326 302 HIS D N 1
ATOM 5299 C CA . HIS B 1 337 ? -35.677 9.619 21.241 1 25.204 302 HIS D CA 1
ATOM 5300 C C . HIS B 1 337 ? -35.07 9.884 22.609 1 24.855 302 HIS D C 1
ATOM 5301 O O . HIS B 1 337 ? -34.793 8.935 23.362 1 25.185 302 HIS D O 1
ATOM 5308 N N . PRO B 1 338 ? -34.736 11.143 22.959 1 25.21 303 PRO D N 1
ATOM 5309 C CA . PRO B 1 338 ? -34.145 11.435 24.25 1 25.039 303 PRO D CA 1
ATOM 5310 C C . PRO B 1 338 ? -35.195 11.165 25.324 1 25.813 303 PRO D C 1
ATOM 5311 O O . PRO B 1 338 ? -36.378 11.562 25.223 1 26.715 303 PRO D O 1
ATOM 5315 N N . PRO B 1 339 ? -34.832 10.368 26.322 1 25.501 304 PRO D N 1
ATOM 5316 C CA . PRO B 1 339 ? -35.748 10.097 27.41 1 26.851 304 PRO D CA 1
ATOM 5317 C C . PRO B 1 339 ? -36.035 11.26 28.356 1 27.052 304 PRO D C 1
ATOM 5318 O O . PRO B 1 339 ? -37.083 11.261 28.991 1 28.305 304 PRO D O 1
ATOM 5322 N N . VAL B 1 340 ? -35.114 12.209 28.404 1 27.649 305 VAL D N 1
ATOM 5323 C CA . VAL B 1 340 ? -35.185 13.345 29.302 1 28.908 305 VAL D CA 1
ATOM 5324 C C . VAL B 1 340 ? -35.393 14.581 28.433 1 28.145 305 VAL D C 1
ATOM 5325 O O . VAL B 1 340 ? -34.543 14.895 27.628 1 27.971 305 VAL D O 1
ATOM 5329 N N . PRO B 1 341 ? -36.573 15.259 28.479 1 28.459 306 PRO D N 1
ATOM 5330 C CA . PRO B 1 341 ? -36.859 16.328 27.521 1 29.22 306 PRO D CA 1
ATOM 5331 C C . PRO B 1 341 ? -36.173 17.672 27.805 1 29.951 306 PRO D C 1
ATOM 5332 O O . PRO B 1 341 ? -35.864 18.456 26.898 1 30.318 306 PRO D O 1
ATOM 5336 N N . TYR B 1 342 ? -35.89 17.907 29.08 1 29.761 307 TYR D N 1
ATOM 5337 C CA . TYR B 1 342 ? -35.333 19.14 29.599 1 29.879 307 TYR D CA 1
ATOM 5338 C C . TYR B 1 342 ? -34.249 18.782 30.598 1 29.579 307 TYR D C 1
ATOM 5339 O O . TYR B 1 342 ? -34.345 17.782 31.277 1 28.174 307 TYR D O 1
ATOM 5348 N N . THR B 1 343 ? -33.189 19.607 30.717 1 29.139 308 THR D N 1
ATOM 5349 C CA . THR B 1 343 ? -32.294 19.472 31.847 1 29.308 308 THR D CA 1
ATOM 5350 C C . THR B 1 343 ? -33.047 19.595 33.167 1 29.91 308 THR D C 1
ATOM 5351 O O . THR B 1 343 ? -34.123 20.217 33.285 1 30.878 308 THR D O 1
ATOM 5355 N N . LEU B 1 344 ? -32.394 19.093 34.208 1 29.127 309 LEU D N 1
ATOM 5356 C CA . LEU B 1 344 ? -32.922 19.266 35.562 1 29.446 309 LEU D CA 1
ATOM 5357 C C . LEU B 1 344 ? -32.908 20.757 35.902 1 29.835 309 LEU D C 1
ATOM 5358 O O . LEU B 1 344 ? -32.121 21.508 35.346 1 28.853 309 LEU D O 1
ATOM 5363 N N . TRP B 1 345 ? -33.793 21.166 36.818 1 30.393 310 TRP D N 1
ATOM 5364 C CA . TRP B 1 345 ? -33.944 22.566 37.141 1 31.777 310 TRP D CA 1
ATOM 5365 C C . TRP B 1 345 ? -32.571 23.178 37.519 1 31.687 310 TRP D C 1
ATOM 5366 O O . TRP B 1 345 ? -31.793 22.621 38.335 1 31.255 310 TRP D O 1
ATOM 5377 N N . ARG B 1 346 ? -32.297 24.321 36.917 1 32.46 311 ARG D N 1
ATOM 5378 C CA . ARG B 1 346 ? -31.302 25.256 37.421 1 33.872 311 ARG D CA 1
ATOM 5379 C C . ARG B 1 346 ? -32.028 26.537 37.835 1 35.222 311 ARG D C 1
ATOM 5380 O O . ARG B 1 346 ? -33.146 26.781 37.403 1 35.548 311 ARG D O 1
ATOM 5388 N N . PHE B 1 347 ? -31.402 27.287 38.737 1 35.926 312 PHE D N 1
ATOM 5389 C CA . PHE B 1 347 ? -31.929 28.56 39.163 1 37.749 312 PHE D CA 1
ATOM 5390 C C . PHE B 1 347 ? -30.806 29.574 39.077 1 38.614 312 PHE D C 1
ATOM 5391 O O . PHE B 1 347 ? -29.65 29.271 39.398 1 37.626 312 PHE D O 1
ATOM 5399 N N . ALA B 1 348 ? -31.193 30.8 38.726 1 40.494 313 ALA D N 1
ATOM 5400 C CA . ALA B 1 348 ? -30.257 31.901 38.662 1 42.318 313 ALA D CA 1
ATOM 5401 C C . ALA B 1 348 ? -29.844 32.277 40.087 1 44.579 313 ALA D C 1
ATOM 5402 O O . ALA B 1 348 ? -30.687 32.593 40.918 1 45.681 313 ALA D O 1
ATOM 5404 N N . ALA B 1 349 ? -28.546 32.205 40.402 1 44.532 314 ALA D N 1
ATOM 5405 C CA . ALA B 1 349 ? -28.084 32.549 41.742 1 47.269 314 ALA D CA 1
ATOM 5406 C C . ALA B 1 349 ? -28.117 34.058 42.005 1 50.384 314 ALA D C 1
ATOM 5407 O O . ALA B 1 349 ? -28.099 34.486 43.15 1 51.309 314 ALA D O 1
ATOM 5409 N N . THR B 1 350 ? -28.102 34.874 40.94 1 53.496 315 THR D N 1
ATOM 5410 C CA . THR B 1 350 ? -28.224 36.324 40.994 1 56.87 315 THR D CA 1
ATOM 5411 C C . THR B 1 350 ? -28.989 36.752 39.76 1 57.743 315 THR D C 1
ATOM 5412 O O . THR B 1 350 ? -29.323 35.91 38.941 1 55.227 315 THR D O 1
ATOM 5416 N N . GLU B 1 351 ? -29.202 38.06 39.613 1 60.785 316 GLU D N 1
ATOM 5417 C CA . GLU B 1 351 ? -29.782 38.593 38.395 1 64.618 316 GLU D CA 1
ATOM 5418 C C . GLU B 1 351 ? -28.803 38.305 37.254 1 63.307 316 GLU D C 1
ATOM 5419 O O . GLU B 1 351 ? -27.613 38.51 37.404 1 63.009 316 GLU D O 1
ATOM 5425 N N . VAL B 1 352 ? -29.299 37.788 36.123 1 63.557 317 VAL D N 1
ATOM 5426 C CA . VAL B 1 352 ? -28.489 37.529 34.942 1 64.085 317 VAL D CA 1
ATOM 5427 C C . VAL B 1 352 ? -29.251 38.031 33.712 1 65.704 317 VAL D C 1
ATOM 5428 O O . VAL B 1 352 ? -30.476 37.969 33.68 1 65.462 317 VAL D O 1
ATOM 5432 N N . THR B 1 353 ? -28.523 38.495 32.691 1 66.075 318 THR D N 1
ATOM 5433 C CA . THR B 1 353 ? -29.122 38.811 31.402 1 66.862 318 THR D CA 1
ATOM 5434 C C . THR B 1 353 ? -28.601 37.815 30.366 1 64.775 318 THR D C 1
ATOM 5435 O O . THR B 1 353 ? -27.412 37.775 30.113 1 62.648 318 THR D O 1
ATOM 5439 N N . ILE B 1 354 ? -29.486 36.978 29.814 1 65.349 319 ILE D N 1
ATOM 5440 C CA . ILE B 1 354 ? -29.12 35.959 28.828 1 65.504 319 ILE D CA 1
ATOM 5441 C C . ILE B 1 354 ? -30.078 36.064 27.642 1 67.345 319 ILE D C 1
ATOM 5442 O O . ILE B 1 354 ? -31.276 36.278 27.837 1 69.547 319 ILE D O 1
ATOM 5447 N N . GLY B 1 355 ? -29.565 35.87 26.415 1 67.363 320 GLY D N 1
ATOM 5448 C CA . GLY B 1 355 ? -30.356 36.034 25.197 1 66.793 320 GLY D CA 1
ATOM 5449 C C . GLY B 1 355 ? -31.168 37.341 25.177 1 68.401 320 GLY D C 1
ATOM 5450 O O . GLY B 1 355 ? -32.246 37.366 24.588 1 70.214 320 GLY D O 1
ATOM 5451 N N . GLY B 1 356 ? -30.687 38.398 25.844 1 68.067 321 GLY D N 1
ATOM 5452 C CA . GLY B 1 356 ? -31.373 39.694 25.866 1 70.322 321 GLY D CA 1
ATOM 5453 C C . GLY B 1 356 ? -32.427 39.824 26.98 1 70.17 321 GLY D C 1
ATOM 5454 O O . GLY B 1 356 ? -33.011 40.895 27.151 1 74.709 321 GLY D O 1
ATOM 5455 N N . VAL B 1 357 ? -32.654 38.753 27.757 1 67.654 322 VAL D N 1
ATOM 5456 C CA . VAL B 1 357 ? -33.712 38.679 28.763 1 65.217 322 VAL D CA 1
ATOM 5457 C C . VAL B 1 357 ? -33.101 38.836 30.155 1 63.545 322 VAL D C 1
ATOM 5458 O O . VAL B 1 357 ? -32.17 38.099 30.515 1 59.755 322 VAL D O 1
ATOM 5462 N N . ARG B 1 358 ? -33.697 39.728 30.957 1 64.263 323 ARG D N 1
ATOM 5463 C CA . ARG B 1 358 ? -33.249 39.97 32.325 1 65.645 323 ARG D CA 1
ATOM 5464 C C . ARG B 1 358 ? -33.945 39.005 33.275 1 63.19 323 ARG D C 1
ATOM 5465 O O . ARG B 1 358 ? -35.122 39.175 33.534 1 64.372 323 ARG D O 1
ATOM 5473 N N . LEU B 1 359 ? -33.217 38.001 33.761 1 59.475 324 LEU D N 1
ATOM 5474 C CA . LEU B 1 359 ? -33.771 37.019 34.671 1 57.602 324 LEU D CA 1
ATOM 5475 C C . LEU B 1 359 ? -33.537 37.461 36.105 1 59.063 324 LEU D C 1
ATOM 5476 O O . LEU B 1 359 ? -32.417 37.864 36.459 1 59.623 324 LEU D O 1
ATOM 5481 N N . PRO B 1 360 ? -34.569 37.369 36.975 1 58.842 325 PRO D N 1
ATOM 5482 C CA . PRO B 1 360 ? -34.373 37.641 38.393 1 59.614 325 PRO D CA 1
ATOM 5483 C C . PRO B 1 360 ? -33.627 36.519 39.113 1 56.185 325 PRO D C 1
ATOM 5484 O O . PRO B 1 360 ? -33.584 35.376 38.668 1 52.798 325 PRO D O 1
ATOM 5488 N N . ARG B 1 361 ? -33.018 36.877 40.238 1 56.56 326 ARG D N 1
ATOM 5489 C CA . ARG B 1 361 ? -32.495 35.884 41.147 1 54.827 326 ARG D CA 1
ATOM 5490 C C . ARG B 1 361 ? -33.583 34.858 41.457 1 51.588 326 ARG D C 1
ATOM 5491 O O . ARG B 1 361 ? -34.72 35.216 41.753 1 53.004 326 ARG D O 1
ATOM 5499 N N . GLY B 1 362 ? -33.229 33.585 41.348 1 48.059 327 GLY D N 1
ATOM 5500 C CA . GLY B 1 362 ? -34.115 32.475 41.646 1 46.386 327 GLY D CA 1
ATOM 5501 C C . GLY B 1 362 ? -34.877 32.011 40.424 1 45.062 327 GLY D C 1
ATOM 5502 O O . GLY B 1 362 ? -35.613 31.03 40.53 1 44.283 327 GLY D O 1
ATOM 5503 N N . ALA B 1 363 ? -34.704 32.707 39.296 1 45.11 328 ALA D N 1
ATOM 5504 C CA . ALA B 1 363 ? -35.31 32.323 38.027 1 44.55 328 ALA D CA 1
ATOM 5505 C C . ALA B 1 363 ? -35.11 30.847 37.679 1 42.013 328 ALA D C 1
ATOM 5506 O O . ALA B 1 363 ? -33.973 30.375 37.552 1 39.871 328 ALA D O 1
ATOM 5508 N N . PRO B 1 364 ? -36.202 30.048 37.521 1 41.243 329 PRO D N 1
ATOM 5509 C CA . PRO B 1 364 ? -36.068 28.671 37.103 1 39.181 329 PRO D CA 1
ATOM 5510 C C . PRO B 1 364 ? -35.86 28.531 35.616 1 38.627 329 PRO D C 1
ATOM 5511 O O . PRO B 1 364 ? -36.669 29.005 34.83 1 40.693 329 PRO D O 1
ATOM 5515 N N . VAL B 1 365 ? -34.848 27.749 35.247 1 36.637 330 VAL D N 1
ATOM 5516 C CA . VAL B 1 365 ? -34.381 27.647 33.875 1 35.862 330 VAL D CA 1
ATOM 5517 C C . VAL B 1 365 ? -34.306 26.177 33.514 1 33.913 330 VAL D C 1
ATOM 5518 O O . VAL B 1 365 ? -33.752 25.37 34.315 1 32.133 330 VAL D O 1
ATOM 5522 N N . LEU B 1 366 ? -34.872 25.889 32.335 1 34.209 331 LEU D N 1
ATOM 5523 C CA . LEU B 1 366 ? -34.756 24.611 31.675 1 33.718 331 LEU D CA 1
ATOM 5524 C C . LEU B 1 366 ? -34.099 24.782 30.309 1 34.161 331 LEU D C 1
ATOM 5525 O O . LEU B 1 366 ? -34.465 25.668 29.548 1 35.588 331 LEU D O 1
ATOM 5530 N N . VAL B 1 367 ? -33.213 23.836 29.973 1 33.071 332 VAL D N 1
ATOM 5531 C CA . VAL B 1 367 ? -32.71 23.687 28.62 1 32.991 332 VAL D CA 1
ATOM 5532 C C . VAL B 1 367 ? -33.582 22.65 27.897 1 32.775 332 VAL D C 1
ATOM 5533 O O . VAL B 1 367 ? -33.851 21.566 28.426 1 33.635 332 VAL D O 1
ATOM 5537 N N . ASP B 1 368 ? -34.004 22.972 26.667 1 32.884 333 ASP D N 1
ATOM 5538 C CA . ASP B 1 368 ? -34.859 22.095 25.865 1 32.96 333 ASP D CA 1
ATOM 5539 C C . ASP B 1 368 ? -34.033 21.075 25.064 1 31.854 333 ASP D C 1
ATOM 5540 O O . ASP B 1 368 ? -33.492 21.385 23.999 1 32.164 333 ASP D O 1
ATOM 5545 N N . ILE B 1 369 ? -33.79 19.91 25.661 1 30.698 334 ILE D N 1
ATOM 5546 C CA . ILE B 1 369 ? -33.079 18.804 25.01 1 29.828 334 ILE D CA 1
ATOM 5547 C C . ILE B 1 369 ? -33.837 18.258 23.792 1 30.521 334 ILE D C 1
ATOM 5548 O O . ILE B 1 369 ? -33.322 18.134 22.687 1 29.936 334 ILE D O 1
ATOM 5553 N N . GLU B 1 370 ? -35.072 17.862 24.015 1 31.469 335 GLU D N 1
ATOM 5554 C CA . GLU B 1 370 ? -35.863 17.267 22.956 1 33.484 335 GLU D CA 1
ATOM 5555 C C . GLU B 1 370 ? -36.015 18.245 21.785 1 34.922 335 GLU D C 1
ATOM 5556 O O . GLU B 1 370 ? -35.908 17.799 20.626 1 34.867 335 GLU D O 1
ATOM 5562 N N . GLY B 1 371 ? -36.333 19.526 22.103 1 33.942 336 GLY D N 1
ATOM 5563 C CA . GLY B 1 371 ? -36.487 20.575 21.099 1 34.432 336 GLY D CA 1
ATOM 5564 C C . GLY B 1 371 ? -35.171 20.834 20.349 1 33.206 336 GLY D C 1
ATOM 5565 O O . GLY B 1 371 ? -35.15 20.809 19.119 1 33.383 336 GLY D O 1
ATOM 5566 N N . THR B 1 372 ? -34.038 21.025 21.054 1 32.546 337 THR D N 1
ATOM 5567 C CA . THR B 1 372 ? -32.77 21.278 20.361 1 32.185 337 THR D CA 1
ATOM 5568 C C . THR B 1 372 ? -32.319 20.07 19.539 1 30.878 337 THR D C 1
ATOM 5569 O O . THR B 1 372 ? -31.716 20.249 18.481 1 31.567 337 THR D O 1
ATOM 5573 N N . ASN B 1 373 ? -32.569 18.851 20.034 1 29.938 338 ASN D N 1
ATOM 5574 C CA . ASN B 1 373 ? -32.255 17.624 19.282 1 28.775 338 ASN D CA 1
ATOM 5575 C C . ASN B 1 373 ? -32.999 17.481 17.941 1 29.454 338 ASN D C 1
ATOM 5576 O O . ASN B 1 373 ? -32.553 16.761 17.054 1 28.882 338 ASN D O 1
ATOM 5581 N N . THR B 1 374 ? -34.148 18.177 17.793 1 30.981 339 THR D N 1
ATOM 5582 C CA . THR B 1 374 ? -35.047 18.09 16.635 1 32.166 339 THR D CA 1
ATOM 5583 C C . THR B 1 374 ? -35.228 19.481 16.037 1 33.869 339 THR D C 1
ATOM 5584 O O . THR B 1 374 ? -36.25 19.818 15.434 1 34.899 339 THR D O 1
ATOM 5588 N N . ASP B 1 375 ? -34.131 20.263 16.105 1 34.353 340 ASP D N 1
ATOM 5589 C CA . ASP B 1 375 ? -34.177 21.619 15.618 1 36.493 340 ASP D CA 1
ATOM 5590 C C . ASP B 1 375 ? -33.632 21.575 14.206 1 37.879 340 ASP D C 1
ATOM 5591 O O . ASP B 1 375 ? -32.448 21.318 14.003 1 39.217 340 ASP D O 1
ATOM 5596 N N . GLY B 1 376 ? -34.482 21.948 13.247 1 39.054 341 GLY D N 1
ATOM 5597 C CA . GLY B 1 376 ? -34.111 21.972 11.852 1 39.873 341 GLY D CA 1
ATOM 5598 C C . GLY B 1 376 ? -33.014 22.991 11.566 1 41.215 341 GLY D C 1
ATOM 5599 O O . GLY B 1 376 ? -32.438 22.943 10.508 1 41.737 341 GLY D O 1
ATOM 5600 N N . ARG B 1 377 ? -32.775 23.963 12.445 1 42.023 342 ARG D N 1
ATOM 5601 C CA . ARG B 1 377 ? -31.662 24.895 12.253 1 44.287 342 ARG D CA 1
ATOM 5602 C C . ARG B 1 377 ? -30.305 24.169 12.24 1 43.625 342 ARG D C 1
ATOM 5603 O O . ARG B 1 377 ? -29.364 24.718 11.691 1 45.022 342 ARG D O 1
ATOM 5611 N N . HIS B 1 378 ? -30.222 22.947 12.741 1 42.703 343 HIS D N 1
ATOM 5612 C CA . HIS B 1 378 ? -28.95 22.255 12.908 1 42.362 343 HIS D CA 1
ATOM 5613 C C . HIS B 1 378 ? -29.056 20.793 12.527 1 41.027 343 HIS D C 1
ATOM 5614 O O . HIS B 1 378 ? -28.154 20.026 12.832 1 39.341 343 HIS D O 1
ATOM 5621 N N . HIS B 1 379 ? -30.211 20.33 11.999 1 40.42 344 HIS D N 1
ATOM 5622 C CA . HIS B 1 379 ? -30.369 18.945 11.618 1 39.591 344 HIS D CA 1
ATOM 5623 C C . HIS B 1 379 ? -31.235 18.902 10.36 1 40.754 344 HIS D C 1
ATOM 5624 O O . HIS B 1 379 ? -32.299 19.517 10.333 1 42.193 344 HIS D O 1
ATOM 5631 N N . ASP B 1 380 ? -30.756 18.235 9.311 1 39.886 345 ASP D N 1
ATOM 5632 C CA . ASP B 1 380 ? -31.549 17.934 8.15 1 39.978 345 ASP D CA 1
ATOM 5633 C C . ASP B 1 380 ? -32.611 16.902 8.538 1 38.105 345 ASP D C 1
ATOM 5634 O O . ASP B 1 380 ? -32.319 15.895 9.189 1 36.543 345 ASP D O 1
ATOM 5639 N N . ALA B 1 381 ? -33.856 17.149 8.137 1 37.912 346 ALA D N 1
ATOM 5640 C CA . ALA B 1 381 ? -34.957 16.213 8.41 1 36.844 346 ALA D CA 1
ATOM 5641 C C . ALA B 1 381 ? -34.901 15.78 9.859 1 34.357 346 ALA D C 1
ATOM 5642 O O . ALA B 1 381 ? -34.85 14.629 10.171 1 33.484 346 ALA D O 1
ATOM 5644 N N . PRO B 1 382 ? -35.032 16.71 10.815 1 33.976 347 PRO D N 1
ATOM 5645 C CA . PRO B 1 382 ? -34.938 16.409 12.23 1 32.269 347 PRO D CA 1
ATOM 5646 C C . PRO B 1 382 ? -35.919 15.38 12.758 1 31.573 347 PRO D C 1
ATOM 5647 O O . PRO B 1 382 ? -35.598 14.716 13.755 1 30.362 347 PRO D O 1
ATOM 5651 N N . HIS B 1 383 ? -37.077 15.231 12.059 1 32.145 348 HIS D N 1
ATOM 5652 C CA . HIS B 1 383 ? -38.12 14.322 12.512 1 31.741 348 HIS D CA 1
ATOM 5653 C C . HIS B 1 383 ? -38.054 13.002 11.773 1 31.619 348 HIS D C 1
ATOM 5654 O O . HIS B 1 383 ? -38.91 12.15 11.987 1 31.395 348 HIS D O 1
ATOM 5661 N N . ALA B 1 384 ? -36.996 12.784 10.964 1 31.736 349 ALA D N 1
ATOM 5662 C CA . ALA B 1 384 ? -36.771 11.477 10.363 1 31.754 349 ALA D CA 1
ATOM 5663 C C . ALA B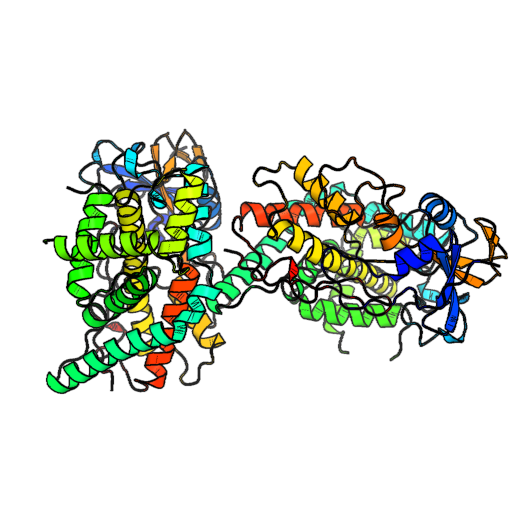 1 384 ? -35.665 10.713 11.098 1 30.848 349 ALA D C 1
ATOM 5664 O O . ALA B 1 384 ? -34.709 11.367 11.509 1 30.33 349 ALA D O 1
ATOM 5666 N N . PHE B 1 385 ? -35.803 9.38 11.181 1 31.118 350 PHE D N 1
ATOM 5667 C CA . PHE B 1 385 ? -34.783 8.517 11.798 1 30.828 350 PHE D CA 1
ATOM 5668 C C . PHE B 1 385 ? -33.809 8.115 10.675 1 32.078 350 PHE D C 1
ATOM 5669 O O . PHE B 1 385 ? -34.188 7.348 9.803 1 32.942 350 PHE D O 1
ATOM 5677 N N . HIS B 1 386 ? -32.621 8.723 10.651 1 32.754 351 HIS D N 1
ATOM 5678 C CA . HIS B 1 386 ? -31.647 8.488 9.603 1 34.819 351 HIS D CA 1
ATOM 5679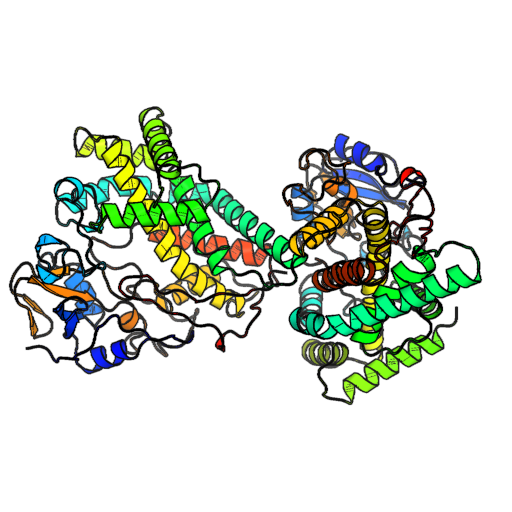 C C . HIS B 1 386 ? -30.306 8.121 10.255 1 35.427 351 HIS D C 1
ATOM 5680 O O . HIS B 1 386 ? -29.525 8.982 10.575 1 34.573 351 HIS D O 1
ATOM 5687 N N . PRO B 1 387 ? -30.024 6.844 10.513 1 38.85 352 PRO D N 1
ATOM 5688 C CA . PRO B 1 387 ? -28.797 6.485 11.234 1 41.598 352 PRO D CA 1
ATOM 5689 C C . PRO B 1 387 ? -27.513 6.813 10.483 1 44.76 352 PRO D C 1
ATOM 5690 O O . PRO B 1 387 ? -26.496 7.06 11.113 1 51.245 352 PRO D O 1
ATOM 5694 N N . ASP B 1 388 ? -27.581 6.924 9.146 1 46.876 353 ASP D N 1
ATOM 5695 C CA . ASP B 1 388 ? -26.457 7.319 8.299 1 46.743 353 ASP D CA 1
ATOM 5696 C C . ASP B 1 388 ? -26.256 8.828 8.203 1 46.412 353 ASP D C 1
ATOM 5697 O O . ASP B 1 388 ? -25.389 9.301 7.477 1 47.105 353 ASP D O 1
ATOM 5702 N N . ARG B 1 389 ? -27.027 9.578 8.971 1 42.933 354 ARG D N 1
ATOM 5703 C CA . ARG B 1 389 ? -26.882 11.004 9.047 1 43.64 354 ARG D CA 1
ATOM 5704 C C . ARG B 1 389 ? -25.456 11.358 9.512 1 45.436 354 ARG D C 1
ATOM 5705 O O . ARG B 1 389 ? -24.841 10.698 10.337 1 45.065 354 ARG D O 1
ATOM 5713 N N . PRO B 1 390 ? -24.828 12.414 9.004 1 48.953 355 PRO D N 1
ATOM 5714 C CA . PRO B 1 390 ? -23.56 12.819 9.595 1 47.997 355 PRO D CA 1
ATOM 5715 C C . PRO B 1 390 ? -23.74 13.098 11.084 1 46.587 355 PRO D C 1
ATOM 5716 O O . PRO B 1 390 ? -24.791 13.577 11.523 1 46.815 355 PRO D O 1
ATOM 5720 N N . SER B 1 391 ? -22.715 12.726 11.871 1 43.847 356 SER D N 1
ATOM 5721 C CA . SER B 1 391 ? -22.752 12.829 13.315 1 39.961 356 SER D CA 1
ATOM 5722 C C . SER B 1 391 ? -22.708 14.298 13.689 1 39.632 356 SER D C 1
ATOM 5723 O O . SER B 1 391 ? -21.778 14.997 13.299 1 37.993 356 SER D O 1
ATOM 5726 N N . TRP B 1 392 ? -23.655 14.731 14.529 1 37.475 357 TRP D N 1
ATOM 5727 C CA . TRP B 1 392 ? -23.631 16.091 15.037 1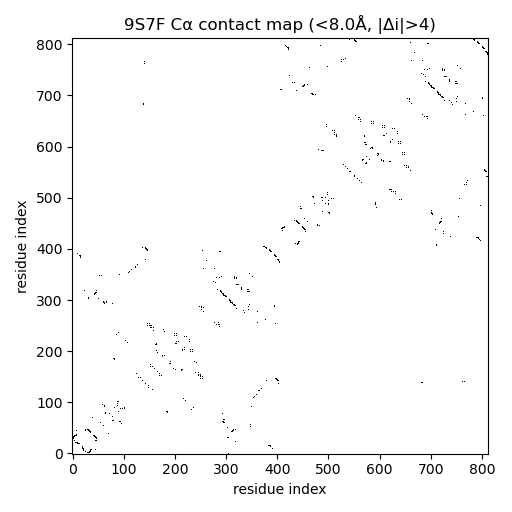 38.687 357 TRP D CA 1
ATOM 5728 C C . TRP B 1 392 ? -23.904 15.952 16.527 1 35.8 357 TRP D C 1
ATOM 5729 O O . TRP B 1 392 ? -24.612 14.986 16.893 1 34.394 357 TRP D O 1
ATOM 5740 N N . ARG B 1 393 ? -23.343 16.839 17.367 1 34.13 358 ARG D N 1
ATOM 5741 C CA . ARG B 1 393 ? -23.552 16.766 18.814 1 33.151 358 ARG D CA 1
ATOM 5742 C C . ARG B 1 393 ? -25.074 16.764 19.192 1 33.821 358 ARG D C 1
ATOM 5743 O O . ARG B 1 393 ? -25.932 17.248 18.428 1 33.588 358 ARG D O 1
ATOM 5751 N N . ARG B 1 394 ? -25.405 16.26 20.392 1 31.835 359 ARG D N 1
ATOM 5752 C CA . ARG B 1 394 ? -26.788 16.244 20.886 1 31.061 359 ARG D CA 1
ATOM 5753 C C . ARG B 1 394 ? -26.748 16.572 22.375 1 30.472 359 ARG D C 1
ATOM 5754 O O . ARG B 1 394 ? -25.658 16.547 22.957 1 31.185 359 ARG D O 1
ATOM 5762 N N . LEU B 1 395 ? -27.896 16.846 23.002 1 29.228 360 LEU D N 1
ATOM 5763 C CA . LEU B 1 395 ? -27.927 17.163 24.421 1 28.567 360 LEU D CA 1
ATOM 5764 C C . LEU B 1 395 ? -28.526 16.052 25.271 1 27.02 360 LEU D C 1
ATOM 5765 O O . LEU B 1 395 ? -28.877 16.289 26.424 1 26.344 360 LEU D O 1
ATOM 5770 N N . THR B 1 396 ? -28.763 14.866 24.674 1 25.544 361 THR D N 1
ATOM 5771 C CA . THR B 1 396 ? -29.393 13.721 25.31 1 24.761 361 THR D CA 1
ATOM 5772 C C . THR B 1 396 ? -28.8 13.383 26.69 1 24.542 361 THR D C 1
ATOM 5773 O O . THR B 1 396 ? -29.544 12.941 27.58 1 23.864 361 THR D O 1
ATOM 5777 N N . PHE B 1 397 ? -27.483 13.628 26.859 1 24.008 362 PHE D N 1
ATOM 5778 C CA . PHE B 1 397 ? -26.723 13.288 28.072 1 23.976 362 PHE D CA 1
ATOM 5779 C C . PHE B 1 397 ? -26.355 14.539 28.846 1 23.976 362 PHE D C 1
ATOM 5780 O O . PHE B 1 397 ? -25.549 14.5 29.777 1 23.979 362 PHE D O 1
ATOM 5788 N N . GLY B 1 398 ? -26.944 15.702 28.481 1 25.068 363 GLY D N 1
ATOM 5789 C CA . GLY B 1 398 ? -26.57 16.981 29.065 1 26.454 363 GLY D CA 1
ATOM 5790 C C . GLY B 1 398 ? -25.266 17.542 28.522 1 27.545 363 GLY D C 1
ATOM 5791 O O . GLY B 1 398 ? -24.807 17.233 27.435 1 29.116 363 GLY D O 1
ATOM 5792 N N . ASP B 1 399 ? -24.704 18.463 29.283 1 28.956 364 ASP D N 1
ATOM 5793 C CA . ASP B 1 399 ? -23.497 19.197 28.93 1 30.25 364 ASP D CA 1
ATOM 5794 C C . ASP B 1 399 ? -23.054 20.003 30.136 1 30.208 364 ASP D C 1
ATOM 5795 O O . ASP B 1 399 ? -23.822 20.234 31.087 1 29.429 364 ASP D O 1
ATOM 5800 N N . GLY B 1 400 ? -21.764 20.374 30.13 1 29.821 365 GLY D N 1
ATOM 5801 C CA . GLY B 1 400 ? -21.165 21.084 31.227 1 30.337 365 GLY D CA 1
ATOM 5802 C C . GLY B 1 400 ? -20.728 20.162 32.381 1 29.467 365 GLY D C 1
ATOM 5803 O O . GLY B 1 400 ? -20.615 18.946 32.217 1 29.556 365 GLY D O 1
ATOM 5804 N N . PRO B 1 401 ? -20.62 20.7 33.606 1 28.524 366 PRO D N 1
ATOM 5805 C CA . PRO B 1 401 ? -20.114 19.932 34.724 1 28.508 366 PRO D CA 1
ATOM 5806 C C . PRO B 1 401 ? -20.906 18.722 35.082 1 26.995 366 PRO D C 1
ATOM 5807 O O . PRO B 1 401 ? -20.297 17.752 35.557 1 26.356 366 PRO D O 1
ATOM 5811 N N . HIS B 1 402 ? -22.23 18.786 34.823 1 26.216 367 HIS D N 1
ATOM 5812 C CA . HIS B 1 402 ? -23.145 17.758 35.246 1 25.56 367 HIS D CA 1
ATOM 5813 C C . HIS B 1 402 ? -23.35 16.708 34.156 1 24.341 367 HIS D C 1
ATOM 5814 O O . HIS B 1 402 ? -24.204 15.861 34.314 1 23.944 367 HIS D O 1
ATOM 5821 N N . TYR B 1 403 ? -22.541 16.652 33.095 1 23.991 368 TYR D N 1
ATOM 5822 C CA . TYR B 1 403 ? -22.721 15.704 32.003 1 24.037 368 TYR D CA 1
ATOM 5823 C C . TYR B 1 403 ? -22.875 14.303 32.57 1 23.137 368 TYR D C 1
ATOM 5824 O O . TYR B 1 403 ? -22.101 13.859 33.438 1 23.593 368 TYR D O 1
ATOM 5833 N N . CYS B 1 404 ? -23.747 13.528 31.973 1 23.063 369 CYS D N 1
ATOM 5834 C CA . CYS B 1 404 ? -23.968 12.155 32.396 1 23.281 369 CYS D CA 1
ATOM 5835 C C . CYS B 1 404 ? -22.711 11.317 32.609 1 23.954 369 CYS D C 1
ATOM 5836 O O . CYS B 1 404 ? -21.841 11.177 31.694 1 23.629 369 CYS D O 1
ATOM 5839 N N . ILE B 1 405 ? -22.615 10.753 33.826 1 23.793 370 ILE D N 1
ATOM 5840 C CA . ILE B 1 405 ? -21.464 9.879 34.126 1 24.236 370 ILE D CA 1
ATOM 5841 C C . ILE B 1 405 ? -21.635 8.453 33.567 1 24.168 370 ILE D C 1
ATOM 5842 O O . ILE B 1 405 ? -20.657 7.646 33.483 1 23.394 370 ILE D O 1
ATOM 5847 N N . GLY B 1 406 ? -22.862 8.152 33.13 1 23.385 371 GLY D N 1
ATOM 5848 C CA . GLY B 1 406 ? -23.283 6.827 32.696 1 23.712 371 GLY D CA 1
ATOM 5849 C C . GLY B 1 406 ? -23.218 6.556 31.194 1 24.036 371 GLY D C 1
ATOM 5850 O O . GLY B 1 406 ? -23.556 5.458 30.793 1 23.744 371 GLY D O 1
ATOM 5851 N N . GLU B 1 407 ? -22.73 7.494 30.364 1 24.884 372 GLU D N 1
ATOM 5852 C CA . GLU B 1 407 ? -22.778 7.393 28.919 1 26.61 372 GLU D CA 1
ATOM 5853 C C . GLU B 1 407 ? -22.164 6.093 28.425 1 26.021 372 GLU D C 1
ATOM 5854 O O . GLU B 1 407 ? -22.791 5.356 27.659 1 25.498 372 GLU D O 1
ATOM 5860 N N . GLN B 1 408 ? -20.944 5.786 28.871 1 25.076 373 GLN D N 1
ATOM 5861 C CA . GLN B 1 408 ? -20.272 4.598 28.372 1 25.427 373 GLN D CA 1
ATOM 5862 C C . GLN B 1 408 ? -21.024 3.305 28.759 1 24.713 373 GLN D C 1
ATOM 5863 O O . GLN B 1 408 ? -21.089 2.344 27.995 1 25.272 373 GLN D O 1
ATOM 5869 N N . LEU B 1 409 ? -21.615 3.304 29.946 1 24.285 374 LEU D N 1
ATOM 5870 C CA . LEU B 1 409 ? -22.404 2.16 30.384 1 24.31 374 LEU D CA 1
ATOM 5871 C C . LEU B 1 409 ? -23.674 2.071 29.528 1 24.06 374 LEU D C 1
ATOM 5872 O O . LEU B 1 409 ? -24.051 0.957 29.105 1 23.921 374 LEU D O 1
ATOM 5877 N N . ALA B 1 410 ? -24.443 3.162 29.427 1 22.642 375 ALA D N 1
ATOM 5878 C CA . ALA B 1 410 ? -25.651 3.055 28.626 1 22.986 375 ALA D CA 1
ATOM 5879 C C . ALA B 1 410 ? -25.399 2.568 27.194 1 23.418 375 ALA D C 1
ATOM 5880 O O . ALA B 1 410 ? -26.173 1.832 26.572 1 21.934 375 ALA D O 1
ATOM 5882 N N . GLN B 1 411 ? -24.328 3.078 26.557 1 23.267 376 GLN D N 1
ATOM 5883 C CA . GLN B 1 411 ? -23.987 2.664 25.216 1 24.366 376 GLN D CA 1
ATOM 5884 C C . GLN B 1 411 ? -23.616 1.211 25.165 1 24.666 376 GLN D C 1
ATOM 5885 O O . GLN B 1 411 ? -24.088 0.527 24.233 1 26.326 376 GLN D O 1
ATOM 5891 N N . LEU B 1 412 ? -22.801 0.747 26.139 1 24.173 377 LEU D N 1
ATOM 5892 C CA . LEU B 1 412 ? -22.437 -0.646 26.177 1 24.742 377 LEU D CA 1
ATOM 5893 C C . LEU B 1 412 ? -23.713 -1.497 26.274 1 24.551 377 LEU D C 1
ATOM 5894 O O . LEU B 1 412 ? -23.869 -2.524 25.63 1 25.827 377 LEU D O 1
ATOM 5899 N N . GLU B 1 413 ? -24.609 -1.091 27.15 1 23.528 378 GLU D N 1
ATOM 5900 C CA . GLU B 1 413 ? -25.806 -1.931 27.312 1 24.152 378 GLU D CA 1
ATOM 5901 C C . GLU B 1 413 ? -26.614 -1.951 26.018 1 24.454 378 GLU D C 1
ATOM 5902 O O . GLU B 1 413 ? -27.146 -3.04 25.68 1 24.565 378 GLU D O 1
ATOM 5908 N N . SER B 1 414 ? -26.709 -0.799 25.308 1 23.896 379 SER D N 1
ATOM 5909 C CA . SER B 1 414 ? -27.437 -0.674 24.059 1 24.733 379 SER D CA 1
ATOM 5910 C C . SER B 1 414 ? -26.862 -1.595 22.98 1 25.726 379 SER D C 1
ATOM 5911 O O . SER B 1 414 ? -27.572 -2.393 22.386 1 25.777 379 SER D O 1
ATOM 5914 N N . ARG B 1 415 ? -25.546 -1.502 22.738 1 27.552 380 ARG D N 1
ATOM 5915 C CA . ARG B 1 415 ? -24.912 -2.361 21.742 1 29.393 380 ARG D CA 1
ATOM 5916 C C . ARG B 1 415 ? -24.99 -3.826 22.153 1 29.364 380 ARG D C 1
ATOM 5917 O O . ARG B 1 415 ? -25.194 -4.704 21.299 1 31.216 380 ARG D O 1
ATOM 5925 N N . THR B 1 416 ? -24.819 -4.124 23.434 1 28.364 381 THR D N 1
ATOM 5926 C CA . THR B 1 416 ? -24.816 -5.521 23.884 1 28.392 381 THR D CA 1
ATOM 5927 C C . THR B 1 416 ? -26.228 -6.118 23.694 1 28.468 381 THR D C 1
ATOM 5928 O O . THR B 1 416 ? -26.391 -7.256 23.24 1 29.509 381 THR D O 1
ATOM 5932 N N . MET B 1 417 ? -27.249 -5.319 23.978 1 27.525 382 MET D N 1
ATOM 5933 C CA . MET B 1 417 ? -28.661 -5.762 23.808 1 27.815 382 MET D CA 1
ATOM 5934 C C . MET B 1 417 ? -28.985 -6.085 22.342 1 28.629 382 MET D C 1
ATOM 5935 O O . MET B 1 417 ? -29.592 -7.111 22.013 1 29.006 382 MET D O 1
ATOM 5940 N N . ILE B 1 418 ? -28.568 -5.182 21.432 1 28.267 383 ILE D N 1
ATOM 5941 C CA . ILE B 1 418 ? -28.671 -5.414 20.004 1 29.06 383 ILE D CA 1
ATOM 5942 C C . ILE B 1 418 ? -27.904 -6.652 19.553 1 30.385 383 ILE D C 1
ATOM 5943 O O . ILE B 1 418 ? -28.423 -7.486 18.76 1 31.396 383 ILE D O 1
ATOM 5948 N N . GLY B 1 419 ? -26.714 -6.87 20.127 1 30.304 384 GLY D N 1
ATOM 5949 C CA . GLY B 1 419 ? -26.003 -8.103 19.78 1 31.499 384 GLY D CA 1
ATOM 5950 C C . GLY B 1 419 ? -26.835 -9.34 20.19 1 32.471 384 GLY D C 1
ATOM 5951 O O . GLY B 1 419 ? -26.914 -10.315 19.446 1 33.565 384 GLY D O 1
ATOM 5952 N N . VAL B 1 420 ? -27.346 -9.348 21.416 1 31.674 385 VAL D N 1
ATOM 5953 C CA . VAL B 1 420 ? -28.051 -10.527 21.897 1 33.445 385 VAL D CA 1
ATOM 5954 C C . VAL B 1 420 ? -29.304 -10.747 21.048 1 33.983 385 VAL D C 1
ATOM 5955 O O . VAL B 1 420 ? -29.618 -11.901 20.681 1 35.603 385 VAL D O 1
ATOM 5959 N N . LEU B 1 421 ? -30.029 -9.674 20.731 1 33.49 386 LEU D N 1
ATOM 5960 C CA . LEU B 1 421 ? -31.278 -9.848 19.938 1 35.147 386 LEU D CA 1
ATOM 5961 C C . LEU B 1 421 ? -30.975 -10.401 18.545 1 37.761 386 LEU D C 1
ATOM 5962 O O . LEU B 1 421 ? -31.611 -11.349 18.084 1 37.847 386 LEU D O 1
ATOM 5967 N N . ARG B 1 422 ? -29.96 -9.86 17.846 1 39.663 387 ARG D N 1
ATOM 5968 C CA . ARG B 1 422 ? -29.659 -10.321 16.499 1 44.453 387 ARG D CA 1
ATOM 5969 C C . ARG B 1 422 ? -29.052 -11.729 16.48 1 45.755 387 ARG D C 1
ATOM 5970 O O . ARG B 1 422 ? -29.277 -12.49 15.539 1 49.636 387 ARG D O 1
ATOM 5978 N N . SER B 1 423 ? -28.329 -12.142 17.522 1 45.084 388 SER D N 1
ATOM 5979 C CA . SER B 1 423 ? -27.728 -13.461 17.497 1 49.547 388 SER D CA 1
ATOM 5980 C C . SER B 1 423 ? -28.673 -14.516 18.068 1 49.036 388 SER D C 1
ATOM 5981 O O . SER B 1 423 ? -28.563 -15.676 17.667 1 52.116 388 SER D O 1
ATOM 5984 N N . ARG B 1 424 ? -29.491 -14.146 19.059 1 45.727 389 ARG D N 1
ATOM 5985 C CA . ARG B 1 424 ? -30.272 -15.134 19.803 1 48.055 389 ARG D CA 1
ATOM 5986 C C . ARG B 1 424 ? -31.748 -15.043 19.465 1 44.728 389 ARG D C 1
ATOM 5987 O O . ARG B 1 424 ? -32.447 -16.054 19.618 1 48.056 389 ARG D O 1
ATOM 5995 N N . PHE B 1 425 ? -32.197 -13.915 18.928 1 42.386 390 PHE D N 1
ATOM 5996 C CA . PHE B 1 425 ? -33.587 -13.714 18.514 1 42.354 390 PHE D CA 1
ATOM 5997 C C . PHE B 1 425 ? -33.618 -13.07 17.131 1 41.336 390 PHE D C 1
ATOM 5998 O O . PHE B 1 425 ? -34.208 -12.01 16.894 1 39.432 390 PHE D O 1
ATOM 6006 N N . PRO B 1 426 ? -32.992 -13.729 16.133 1 43.103 391 PRO D N 1
ATOM 6007 C CA . PRO B 1 426 ? -32.806 -13.107 14.832 1 44.052 391 PRO D CA 1
ATOM 6008 C C . PRO B 1 426 ? -34.098 -12.708 14.143 1 45.133 391 PRO D C 1
ATOM 6009 O O . PRO B 1 426 ? -34.058 -11.817 13.328 1 43.541 391 PRO D O 1
ATOM 6013 N N . GLU B 1 427 ? -35.232 -13.391 14.434 1 49.015 392 GLU D N 1
ATOM 6014 C CA . GLU B 1 427 ? -36.49 -13.109 13.756 1 49.639 392 GLU D CA 1
ATOM 6015 C C . GLU B 1 427 ? -37.476 -12.324 14.616 1 48.188 392 GLU D C 1
ATOM 6016 O O . GLU B 1 427 ? -38.627 -12.185 14.248 1 47.61 392 GLU D O 1
ATOM 6022 N N . ALA B 1 428 ? -37.018 -11.754 15.722 1 44.371 393 ALA D N 1
ATOM 6023 C CA . ALA B 1 428 ? -37.884 -10.955 16.555 1 43.909 393 ALA D CA 1
ATOM 6024 C C . ALA B 1 428 ? -38.491 -9.862 15.703 1 44.71 393 ALA D C 1
ATOM 6025 O O . ALA B 1 428 ? -37.783 -9.194 14.954 1 45.175 393 ALA D O 1
ATOM 6027 N N . ARG B 1 429 ? -39.768 -9.613 15.915 1 45.584 394 ARG D N 1
ATOM 6028 C CA . ARG B 1 429 ? -40.482 -8.592 15.179 1 46.902 394 ARG D CA 1
ATOM 6029 C C . ARG B 1 429 ? -41.624 -8.035 16.053 1 46.975 394 ARG D C 1
ATOM 6030 O O . ARG B 1 429 ? -42.066 -8.687 17.014 1 43.77 394 ARG D O 1
ATOM 6038 N N . LEU B 1 430 ? -42.116 -6.846 15.661 1 43.838 395 LEU D N 1
ATOM 6039 C CA . LEU B 1 430 ? -43.144 -6.137 16.379 1 41.287 395 LEU D CA 1
ATOM 6040 C C . LEU B 1 430 ? -44.436 -6.903 16.273 1 41.763 395 LEU D C 1
ATOM 6041 O O . LEU B 1 430 ? -44.768 -7.481 15.229 1 43.539 395 LEU D O 1
ATOM 6046 N N . ALA B 1 431 ? -45.192 -6.914 17.363 1 41.395 396 ALA D N 1
ATOM 6047 C CA . ALA B 1 431 ? -46.479 -7.603 17.26 1 42.473 396 ALA D CA 1
ATOM 6048 C C . ALA B 1 431 ? -47.554 -6.659 16.748 1 43.263 396 ALA D C 1
ATOM 6049 O O . ALA B 1 431 ? -48.641 -7.13 16.442 1 45.345 396 ALA D O 1
ATOM 6051 N N . VAL B 1 432 ? -47.303 -5.361 16.745 1 42.633 397 VAL D N 1
ATOM 6052 C CA . VAL B 1 432 ? -48.173 -4.348 16.18 1 45.072 397 VAL D CA 1
ATOM 6053 C C . VAL B 1 432 ? -47.354 -3.462 15.232 1 43.518 397 VAL D C 1
ATOM 6054 O O . VAL B 1 432 ? -46.145 -3.418 15.375 1 43.083 397 VAL D O 1
ATOM 6058 N N . PRO B 1 433 ? -47.985 -2.742 14.266 1 44.147 398 PRO D N 1
ATOM 6059 C CA . PRO B 1 433 ? -47.319 -1.732 13.439 1 42.657 398 PRO D CA 1
ATOM 6060 C C . PRO B 1 433 ? -46.583 -0.698 14.268 1 41.031 398 PRO D C 1
ATOM 6061 O O . PRO B 1 433 ? -47.069 -0.252 15.312 1 40.455 398 PRO D O 1
ATOM 6065 N N . TYR B 1 434 ? -45.358 -0.361 13.798 1 38.736 399 TYR D N 1
ATOM 6066 C CA . TYR B 1 434 ? -44.628 0.772 14.305 1 37.898 399 TYR D CA 1
ATOM 6067 C C . TYR B 1 434 ? -45.536 1.978 14.429 1 38.463 399 TYR D C 1
ATOM 6068 O O . TYR B 1 434 ? -45.47 2.701 15.401 1 36.992 399 TYR D O 1
ATOM 6077 N N . ASP B 1 435 ? -46.388 2.203 13.436 1 41.719 400 ASP D N 1
ATOM 6078 C CA . ASP B 1 435 ? -47.24 3.381 13.433 1 43.787 400 ASP D CA 1
ATOM 6079 C C . ASP B 1 435 ? -48.33 3.355 14.502 1 43.578 400 ASP D C 1
ATOM 6080 O O . ASP B 1 435 ? -48.887 4.404 14.771 1 45.356 400 ASP D O 1
ATOM 6085 N N . GLU B 1 436 ? -48.627 2.208 15.118 1 42.828 401 GLU D N 1
ATOM 6086 C CA . GLU B 1 436 ? -49.572 2.144 16.237 1 42.896 401 GLU D CA 1
ATOM 6087 C C . GLU B 1 436 ? -48.885 2.3 17.597 1 39.881 401 GLU D C 1
ATOM 6088 O O . GLU B 1 436 ? -49.527 2.447 18.613 1 39.236 401 GLU D O 1
ATOM 6094 N N . LEU B 1 437 ? -47.561 2.317 17.662 1 37.574 402 LEU D N 1
ATOM 6095 C CA . LEU B 1 437 ? -46.935 2.609 18.94 1 36.959 402 LEU D CA 1
ATOM 6096 C C . LEU B 1 437 ? -47.165 4.064 19.373 1 36.825 402 LEU D C 1
ATOM 6097 O O . LEU B 1 437 ? -47.346 4.978 18.542 1 37.887 402 LEU D O 1
ATOM 6102 N N . ARG B 1 438 ? -47.21 4.25 20.7 1 35.35 403 ARG D N 1
ATOM 6103 C CA . ARG B 1 438 ? -47.52 5.498 21.345 1 35.218 403 ARG D CA 1
ATOM 6104 C C . ARG B 1 438 ? -46.524 5.644 22.488 1 34.188 403 ARG D C 1
ATOM 6105 O O . ARG B 1 438 ? -46.119 4.638 23.083 1 33.22 403 ARG D O 1
ATOM 6113 N N . TRP B 1 439 ? -46.139 6.89 22.75 1 33.23 404 TRP D N 1
ATOM 6114 C CA . TRP B 1 439 ? -45.408 7.232 23.941 1 32.608 404 TRP D CA 1
ATOM 6115 C C . TRP B 1 439 ? -45.908 8.499 24.589 1 34.354 404 TRP D C 1
ATOM 6116 O O . TRP B 1 439 ? -46.647 9.287 24.006 1 35.996 404 TRP D O 1
ATOM 6127 N N . CYS B 1 440 ? -45.544 8.613 25.856 1 36.121 405 CYS D N 1
ATOM 6128 C CA . CYS B 1 440 ? -45.98 9.699 26.706 1 39.44 405 CYS D CA 1
ATOM 6129 C C . CYS B 1 440 ? -44.972 9.912 27.838 1 36.292 405 CYS D C 1
ATOM 6130 O O . CYS B 1 440 ? -44.068 9.112 28.082 1 34.699 405 CYS D O 1
ATOM 6133 N N . ARG B 1 441 ? -45.167 11.01 28.562 1 37.516 406 ARG D N 1
ATOM 6134 C CA . ARG B 1 441 ? -44.543 11.263 29.858 1 36.857 406 ARG D CA 1
ATOM 6135 C C . ARG B 1 441 ? -45.406 12.252 30.622 1 38.322 406 ARG D C 1
ATOM 6136 O O . ARG B 1 441 ? -46.189 12.973 30 1 40.333 406 ARG D O 1
ATOM 6144 N N . LYS B 1 442 ? -45.409 12.139 31.951 1 39.21 407 LYS D N 1
ATOM 6145 C CA . LYS B 1 442 ? -46.142 13.062 32.801 1 43.892 407 LYS D CA 1
ATOM 6146 C C . LYS B 1 442 ? -45.154 13.739 33.737 1 40.927 407 LYS D C 1
ATOM 6147 O O . LYS B 1 442 ? -44.337 13.046 34.331 1 38.78 407 LYS D O 1
ATOM 6153 N N . GLY B 1 443 ? -45.275 15.063 33.889 1 40.956 408 GLY D N 1
ATOM 6154 C CA . GLY B 1 443 ? -44.418 15.806 34.8 1 38.937 408 GLY D CA 1
ATOM 6155 C C . GLY B 1 443 ? -42.96 15.53 34.459 1 36.288 408 GLY D C 1
ATOM 6156 O O . GLY B 1 443 ? -42.594 15.644 33.288 1 34.622 408 GLY D O 1
ATOM 6157 N N . ALA B 1 444 ? -42.146 15.276 35.487 1 35.523 409 ALA D N 1
ATOM 6158 C CA . ALA B 1 444 ? -40.697 15.089 35.31 1 34.238 409 ALA D CA 1
ATOM 6159 C C . ALA B 1 444 ? -40.291 13.652 34.964 1 33.002 409 ALA D C 1
ATOM 6160 O O . ALA B 1 444 ? -39.099 13.326 34.994 1 32.734 409 ALA D O 1
ATOM 6162 N N . GLN B 1 445 ? -41.231 12.741 34.689 1 34.048 410 GLN D N 1
ATOM 6163 C CA . GLN B 1 445 ? -40.903 11.361 34.316 1 35.03 410 GLN D CA 1
ATOM 6164 C C . GLN B 1 445 ? -40.27 11.31 32.939 1 32.983 410 GLN D C 1
ATOM 6165 O O . GLN B 1 445 ? -40.584 12.144 32.111 1 34.496 410 GLN D O 1
ATOM 6171 N N . THR B 1 446 ? -39.415 10.314 32.683 1 31.944 411 THR D N 1
ATOM 6172 C CA . THR B 1 446 ? -38.797 10.125 31.386 1 30.418 411 THR D CA 1
ATOM 6173 C C . THR B 1 446 ? -39.87 9.62 30.422 1 30.113 411 THR D C 1
ATOM 6174 O O . THR B 1 446 ? -40.829 8.975 30.824 1 30.068 411 THR D O 1
ATOM 6178 N N . ALA B 1 447 ? -39.706 9.962 29.151 1 29.83 412 ALA D N 1
ATOM 6179 C CA . ALA B 1 447 ? -40.595 9.522 28.082 1 31.607 412 ALA D CA 1
ATOM 6180 C C . ALA B 1 447 ? -40.508 8.017 27.973 1 32.198 412 ALA D C 1
ATOM 6181 O O . ALA B 1 447 ? -39.395 7.497 27.969 1 32.331 412 ALA D O 1
ATOM 6183 N N . ARG B 1 448 ? -41.619 7.346 27.72 1 33.229 413 ARG D N 1
ATOM 6184 C CA . ARG B 1 448 ? -41.572 5.912 27.48 1 34.733 413 ARG D CA 1
ATOM 6185 C C . ARG B 1 448 ? -42.767 5.491 26.637 1 33.6 413 ARG D C 1
ATOM 6186 O O . ARG B 1 448 ? -43.847 6.116 26.689 1 33.37 413 ARG D O 1
ATOM 6194 N N . LEU B 1 449 ? -42.555 4.431 25.852 1 32.856 414 LEU D N 1
ATOM 6195 C CA . LEU B 1 449 ? -43.655 3.787 25.163 1 34.61 414 LEU D CA 1
ATOM 6196 C C . LEU B 1 449 ? -44.659 3.226 26.176 1 35.517 414 LEU D C 1
ATOM 6197 O O . LEU B 1 449 ? -44.303 2.713 27.224 1 33.606 414 LEU D O 1
ATOM 6202 N N . THR B 1 450 ? -45.899 3.255 25.763 1 36.778 415 THR D N 1
ATOM 6203 C CA . THR B 1 450 ? -47.046 2.685 26.471 1 39.333 415 THR D CA 1
ATOM 6204 C C . THR B 1 450 ? -46.892 1.19 26.645 1 39.301 415 THR D C 1
ATOM 6205 O O . THR B 1 450 ? -47.343 0.699 27.662 1 40.868 415 THR D O 1
ATOM 6209 N N . GLU B 1 451 ? -46.325 0.519 25.634 1 37.556 416 GLU D N 1
ATOM 6210 C CA . GLU B 1 451 ? -46.117 -0.91 25.592 1 37.467 416 GLU D CA 1
ATOM 6211 C C . GLU B 1 451 ? -45.354 -1.164 24.314 1 36.296 416 GLU D C 1
ATOM 6212 O O . GLU B 1 451 ? -45.328 -0.29 23.455 1 36.351 416 GLU D O 1
ATOM 6218 N N . LEU B 1 452 ? -44.678 -2.318 24.254 1 34.361 417 LEU D N 1
ATOM 6219 C CA . LEU B 1 452 ? -43.946 -2.736 23.077 1 32.952 417 LEU D CA 1
ATOM 6220 C C . LEU B 1 452 ? -44.129 -4.245 22.914 1 33.87 417 LEU D C 1
ATOM 6221 O O . LEU B 1 452 ? -43.35 -5.078 23.405 1 32.876 417 LEU D O 1
ATOM 6226 N N . PRO B 1 453 ? -45.244 -4.638 22.284 1 35.117 418 PRO D N 1
ATOM 6227 C CA . PRO B 1 453 ? -45.547 -6.046 22.084 1 36.282 418 PRO D CA 1
ATOM 6228 C C . PRO B 1 453 ? -44.717 -6.675 20.978 1 36.214 418 PRO D C 1
ATOM 6229 O O . PRO B 1 453 ? -44.634 -6.136 19.893 1 36.278 418 PRO D O 1
ATOM 6233 N N . VAL B 1 454 ? -44.092 -7.827 21.25 1 37.047 419 VAL D N 1
ATOM 6234 C CA . VAL B 1 454 ? -43.11 -8.417 20.348 1 37.197 419 VAL D CA 1
ATOM 6235 C C . VAL B 1 454 ? -43.265 -9.919 20.263 1 38.656 419 VAL D C 1
ATOM 6236 O O . VAL B 1 454 ? -43.532 -10.543 21.284 1 38.873 419 VAL D O 1
ATOM 6240 N N . TRP B 1 455 ? -43.036 -10.478 19.062 1 39.312 420 TRP D N 1
ATOM 6241 C CA . TRP B 1 455 ? -42.86 -11.907 18.892 1 40.691 420 TRP D CA 1
ATOM 6242 C C . TRP B 1 455 ? -41.376 -12.174 18.758 1 40.279 420 TRP D C 1
ATOM 6243 O O . TRP B 1 455 ? -40.769 -11.736 17.804 1 41.029 420 TRP D O 1
ATOM 6254 N N . LEU B 1 456 ? -40.784 -12.82 19.755 1 40.376 421 LEU D N 1
ATOM 6255 C CA . LEU B 1 456 ? -39.336 -12.903 19.821 1 39.733 421 LEU D CA 1
ATOM 6256 C C . LEU B 1 456 ? -38.807 -14.018 18.917 1 41.416 421 LEU D C 1
ATOM 6257 O O . LEU B 1 456 ? -37.645 -14.062 18.511 1 40.321 421 LEU D O 1
ATOM 6262 N N . ARG B 1 457 ? -39.637 -14.997 18.602 1 44.171 422 ARG D N 1
ATOM 6263 C CA . ARG B 1 457 ? -39.227 -16.073 17.698 1 47.347 422 ARG D CA 1
ATOM 6264 C C . ARG B 1 457 ? -40.481 -16.669 17.059 1 50.033 422 ARG D C 1
ATOM 6265 O O . ARG B 1 457 ? -41.521 -16.221 17.475 1 50.631 422 ARG D O 1
#

Organism: Streptomyces peucetius (NCBI:txid1950)

Radius of gyration: 31.29 Å; Cα contacts (8 Å, |Δi|>4): 1368; chains: 2; bounding box: 91×64×68 Å

B-factor: mean 38.96, std 12.99, range [15.68, 101.99]

Solvent-accessible surface area: 33645 Å² total; per-residue (Å²): 150,12,57,138,30,60,54,52,0,26,43,22,93,116,0,35,1,65,106,17,5,128,19,2,60,44,0,47,147,35,12,67,0,0,36,0,54,6,65,19,32,48,59,0,13,0,1,3,33,13,60,17,0,53,109,1,9,64,25,119,97,9,27,10,51,2,83,65,6,49,92,68,1,81,73,88,19,132,13,13,30,29,0,76,90,118,43,28,40,16,12,30,54,5,19,50,40,92,26,5,130,56,0,63,106,0,6,65,52,0,20,45,69,144,40,4,57,126,80,44,123,116,2,29,47,5,0,0,106,9,0,25,80,30,3,8,33,6,2,46,38,24,118,37,5,61,0,18,43,16,0,0,4,26,0,0,0,18,3,2,2,55,9,2,46,1,70,19,135,60,20,57,114,8,65,127,11,0,42,47,29,67,47,79,19,31,37,31,115,203,158,122,13,68,64,10,74,72,50,0,66,94,5,0,73,41,7,82,173,67,115,80,103,57,3,4,29,18,1,21,65,92,0,66,61,58,51,60,90,4,53,41,115,46,1,25,36,8,0,12,37,16,2,36,62,16,0,15,47,13,0,1,6,0,1,3,0,0,0,0,6,15,37,60,93,11,61,97,135,26,90,147,83,21,19,53,111,1,3,51,7,0,7,7,2,4,2,7,40,6,6,14,71,17,18,1,0,34,50,106,0,85,22,41,71,11,128,0,66,165,20,3,6,1,2,2,1,5,1,2,5,1,3,4,49,144,79,11,120,45,25,73,32,22,82,36,126,37,120,83,110,121,56,0,12,31,16,38,24,78,34,74,45,51,17,41,90,8,16,42,9,1,1,106,13,0,1,38,12,3,75,76,105,12,82,69,19,71,24,14,28,80,25,92,107,5,85,4,28,6,154,42,64,55,11,1,56,4,76,87,0,12,0,11,2,70,53,162,11,61,141,35,65,45,48,0,20,42,17,90,109,13,30,1,68,150,17,4,138,23,3,59,43,0,40,146,32,15,60,1,0,35,0,53,7,64,16,34,48,60,0,16,0,0,4,30,13,52,26,0,40,117,3,11,58,26,118,108,9,23,11,54,2,80,34,5,44,90,66,1,86,65,104,22,123,12,8,31,28,1,78,89,120,42,31,46,17,12,32,53,6,18,49,39,90,27,4,125,54,0,22,104,0,6,43,48,6,18,32,15,100,121,6,56,114,78,44,123,108,3,29,45,4,0,0,106,6,0,44,88,31,4,61,39,13,64,186,62,58,133,48,6,61,0,16,41,18,0,0,2,21,0,0,0,16,2,2,2,56,15,1,47,2,90,21,135,62,22,57,127,10,63,98,5,0,42,38,28,64,44,98,20,31,36,28,161,114,119,16,64,76,11,75,67,56,0,64,96,9,0,34,58,7,71,167,72,116,80,110,67,16,3,33,30,1,22,68,90,0,64,62,53,54,57,88,6,52,42,109,46,1,25,36,10,0,12,36,14,2,34,63,17,1,18,48,14,1,2,7,0,0,3,0,0,0,0,17,15,38,61,98,21,62,102,130,12,89,125,84,22,12,6,94,1,0,15,8,0,8,7,3,4,2,7,38,8,5,13,73,18,17,2,0,33,72,110,3,80,15,41,62,8,140,0,70,157,16,2,6,2,2,2,1,5,1,2,8,2,3,3,49,138,86,18,116,43,22,77,33,12,85,34,121,36,116,54,113,60,31,1,12,30,15,34,20,64,34,24,42,46,17,8,22,8,16,7,12,1,1,52,14,0,1,36,10,4,80,85,131,12,94,132,18,147,27,31,42,79,31,94,108,5,82,4,12,4,122,40,68,95,10,2,56,3,77,88,0,12,0,79,3,170

Foldseek 3Di:
DAAEDAAALQDKDWDALLDDDPSLVVLVVRAQKYWYAHPQGDIAIEGNADVLQQVQQADVQWWLALVLADPSCAQPQLLRQAADVVLLLLPCSNGDDPSNVLNCQLQQVLPPLVVLVVCLVVLLVLLLVLLVVQLVVCVVPVFFRWCLLRPLQQSQLCSLCVLLQQDDDDSVVQLVLLVQLSSVRRRYDDHDNVVSLVSLLVSLVCLVVDPPPTSLVSSVVSCCVSVVHDDSVSSSSNSSVCSNVRRFQLSQLLQSLVLCVQLVPQDLPDDLVSQLLLSLLSLLQAQQFQKDRWIFRCAFDQGSNDTAHGSHTYIYGQNSNSQDCVVFPNSSDRDSVGPDDDGQSQHHHSSGHSCPSVSSSSSSSSVVSLCVPQVNKHFPDNSRPWIWTDPNRGTIHIPITGMNRD/DAAAEDAEEPQDKDWDALLDGDCVLVVLVVRHQWYWYAHPQGDIAIEGNADVLQQVLQADPLWWLALVLADPSPAQPQLLRQAFDPVLLLLPCRNGDDPSNVLNVQLQVVLLPLVVLVVCLVVLLVLLLVLVVVQLVVCVVPVFFRWCLLRPLQLSQLCVLCVLLQQHDDDSNLLLVLLVVLSSVRRRHPRDNVVSLVSLLVSLVCLVVDCPDGSLVSSLVSCCVSVVHDDSVSSSSNSSVVSCVRRFQLSQLLQQLCLCVQLVPQDLPDDLVSLLLLSLLSLLQAQQFQKDRWIFRCAFDQGSNHTAHGSHTYIYGQNSNSQPCVQAPNSSDRDSPGPDDDGCSQHHHSSGHSCVSVSSSSSSSSVVSLCVVQVNKHFPDDSRPWIWHDDNRGTIHIPITGINSD

Sequence (812 aa):
EAPRVAVDPFACPMMTMQRKPEVHDAFREAGPVVEVNAPAGGPAWVITDDALAREVLADPRFVKDPDLAPAAWRGVDDGLDIPVPELRPFTLIAVDGEAHRRLRRIHAPAFNPRRLAERTDRIAAIAGRLLTELADASGRSGKPAELIGGFAYHFPLLVICELLGVPVTDPAMAREAVSVLKALGLGGPQPDTSALESLLLEAVHSARRNDTPTMTRVLYERAQAEFGSVSDDQLVYMITGLIFAGHDTTGSFLGFLLAEVLAGRLAADADEDAVSRFVEEALRYHPPVPYTLWRFAATEVTIGGVRLPRGAPVLVDIEGTNTDGRHHDAPHAFHPDRPSWRRLTFGDGPHYCIGEQLAQLESRTMIGVLRSRFPEARLAVPYDELRWCRKGAQTARLTELPVWLRGEAPRVAVDPFACPMMTMQRKPEVHDAFREAGPVVEVNAPAGGPAWVITDDALAREVLADPRFVKDPDLAPAAWRGVDDGLDIPVPELRPFTLIAVDGEAHRRLRRIHAPAFNPRRLAERTDRIAAIAGRLLTELADASGRSGKPAELIGGFAYHFPLLVICELLGVPVTDPAMAREAVSVLKALGLGGPPDTSALESLLLEAVHSARRNDTPTMTRVLYERAQAEFGSVSDDQLVYMITGLIFAGHDTTGSFLGFLLAEVLAGRLAADADEDAVSRFVEEALRYHPPVPYTLWRFAATEVTIGGVRLPRGAPVLVDIEGTNTDGRHHDAPHAFHPDRPSWRRLTFGDGPHYCIGEQLAQLESRTMIGVLRSRFPEARLAVPYDELRWCRKGAQTARLTELPVWLR

InterPro domains:
  IPR001128 Cytochrome P450 [PF00067] (286-380)
  IPR001128 Cytochrome P450 [PR00385] (254-271)
  IPR001128 Cytochrome P450 [PR00385] (286-297)
  IPR001128 Cytochrome P450 [PR00385] (353-362)
  IPR001128 Cytochrome P450 [PR00385] (362-373)
  IPR002397 Cytochrome P450, B-class [PR00359] (91-102)
  IPR002397 Cytochrome P450, B-class [PR00359] (142-158)
  IPR002397 Cytochrome P450, B-class [PR00359] (159-174)
  IPR002397 Cytochrome P450, B-class [PR00359] (286-297)
  IPR002397 Cytochrome P450, B-class [PR00359] (304-331)
  IPR002397 Cytochrome P450, B-class [PR00359] (353-362)
  IPR002397 Cytochrome P450, B-class [PR00359] (362-373)
  IPR017972 Cytochrome P450, conserved site [PS00086] (355-364)
  IPR036396 Cytochrome P450 superfamily [G3DSA:1.10.630.10] (4-413)
  IPR036396 Cytochrome P450 superfamily [SSF48264] (16-413)

Nearest PDB structures (foldseek):
  6kfw-assembly1_A  TM=8.298E-01  e=5.657E-22  Actinoplanes tsinanensis
  4mm0-assembly1_A  TM=8.370E-01  e=1.470E-21  Streptomyces griseoviridis
  6xa2-assembly7_G  TM=8.202E-01  e=3.473E-21  Streptomyces sp. 307-9
  1ued-assembly2_B  TM=8.466E-01  e=3.926E-19  Amycolatopsis orientalis
  1ued-assembly1_A  TM=8.190E-01  e=2.298E-18  Amycolatopsis orientalis